Protein AF-A0A2V9A5Y0-F1 (afdb_monomer)

Sequence (822 aa):
MSATTTPLHKQLHTEAQFESAMKALTATKGNRAEADKILYREYDLTNDAARKSALNEAVKGQFVDPLPDVPQTLKQLRQWVRWELEPDKDGNPTKVPYQVNGKKASSTDPNRWTDYRTAVTGATIDASGGVGFVVNGDGIFGIDLDGCYNPKTGKIAEWAERIIDACKSYTEYTPSETGLRVWARGVLPAGLRVFNLDPAVGYGEKVKIEIYEHSRYFTVTGDAFFEESGIEEIDTAAIYQMLHDIRAQHPAPVNQKTAEKSAAADDTTGVQIVYAPGSNIKIDKHAIFMRGQVVKDGSGFHVTLNNKDGLAFATVTYPSQSEADLGFATVLALIHDGDVDKMDDDFRKSALYREKWEREDYRERTFTKALETGEKIRKEKVLTVQEPTPSTPTVTVATSTDTVVTALTPSVIPGDEIPAFDESAITGIYRDIVDAATNGTTIPRQFAFLAARVYIGAMIAGKITFEGMEDTSSYYGVPIGLSGTSKGLAWKRTVDDILSLPNLALSVKILEGSGDSGAGLKDFFFDEPRNAPVVCMIDEAISLGHKAGDKKNPEILDAIVELATKHKFTRVKAARGKGKAGRSHDNAHLSIYLCAQDKEVIAAAFPNRRGMGLFERFYGEYSAPIIAGRLPKVDTLVATKIWEAVQKLPKSGHMTMAAGVEERIESYWASLPRDVQTKVRLKSHLYRDMYMAAHGRGSMIAEMRDLDSTLVNFPRQIKIREAFFTTEVPDKIGLYLSRLKAITESMRRRLNSGEPVWAVALSQRDFQTDTLAYKNNELHFFDTAWRSWLSQMMPVKIKKTNGHEYDKFAPKPLENEEGMWK

Mean predicted aligned error: 22.76 Å

Structure (mmCIF, N/CA/C/O backbone):
data_AF-A0A2V9A5Y0-F1
#
_entry.id   AF-A0A2V9A5Y0-F1
#
loop_
_atom_site.group_PDB
_atom_site.id
_atom_site.type_symbol
_atom_site.label_atom_id
_atom_site.label_alt_id
_atom_site.label_comp_id
_atom_site.label_asym_id
_atom_site.label_entity_id
_atom_site.label_seq_id
_atom_site.pdbx_PDB_ins_code
_atom_site.Cartn_x
_atom_site.Cartn_y
_atom_site.Cartn_z
_atom_site.occupancy
_atom_site.B_iso_or_equiv
_atom_site.auth_seq_id
_atom_site.auth_comp_id
_atom_site.auth_asym_id
_atom_site.auth_atom_id
_atom_site.pdbx_PDB_model_num
ATOM 1 N N . MET A 1 1 ? 38.100 16.674 54.204 1.00 36.72 1 MET A N 1
ATOM 2 C CA . MET A 1 1 ? 37.088 17.456 53.460 1.00 36.72 1 MET A CA 1
ATOM 3 C C . MET A 1 1 ? 37.039 16.924 52.040 1.00 36.72 1 MET A C 1
ATOM 5 O O . MET A 1 1 ? 38.098 16.771 51.453 1.00 36.72 1 MET A O 1
ATOM 9 N N . SER A 1 2 ? 35.854 16.631 51.509 1.00 28.58 2 SER A N 1
ATOM 10 C CA . SER A 1 2 ? 35.634 16.387 50.079 1.00 28.58 2 SER A CA 1
ATOM 11 C C . SER A 1 2 ? 34.284 17.005 49.740 1.00 28.58 2 SER A C 1
ATOM 13 O O . SER A 1 2 ? 33.267 16.576 50.281 1.00 28.58 2 SER A O 1
ATOM 15 N N . ALA A 1 3 ? 34.285 18.080 48.955 1.00 30.80 3 ALA A N 1
ATOM 16 C CA . ALA A 1 3 ? 33.063 18.765 48.563 1.00 30.80 3 ALA A CA 1
ATOM 17 C C . ALA A 1 3 ? 32.539 18.118 47.279 1.00 30.80 3 ALA A C 1
ATOM 19 O O . ALA A 1 3 ? 33.119 18.298 46.211 1.00 30.80 3 ALA A O 1
ATOM 20 N N . THR A 1 4 ? 31.452 17.356 47.385 1.00 34.16 4 THR A N 1
ATOM 21 C CA . THR A 1 4 ? 30.743 16.813 46.223 1.00 34.16 4 THR A CA 1
ATOM 22 C C . THR A 1 4 ? 30.125 17.961 45.431 1.00 34.16 4 THR A C 1
ATOM 24 O O . THR A 1 4 ? 29.095 18.508 45.828 1.00 34.16 4 THR A O 1
ATOM 27 N N . THR A 1 5 ? 30.749 18.344 44.320 1.00 41.31 5 THR A N 1
ATOM 28 C CA . THR A 1 5 ? 30.189 19.320 43.385 1.00 41.31 5 THR A CA 1
ATOM 29 C C . THR A 1 5 ? 28.936 18.749 42.726 1.00 41.31 5 THR A C 1
ATOM 31 O O . THR A 1 5 ? 28.989 17.759 41.998 1.00 41.31 5 THR A O 1
ATOM 34 N N . THR A 1 6 ? 27.789 19.382 42.978 1.00 39.88 6 THR A N 1
ATOM 35 C CA . THR A 1 6 ? 26.531 19.070 42.291 1.00 39.88 6 THR A CA 1
ATOM 36 C C . THR A 1 6 ? 26.724 19.229 40.775 1.00 39.88 6 THR A C 1
ATOM 38 O O . THR A 1 6 ? 27.208 20.281 40.353 1.00 39.88 6 THR A O 1
ATOM 41 N N . PRO A 1 7 ? 26.369 18.231 39.941 1.00 43.78 7 PRO A N 1
ATOM 42 C CA . PRO A 1 7 ? 26.568 18.316 38.496 1.00 43.78 7 PRO A CA 1
ATOM 43 C C . PRO A 1 7 ? 25.712 19.433 37.889 1.00 43.78 7 PRO A C 1
ATOM 45 O O . PRO A 1 7 ? 24.551 19.609 38.266 1.00 43.78 7 PRO A O 1
ATOM 48 N N . LEU A 1 8 ? 26.293 20.174 36.941 1.00 45.19 8 LEU A N 1
ATOM 49 C CA . LEU A 1 8 ? 25.815 21.495 36.516 1.00 45.19 8 LEU A CA 1
ATOM 50 C C . LEU A 1 8 ? 24.355 21.491 36.026 1.00 45.19 8 LEU A C 1
ATOM 52 O O . LEU A 1 8 ? 23.590 22.385 36.377 1.00 45.19 8 LEU A O 1
ATOM 56 N N . HIS A 1 9 ? 23.926 20.447 35.308 1.00 45.56 9 HIS A N 1
ATOM 57 C CA . HIS A 1 9 ? 22.544 20.309 34.828 1.00 45.56 9 HIS A CA 1
ATOM 58 C C . HIS A 1 9 ? 21.485 20.293 35.952 1.00 45.56 9 HIS A C 1
ATOM 60 O O . HIS A 1 9 ? 20.335 20.642 35.706 1.00 45.56 9 HIS A O 1
ATOM 66 N N . LYS A 1 10 ? 21.847 19.948 37.200 1.00 41.38 10 LYS A N 1
ATOM 67 C CA . LYS A 1 10 ? 20.942 20.011 38.369 1.00 41.38 10 LYS A CA 1
ATOM 68 C C . LYS A 1 10 ? 20.834 21.410 38.994 1.00 41.38 10 LYS A C 1
ATOM 70 O O . LYS A 1 10 ? 20.301 21.541 40.090 1.00 41.38 10 LYS A O 1
ATOM 75 N N . GLN A 1 11 ? 21.373 22.437 38.337 1.00 48.47 11 GLN A N 1
ATOM 76 C CA . GLN A 1 11 ? 21.309 23.839 38.770 1.00 48.47 11 GLN A CA 1
ATOM 77 C C . GLN A 1 11 ? 20.742 24.776 37.686 1.00 48.47 11 GLN A C 1
ATOM 79 O O . GLN A 1 11 ? 20.574 25.969 37.936 1.00 48.47 11 GLN A O 1
ATOM 84 N N . LEU A 1 12 ? 20.437 24.252 36.492 1.00 48.84 12 LEU A N 1
ATOM 85 C CA . LEU A 1 12 ? 19.942 25.011 35.342 1.00 48.84 12 LEU A CA 1
ATOM 86 C C . LEU A 1 12 ? 18.476 24.640 35.081 1.00 48.84 12 LEU A C 1
ATOM 88 O O . LEU A 1 12 ? 18.181 23.686 34.366 1.00 48.84 12 LEU A O 1
ATOM 92 N N . HIS A 1 13 ? 17.552 25.384 35.690 1.00 47.56 13 HIS A N 1
ATOM 93 C CA . HIS A 1 13 ? 16.103 25.158 35.578 1.00 47.56 13 HIS A CA 1
ATOM 94 C C . HIS A 1 13 ? 15.377 26.257 34.789 1.00 47.56 13 HIS A C 1
ATOM 96 O O . HIS A 1 13 ? 14.170 26.174 34.579 1.00 47.56 13 HIS A O 1
ATOM 102 N N . THR A 1 14 ? 16.101 27.290 34.354 1.00 51.00 14 THR A N 1
ATOM 103 C CA . THR A 1 14 ? 15.571 28.431 33.599 1.00 51.00 14 THR A CA 1
ATOM 104 C C . THR A 1 14 ? 16.543 28.860 32.502 1.00 51.00 14 THR A C 1
ATOM 106 O O . THR A 1 14 ? 17.760 28.715 32.630 1.00 51.00 14 THR A O 1
ATOM 109 N N . GLU A 1 15 ? 16.009 29.444 31.434 1.00 44.56 15 GLU A N 1
ATOM 110 C CA . GLU A 1 15 ? 16.770 29.939 30.278 1.00 44.56 15 GLU A CA 1
ATOM 111 C C . GLU A 1 15 ? 17.823 30.997 30.671 1.00 44.56 15 GLU A C 1
ATOM 113 O O . GLU A 1 15 ? 18.958 30.965 30.201 1.00 44.56 15 GLU A O 1
ATOM 118 N N . ALA A 1 16 ? 17.504 31.857 31.646 1.00 58.50 16 ALA A N 1
ATOM 119 C CA . ALA A 1 16 ? 18.442 32.833 32.206 1.00 58.50 16 ALA A CA 1
ATOM 120 C C . ALA A 1 16 ? 19.635 32.183 32.941 1.00 58.50 16 ALA A C 1
ATOM 122 O O . ALA A 1 16 ? 20.752 32.702 32.892 1.00 58.50 16 ALA A O 1
ATOM 123 N N . GLN A 1 17 ? 19.429 31.037 33.603 1.00 60.56 17 GLN A N 1
ATOM 124 C CA . GLN A 1 17 ? 20.527 30.258 34.187 1.00 60.56 17 GLN A CA 1
ATOM 125 C C . GLN A 1 17 ? 21.366 29.587 33.092 1.00 60.56 17 GLN A C 1
ATOM 127 O O . GLN A 1 17 ? 22.593 29.596 33.188 1.00 60.56 17 GLN A O 1
ATOM 132 N N . PHE A 1 18 ? 20.728 29.062 32.039 1.00 57.16 18 PHE A N 1
ATOM 133 C CA . PHE A 1 18 ? 21.418 28.448 30.902 1.00 57.16 18 PHE A CA 1
ATOM 134 C C . PHE A 1 18 ? 22.330 29.448 30.174 1.00 57.16 18 PHE A C 1
ATOM 136 O O . PHE A 1 18 ? 23.515 29.167 30.014 1.00 57.16 18 PHE A O 1
ATOM 143 N N . GLU A 1 19 ? 21.844 30.646 29.826 1.00 62.12 19 GLU A N 1
ATOM 144 C CA . GLU A 1 19 ? 22.687 31.691 29.218 1.00 62.12 19 GLU A CA 1
ATOM 145 C C . GLU A 1 19 ? 23.810 32.168 30.153 1.00 62.12 19 GLU A C 1
ATOM 147 O O . GLU A 1 19 ? 24.930 32.415 29.703 1.00 62.12 19 GLU A O 1
ATOM 152 N N . SER A 1 20 ? 23.567 32.239 31.466 1.00 69.88 20 SER A N 1
ATOM 153 C CA . SER A 1 20 ? 24.615 32.565 32.445 1.00 69.88 20 SER A CA 1
ATOM 154 C C . SER A 1 20 ? 25.729 31.503 32.468 1.00 69.88 20 SER A C 1
ATOM 156 O O . SER A 1 20 ? 26.917 31.838 32.400 1.00 69.88 20 SER A O 1
ATOM 158 N N . ALA A 1 21 ? 25.363 30.216 32.466 1.00 64.88 21 ALA A N 1
ATOM 159 C CA . ALA A 1 21 ? 26.307 29.102 32.391 1.00 64.88 21 ALA A CA 1
ATOM 160 C C . ALA A 1 21 ? 27.045 29.050 31.042 1.00 64.88 21 ALA A C 1
ATOM 162 O O . ALA A 1 21 ? 28.269 28.915 31.020 1.00 64.88 21 ALA A O 1
ATOM 163 N N . MET A 1 22 ? 26.336 29.244 29.925 1.00 63.72 22 MET A N 1
ATOM 164 C CA . MET A 1 22 ? 26.920 29.362 28.585 1.00 63.72 22 MET A CA 1
ATOM 165 C C . MET A 1 22 ? 27.942 30.496 28.510 1.00 63.72 22 MET A C 1
ATOM 167 O O . MET A 1 22 ? 29.034 30.305 27.974 1.00 63.72 22 MET A O 1
ATOM 171 N N . LYS A 1 23 ? 27.637 31.663 29.087 1.00 71.38 23 LYS A N 1
ATOM 172 C CA . LYS A 1 23 ? 28.546 32.816 29.138 1.00 71.38 23 LYS A CA 1
ATOM 173 C C . LYS A 1 23 ? 29.798 32.521 29.974 1.00 71.38 23 LYS A C 1
ATOM 175 O O . LYS A 1 23 ? 30.901 32.861 29.546 1.00 71.38 23 LYS A O 1
ATOM 180 N N . ALA A 1 24 ? 29.650 31.833 31.108 1.00 71.31 24 ALA A N 1
ATOM 181 C CA . ALA A 1 24 ? 30.765 31.413 31.959 1.00 71.31 24 ALA A CA 1
ATOM 182 C C . ALA A 1 24 ? 31.661 30.345 31.296 1.00 71.31 24 ALA A C 1
ATOM 184 O O . ALA A 1 24 ? 32.888 30.485 31.300 1.00 71.31 24 ALA A O 1
ATOM 185 N N . LEU A 1 25 ? 31.083 29.312 30.667 1.00 61.62 25 LEU A N 1
ATOM 186 C CA . LEU A 1 25 ? 31.857 28.327 29.900 1.00 61.62 25 LEU A CA 1
ATOM 187 C C . LEU A 1 25 ? 32.531 28.975 28.685 1.00 61.62 25 LEU A C 1
ATOM 189 O O . LEU A 1 25 ? 33.708 28.716 28.454 1.00 61.62 25 LEU A O 1
ATOM 193 N N . THR A 1 26 ? 31.840 29.855 27.954 1.00 68.94 26 THR A N 1
ATOM 194 C CA . THR A 1 26 ? 32.400 30.586 26.801 1.00 68.94 26 THR A CA 1
ATOM 195 C C . THR A 1 26 ? 33.635 31.390 27.205 1.00 68.94 26 THR A C 1
ATOM 197 O O . THR A 1 26 ? 34.674 31.280 26.556 1.00 68.94 26 THR A O 1
ATOM 200 N N . ALA A 1 27 ? 33.566 32.138 28.312 1.00 67.88 27 ALA A N 1
ATOM 201 C CA . ALA A 1 27 ? 34.705 32.890 28.841 1.00 67.88 27 ALA A CA 1
ATOM 202 C C . ALA A 1 27 ? 35.877 31.984 29.276 1.00 67.88 27 ALA A C 1
ATOM 204 O O . ALA A 1 27 ? 37.033 32.381 29.172 1.00 67.88 27 ALA A O 1
ATOM 205 N N . THR A 1 28 ? 35.586 30.758 29.723 1.00 68.50 28 THR A N 1
ATOM 206 C CA . THR A 1 28 ? 36.584 29.787 30.212 1.00 68.50 28 THR A CA 1
ATOM 207 C C . THR A 1 28 ? 37.184 28.914 29.096 1.00 68.50 28 THR A C 1
ATOM 209 O O . THR A 1 28 ? 38.284 28.384 29.245 1.00 68.50 28 THR A O 1
ATOM 212 N N . LYS A 1 29 ? 36.468 28.725 27.979 1.00 64.69 29 LYS A N 1
ATOM 213 C CA . LYS A 1 29 ? 36.864 27.878 26.834 1.00 64.69 29 LYS A CA 1
ATOM 214 C C . LYS A 1 29 ? 37.244 28.668 25.577 1.00 64.69 29 LYS A C 1
ATOM 216 O O . LYS A 1 29 ? 37.663 28.071 24.592 1.00 64.69 29 LYS A O 1
ATOM 221 N N . GLY A 1 30 ? 37.121 29.993 25.602 1.00 52.25 30 GLY A N 1
ATOM 222 C CA . GLY A 1 30 ? 37.609 30.902 24.561 1.00 52.25 30 GLY A CA 1
ATOM 223 C C . GLY A 1 30 ? 36.720 31.039 23.320 1.00 52.25 30 GLY A C 1
ATOM 224 O O . GLY A 1 30 ? 36.879 32.012 22.588 1.00 52.25 30 GLY A O 1
ATOM 225 N N . ASN A 1 31 ? 35.764 30.135 23.074 1.00 65.69 31 ASN A N 1
ATOM 226 C CA . ASN A 1 31 ? 34.732 30.331 22.050 1.00 65.69 31 ASN A CA 1
ATOM 227 C C . ASN A 1 31 ? 33.389 29.685 22.450 1.00 65.69 31 ASN A C 1
ATOM 229 O O . ASN A 1 31 ? 33.360 28.703 23.195 1.00 65.69 31 ASN A O 1
ATOM 233 N N . ARG A 1 32 ? 32.274 30.244 21.951 1.00 54.12 32 ARG A N 1
ATOM 234 C CA . ARG A 1 32 ? 30.915 29.824 22.334 1.00 54.12 32 ARG A CA 1
ATOM 235 C C . ARG A 1 32 ? 30.520 28.455 21.772 1.00 54.12 32 ARG A C 1
ATOM 237 O O . ARG A 1 32 ? 29.893 27.693 22.492 1.00 54.12 32 ARG A O 1
ATOM 244 N N . ALA A 1 33 ? 30.961 28.092 20.567 1.00 51.03 33 ALA A N 1
ATOM 245 C CA . ALA A 1 33 ? 30.684 26.779 19.983 1.00 51.03 33 ALA A CA 1
ATOM 246 C C . ALA A 1 33 ? 31.349 25.625 20.763 1.00 51.03 33 ALA A C 1
ATOM 248 O O . ALA A 1 33 ? 30.818 24.519 20.786 1.00 51.03 33 ALA A O 1
ATOM 249 N N . GLU A 1 34 ? 32.478 25.858 21.443 1.00 53.78 34 GLU A N 1
ATOM 250 C CA . GLU A 1 34 ? 33.080 24.848 22.332 1.00 53.78 34 GLU A CA 1
ATOM 251 C C . GLU A 1 34 ? 32.347 24.737 23.679 1.00 53.78 34 GLU A C 1
ATOM 253 O O . GLU A 1 34 ? 32.298 23.656 24.263 1.00 53.78 34 GLU A O 1
ATOM 258 N N . ALA A 1 35 ? 31.731 25.827 24.152 1.00 55.09 35 ALA A N 1
ATOM 259 C CA . ALA A 1 35 ? 30.816 25.799 25.294 1.00 55.09 35 ALA A CA 1
ATOM 260 C C . ALA A 1 35 ? 29.496 25.086 24.941 1.00 55.09 35 ALA A C 1
ATOM 262 O O . ALA A 1 35 ? 29.080 24.200 25.689 1.00 55.09 35 ALA A O 1
ATOM 263 N N . ASP A 1 36 ? 28.912 25.393 23.775 1.00 50.69 36 ASP A N 1
ATOM 264 C CA . ASP A 1 36 ? 27.749 24.693 23.214 1.00 50.69 36 ASP A CA 1
ATOM 265 C C . ASP A 1 36 ? 28.045 23.195 23.088 1.00 50.69 36 ASP A C 1
ATOM 267 O O . ASP A 1 36 ? 27.296 22.393 23.628 1.00 50.69 36 ASP A O 1
ATOM 271 N N . LYS A 1 37 ? 29.167 22.783 22.477 1.00 52.34 37 LYS A N 1
ATOM 272 C CA . LYS A 1 37 ? 29.544 21.358 22.385 1.00 52.34 37 LYS A CA 1
ATOM 273 C C . LYS A 1 37 ? 29.596 20.652 23.739 1.00 52.34 37 LYS A C 1
ATOM 275 O O . LYS A 1 37 ? 29.273 19.472 23.791 1.00 52.34 37 LYS A O 1
ATOM 280 N N . ILE A 1 38 ? 30.031 21.315 24.812 1.00 56.88 38 ILE A N 1
ATOM 281 C CA . ILE A 1 38 ? 30.076 20.701 26.148 1.00 56.88 38 ILE A CA 1
ATOM 282 C C . ILE A 1 38 ? 28.655 20.556 26.702 1.00 56.88 38 ILE A C 1
ATOM 284 O O . ILE A 1 38 ? 28.259 19.452 27.069 1.00 56.88 38 ILE A O 1
ATOM 288 N N . LEU A 1 39 ? 27.868 21.637 26.702 1.00 53.72 39 LEU A N 1
ATOM 289 C CA . LEU A 1 39 ? 26.506 21.624 27.241 1.00 53.72 39 LEU A CA 1
ATOM 290 C C . LEU A 1 39 ? 25.559 20.733 26.421 1.00 53.72 39 LEU A C 1
ATOM 292 O O . LEU A 1 39 ? 24.868 19.905 27.007 1.00 53.72 39 LEU A O 1
ATOM 296 N N . TYR A 1 40 ? 25.587 20.801 25.087 1.00 43.09 40 TYR A N 1
ATOM 297 C CA . TYR A 1 40 ? 24.815 19.905 24.220 1.00 43.09 40 TYR A CA 1
ATOM 298 C C . TYR A 1 40 ? 25.264 18.446 24.332 1.00 43.09 40 TYR A C 1
ATOM 300 O O . TYR A 1 40 ? 24.409 17.571 24.362 1.00 43.09 40 TYR A O 1
ATOM 308 N N . ARG A 1 41 ? 26.563 18.137 24.452 1.00 40.88 41 ARG A N 1
ATOM 309 C CA . ARG A 1 41 ? 27.006 16.735 24.580 1.00 40.88 41 ARG A CA 1
ATOM 310 C C . ARG A 1 41 ? 26.583 16.102 25.908 1.00 40.88 41 ARG A C 1
ATOM 312 O O . ARG A 1 41 ? 26.318 14.906 25.928 1.00 40.88 41 ARG A O 1
ATOM 319 N N . GLU A 1 42 ? 26.469 16.873 26.990 1.00 45.44 42 GLU A N 1
ATOM 320 C CA . GLU A 1 42 ? 25.855 16.393 28.240 1.00 45.44 42 GLU A CA 1
ATOM 321 C C . GLU A 1 42 ? 24.314 16.309 28.149 1.00 45.44 42 GLU A C 1
ATOM 323 O O . GLU A 1 42 ? 23.711 15.387 28.705 1.00 45.44 42 GLU A O 1
ATOM 328 N N . TYR A 1 43 ? 23.678 17.227 27.413 1.00 37.28 43 TYR A N 1
ATOM 329 C CA . TYR A 1 43 ? 22.221 17.292 27.225 1.00 37.28 43 TYR A CA 1
ATOM 330 C C . TYR A 1 43 ? 21.665 16.201 26.291 1.00 37.28 43 TYR A C 1
ATOM 332 O O . TYR A 1 43 ? 20.562 15.703 26.507 1.00 37.28 43 TYR A O 1
ATOM 340 N N . ASP A 1 44 ? 22.420 15.815 25.262 1.00 38.44 44 ASP A N 1
ATOM 341 C CA . ASP A 1 44 ? 21.983 14.905 24.195 1.00 38.44 44 ASP A CA 1
ATOM 342 C C . ASP A 1 44 ? 22.255 13.431 24.552 1.00 38.44 44 ASP A C 1
ATOM 344 O O . ASP A 1 44 ? 21.361 12.588 24.468 1.00 38.44 44 ASP A O 1
ATOM 348 N N . LEU A 1 45 ? 23.434 13.121 25.119 1.00 35.03 45 LEU A N 1
ATOM 349 C CA . LEU A 1 45 ? 23.817 11.755 25.530 1.00 35.03 45 LEU A CA 1
ATOM 350 C C . LEU A 1 45 ? 22.934 11.139 26.634 1.00 35.03 45 LEU A C 1
ATOM 352 O O . LEU A 1 45 ? 23.064 9.952 26.931 1.00 35.03 45 LEU A O 1
ATOM 356 N N . THR A 1 46 ? 22.039 11.915 27.250 1.00 43.16 46 THR A N 1
ATOM 357 C CA . THR A 1 46 ? 21.087 11.429 28.260 1.00 43.16 46 THR A CA 1
ATOM 358 C C . THR A 1 46 ? 19.629 11.426 27.786 1.00 43.16 46 THR A C 1
ATOM 360 O O . THR A 1 46 ? 18.811 10.711 28.370 1.00 43.16 46 THR A O 1
ATOM 363 N N . ASN A 1 47 ? 19.279 12.144 26.713 1.00 44.69 47 ASN A N 1
ATOM 364 C CA . ASN A 1 47 ? 17.880 12.435 26.369 1.00 44.69 47 ASN A CA 1
ATOM 365 C C . ASN A 1 47 ? 17.101 11.287 25.702 1.00 44.69 47 ASN A C 1
ATOM 367 O O . ASN A 1 47 ? 15.880 11.384 25.604 1.00 44.69 47 ASN A O 1
ATOM 371 N N . ASP A 1 48 ? 17.763 10.194 25.308 1.00 37.72 48 ASP A N 1
ATOM 372 C CA . ASP A 1 48 ? 17.087 8.948 24.912 1.00 37.72 48 ASP A CA 1
ATOM 373 C C . ASP A 1 48 ? 17.162 7.884 26.018 1.00 37.72 48 ASP A C 1
ATOM 375 O O . ASP A 1 48 ? 16.133 7.425 26.504 1.00 37.72 48 ASP A O 1
ATOM 379 N N . ALA A 1 49 ? 18.360 7.539 26.504 1.00 39.66 49 ALA A N 1
ATOM 380 C CA . ALA A 1 49 ? 18.531 6.477 27.501 1.00 39.66 49 ALA A CA 1
ATOM 381 C C . ALA A 1 49 ? 17.955 6.835 28.885 1.00 39.66 49 ALA A C 1
ATOM 383 O O . ALA A 1 49 ? 17.188 6.056 29.453 1.00 39.66 49 ALA A O 1
ATOM 384 N N . ALA A 1 50 ? 18.265 8.020 29.425 1.00 37.72 50 ALA A N 1
ATOM 385 C CA . ALA A 1 50 ? 17.720 8.443 30.717 1.00 37.72 50 ALA A CA 1
ATOM 386 C C . ALA A 1 50 ? 16.253 8.875 30.599 1.00 37.72 50 ALA A C 1
ATOM 388 O O . ALA A 1 50 ? 15.513 8.734 31.565 1.00 37.72 50 ALA A O 1
ATOM 389 N N . ARG A 1 51 ? 15.795 9.318 29.419 1.00 36.53 51 ARG A N 1
ATOM 390 C CA . ARG A 1 51 ? 14.373 9.599 29.175 1.00 36.53 51 ARG A CA 1
ATOM 391 C C . ARG A 1 51 ? 13.551 8.321 29.024 1.00 36.53 51 ARG A C 1
ATOM 393 O O . ARG A 1 51 ? 12.478 8.257 29.603 1.00 36.53 51 ARG A O 1
ATOM 400 N N . LYS A 1 52 ? 14.061 7.277 28.361 1.00 37.03 52 LYS A N 1
ATOM 401 C CA . LYS A 1 52 ? 13.450 5.935 28.349 1.00 37.03 52 LYS A CA 1
ATOM 402 C C . LYS A 1 52 ? 13.501 5.278 29.728 1.00 37.03 52 LYS A C 1
ATOM 404 O O . LYS A 1 52 ? 12.507 4.677 30.112 1.00 37.03 52 LYS A O 1
ATOM 409 N N . SER A 1 53 ? 14.580 5.432 30.505 1.00 39.44 53 SER A N 1
ATOM 410 C CA . SER A 1 53 ? 14.618 4.939 31.895 1.00 39.44 53 SER A CA 1
ATOM 411 C C . SER A 1 53 ? 13.630 5.693 32.782 1.00 39.44 53 SER A C 1
ATOM 413 O O . SER A 1 53 ? 12.770 5.065 33.379 1.00 39.44 53 SER A O 1
ATOM 415 N N . ALA A 1 54 ? 13.669 7.028 32.805 1.00 35.59 54 ALA A N 1
ATOM 416 C CA . ALA A 1 54 ? 12.770 7.838 33.625 1.00 35.59 54 ALA A CA 1
ATOM 417 C C . ALA A 1 54 ? 11.303 7.737 33.180 1.00 35.59 54 ALA A C 1
ATOM 419 O O . ALA A 1 54 ? 10.421 7.793 34.028 1.00 35.59 54 ALA A O 1
ATOM 420 N N . LEU A 1 55 ? 11.018 7.526 31.889 1.00 33.22 55 LEU A N 1
ATOM 421 C CA . LEU A 1 55 ? 9.671 7.199 31.420 1.00 33.22 55 LEU A CA 1
ATOM 422 C C . LEU A 1 55 ? 9.276 5.788 31.871 1.00 33.22 55 LEU A C 1
ATOM 424 O O . LEU A 1 55 ? 8.216 5.635 32.458 1.00 33.22 55 LEU A O 1
ATOM 428 N N . ASN A 1 56 ? 10.137 4.778 31.721 1.00 34.88 56 ASN A N 1
ATOM 429 C CA . ASN A 1 56 ? 9.880 3.429 32.242 1.00 34.88 56 ASN A CA 1
ATOM 430 C C . ASN A 1 56 ? 9.847 3.363 33.782 1.00 34.88 56 ASN A C 1
ATOM 432 O O . ASN A 1 56 ? 9.351 2.384 34.328 1.00 34.88 56 ASN A O 1
ATOM 436 N N . GLU A 1 57 ? 10.356 4.365 34.499 1.00 34.66 57 GLU A N 1
ATOM 437 C CA . GLU A 1 57 ? 10.310 4.459 35.963 1.00 34.66 57 GLU A CA 1
ATOM 438 C C . GLU A 1 57 ? 9.154 5.331 36.472 1.00 34.66 57 GLU A C 1
ATOM 440 O O . GLU A 1 57 ? 8.586 5.011 37.511 1.00 34.66 57 GLU A O 1
ATOM 445 N N . ALA A 1 58 ? 8.710 6.336 35.712 1.00 34.22 58 ALA A N 1
ATOM 446 C CA . ALA A 1 58 ? 7.469 7.072 35.973 1.00 34.22 58 ALA A CA 1
ATOM 447 C C . ALA A 1 58 ? 6.211 6.293 35.535 1.00 34.22 58 ALA A C 1
ATOM 449 O O . ALA A 1 58 ? 5.161 6.398 36.165 1.00 34.22 58 ALA A O 1
ATOM 450 N N . VAL A 1 59 ? 6.319 5.473 34.483 1.00 34.62 59 VAL A N 1
ATOM 451 C CA . VAL A 1 59 ? 5.251 4.597 33.963 1.00 34.62 59 VAL A CA 1
ATOM 452 C C . VAL A 1 59 ? 5.270 3.212 34.640 1.00 34.62 59 VAL A C 1
ATOM 454 O O . VAL A 1 59 ? 4.318 2.448 34.496 1.00 34.62 59 VAL A O 1
ATOM 457 N N . LYS A 1 60 ? 6.260 2.909 35.504 1.00 35.28 60 LYS A N 1
ATOM 458 C CA . LYS A 1 60 ? 6.223 1.802 36.496 1.00 35.28 60 LYS A CA 1
ATOM 459 C C . LYS A 1 60 ? 5.157 2.069 37.580 1.00 35.28 60 LYS A C 1
ATOM 461 O O . LYS A 1 60 ? 5.450 2.278 38.753 1.00 35.28 60 LYS A O 1
ATOM 466 N N . GLY A 1 61 ? 3.893 2.067 37.167 1.00 43.91 61 GLY A N 1
ATOM 467 C CA . GLY A 1 61 ? 2.727 2.328 38.010 1.00 43.91 61 GLY A CA 1
ATOM 468 C C . GLY A 1 61 ? 1.519 2.896 37.259 1.00 43.91 61 GLY A C 1
ATOM 469 O O . GLY A 1 61 ? 0.399 2.767 37.750 1.00 43.91 61 GLY A O 1
ATOM 470 N N . GLN A 1 62 ? 1.705 3.483 36.069 1.00 50.50 62 GLN A N 1
ATOM 471 C CA . GLN A 1 62 ? 0.612 4.078 35.292 1.00 50.50 62 GLN A CA 1
ATOM 472 C C . GLN A 1 62 ? 0.213 3.198 34.102 1.00 50.50 62 GLN A C 1
ATOM 474 O O . GLN A 1 62 ? 0.996 2.938 33.194 1.00 50.50 62 GLN A O 1
ATOM 479 N N . PHE A 1 63 ? -1.038 2.741 34.122 1.00 66.94 63 PHE A N 1
ATOM 480 C CA . PHE A 1 63 ? -1.671 2.008 33.028 1.00 66.94 63 PHE A CA 1
ATOM 481 C C . PHE A 1 63 ? -2.090 2.985 31.927 1.00 66.94 63 PHE A C 1
ATOM 483 O O . PHE A 1 63 ? -2.926 3.855 32.170 1.00 66.94 63 PHE A O 1
ATOM 490 N N . VAL A 1 64 ? -1.534 2.811 30.729 1.00 71.00 64 VAL A N 1
ATOM 491 C CA . VAL A 1 64 ? -2.039 3.439 29.503 1.00 71.00 64 VAL A CA 1
ATOM 492 C C . VAL A 1 64 ? -3.170 2.563 28.968 1.00 71.00 64 VAL A C 1
ATOM 494 O O . VAL A 1 64 ? -2.975 1.364 28.775 1.00 71.00 64 VAL A O 1
ATOM 497 N N . ASP A 1 65 ? -4.345 3.151 28.759 1.00 80.19 65 ASP A N 1
ATOM 498 C CA . ASP A 1 65 ? -5.519 2.448 28.240 1.00 80.19 65 ASP A CA 1
ATOM 499 C C . ASP A 1 65 ? -5.413 2.292 26.706 1.00 80.19 65 ASP A C 1
ATOM 501 O O . ASP A 1 65 ? -5.352 3.308 26.011 1.00 80.19 65 ASP A O 1
ATOM 505 N N . PRO A 1 66 ? -5.347 1.064 26.149 1.00 80.81 66 PRO A N 1
ATOM 506 C CA . PRO A 1 66 ? -5.159 0.870 24.712 1.00 80.81 66 PRO A CA 1
ATOM 507 C C . PRO A 1 66 ? -6.444 1.030 23.887 1.00 80.81 66 PRO A C 1
ATOM 509 O O . PRO A 1 66 ? -6.332 1.278 22.684 1.00 80.81 66 PRO A O 1
ATOM 512 N N . LEU A 1 67 ? -7.627 0.910 24.511 1.00 87.50 67 LEU A N 1
ATOM 513 C CA . LEU A 1 67 ? -8.941 1.149 23.895 1.00 87.50 67 LEU A CA 1
ATOM 514 C C . LEU A 1 67 ? -9.675 2.272 24.660 1.00 87.50 67 LEU A C 1
ATOM 516 O O . LEU A 1 67 ? -10.644 1.997 25.377 1.00 87.50 67 LEU A O 1
ATOM 520 N N . PRO A 1 68 ? -9.208 3.534 24.594 1.00 85.50 68 PRO A N 1
ATOM 521 C CA . PRO A 1 68 ? -9.753 4.620 25.410 1.00 85.50 68 PRO A CA 1
ATOM 522 C C . PRO A 1 68 ? -11.258 4.826 25.188 1.00 85.50 68 PRO A C 1
ATOM 524 O O . PRO A 1 68 ? -11.984 4.979 26.169 1.00 85.50 68 PRO A O 1
ATOM 527 N N . ASP A 1 69 ? -11.725 4.690 23.947 1.00 86.75 69 ASP A N 1
ATOM 528 C CA . ASP A 1 69 ? -13.092 5.017 23.514 1.00 86.75 69 ASP A CA 1
ATOM 529 C C . ASP A 1 69 ? -14.136 3.925 23.825 1.00 86.75 69 ASP A C 1
ATOM 531 O O . ASP A 1 69 ? -15.330 4.125 23.620 1.00 86.75 69 ASP A O 1
ATOM 535 N N . VAL A 1 70 ? -13.715 2.768 24.356 1.00 90.75 70 VAL A N 1
ATOM 536 C CA . VAL A 1 70 ? -14.640 1.749 24.882 1.00 90.75 70 VAL A CA 1
ATOM 537 C C . VAL A 1 70 ? -15.366 2.300 26.124 1.00 90.75 70 VAL A C 1
ATOM 539 O O . VAL A 1 70 ? -14.692 2.757 27.056 1.00 90.75 70 VAL A O 1
ATOM 542 N N . PRO A 1 71 ? -16.708 2.187 26.221 1.00 92.56 71 PRO A N 1
ATOM 543 C CA . PRO A 1 71 ? -17.478 2.702 27.345 1.00 92.56 71 PRO A CA 1
ATOM 544 C C . PRO A 1 71 ? -16.990 2.196 28.701 1.00 92.56 71 PRO A C 1
ATOM 546 O O . PRO A 1 71 ? -16.791 0.995 28.920 1.00 92.56 71 PRO A O 1
ATOM 549 N N . GLN A 1 72 ? -16.877 3.115 29.662 1.00 89.31 72 GLN A N 1
ATOM 550 C CA . GLN A 1 72 ? -16.435 2.797 31.022 1.00 89.31 72 GLN A CA 1
ATOM 551 C C . GLN A 1 72 ? -17.341 1.758 31.713 1.00 89.31 72 GLN A C 1
ATOM 553 O O . GLN A 1 72 ? -16.870 1.001 32.562 1.00 89.31 72 GLN A O 1
ATOM 558 N N . THR A 1 73 ? -18.610 1.670 31.303 1.00 90.19 73 THR A N 1
ATOM 559 C CA . THR A 1 73 ? -19.577 0.650 31.732 1.00 90.19 73 THR A CA 1
ATOM 560 C C . THR A 1 73 ? -19.151 -0.775 31.362 1.00 90.19 73 THR A C 1
ATOM 562 O O . THR A 1 73 ? -19.282 -1.663 32.198 1.00 90.19 73 THR A O 1
ATOM 565 N N . LEU A 1 74 ? -18.566 -1.009 30.177 1.00 93.44 74 LEU A N 1
ATOM 566 C CA . LEU A 1 74 ? -17.962 -2.307 29.831 1.00 93.44 74 LEU A CA 1
ATOM 567 C C . LEU A 1 74 ? -16.653 -2.529 30.599 1.00 93.44 74 LEU A C 1
ATOM 569 O O . LEU A 1 74 ? -16.393 -3.628 31.095 1.00 93.44 74 LEU A O 1
ATOM 573 N N . LYS A 1 75 ? -15.820 -1.486 30.725 1.00 94.00 75 LYS A N 1
ATOM 574 C CA . LYS A 1 75 ? -14.499 -1.569 31.381 1.00 94.00 75 LYS A CA 1
ATOM 575 C C . LYS A 1 75 ? -14.573 -1.940 32.865 1.00 94.00 75 LYS A C 1
ATOM 577 O O . LYS A 1 75 ? -13.633 -2.531 33.395 1.00 94.00 75 LYS A O 1
ATOM 582 N N . GLN A 1 76 ? -15.671 -1.594 33.536 1.00 92.75 76 GLN A N 1
ATOM 583 C CA . GLN A 1 76 ? -15.919 -1.910 34.948 1.00 92.75 76 GLN A CA 1
ATOM 584 C C . GLN A 1 76 ? -16.276 -3.383 35.202 1.00 92.75 76 GLN A C 1
ATOM 586 O O . GLN A 1 76 ? -16.149 -3.850 36.335 1.00 92.75 76 GLN A O 1
ATOM 591 N N . LEU A 1 77 ? -16.714 -4.120 34.180 1.00 93.81 77 LEU A N 1
ATOM 592 C CA . LEU A 1 77 ? -17.213 -5.482 34.333 1.00 93.81 77 LEU A CA 1
ATOM 593 C C . LEU A 1 77 ? -16.111 -6.542 34.153 1.00 93.81 77 LEU A C 1
ATOM 595 O O . LEU A 1 77 ? -15.063 -6.298 33.553 1.00 93.81 77 LEU A O 1
ATOM 599 N N . ARG A 1 78 ? -16.344 -7.753 34.679 1.00 96.38 78 ARG A N 1
ATOM 600 C CA . ARG A 1 78 ? -15.393 -8.888 34.640 1.00 96.38 78 ARG A CA 1
ATOM 601 C C . ARG A 1 78 ? -15.729 -9.933 33.561 1.00 96.38 78 ARG A C 1
ATOM 603 O O . ARG A 1 78 ? -15.533 -11.125 33.776 1.00 96.38 78 ARG A O 1
ATOM 610 N N . GLN A 1 79 ? -16.252 -9.494 32.416 1.00 97.25 79 GLN A N 1
ATOM 611 C CA . GLN A 1 79 ? -16.629 -10.343 31.272 1.00 97.25 79 GLN A CA 1
ATOM 612 C C . GLN A 1 79 ? -15.591 -10.341 30.133 1.00 97.25 79 GLN A C 1
ATOM 614 O O . GLN A 1 79 ? -15.902 -10.730 29.008 1.00 97.25 79 GLN A O 1
ATOM 619 N N . TRP A 1 80 ? -14.355 -9.901 30.384 1.00 97.62 80 TRP A N 1
ATOM 620 C CA . TRP A 1 80 ? -13.355 -9.751 29.327 1.00 97.62 80 TRP A CA 1
ATOM 621 C C . TRP A 1 80 ? -12.559 -11.029 29.067 1.00 97.62 80 TRP A C 1
ATOM 623 O O . TRP A 1 80 ? -12.149 -11.739 29.987 1.00 97.62 80 TRP A O 1
ATOM 633 N N . VAL A 1 81 ? -12.288 -11.281 27.792 1.00 96.94 81 VAL A N 1
ATOM 634 C CA . VAL A 1 81 ? -11.416 -12.343 27.278 1.00 96.94 81 VAL A CA 1
ATOM 635 C C . VAL A 1 81 ? -10.433 -11.751 26.267 1.00 96.94 81 VAL A C 1
ATOM 637 O O . VAL A 1 81 ? -10.631 -10.647 25.760 1.00 96.94 81 VAL A O 1
ATOM 640 N N . ARG A 1 82 ? -9.372 -12.490 25.944 1.00 95.94 82 ARG A N 1
ATOM 641 C CA . ARG A 1 82 ? -8.612 -12.287 24.702 1.00 95.94 82 ARG A CA 1
ATOM 642 C C . ARG A 1 82 ? -9.266 -13.078 23.574 1.00 95.94 82 ARG A C 1
ATOM 644 O O . ARG A 1 82 ? -10.134 -13.913 23.828 1.00 95.94 82 ARG A O 1
ATOM 651 N N . TRP A 1 83 ? -8.845 -12.856 22.341 1.00 94.50 83 TRP A N 1
ATOM 652 C CA . TRP A 1 83 ? -9.068 -13.794 21.247 1.00 94.50 83 TRP A CA 1
ATOM 653 C C . TRP A 1 83 ? -7.884 -13.792 20.289 1.00 94.50 83 TRP A C 1
ATOM 655 O O . TRP A 1 83 ? -7.173 -12.796 20.186 1.00 94.50 83 TRP A O 1
ATOM 665 N N . GLU A 1 84 ? -7.710 -14.901 19.582 1.00 90.88 84 GLU A N 1
ATOM 666 C CA . GLU A 1 84 ? -6.702 -15.082 18.535 1.00 90.88 84 GLU A CA 1
ATOM 667 C C . GLU A 1 84 ? -7.374 -15.697 17.296 1.00 90.88 84 GLU A C 1
ATOM 669 O O . GLU A 1 84 ? -8.427 -16.338 17.400 1.00 90.88 84 GLU A O 1
ATOM 674 N N . LEU A 1 85 ? -6.819 -15.437 16.114 1.00 88.81 85 LEU A N 1
ATOM 675 C CA . LEU A 1 85 ? -7.334 -15.908 14.832 1.00 88.81 85 LEU A CA 1
ATOM 676 C C . LEU A 1 85 ? -6.717 -17.272 14.502 1.00 88.81 85 LEU A C 1
ATOM 678 O O . LEU A 1 85 ? -5.574 -17.363 14.059 1.00 88.81 85 LEU A O 1
ATOM 682 N N . GLU A 1 86 ? -7.490 -18.334 14.695 1.00 86.50 86 GLU A N 1
ATOM 683 C CA . GLU A 1 86 ? -7.097 -19.701 14.351 1.00 86.50 86 GLU A CA 1
ATOM 684 C C . GLU A 1 86 ? -7.883 -20.191 13.126 1.00 86.50 86 GLU A C 1
ATOM 686 O O . GLU A 1 86 ? -9.013 -19.749 12.912 1.00 86.50 86 GLU A O 1
ATOM 691 N N . PRO A 1 87 ? -7.368 -21.147 12.336 1.00 77.44 87 PRO A N 1
ATOM 692 C CA . PRO A 1 87 ? -8.230 -21.932 11.463 1.00 77.44 87 PRO A CA 1
ATOM 693 C C . PRO A 1 87 ? -9.223 -22.754 12.302 1.00 77.44 87 PRO A C 1
ATOM 695 O O . PRO A 1 87 ? -8.859 -23.367 13.310 1.00 77.44 87 PRO A O 1
ATOM 698 N N . ASP A 1 88 ? -10.484 -22.795 11.878 1.00 76.81 88 ASP A N 1
ATOM 699 C CA . ASP A 1 88 ? -11.454 -23.761 12.380 1.00 76.81 88 ASP A CA 1
ATOM 700 C C . ASP A 1 88 ? -11.171 -25.173 11.838 1.00 76.81 88 ASP A C 1
ATOM 702 O O . ASP A 1 88 ? -10.160 -25.440 11.186 1.00 76.81 88 ASP A O 1
ATOM 706 N N . LYS A 1 89 ? -12.063 -26.119 12.146 1.00 70.88 89 LYS A N 1
ATOM 707 C CA . LYS A 1 89 ? -11.905 -27.528 11.750 1.00 70.88 89 LYS A CA 1
ATOM 708 C C . LYS A 1 89 ? -11.929 -27.743 10.240 1.00 70.88 89 LYS A C 1
ATOM 710 O O . LYS A 1 89 ? -11.421 -28.761 9.784 1.00 70.88 89 LYS A O 1
ATOM 715 N N . ASP A 1 90 ? -12.496 -26.787 9.515 1.00 61.47 90 ASP A N 1
ATOM 716 C CA . ASP A 1 90 ? -12.717 -26.828 8.079 1.00 61.47 90 ASP A CA 1
ATOM 717 C C . ASP A 1 90 ? -11.746 -25.851 7.363 1.00 61.47 90 ASP A C 1
ATOM 719 O O . ASP A 1 90 ? -11.857 -25.614 6.162 1.00 61.47 90 ASP A O 1
ATOM 723 N N . GLY A 1 91 ? -10.772 -25.292 8.104 1.00 69.06 91 GLY A N 1
ATOM 724 C CA . GLY A 1 91 ? -9.706 -24.410 7.621 1.00 69.06 91 GLY A CA 1
ATOM 725 C C . GLY A 1 91 ? -10.044 -22.915 7.581 1.00 69.06 91 GLY A C 1
ATOM 726 O O . GLY A 1 91 ? -9.182 -22.116 7.212 1.00 69.06 91 GLY A O 1
ATOM 727 N N . ASN A 1 92 ? -11.257 -22.501 7.958 1.00 66.81 92 ASN A N 1
ATOM 728 C CA . ASN A 1 92 ? -11.683 -21.101 7.848 1.00 66.81 92 ASN A CA 1
ATOM 729 C C . ASN A 1 92 ? -11.143 -20.264 9.019 1.00 66.81 92 ASN A C 1
ATOM 731 O O . ASN A 1 92 ? -11.178 -20.732 10.156 1.00 66.81 92 ASN A O 1
ATOM 735 N N . PRO A 1 93 ? -10.707 -19.009 8.804 1.00 77.81 93 PRO A N 1
ATOM 736 C CA . PRO A 1 93 ? -10.218 -18.155 9.883 1.00 77.81 93 PRO A CA 1
ATOM 737 C C . PRO A 1 93 ? -11.347 -17.801 10.865 1.00 77.81 93 PRO A C 1
ATOM 739 O O . PRO A 1 93 ? -12.242 -17.010 10.559 1.00 77.81 93 PRO A O 1
ATOM 742 N N . THR A 1 94 ? -11.287 -18.370 12.067 1.00 84.75 94 THR A N 1
ATOM 743 C CA . THR A 1 94 ? -12.229 -18.141 13.163 1.00 84.75 94 THR A CA 1
ATOM 744 C C . THR A 1 94 ? -11.549 -17.442 14.333 1.00 84.75 94 THR A C 1
ATOM 746 O O . THR A 1 94 ? -10.359 -17.607 14.593 1.00 84.75 94 THR A O 1
ATOM 749 N N . LYS A 1 95 ? -12.315 -16.629 15.058 1.00 90.06 95 LYS A N 1
ATOM 750 C CA . LYS A 1 95 ? -11.819 -15.897 16.224 1.00 90.06 95 LYS A CA 1
ATOM 751 C C . LYS A 1 95 ? -12.116 -16.735 17.465 1.00 90.06 95 LYS A C 1
ATOM 753 O O . LYS A 1 95 ? -13.274 -17.033 17.761 1.00 90.06 95 LYS A O 1
ATOM 758 N N . VAL A 1 96 ? -11.062 -17.178 18.144 1.00 92.88 96 VAL A N 1
ATOM 759 C CA . VAL A 1 96 ? -11.136 -18.127 19.260 1.00 92.88 96 VAL A CA 1
ATOM 760 C C . VAL A 1 96 ? -10.882 -17.389 20.569 1.00 92.88 96 VAL A C 1
ATOM 762 O O . VAL A 1 96 ? -9.829 -16.770 20.700 1.00 92.88 96 VAL A O 1
ATOM 765 N N . PRO A 1 97 ? -11.797 -17.439 21.555 1.00 95.31 97 PRO A N 1
ATOM 766 C CA . PRO A 1 97 ? -11.625 -16.717 22.805 1.00 95.31 97 PRO A CA 1
ATOM 767 C C . PRO A 1 97 ? -10.614 -17.419 23.722 1.00 95.31 97 PRO A C 1
ATOM 769 O O . PRO A 1 97 ? -10.619 -18.643 23.883 1.00 95.31 97 PRO A O 1
ATOM 772 N N . TYR A 1 98 ? -9.778 -16.621 24.378 1.00 94.06 98 TYR A N 1
ATOM 773 C CA . TYR A 1 98 ? -8.632 -17.043 25.176 1.00 94.06 98 TYR A CA 1
ATOM 774 C C . TYR A 1 98 ? -8.592 -16.348 26.543 1.00 94.06 98 TYR A C 1
ATOM 776 O O . TYR A 1 98 ? -8.952 -15.184 26.708 1.00 94.06 98 TYR A O 1
ATOM 784 N N . GLN A 1 99 ? -8.126 -17.084 27.546 1.00 93.38 99 GLN A N 1
ATOM 785 C CA . GLN A 1 99 ? -7.741 -16.564 28.853 1.00 93.38 99 GLN A CA 1
ATOM 786 C C . GLN A 1 99 ? -6.358 -15.909 28.752 1.00 93.38 99 GLN A C 1
ATOM 788 O O . GLN A 1 99 ? -5.523 -16.314 27.946 1.00 93.38 99 GLN A O 1
ATOM 793 N N . VAL A 1 100 ? -6.052 -14.978 29.658 1.00 87.69 100 VAL A N 1
ATOM 794 C CA . VAL A 1 100 ? -4.735 -14.306 29.741 1.00 87.69 100 VAL A CA 1
ATOM 795 C C . VAL A 1 100 ? -3.572 -15.284 30.022 1.00 87.69 100 VAL A C 1
ATOM 797 O O . VAL A 1 100 ? -2.413 -14.953 29.808 1.00 87.69 100 VAL A O 1
ATOM 800 N N . ASN A 1 101 ? -3.873 -16.516 30.446 1.00 85.62 101 ASN A N 1
ATOM 801 C CA . ASN A 1 101 ? -2.911 -17.607 30.649 1.00 85.62 101 ASN A CA 1
ATOM 802 C C . ASN A 1 101 ? -2.682 -18.506 29.407 1.00 85.62 101 ASN A C 1
ATOM 804 O O . ASN A 1 101 ? -2.061 -19.560 29.541 1.00 85.62 101 ASN A O 1
ATOM 808 N N . GLY A 1 102 ? -3.217 -18.147 28.232 1.00 84.56 102 GLY A N 1
ATOM 809 C CA . GLY A 1 102 ? -3.059 -18.912 26.986 1.00 84.56 102 GLY A CA 1
ATOM 810 C C . GLY A 1 102 ? -3.947 -20.159 26.857 1.00 84.56 102 GLY A C 1
ATOM 811 O O . GLY A 1 102 ? -3.796 -20.925 25.912 1.00 84.56 102 GLY A O 1
ATOM 812 N N . LYS A 1 103 ? -4.891 -20.402 27.778 1.00 91.56 103 LYS A N 1
ATOM 813 C CA . LYS A 1 103 ? -5.909 -21.464 27.639 1.00 91.56 103 LYS A CA 1
ATOM 814 C C . LYS A 1 103 ? -7.185 -20.908 27.019 1.00 91.56 103 LYS A C 1
ATOM 816 O O . LYS A 1 103 ? -7.597 -19.803 27.357 1.00 91.56 103 LYS A O 1
ATOM 821 N N . LYS A 1 104 ? -7.876 -21.687 26.183 1.00 92.44 104 LYS A N 1
ATOM 822 C CA . LYS A 1 104 ? -9.158 -21.265 25.587 1.00 92.44 104 LYS A CA 1
ATOM 823 C C . LYS A 1 104 ? -10.185 -20.904 26.671 1.00 92.44 104 LYS A C 1
ATOM 825 O O . LYS A 1 104 ? -10.306 -21.587 27.694 1.00 92.44 104 LYS A O 1
ATOM 830 N N . ALA A 1 105 ? -10.894 -19.799 26.471 1.00 91.38 105 ALA A N 1
ATOM 831 C CA . ALA A 1 105 ? -11.982 -19.360 27.337 1.00 91.38 105 ALA A CA 1
ATOM 832 C C . ALA A 1 105 ? -13.313 -19.981 26.881 1.00 91.38 105 ALA A C 1
ATOM 834 O O . ALA A 1 105 ? -13.464 -20.381 25.729 1.00 91.38 105 ALA A O 1
ATOM 835 N N . SER A 1 106 ? -14.287 -20.070 27.788 1.00 88.44 106 SER A N 1
ATOM 836 C CA . SER A 1 106 ? -15.665 -20.432 27.437 1.00 88.44 106 SER A CA 1
ATOM 837 C C . SER A 1 106 ? -16.535 -19.188 27.508 1.00 88.44 106 SER A C 1
ATOM 839 O O . SER A 1 106 ? -16.482 -18.488 28.515 1.00 88.44 106 SER A O 1
ATOM 841 N N . SER A 1 107 ? -17.403 -18.955 26.524 1.00 86.19 107 SER A N 1
ATOM 842 C CA . SER A 1 107 ? -18.424 -17.894 26.574 1.00 86.19 107 SER A CA 1
ATOM 843 C C . SER A 1 107 ? -19.563 -18.174 27.578 1.00 86.19 107 SER A C 1
ATOM 845 O O . SER A 1 107 ? -20.577 -17.486 27.555 1.00 86.19 107 SER A O 1
ATOM 847 N N . THR A 1 108 ? -19.431 -19.192 28.438 1.00 88.50 108 THR A N 1
ATOM 848 C CA . THR A 1 108 ? -20.425 -19.578 29.462 1.00 88.50 108 THR A CA 1
ATOM 849 C C . THR A 1 108 ? -19.843 -19.856 30.855 1.00 88.50 108 THR A C 1
ATOM 851 O O . THR A 1 108 ? -20.602 -20.203 31.753 1.00 88.50 108 THR A O 1
ATOM 854 N N . ASP A 1 109 ? -18.527 -19.723 31.062 1.00 88.94 109 ASP A N 1
ATOM 855 C CA . ASP A 1 109 ? -17.884 -19.955 32.368 1.00 88.94 109 ASP A CA 1
ATOM 856 C C . ASP A 1 109 ? -17.215 -18.662 32.872 1.00 88.94 109 ASP A C 1
ATOM 858 O O . ASP A 1 109 ? -16.112 -18.347 32.411 1.00 88.94 109 ASP A O 1
ATOM 862 N N . PRO A 1 110 ? -17.838 -17.933 33.822 1.00 90.00 110 PRO A N 1
ATOM 863 C CA . PRO A 1 110 ? -17.303 -16.683 34.364 1.00 90.00 110 PRO A CA 1
ATOM 864 C C . PRO A 1 110 ? -15.891 -16.789 34.950 1.00 90.00 110 PRO A C 1
ATOM 866 O O . PRO A 1 110 ? -15.153 -15.808 34.963 1.00 90.00 110 PRO A O 1
ATOM 869 N N . ASN A 1 111 ? -15.469 -17.983 35.379 1.00 91.25 111 ASN A N 1
ATOM 870 C CA . ASN A 1 111 ? -14.131 -18.218 35.927 1.00 91.25 111 ASN A CA 1
ATOM 871 C C . ASN A 1 111 ? -13.029 -18.202 34.849 1.00 91.25 111 ASN A C 1
ATOM 873 O O . ASN A 1 111 ? -11.845 -18.275 35.176 1.00 91.25 111 ASN A O 1
ATOM 877 N N . ARG A 1 112 ? -13.401 -18.127 33.562 1.00 91.25 112 ARG A N 1
ATOM 878 C CA . ARG A 1 112 ? -12.484 -18.019 32.411 1.00 91.25 112 ARG A CA 1
ATOM 879 C C . ARG A 1 112 ? -12.467 -16.614 31.802 1.00 91.25 112 ARG A C 1
ATOM 881 O O . ARG A 1 112 ? -11.869 -16.431 30.742 1.00 91.25 112 ARG A O 1
ATOM 888 N N . TRP A 1 113 ? -13.118 -15.645 32.443 1.00 95.88 113 TRP A N 1
ATOM 889 C CA . TRP A 1 113 ? -13.107 -14.229 32.070 1.00 95.88 113 TRP A CA 1
ATOM 890 C C . TRP A 1 113 ? -12.276 -13.431 33.081 1.00 95.88 113 TRP A C 1
ATOM 892 O O . TRP A 1 113 ? -11.858 -13.941 34.123 1.00 95.88 113 TRP A O 1
ATOM 902 N N . THR A 1 114 ? -12.001 -12.168 32.776 1.00 95.75 114 THR A N 1
ATOM 903 C CA . THR A 1 114 ? -11.241 -11.277 33.653 1.00 95.75 114 THR A CA 1
ATOM 904 C C . THR A 1 114 ? -11.738 -9.831 33.561 1.00 95.75 114 THR A C 1
ATOM 906 O O . THR A 1 114 ? -12.682 -9.524 32.835 1.00 95.75 114 THR A O 1
ATOM 909 N N . ASP A 1 115 ? -11.140 -8.935 34.344 1.00 95.88 115 ASP A N 1
ATOM 910 C CA . ASP A 1 115 ? -11.336 -7.491 34.209 1.00 95.88 115 ASP A CA 1
ATOM 911 C C . ASP A 1 115 ? -10.652 -6.931 32.958 1.00 95.88 115 ASP A C 1
ATOM 913 O O . ASP A 1 115 ? -9.625 -7.438 32.500 1.00 95.88 115 ASP A O 1
ATOM 917 N N . TYR A 1 116 ? -11.200 -5.825 32.456 1.00 94.25 116 TYR A N 1
ATOM 918 C CA . TYR A 1 116 ? -10.704 -5.104 31.287 1.00 94.25 116 TYR A CA 1
ATOM 919 C C . TYR A 1 116 ? -9.186 -4.876 31.303 1.00 94.25 116 TYR A C 1
ATOM 921 O O . TYR A 1 116 ? -8.489 -5.231 30.352 1.00 94.25 116 TYR A O 1
ATOM 929 N N . ARG A 1 117 ? -8.656 -4.339 32.413 1.00 90.50 117 ARG A N 1
ATOM 930 C CA . ARG A 1 117 ? -7.229 -4.021 32.566 1.00 90.50 117 ARG A CA 1
ATOM 931 C C . ARG A 1 117 ? -6.360 -5.258 32.362 1.00 90.50 117 ARG A C 1
ATOM 933 O O . ARG A 1 117 ? -5.396 -5.203 31.601 1.00 90.50 117 ARG A O 1
ATOM 940 N N . THR A 1 118 ? -6.698 -6.368 33.009 1.00 90.69 118 THR A N 1
ATOM 941 C CA . THR A 1 118 ? -5.955 -7.628 32.885 1.00 90.69 118 THR A CA 1
ATOM 942 C C . THR A 1 118 ? -6.109 -8.239 31.490 1.00 90.69 118 THR A C 1
ATOM 944 O O . THR A 1 118 ? -5.142 -8.778 30.951 1.00 90.69 118 THR A O 1
ATOM 947 N N . ALA A 1 119 ? -7.281 -8.106 30.856 1.00 92.38 119 ALA A N 1
ATOM 948 C CA . ALA A 1 119 ? -7.484 -8.555 29.482 1.00 92.38 119 ALA A CA 1
ATOM 949 C C . ALA A 1 119 ? -6.560 -7.822 28.499 1.00 92.38 119 ALA A C 1
ATOM 951 O O . ALA A 1 119 ? -5.832 -8.495 27.770 1.00 92.38 119 ALA A O 1
ATOM 952 N N . VAL A 1 120 ? -6.516 -6.483 28.520 1.00 88.44 120 VAL A N 1
ATOM 953 C CA . VAL A 1 120 ? -5.739 -5.688 27.546 1.00 88.44 120 VAL A CA 1
ATOM 954 C C . VAL A 1 120 ? -4.240 -5.562 27.854 1.00 88.44 120 VAL A C 1
ATOM 956 O O . VAL A 1 120 ? -3.456 -5.310 26.942 1.00 88.44 120 VAL A O 1
ATOM 959 N N . THR A 1 121 ? -3.801 -5.735 29.109 1.00 83.19 121 THR A N 1
ATOM 960 C CA . THR A 1 121 ? -2.386 -5.533 29.492 1.00 83.19 121 THR A CA 1
ATOM 961 C C . THR A 1 121 ? -1.473 -6.556 28.809 1.00 83.19 121 THR A C 1
ATOM 963 O O . THR A 1 121 ? -1.419 -7.721 29.205 1.00 83.19 121 THR A O 1
ATOM 966 N N . GLY A 1 122 ? -0.748 -6.131 27.773 1.00 71.25 122 GLY A N 1
ATOM 967 C CA . GLY A 1 122 ? 0.068 -7.032 26.955 1.00 71.25 122 GLY A CA 1
ATOM 968 C C . GLY A 1 122 ? -0.764 -7.993 26.100 1.00 71.25 122 GLY A C 1
ATOM 969 O O . GLY A 1 122 ? -0.383 -9.151 25.943 1.00 71.25 122 GLY A O 1
ATOM 970 N N . ALA A 1 123 ? -1.926 -7.553 25.611 1.00 75.19 123 ALA A N 1
ATOM 971 C CA . ALA A 1 123 ? -2.609 -8.183 24.485 1.00 75.19 123 ALA A CA 1
ATOM 972 C C . ALA A 1 123 ? -2.149 -7.536 23.169 1.00 75.19 123 ALA A C 1
ATOM 974 O O . ALA A 1 123 ? -2.035 -6.312 23.088 1.00 75.19 123 ALA A O 1
ATOM 975 N N . THR A 1 124 ? -1.942 -8.345 22.131 1.00 71.81 124 THR A N 1
ATOM 976 C CA . THR A 1 124 ? -1.986 -7.863 20.743 1.00 71.81 124 THR A CA 1
ATOM 977 C C . THR A 1 124 ? -3.417 -7.417 20.437 1.00 71.81 124 THR A C 1
ATOM 979 O O . THR A 1 124 ? -4.355 -8.064 20.902 1.00 71.81 124 THR A O 1
ATOM 982 N N . ILE A 1 125 ? -3.591 -6.311 19.706 1.00 75.62 125 ILE A N 1
ATOM 983 C CA . ILE A 1 125 ? -4.901 -5.817 19.251 1.00 75.62 125 ILE A CA 1
ATOM 984 C C . ILE A 1 125 ? -4.782 -5.410 17.775 1.00 75.62 125 ILE A C 1
ATOM 986 O O . ILE A 1 125 ? -4.392 -4.287 17.450 1.00 75.62 125 ILE A O 1
ATOM 990 N N . ASP A 1 126 ? -5.085 -6.357 16.891 1.00 70.94 126 ASP A N 1
ATOM 991 C CA . ASP A 1 126 ? -5.116 -6.232 15.433 1.00 70.94 126 ASP A CA 1
ATOM 992 C C . ASP A 1 126 ? -6.086 -7.270 14.810 1.00 70.94 126 ASP A C 1
ATOM 994 O O . ASP A 1 126 ? -6.997 -7.771 15.471 1.00 70.94 126 ASP A O 1
ATOM 998 N N . ALA A 1 127 ? -5.944 -7.578 13.516 1.00 65.81 127 ALA A N 1
ATOM 999 C CA . ALA A 1 127 ? -6.787 -8.554 12.818 1.00 65.81 127 ALA A CA 1
ATOM 1000 C C . ALA A 1 127 ? -6.522 -10.026 13.222 1.00 65.81 127 ALA A C 1
ATOM 1002 O O . ALA A 1 127 ? -7.381 -10.885 13.002 1.00 65.81 127 ALA A O 1
ATOM 1003 N N . SER A 1 128 ? -5.351 -10.319 13.797 1.00 72.38 128 SER A N 1
ATOM 1004 C CA . SER A 1 128 ? -4.891 -11.653 14.205 1.00 72.38 128 SER A CA 1
ATOM 1005 C C . SER A 1 128 ? -5.165 -11.979 15.676 1.00 72.38 128 SER A C 1
ATOM 1007 O O . SER A 1 128 ? -5.254 -13.152 16.031 1.00 72.38 128 SER A O 1
ATOM 1009 N N . GLY A 1 129 ? -5.361 -10.973 16.528 1.00 82.06 129 GLY A N 1
ATOM 1010 C CA . GLY A 1 129 ? -5.757 -11.165 17.919 1.00 82.06 129 GLY A CA 1
ATOM 1011 C C . GLY A 1 129 ? -6.166 -9.864 18.597 1.00 82.06 129 GLY A C 1
ATOM 1012 O O . GLY A 1 129 ? -5.841 -8.778 18.128 1.00 82.06 129 GLY A O 1
ATOM 1013 N N . GLY A 1 130 ? -6.902 -9.963 19.701 1.00 92.62 130 GLY A N 1
ATOM 1014 C CA . GLY A 1 130 ? -7.466 -8.803 20.386 1.00 92.62 130 GLY A CA 1
ATOM 1015 C C . GLY A 1 130 ? -8.084 -9.136 21.736 1.00 92.62 130 GLY A C 1
ATOM 1016 O O . GLY A 1 130 ? -7.848 -10.198 22.316 1.00 92.62 130 GLY A O 1
ATOM 1017 N N . VAL A 1 131 ? -8.931 -8.231 22.225 1.00 96.12 131 VAL A N 1
ATOM 1018 C CA . VAL A 1 131 ? -9.840 -8.499 23.347 1.00 96.12 131 VAL A CA 1
ATOM 1019 C C . VAL A 1 131 ? -11.281 -8.657 22.875 1.00 96.12 131 VAL A C 1
ATOM 1021 O O . VAL A 1 131 ? -11.653 -8.285 21.761 1.00 96.12 131 VAL A O 1
ATOM 1024 N N . GLY A 1 132 ? -12.090 -9.281 23.719 1.00 96.06 132 GLY A N 1
ATOM 1025 C CA . GLY A 1 132 ? -13.516 -9.453 23.515 1.00 96.06 132 GLY A CA 1
ATOM 1026 C C . GLY A 1 132 ? -14.270 -9.444 24.837 1.00 96.06 132 GLY A C 1
ATOM 1027 O O . GLY A 1 132 ? -13.682 -9.622 25.905 1.00 96.06 132 GLY A O 1
ATOM 1028 N N . PHE A 1 133 ? -15.576 -9.245 24.746 1.00 97.00 133 PHE A N 1
ATOM 1029 C CA . PHE A 1 133 ? -16.487 -9.115 25.874 1.00 97.00 133 PHE A CA 1
ATOM 1030 C C . PHE A 1 133 ? -17.582 -10.182 25.778 1.00 97.00 133 PHE A C 1
ATOM 1032 O O . PHE A 1 133 ? -18.122 -10.435 24.697 1.00 97.00 133 PHE A O 1
ATOM 1039 N N . VAL A 1 134 ? -17.878 -10.848 26.895 1.00 96.69 134 VAL A N 1
ATOM 1040 C CA . VAL A 1 134 ? -18.819 -11.973 26.964 1.00 96.69 134 VAL A CA 1
ATOM 1041 C C . VAL A 1 134 ? -20.185 -11.507 27.465 1.00 96.69 134 VAL A C 1
ATOM 1043 O O . VAL A 1 134 ? -20.327 -11.113 28.619 1.00 96.69 134 VAL A O 1
ATOM 1046 N N . VAL A 1 135 ? -21.206 -11.612 26.616 1.00 93.19 135 VAL A N 1
ATOM 1047 C CA . VAL A 1 135 ? -22.600 -11.349 26.998 1.00 93.19 135 VAL A CA 1
ATOM 1048 C C . VAL A 1 135 ? -23.178 -12.584 27.698 1.00 93.19 135 VAL A C 1
ATOM 1050 O O . VAL A 1 135 ? -23.049 -13.713 27.211 1.00 93.19 135 VAL A O 1
ATOM 1053 N N . ASN A 1 136 ? -23.774 -12.398 28.877 1.00 90.94 136 ASN A N 1
ATOM 1054 C CA . ASN A 1 136 ? -24.151 -13.486 29.792 1.00 90.94 136 ASN A CA 1
ATOM 1055 C C . ASN A 1 136 ? -25.585 -13.393 30.353 1.00 90.94 136 ASN A C 1
ATOM 1057 O O . ASN A 1 136 ? -25.921 -14.183 31.233 1.00 90.94 136 ASN A O 1
ATOM 1061 N N . GLY A 1 137 ? -26.416 -12.475 29.855 1.00 88.12 137 GLY A N 1
ATOM 1062 C CA . GLY A 1 137 ? -27.783 -12.246 30.333 1.00 88.12 137 GLY A CA 1
ATOM 1063 C C . GLY A 1 137 ? -27.923 -11.188 31.436 1.00 88.12 137 GLY A C 1
ATOM 1064 O O . GLY A 1 137 ? -28.983 -11.102 32.046 1.00 88.12 137 GLY A O 1
ATOM 1065 N N . ASP A 1 138 ? -26.901 -10.366 31.693 1.00 88.56 138 ASP A N 1
ATOM 1066 C CA . ASP A 1 138 ? -26.939 -9.241 32.651 1.00 88.56 138 ASP A CA 1
ATOM 1067 C C . ASP A 1 138 ? -27.640 -7.967 32.120 1.00 88.56 138 ASP A C 1
ATOM 1069 O O . ASP A 1 138 ? -27.540 -6.882 32.704 1.00 88.56 138 ASP A O 1
ATOM 1073 N N . GLY A 1 139 ? -28.347 -8.095 30.996 1.00 88.88 139 GLY A N 1
ATOM 1074 C CA . GLY A 1 139 ? -29.022 -7.003 30.304 1.00 88.88 139 GLY A CA 1
ATOM 1075 C C . GLY A 1 139 ? -28.132 -6.195 29.358 1.00 88.88 139 GLY A C 1
ATOM 1076 O O . GLY A 1 139 ? -28.617 -5.201 28.828 1.00 88.88 139 GLY A O 1
ATOM 1077 N N . ILE A 1 140 ? -26.867 -6.574 29.127 1.00 94.75 140 ILE A N 1
ATOM 1078 C CA . ILE A 1 140 ? -26.049 -6.042 28.022 1.00 94.75 140 ILE A CA 1
ATOM 1079 C C . ILE A 1 140 ? -26.102 -7.008 26.833 1.00 94.75 140 ILE A C 1
ATOM 1081 O O . ILE A 1 140 ? -25.910 -8.216 26.983 1.00 94.75 140 ILE A O 1
ATOM 1085 N N . PHE A 1 141 ? -26.321 -6.475 25.631 1.00 94.50 141 PHE A N 1
ATOM 1086 C CA . PHE A 1 141 ? -26.312 -7.246 24.389 1.00 94.50 141 PHE A CA 1
ATOM 1087 C C . PHE A 1 141 ? -25.562 -6.527 23.262 1.00 94.50 141 PHE A C 1
ATOM 1089 O O . PHE A 1 141 ? -25.377 -5.308 23.282 1.00 94.50 141 PHE A O 1
ATOM 1096 N N . GLY A 1 142 ? -25.132 -7.310 22.272 1.00 95.31 142 GLY A N 1
ATOM 1097 C CA . GLY A 1 142 ? -24.524 -6.815 21.037 1.00 95.31 142 GLY A CA 1
ATOM 1098 C C . GLY A 1 142 ? -25.410 -7.101 19.825 1.00 95.31 142 GLY A C 1
ATOM 1099 O O . GLY A 1 142 ? -25.974 -8.195 19.717 1.00 95.31 142 GLY A O 1
ATOM 1100 N N . ILE A 1 143 ? -25.510 -6.124 18.921 1.00 96.94 143 ILE A N 1
ATOM 1101 C CA . ILE A 1 143 ? -26.086 -6.249 17.578 1.00 96.94 143 ILE A CA 1
ATOM 1102 C C . ILE A 1 143 ? -24.938 -6.182 16.566 1.00 96.94 143 ILE A C 1
ATOM 1104 O O . ILE A 1 143 ? -24.289 -5.146 16.439 1.00 96.94 143 ILE A O 1
ATOM 1108 N N . ASP A 1 144 ? -24.682 -7.276 15.857 1.00 96.50 144 ASP A N 1
ATOM 1109 C CA . ASP A 1 144 ? -23.664 -7.384 14.811 1.00 96.50 144 ASP A CA 1
ATOM 1110 C C . ASP A 1 144 ? -24.288 -7.095 13.441 1.00 96.50 144 ASP A C 1
ATOM 1112 O O . ASP A 1 144 ? -25.225 -7.784 13.031 1.00 96.50 144 ASP A O 1
ATOM 1116 N N . LEU A 1 145 ? -23.781 -6.082 12.737 1.00 96.88 145 LEU A N 1
ATOM 1117 C CA . LEU A 1 145 ? -24.274 -5.620 11.437 1.00 96.88 145 LEU A CA 1
ATOM 1118 C C . LEU A 1 145 ? -23.262 -6.030 10.354 1.00 96.88 145 LEU A C 1
ATOM 1120 O O . LEU A 1 145 ? -22.447 -5.231 9.891 1.00 96.88 145 LEU A O 1
ATOM 1124 N N . ASP A 1 146 ? -23.276 -7.309 9.978 1.00 93.31 146 ASP A N 1
ATOM 1125 C CA . ASP A 1 146 ? -22.312 -7.883 9.034 1.00 93.31 146 ASP A CA 1
ATOM 1126 C C . ASP A 1 146 ? -22.519 -7.320 7.617 1.00 93.31 146 ASP A C 1
ATOM 1128 O O . ASP A 1 146 ? -23.638 -7.291 7.094 1.00 93.31 146 ASP A O 1
ATOM 1132 N N . GLY A 1 147 ? -21.425 -6.884 6.985 1.00 89.75 147 GLY A N 1
ATOM 1133 C CA . GLY A 1 147 ? -21.419 -6.381 5.609 1.00 89.75 147 GLY A CA 1
ATOM 1134 C C . GLY A 1 147 ? -22.131 -5.039 5.401 1.00 89.75 147 GLY A C 1
ATOM 1135 O O . GLY A 1 147 ? -22.462 -4.713 4.260 1.00 89.75 147 GLY A O 1
ATOM 1136 N N . CYS A 1 148 ? -22.394 -4.265 6.458 1.00 92.19 148 CYS A N 1
ATOM 1137 C CA . CYS A 1 148 ? -23.131 -3.004 6.376 1.00 92.19 148 CYS A CA 1
ATOM 1138 C C . CYS A 1 148 ? -22.313 -1.784 5.918 1.00 92.19 148 CYS A C 1
ATOM 1140 O O . CYS A 1 148 ? -22.913 -0.778 5.552 1.00 92.19 148 CYS A O 1
ATOM 1142 N N . TYR A 1 149 ? -20.978 -1.830 5.966 1.00 89.38 149 TYR A N 1
ATOM 1143 C CA . TYR A 1 149 ? -20.097 -0.676 5.745 1.00 89.38 149 TYR A CA 1
ATOM 1144 C C . TYR A 1 149 ? -19.154 -0.877 4.553 1.00 89.38 149 TYR A C 1
ATOM 1146 O O . TYR A 1 149 ? -18.613 -1.961 4.332 1.00 89.38 149 TYR A O 1
ATOM 1154 N N . ASN A 1 150 ? -18.945 0.193 3.784 1.00 82.06 150 ASN A N 1
ATOM 1155 C CA . ASN A 1 150 ? -18.065 0.228 2.625 1.00 82.06 150 ASN A CA 1
ATOM 1156 C C . ASN A 1 150 ? -16.769 1.005 2.939 1.00 82.06 150 ASN A C 1
ATOM 1158 O O . ASN A 1 150 ? -16.753 2.233 2.792 1.00 82.06 150 ASN A O 1
ATOM 1162 N N . PRO A 1 151 ? -15.650 0.334 3.277 1.00 68.00 151 PRO A N 1
ATOM 1163 C CA . PRO A 1 151 ? -14.384 1.002 3.603 1.00 68.00 151 PRO A CA 1
ATOM 1164 C C . PRO A 1 151 ? -13.718 1.720 2.411 1.00 68.00 151 PRO A C 1
ATOM 1166 O O . PRO A 1 151 ? -12.755 2.468 2.602 1.00 68.00 151 PRO A O 1
ATOM 1169 N N . LYS A 1 152 ? -14.217 1.535 1.176 1.00 67.06 152 LYS A N 1
ATOM 1170 C CA . LYS A 1 152 ? -13.757 2.286 -0.006 1.00 67.06 152 LYS A CA 1
ATOM 1171 C C . LYS A 1 152 ? -14.479 3.625 -0.161 1.00 67.06 152 LYS A C 1
ATOM 1173 O O . LYS A 1 152 ? -13.846 4.596 -0.558 1.00 67.06 152 LYS A O 1
ATOM 1178 N N . THR A 1 153 ? -15.779 3.687 0.140 1.00 63.97 153 THR A N 1
ATOM 1179 C CA . THR A 1 153 ? -16.607 4.892 -0.080 1.00 63.97 153 THR A CA 1
ATOM 1180 C C . THR A 1 153 ? -17.062 5.594 1.198 1.00 63.97 153 THR A C 1
ATOM 1182 O O . THR A 1 153 ? -17.749 6.606 1.096 1.00 63.97 153 THR A O 1
ATOM 1185 N N . GLY A 1 154 ? -16.766 5.048 2.382 1.00 75.62 154 GLY A N 1
ATOM 1186 C CA . GLY A 1 154 ? -17.233 5.575 3.670 1.00 75.62 154 GLY A CA 1
ATOM 1187 C C . GLY A 1 154 ? -18.755 5.522 3.855 1.00 75.62 154 GLY A C 1
ATOM 1188 O O . GLY A 1 154 ? -19.291 6.273 4.660 1.00 75.62 154 GLY A O 1
ATOM 1189 N N . LYS A 1 155 ? -19.462 4.684 3.081 1.00 78.12 155 LYS A N 1
ATOM 1190 C CA . LYS A 1 155 ? -20.930 4.574 3.126 1.00 78.12 155 LYS A CA 1
ATOM 1191 C C . LYS A 1 155 ? -21.374 3.419 4.007 1.00 78.12 155 LYS A C 1
ATOM 1193 O O . LYS A 1 155 ? -20.732 2.369 4.003 1.00 78.12 155 LYS A O 1
ATOM 1198 N N . ILE A 1 156 ? -22.507 3.592 4.673 1.00 87.56 156 ILE A N 1
ATOM 1199 C CA . ILE A 1 156 ? -23.236 2.526 5.357 1.00 87.56 156 ILE A CA 1
ATOM 1200 C C . ILE A 1 156 ? -24.467 2.173 4.506 1.00 87.56 156 ILE A C 1
ATOM 1202 O O . ILE A 1 156 ? -24.890 2.943 3.644 1.00 87.56 156 ILE A O 1
ATOM 1206 N N . ALA A 1 157 ? -24.993 0.964 4.672 1.00 91.00 157 ALA A N 1
ATOM 1207 C CA . ALA A 1 157 ? -26.255 0.554 4.079 1.00 91.00 157 ALA A CA 1
ATOM 1208 C C . ALA A 1 157 ? -27.443 1.123 4.877 1.00 91.00 157 ALA A C 1
ATOM 1210 O O . ALA A 1 157 ? -27.457 1.048 6.105 1.00 91.00 157 ALA A O 1
ATOM 1211 N N . GLU A 1 158 ? -28.476 1.615 4.189 1.00 92.62 158 GLU A N 1
ATOM 1212 C CA . GLU A 1 158 ? -29.631 2.315 4.789 1.00 92.62 158 GLU A CA 1
ATOM 1213 C C . GLU A 1 158 ? -30.330 1.511 5.908 1.00 92.62 158 GLU A C 1
ATOM 1215 O O . GLU A 1 158 ? -30.850 2.076 6.871 1.00 92.62 158 GLU A O 1
ATOM 1220 N N . TRP A 1 159 ? -30.327 0.174 5.822 1.00 95.19 159 TRP A N 1
ATOM 1221 C CA . TRP A 1 159 ? -30.883 -0.698 6.863 1.00 95.19 159 TRP A CA 1
ATOM 1222 C C . TRP A 1 159 ? -30.071 -0.690 8.165 1.00 95.19 159 TRP A C 1
ATOM 1224 O O . TRP A 1 159 ? -30.647 -0.869 9.235 1.00 95.19 159 TRP A O 1
ATOM 1234 N N . ALA A 1 160 ? -28.757 -0.476 8.093 1.00 95.31 160 ALA A N 1
ATOM 1235 C CA . ALA A 1 160 ? -27.880 -0.398 9.255 1.00 95.31 160 ALA A CA 1
ATOM 1236 C C . ALA A 1 160 ? -27.876 1.008 9.860 1.00 95.31 160 ALA A C 1
ATOM 1238 O O . ALA A 1 160 ? -27.949 1.120 11.081 1.00 95.31 160 ALA A O 1
ATOM 1239 N N . GLU A 1 161 ? -27.896 2.063 9.034 1.00 92.19 161 GLU A N 1
ATOM 1240 C CA . GLU A 1 161 ? -28.088 3.448 9.500 1.00 92.19 161 GLU A CA 1
ATOM 1241 C C . GLU A 1 161 ? -29.367 3.552 10.345 1.00 92.19 161 GLU A C 1
ATOM 1243 O O . GLU A 1 161 ? -29.315 3.997 11.487 1.00 92.19 161 GLU A O 1
ATOM 1248 N N . ARG A 1 162 ? -30.486 2.986 9.863 1.00 93.69 162 ARG A N 1
ATOM 1249 C CA . ARG A 1 162 ? -31.757 2.902 10.609 1.00 93.69 162 ARG A CA 1
ATOM 1250 C C . ARG A 1 162 ? -31.655 2.210 11.974 1.00 93.69 162 ARG A C 1
ATOM 1252 O O . ARG A 1 162 ? -32.366 2.610 12.891 1.00 93.69 162 ARG A O 1
ATOM 1259 N N . ILE A 1 163 ? -30.820 1.177 12.118 1.00 95.31 163 ILE A N 1
ATOM 1260 C CA . ILE A 1 163 ? -30.618 0.480 13.402 1.00 95.31 163 ILE A CA 1
ATOM 1261 C C . ILE A 1 163 ? -29.755 1.339 14.333 1.00 95.31 163 ILE A C 1
ATOM 1263 O O . ILE A 1 163 ? -30.094 1.507 15.502 1.00 95.31 163 ILE A O 1
ATOM 1267 N N . ILE A 1 164 ? -28.669 1.916 13.818 1.00 94.38 164 ILE A N 1
ATOM 1268 C CA . ILE A 1 164 ? -27.743 2.764 14.580 1.00 94.38 164 ILE A CA 1
ATOM 1269 C C . ILE A 1 164 ? -28.470 4.019 15.098 1.00 94.38 164 ILE A C 1
ATOM 1271 O O . ILE A 1 164 ? -28.421 4.302 16.296 1.00 94.38 164 ILE A O 1
ATOM 1275 N N . ASP A 1 165 ? -29.233 4.700 14.238 1.00 90.81 165 ASP A N 1
ATOM 1276 C CA . ASP A 1 165 ? -30.039 5.885 14.571 1.00 90.81 165 ASP A CA 1
ATOM 1277 C C . ASP A 1 165 ? -31.191 5.597 15.544 1.00 90.81 165 ASP A C 1
ATOM 1279 O O . ASP A 1 165 ? -31.650 6.505 16.243 1.00 90.81 165 ASP A O 1
ATOM 1283 N N . ALA A 1 166 ? -31.681 4.356 15.597 1.00 91.38 166 ALA A N 1
ATOM 1284 C CA . ALA A 1 166 ? -32.717 3.941 16.538 1.00 91.38 166 ALA A CA 1
ATOM 1285 C C . ALA A 1 166 ? -32.137 3.537 17.903 1.00 91.38 166 ALA A C 1
ATOM 1287 O O . ALA A 1 166 ? -32.739 3.839 18.931 1.00 91.38 166 ALA A O 1
ATOM 1288 N N . CYS A 1 167 ? -30.963 2.898 17.923 1.00 92.56 167 CYS A N 1
ATOM 1289 C CA . CYS A 1 167 ? -30.277 2.499 19.152 1.00 92.56 167 CYS A CA 1
ATOM 1290 C C . CYS A 1 167 ? -29.570 3.668 19.857 1.00 92.56 167 CYS A C 1
ATOM 1292 O O . CYS A 1 167 ? -29.571 3.716 21.082 1.00 92.56 167 CYS A O 1
ATOM 1294 N N . LYS A 1 168 ? -28.933 4.580 19.102 1.00 90.69 168 LYS A N 1
ATOM 1295 C CA . LYS A 1 168 ? -28.156 5.742 19.604 1.00 90.69 168 LYS A CA 1
ATOM 1296 C C . LYS A 1 168 ? -27.127 5.414 20.696 1.00 90.69 168 LYS A C 1
ATOM 1298 O O . LYS A 1 168 ? -26.808 6.249 21.535 1.00 90.69 168 LYS A O 1
ATOM 1303 N N . SER A 1 169 ? -26.616 4.191 20.659 1.00 93.69 169 SER A N 1
ATOM 1304 C CA . SER A 1 169 ? -25.756 3.596 21.678 1.00 93.69 169 SER A CA 1
ATOM 1305 C C . SER A 1 169 ? -24.390 3.246 21.084 1.00 93.69 169 SER A C 1
ATOM 1307 O O . SER A 1 169 ? -24.224 3.244 19.858 1.00 93.69 169 SER A O 1
ATOM 1309 N N . TYR A 1 170 ? -23.411 2.962 21.944 1.00 95.25 170 TYR A N 1
ATOM 1310 C CA . TYR A 1 170 ? -22.017 2.738 21.571 1.00 95.25 170 TYR A CA 1
ATOM 1311 C C . TYR A 1 170 ? -21.891 1.783 20.388 1.00 95.25 170 TYR A C 1
ATOM 1313 O O . TYR A 1 170 ? -22.322 0.630 20.442 1.00 95.25 170 TYR A O 1
ATOM 1321 N N . THR A 1 171 ? -21.301 2.287 19.310 1.00 94.94 171 THR A N 1
ATOM 1322 C CA . THR A 1 171 ? -21.153 1.571 18.046 1.00 94.94 171 THR A CA 1
ATOM 1323 C C . THR A 1 171 ? -19.677 1.555 17.668 1.00 94.94 171 THR A C 1
ATOM 1325 O O . THR A 1 171 ? -19.043 2.607 17.672 1.00 94.94 171 THR A O 1
ATOM 1328 N N . GLU A 1 172 ? -19.124 0.386 17.343 1.00 92.56 172 GLU A N 1
ATOM 1329 C CA . GLU A 1 172 ? -17.715 0.210 16.951 1.00 92.56 172 GLU A CA 1
ATOM 1330 C C . GLU A 1 172 ? -17.578 -0.476 15.581 1.00 92.56 172 GLU A C 1
ATOM 1332 O O . GLU A 1 172 ? -18.438 -1.266 15.174 1.00 92.56 172 GLU A O 1
ATOM 1337 N N . TYR A 1 173 ? -16.479 -0.215 14.870 1.00 90.81 173 TYR A N 1
ATOM 1338 C CA . TYR A 1 173 ? -16.102 -0.998 13.689 1.00 90.81 173 TYR A CA 1
ATOM 1339 C C . TYR A 1 173 ? -15.650 -2.400 14.103 1.00 90.81 173 TYR A C 1
ATOM 1341 O O . TYR A 1 173 ? -14.792 -2.568 14.970 1.00 90.81 173 TYR A O 1
ATOM 1349 N N . THR A 1 174 ? -16.202 -3.437 13.474 1.00 89.56 174 THR A N 1
ATOM 1350 C CA . THR A 1 174 ? -15.787 -4.823 13.746 1.00 89.56 174 THR A CA 1
ATOM 1351 C C . THR A 1 174 ? -14.437 -5.145 13.081 1.00 89.56 174 THR A C 1
ATOM 1353 O O . THR A 1 174 ? -14.086 -4.523 12.075 1.00 89.56 174 THR A O 1
ATOM 1356 N N . PRO A 1 175 ? -13.690 -6.179 13.532 1.00 82.31 175 PRO A N 1
ATOM 1357 C CA . PRO A 1 175 ? -12.420 -6.583 12.910 1.00 82.31 175 PRO A CA 1
ATOM 1358 C C . PRO A 1 175 ? -12.561 -7.240 11.514 1.00 82.31 175 PRO A C 1
ATOM 1360 O O . PRO A 1 175 ? -11.713 -8.041 11.122 1.00 82.31 175 PRO A O 1
ATOM 1363 N N . SER A 1 176 ? -13.660 -6.990 10.796 1.00 77.12 176 SER A N 1
ATOM 1364 C CA . SER A 1 176 ? -13.850 -7.322 9.376 1.00 77.12 176 SER A CA 1
ATOM 1365 C C . SER A 1 176 ? -13.740 -6.096 8.458 1.00 77.12 176 SER A C 1
ATOM 1367 O O . SER A 1 176 ? -13.850 -6.252 7.243 1.00 77.12 176 SER A O 1
ATOM 1369 N N . GLU A 1 177 ? -13.614 -4.886 9.028 1.00 78.75 177 GLU A N 1
ATOM 1370 C CA . GLU A 1 177 ? -13.627 -3.575 8.345 1.00 78.75 177 GLU A CA 1
ATOM 1371 C C . GLU A 1 177 ? -14.849 -3.318 7.432 1.00 78.75 177 GLU A C 1
ATOM 1373 O O . GLU A 1 177 ? -14.898 -2.327 6.706 1.00 78.75 177 GLU A O 1
ATOM 1378 N N . THR A 1 178 ? -15.860 -4.193 7.471 1.00 84.12 178 THR A N 1
ATOM 1379 C CA . THR A 1 178 ? -17.053 -4.168 6.602 1.00 84.12 178 THR A CA 1
ATOM 1380 C C . THR A 1 178 ? -18.365 -4.313 7.374 1.00 84.12 178 THR A C 1
ATOM 1382 O O . THR A 1 178 ? -19.434 -4.157 6.788 1.00 84.12 178 THR A O 1
ATOM 1385 N N . GLY A 1 179 ? -18.308 -4.570 8.684 1.00 90.38 179 GLY A N 1
ATOM 1386 C CA . GLY A 1 179 ? -19.463 -4.570 9.583 1.00 90.38 179 GLY A CA 1
ATOM 1387 C C . GLY A 1 179 ? -19.266 -3.662 10.798 1.00 90.38 179 GLY A C 1
ATOM 1388 O O . GLY A 1 179 ? -18.136 -3.457 11.253 1.00 90.38 179 GLY A O 1
ATOM 1389 N N . LEU A 1 180 ? -20.371 -3.147 11.329 1.00 94.50 180 LEU A N 1
ATOM 1390 C CA . LEU A 1 180 ? -20.444 -2.350 12.559 1.00 94.50 180 LEU A CA 1
ATOM 1391 C C . LEU A 1 180 ? -21.094 -3.179 13.674 1.00 94.50 180 LEU A C 1
ATOM 1393 O O . LEU A 1 180 ? -21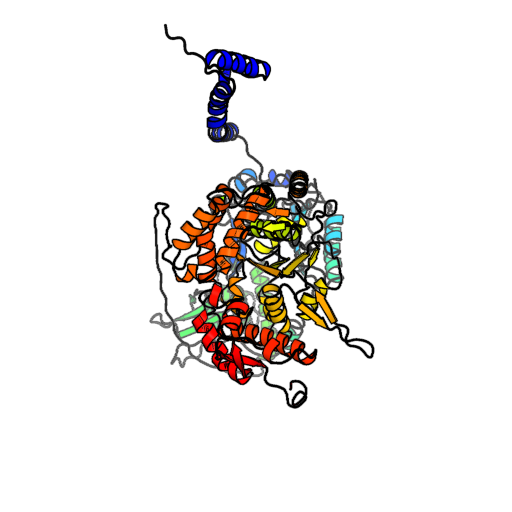.894 -4.071 13.393 1.00 94.50 180 LEU A O 1
ATOM 1397 N N . ARG A 1 181 ? -20.790 -2.874 14.936 1.00 96.12 181 ARG A N 1
ATOM 1398 C CA . ARG A 1 181 ? -21.422 -3.515 16.096 1.00 96.12 181 ARG A CA 1
ATOM 1399 C C . ARG A 1 181 ? -21.976 -2.482 17.056 1.00 96.12 181 ARG A C 1
ATOM 1401 O O . ARG A 1 181 ? -21.226 -1.636 17.528 1.00 96.12 181 ARG A O 1
ATOM 1408 N N . VAL A 1 182 ? -23.265 -2.591 17.369 1.00 96.81 182 VAL A N 1
ATOM 1409 C CA . VAL A 1 182 ? -23.948 -1.750 18.360 1.00 96.81 182 VAL A CA 1
ATOM 1410 C C . VAL A 1 182 ? -24.018 -2.498 19.688 1.00 96.81 182 VAL A C 1
ATOM 1412 O O . VAL A 1 182 ? -24.500 -3.629 19.742 1.00 96.81 182 VAL A O 1
ATOM 1415 N N . TRP A 1 183 ? -23.571 -1.864 20.765 1.00 96.81 183 TRP A N 1
ATOM 1416 C CA . TRP A 1 183 ? -23.680 -2.343 22.140 1.00 96.81 183 TRP A CA 1
ATOM 1417 C C . TRP A 1 183 ? -24.795 -1.587 22.858 1.00 96.81 183 TRP A C 1
ATOM 1419 O O . TRP A 1 183 ? -24.779 -0.360 22.868 1.00 96.81 183 TRP A O 1
ATOM 1429 N N . ALA A 1 184 ? -25.751 -2.286 23.470 1.00 95.31 184 ALA A N 1
ATOM 1430 C CA . ALA A 1 184 ? -26.910 -1.663 24.115 1.00 95.31 184 ALA A CA 1
ATOM 1431 C C . ALA A 1 184 ? -27.372 -2.421 25.371 1.00 95.31 184 ALA A C 1
ATOM 1433 O O . ALA A 1 184 ? -26.944 -3.551 25.632 1.00 95.31 184 ALA A O 1
ATOM 1434 N N . ARG A 1 185 ? -28.249 -1.780 26.154 1.00 94.69 185 ARG A N 1
ATOM 1435 C CA . ARG A 1 185 ? -28.891 -2.342 27.347 1.00 94.69 185 ARG A CA 1
ATOM 1436 C C . ARG A 1 185 ? -30.379 -2.620 27.117 1.00 94.69 185 ARG A C 1
ATOM 1438 O O . ARG A 1 185 ? -31.075 -1.841 26.470 1.00 94.69 185 ARG A O 1
ATOM 1445 N N . GLY A 1 186 ? -30.864 -3.730 27.675 1.00 92.56 186 GLY A N 1
ATOM 1446 C CA . GLY A 1 186 ? -32.270 -4.139 27.656 1.00 92.56 186 GLY A CA 1
ATOM 1447 C C . GLY A 1 186 ? -32.440 -5.660 27.756 1.00 92.56 186 GLY A C 1
ATOM 1448 O O . GLY A 1 186 ? -31.485 -6.383 28.032 1.00 92.56 186 GLY A O 1
ATOM 1449 N N . VAL A 1 187 ? -33.658 -6.151 27.516 1.00 90.25 187 VAL A N 1
ATOM 1450 C CA . VAL A 1 187 ? -34.002 -7.590 27.500 1.00 90.25 187 VAL A CA 1
ATOM 1451 C C . VAL A 1 187 ? -34.560 -7.944 26.124 1.00 90.25 187 VAL A C 1
ATOM 1453 O O . VAL A 1 187 ? -35.525 -7.310 25.695 1.00 90.25 187 VAL A O 1
ATOM 1456 N N . LEU A 1 188 ? -33.990 -8.915 25.404 1.00 89.25 188 LEU A N 1
ATOM 1457 C CA . LEU A 1 188 ? -34.440 -9.207 24.039 1.00 89.25 188 LEU A CA 1
ATOM 1458 C C . LEU A 1 188 ? -35.690 -10.107 24.034 1.00 89.25 188 LEU A C 1
ATOM 1460 O O . LEU A 1 188 ? -35.733 -11.109 24.752 1.00 89.25 188 LEU A O 1
ATOM 1464 N N . PRO A 1 189 ? -36.683 -9.848 23.160 1.00 87.62 189 PRO A N 1
ATOM 1465 C CA . PRO A 1 189 ? -37.786 -10.779 22.931 1.00 87.62 189 PRO A CA 1
ATOM 1466 C C . PRO A 1 189 ? -37.293 -12.178 22.533 1.00 87.62 189 PRO A C 1
ATOM 1468 O O . PRO A 1 189 ? -36.291 -12.324 21.824 1.00 87.62 189 PRO A O 1
ATOM 1471 N N . ALA A 1 190 ? -37.994 -13.229 22.959 1.00 78.44 190 ALA A N 1
ATOM 1472 C CA . ALA A 1 190 ? -37.685 -14.598 22.546 1.00 78.44 190 ALA A CA 1
ATOM 1473 C C . ALA A 1 190 ? -37.953 -14.797 21.041 1.00 78.44 190 ALA A C 1
ATOM 1475 O O . ALA A 1 190 ? -38.973 -14.345 20.526 1.00 78.44 190 ALA A O 1
ATOM 1476 N N . GLY A 1 191 ? -37.057 -15.498 20.338 1.00 82.50 191 GLY A N 1
ATOM 1477 C CA . GLY A 1 191 ? -37.225 -15.799 18.914 1.00 82.50 191 GLY A CA 1
ATOM 1478 C C . GLY A 1 191 ? -35.904 -15.933 18.157 1.00 82.50 191 GLY A C 1
ATOM 1479 O O . GLY A 1 191 ? -34.899 -16.403 18.690 1.00 82.50 191 GLY A O 1
ATOM 1480 N N . LEU A 1 192 ? -35.903 -15.495 16.897 1.00 79.62 192 LEU A N 1
ATOM 1481 C CA . LEU A 1 192 ? -34.705 -15.376 16.067 1.00 79.62 192 LEU A CA 1
ATOM 1482 C C . LEU A 1 192 ? -33.599 -14.546 16.743 1.00 79.62 192 LEU A C 1
ATOM 1484 O O . LEU A 1 192 ? -33.856 -13.598 17.490 1.00 79.62 192 LEU A O 1
ATOM 1488 N N . ARG A 1 193 ? -32.354 -14.904 16.427 1.00 90.50 193 ARG A N 1
ATOM 1489 C CA . ARG A 1 193 ? -31.122 -14.197 16.825 1.00 90.50 193 ARG A CA 1
ATOM 1490 C C . ARG A 1 193 ? -30.202 -13.901 15.623 1.00 90.50 193 ARG A C 1
ATOM 1492 O O . ARG A 1 193 ? -29.132 -13.334 15.794 1.00 90.50 193 ARG A O 1
ATOM 1499 N N . VAL A 1 194 ? -30.620 -14.296 14.411 1.00 92.06 194 VAL A N 1
ATOM 1500 C CA . VAL A 1 194 ? -29.899 -14.116 13.137 1.00 92.06 194 VAL A CA 1
ATOM 1501 C C . VAL A 1 194 ? -30.904 -13.798 12.026 1.00 92.06 194 VAL A C 1
ATOM 1503 O O . VAL A 1 194 ? -31.870 -14.539 11.822 1.00 92.06 194 VAL A O 1
ATOM 1506 N N . PHE A 1 195 ? -30.655 -12.721 11.288 1.00 92.31 195 PHE A N 1
ATOM 1507 C CA . PHE A 1 195 ? -31.485 -12.201 10.206 1.00 92.31 195 PHE A CA 1
ATOM 1508 C C . PHE A 1 195 ? -30.617 -12.047 8.953 1.00 92.31 195 PHE A C 1
ATOM 1510 O O . PHE A 1 195 ? -29.933 -11.043 8.780 1.00 92.31 195 PHE A O 1
ATOM 1517 N N . ASN A 1 196 ? -30.609 -13.060 8.085 1.00 91.06 196 ASN A N 1
ATOM 1518 C CA . ASN A 1 196 ? -29.903 -12.975 6.802 1.00 91.06 196 ASN A CA 1
ATOM 1519 C C . ASN A 1 196 ? -30.662 -12.040 5.850 1.00 91.06 196 ASN A C 1
ATOM 1521 O O . ASN A 1 196 ? -31.882 -12.187 5.707 1.00 91.06 196 ASN A O 1
ATOM 1525 N N . LEU A 1 197 ? -29.935 -11.136 5.193 1.00 89.88 197 LEU A N 1
ATOM 1526 C CA . LEU A 1 197 ? -30.457 -10.171 4.223 1.00 89.88 197 LEU A CA 1
ATOM 1527 C C . LEU A 1 197 ? -29.953 -10.497 2.810 1.00 89.88 197 LEU A C 1
ATOM 1529 O O . LEU A 1 197 ? -29.140 -11.405 2.622 1.00 89.88 197 LEU A O 1
ATOM 1533 N N . ASP A 1 198 ? -30.445 -9.777 1.803 1.00 88.50 198 ASP A N 1
ATOM 1534 C CA . ASP A 1 198 ? -29.900 -9.870 0.446 1.00 88.50 198 ASP A CA 1
ATOM 1535 C C . ASP A 1 198 ? -28.444 -9.352 0.408 1.00 88.50 198 ASP A C 1
ATOM 1537 O O . ASP A 1 198 ? -28.204 -8.206 0.797 1.00 88.50 198 ASP A O 1
ATOM 1541 N N . PRO A 1 199 ? -27.455 -10.133 -0.076 1.00 87.75 199 PRO A N 1
ATOM 1542 C CA . PRO A 1 199 ? -26.102 -9.631 -0.312 1.00 87.75 199 PRO A CA 1
ATOM 1543 C C . PRO A 1 199 ? -26.046 -8.352 -1.164 1.00 87.75 199 PRO A C 1
ATOM 1545 O O . PRO A 1 199 ? -25.119 -7.563 -1.010 1.00 87.75 199 PRO A O 1
ATOM 1548 N N . ALA A 1 200 ? -27.041 -8.111 -2.026 1.00 87.94 200 ALA A N 1
ATOM 1549 C CA . ALA A 1 200 ? -27.140 -6.898 -2.834 1.00 87.94 200 ALA A CA 1
ATOM 1550 C C . ALA A 1 200 ? -27.454 -5.614 -2.034 1.00 87.94 200 ALA A C 1
ATOM 1552 O O . ALA A 1 200 ? -27.267 -4.524 -2.573 1.00 87.94 200 ALA A O 1
ATOM 1553 N N . VAL A 1 201 ? -27.901 -5.710 -0.771 1.00 89.56 201 VAL A N 1
ATOM 1554 C CA . VAL A 1 201 ? -28.138 -4.542 0.108 1.00 89.56 201 VAL A CA 1
ATOM 1555 C C . VAL A 1 201 ? -26.987 -4.270 1.086 1.00 89.56 201 VAL A C 1
ATOM 1557 O O . VAL A 1 201 ? -27.164 -3.560 2.074 1.00 89.56 201 VAL A O 1
ATOM 1560 N N . GLY A 1 202 ? -25.799 -4.821 0.834 1.00 89.56 202 GLY A N 1
ATOM 1561 C CA . GLY A 1 202 ? -24.594 -4.565 1.624 1.00 89.56 202 GLY A CA 1
ATOM 1562 C C . GLY A 1 202 ? -23.318 -4.556 0.783 1.00 89.56 202 GLY A C 1
ATOM 1563 O O . GLY A 1 202 ? -23.352 -4.456 -0.443 1.00 89.56 202 GLY A O 1
ATOM 1564 N N . TYR A 1 203 ? -22.177 -4.629 1.466 1.00 83.00 203 TYR A N 1
ATOM 1565 C CA . TYR A 1 203 ? -20.842 -4.450 0.886 1.00 83.00 203 TYR A CA 1
ATOM 1566 C C . TYR A 1 203 ? -19.841 -5.565 1.245 1.00 83.00 203 TYR A C 1
ATOM 1568 O O . TYR A 1 203 ? -18.731 -5.571 0.713 1.00 83.00 203 TYR A O 1
ATOM 1576 N N . GLY A 1 204 ? -20.209 -6.493 2.137 1.00 69.81 204 GLY A N 1
ATOM 1577 C CA . GLY A 1 204 ? -19.381 -7.635 2.551 1.00 69.81 204 GLY A CA 1
ATOM 1578 C C . GLY A 1 204 ? -19.833 -8.972 1.949 1.00 69.81 204 GLY A C 1
ATOM 1579 O O . GLY A 1 204 ? -20.938 -9.091 1.428 1.00 69.81 204 GLY A O 1
ATOM 1580 N N . GLU A 1 205 ? -19.000 -10.014 2.071 1.00 68.38 205 GLU A N 1
ATOM 1581 C CA . GLU A 1 205 ? -19.303 -11.376 1.574 1.00 68.38 205 GLU A CA 1
ATOM 1582 C C . GLU A 1 205 ? -20.563 -12.006 2.195 1.00 68.38 205 GLU A C 1
ATOM 1584 O O . GLU A 1 205 ? -21.147 -12.942 1.645 1.00 68.38 205 GLU A O 1
ATOM 1589 N N . LYS A 1 206 ? -20.954 -11.524 3.377 1.00 80.75 206 LYS A N 1
ATOM 1590 C CA . LYS A 1 206 ? -22.129 -11.942 4.141 1.00 80.75 206 LYS A CA 1
ATOM 1591 C C . LYS A 1 206 ? -22.826 -10.670 4.608 1.00 80.75 206 LYS A C 1
ATOM 1593 O O . LYS A 1 206 ? -22.180 -9.817 5.206 1.00 80.75 206 LYS A O 1
ATOM 1598 N N . VAL A 1 207 ? -24.126 -10.566 4.339 1.00 89.88 207 VAL A N 1
ATOM 1599 C CA . VAL A 1 207 ? -24.963 -9.435 4.760 1.00 89.88 207 VAL A CA 1
ATOM 1600 C C . VAL A 1 207 ? -26.070 -9.984 5.654 1.00 89.88 207 VAL A C 1
ATOM 1602 O O . VAL A 1 207 ? -26.955 -10.716 5.203 1.00 89.88 207 VAL A O 1
ATOM 1605 N N . LYS A 1 208 ? -25.966 -9.721 6.956 1.00 94.44 208 LYS A N 1
ATOM 1606 C CA . LYS A 1 208 ? -26.887 -10.237 7.978 1.00 94.44 208 LYS A CA 1
ATOM 1607 C C . LYS A 1 208 ? -26.835 -9.370 9.234 1.00 94.44 208 LYS A C 1
ATOM 1609 O O . LYS A 1 208 ? -25.849 -8.683 9.478 1.00 94.44 208 LYS A O 1
ATOM 1614 N N . ILE A 1 209 ? -27.864 -9.489 10.062 1.00 96.25 209 ILE A N 1
ATOM 1615 C CA . ILE A 1 209 ? -27.869 -8.966 11.429 1.00 96.25 209 ILE A CA 1
ATOM 1616 C C . ILE A 1 209 ? -27.825 -10.151 12.397 1.00 96.25 209 ILE A C 1
ATOM 1618 O O . ILE A 1 209 ? -28.647 -11.063 12.282 1.00 96.25 209 ILE A O 1
ATOM 1622 N N . GLU A 1 210 ? -26.906 -10.152 13.359 1.00 94.75 210 GLU A N 1
ATOM 1623 C CA . GLU A 1 210 ? -26.947 -11.059 14.516 1.00 94.75 210 GLU A CA 1
ATOM 1624 C C . GLU A 1 210 ? -27.189 -10.263 15.797 1.00 94.75 210 GLU A C 1
ATOM 1626 O O . GLU A 1 210 ? -26.735 -9.133 15.922 1.00 94.75 210 GLU A O 1
ATOM 1631 N N . ILE A 1 211 ? -27.920 -10.828 16.755 1.00 94.81 211 ILE A N 1
ATOM 1632 C CA . ILE A 1 211 ? -28.195 -10.160 18.030 1.00 94.81 211 ILE A CA 1
ATOM 1633 C C . ILE A 1 211 ? -28.145 -11.179 19.166 1.00 94.81 211 ILE A C 1
ATOM 1635 O O . ILE A 1 211 ? -28.814 -12.209 19.096 1.00 94.81 211 ILE A O 1
ATOM 1639 N N . TYR A 1 212 ? -27.335 -10.922 20.197 1.00 91.88 212 TYR A N 1
ATOM 1640 C CA . TYR A 1 212 ? -27.147 -11.849 21.319 1.00 91.88 212 TYR A CA 1
ATOM 1641 C C . TYR A 1 212 ? -26.944 -11.123 22.655 1.00 91.88 212 TYR A C 1
ATOM 1643 O O . TYR A 1 212 ? -26.111 -10.227 22.768 1.00 91.88 212 TYR A O 1
ATOM 1651 N N . GLU A 1 213 ? -27.661 -11.595 23.677 1.00 89.62 213 GLU A N 1
ATOM 1652 C CA . GLU A 1 213 ? -27.581 -11.148 25.081 1.00 89.62 213 GLU A CA 1
ATOM 1653 C C . GLU A 1 213 ? -26.879 -12.162 26.007 1.00 89.62 213 GLU A C 1
ATOM 1655 O O . GLU A 1 213 ? -26.519 -11.830 27.132 1.00 89.62 213 GLU A O 1
ATOM 1660 N N . HIS A 1 214 ? -26.685 -13.413 25.567 1.00 88.19 214 HIS A N 1
ATOM 1661 C CA . HIS A 1 214 ? -26.150 -14.489 26.407 1.00 88.19 214 HIS A CA 1
ATOM 1662 C C . HIS A 1 214 ? -25.298 -15.505 25.627 1.00 88.19 214 HIS A C 1
ATOM 1664 O O . HIS A 1 214 ? -25.441 -15.677 24.414 1.00 88.19 214 HIS A O 1
ATOM 1670 N N . SER A 1 215 ? -24.438 -16.230 26.353 1.00 84.00 215 SER A N 1
ATOM 1671 C CA . SER A 1 215 ? -23.664 -17.398 25.889 1.00 84.00 215 SER A CA 1
ATOM 1672 C C . SER A 1 215 ? -22.788 -17.168 24.647 1.00 84.00 215 SER A C 1
ATOM 1674 O O . SER A 1 215 ? -22.407 -18.119 23.957 1.00 84.00 215 SER A O 1
ATOM 1676 N N . ARG A 1 216 ? -22.446 -15.911 24.363 1.00 89.25 216 ARG A N 1
ATOM 1677 C CA . ARG A 1 216 ? -21.608 -15.479 23.242 1.00 89.25 216 ARG A CA 1
ATOM 1678 C C . ARG A 1 216 ? -20.549 -14.515 23.745 1.00 89.25 216 ARG A C 1
ATOM 1680 O O . ARG A 1 216 ? -20.736 -13.842 24.752 1.00 89.25 216 ARG A O 1
ATOM 1687 N N . TYR A 1 217 ? -19.447 -14.432 23.014 1.00 93.94 217 TYR A N 1
ATOM 1688 C CA . TYR A 1 217 ? -18.539 -13.303 23.127 1.00 93.94 217 TYR A CA 1
ATOM 1689 C C . TYR A 1 217 ? -18.526 -12.553 21.802 1.00 93.94 217 TYR A C 1
ATOM 1691 O O . TYR A 1 217 ? -18.642 -13.169 20.741 1.00 93.94 217 TYR A O 1
ATOM 1699 N N . PHE A 1 218 ? -18.373 -11.241 21.886 1.00 95.12 218 PHE A N 1
ATOM 1700 C CA . PHE A 1 218 ? -18.077 -10.387 20.750 1.00 95.12 218 PHE A CA 1
ATOM 1701 C C . PHE A 1 218 ? -16.635 -9.900 20.880 1.00 95.12 218 PHE A C 1
ATOM 1703 O O . PHE A 1 218 ? -16.118 -9.725 21.986 1.00 95.12 218 PHE A O 1
ATOM 1710 N N . THR A 1 219 ? -15.961 -9.680 19.756 1.00 94.75 219 THR A N 1
ATOM 1711 C CA . THR A 1 219 ? -14.691 -8.941 19.758 1.00 94.75 219 THR A CA 1
ATOM 1712 C C . THR A 1 219 ? -14.944 -7.488 20.153 1.00 94.75 219 THR A C 1
ATOM 1714 O O . THR A 1 219 ? -16.011 -6.965 19.854 1.00 94.75 219 THR A O 1
ATOM 1717 N N . VAL A 1 220 ? -13.970 -6.821 20.761 1.00 94.69 220 VAL A N 1
ATOM 1718 C CA . VAL A 1 220 ? -14.021 -5.370 20.982 1.00 94.69 220 VAL A CA 1
ATOM 1719 C C . VAL A 1 220 ? -12.787 -4.768 20.324 1.00 94.69 220 VAL A C 1
ATOM 1721 O O . VAL A 1 220 ? -11.670 -5.229 20.568 1.00 94.69 220 VAL A O 1
ATOM 1724 N N . THR A 1 221 ? -12.995 -3.791 19.448 1.00 89.69 221 THR A N 1
ATOM 1725 C CA . THR A 1 221 ? -11.931 -3.049 18.755 1.00 89.69 221 THR A CA 1
ATOM 1726 C C . THR A 1 221 ? -11.663 -1.715 19.425 1.00 89.69 221 THR A C 1
ATOM 1728 O O . THR A 1 221 ? -10.536 -1.231 19.360 1.00 89.69 221 THR A O 1
ATOM 1731 N N . GLY A 1 222 ? -12.680 -1.125 20.061 1.00 87.31 222 GLY A N 1
ATOM 1732 C CA . GLY A 1 222 ? -12.618 0.241 20.564 1.00 87.31 222 GLY A CA 1
ATOM 1733 C C . GLY A 1 222 ? -12.612 1.310 19.470 1.00 87.31 222 GLY A C 1
ATOM 1734 O O . GLY A 1 222 ? -12.470 2.483 19.796 1.00 87.31 222 GLY A O 1
ATOM 1735 N N . ASP A 1 223 ? -12.754 0.934 18.196 1.00 86.75 223 ASP A N 1
ATOM 1736 C CA . ASP A 1 223 ? -12.766 1.868 17.068 1.00 86.75 223 ASP A CA 1
ATOM 1737 C C . ASP A 1 223 ? -14.175 2.456 16.924 1.00 86.75 223 ASP A C 1
ATOM 1739 O O . ASP A 1 223 ? -15.026 1.932 16.201 1.00 86.75 223 ASP A O 1
ATOM 1743 N N . ALA A 1 224 ? -14.452 3.479 17.735 1.00 86.44 224 ALA A N 1
ATOM 1744 C CA . ALA A 1 224 ? -15.778 4.059 17.892 1.00 86.44 224 ALA A CA 1
ATOM 1745 C C . ALA A 1 224 ? -16.266 4.733 16.597 1.00 86.44 224 ALA A C 1
ATOM 1747 O O . ALA A 1 224 ? -15.579 5.559 15.993 1.00 86.44 224 ALA A O 1
ATOM 1748 N N . PHE A 1 225 ? -17.492 4.404 16.191 1.00 84.81 225 PHE A N 1
ATOM 1749 C CA . PHE A 1 225 ? -18.141 4.976 15.014 1.00 84.81 225 PHE A CA 1
ATOM 1750 C C . PHE A 1 225 ? -18.552 6.445 15.224 1.00 84.81 225 PHE A C 1
ATOM 1752 O O . PHE A 1 225 ? -18.488 7.247 14.293 1.00 84.81 225 PHE A O 1
ATOM 1759 N N . PHE A 1 226 ? -18.920 6.799 16.459 1.00 76.69 226 PHE A N 1
ATOM 1760 C CA . PHE A 1 226 ? -19.220 8.163 16.891 1.00 76.69 226 PHE A CA 1
ATOM 1761 C C . PHE A 1 226 ? -18.234 8.617 17.971 1.00 76.69 226 PHE A C 1
ATOM 1763 O O . PHE A 1 226 ? -17.874 7.836 18.853 1.00 76.69 226 PHE A O 1
ATOM 1770 N N . GLU A 1 227 ? -17.857 9.895 17.943 1.00 58.06 227 GLU A N 1
ATOM 1771 C CA . GLU A 1 227 ? -17.139 10.539 19.047 1.00 58.06 227 GLU A CA 1
ATOM 1772 C C . GLU A 1 227 ? -18.088 10.661 20.258 1.00 58.06 227 GLU A C 1
ATOM 1774 O O . GLU A 1 227 ? -19.171 11.226 20.135 1.00 58.06 227 GLU A O 1
ATOM 1779 N N . GLU A 1 228 ? -17.684 10.088 21.400 1.00 58.47 228 GLU A N 1
ATOM 1780 C CA . GLU A 1 228 ? -18.427 10.001 22.675 1.00 58.47 228 GLU A CA 1
ATOM 1781 C C . GLU A 1 228 ? -19.835 9.353 22.601 1.00 58.47 228 GLU A C 1
ATOM 1783 O O . GLU A 1 228 ? -20.854 10.015 22.423 1.00 58.47 228 GLU A O 1
ATOM 1788 N N . SER A 1 229 ? -19.918 8.034 22.841 1.00 61.75 229 SER A N 1
ATOM 1789 C CA . SER A 1 229 ? -21.197 7.316 23.025 1.00 61.75 229 SER A CA 1
ATOM 1790 C C . SER A 1 229 ? -21.154 6.306 24.184 1.00 61.75 229 SER A C 1
ATOM 1792 O O . SER A 1 229 ? -20.165 5.598 24.377 1.00 61.75 229 SER A O 1
ATOM 1794 N N . GLY A 1 230 ? -22.223 6.266 24.989 1.00 85.06 230 GLY A N 1
ATOM 1795 C CA . GLY A 1 230 ? -22.398 5.347 26.121 1.00 85.06 230 GLY A CA 1
ATOM 1796 C C . GLY A 1 230 ? -23.089 4.036 25.733 1.00 85.06 230 GLY A C 1
ATOM 1797 O O . GLY A 1 230 ? -23.410 3.819 24.569 1.00 85.06 230 GLY A O 1
ATOM 1798 N N . ILE A 1 231 ? -23.322 3.145 26.705 1.00 92.69 231 ILE A N 1
ATOM 1799 C CA . ILE A 1 231 ? -24.260 2.023 26.513 1.00 92.69 231 ILE A CA 1
ATOM 1800 C C . ILE A 1 231 ? -25.613 2.450 27.060 1.00 92.69 231 ILE A C 1
ATOM 1802 O O . ILE A 1 231 ? -25.829 2.427 28.274 1.00 92.69 231 ILE A O 1
ATOM 1806 N N . GLU A 1 232 ? -26.495 2.810 26.138 1.00 93.00 232 GLU A N 1
ATOM 1807 C CA . GLU A 1 232 ? -27.839 3.296 26.411 1.00 93.00 232 GLU A CA 1
ATOM 1808 C C . GLU A 1 232 ? -28.835 2.139 26.557 1.00 93.00 232 GLU A C 1
ATOM 1810 O O . GLU A 1 232 ? -28.635 1.036 26.035 1.00 93.00 232 GLU A O 1
ATOM 1815 N N . GLU A 1 233 ? -29.922 2.391 27.283 1.00 93.12 233 GLU A N 1
ATOM 1816 C CA . GLU A 1 233 ? -31.054 1.472 27.411 1.00 93.12 233 GLU A CA 1
ATOM 1817 C C . GLU A 1 233 ? -32.091 1.772 26.325 1.00 93.12 233 GLU A C 1
ATOM 1819 O O . GLU A 1 233 ? -32.504 2.921 26.159 1.00 93.12 233 GLU A O 1
ATOM 1824 N N . ILE A 1 234 ? -32.480 0.750 25.556 1.00 92.81 234 ILE A N 1
ATOM 1825 C CA . ILE A 1 234 ? -33.262 0.925 24.322 1.00 92.81 234 ILE A CA 1
ATOM 1826 C C . ILE A 1 234 ? -34.553 0.101 24.329 1.00 92.81 234 ILE A C 1
ATOM 1828 O O . ILE A 1 234 ? -34.643 -0.934 24.990 1.00 92.81 234 ILE A O 1
ATOM 1832 N N . ASP A 1 235 ? -35.546 0.524 23.538 1.00 92.25 235 ASP A N 1
ATOM 1833 C CA . ASP A 1 235 ? -36.757 -0.267 23.291 1.00 92.25 235 ASP A CA 1
ATOM 1834 C C . ASP A 1 235 ? -36.411 -1.501 22.441 1.00 92.25 235 ASP A C 1
ATOM 1836 O O . ASP A 1 235 ? -36.409 -1.484 21.206 1.00 92.25 235 ASP A O 1
ATOM 1840 N N . THR A 1 236 ? -36.096 -2.595 23.129 1.00 91.38 236 THR A N 1
ATOM 1841 C CA . THR A 1 236 ? -35.741 -3.867 22.503 1.00 91.38 236 THR A CA 1
ATOM 1842 C C . THR A 1 236 ? -36.887 -4.466 21.699 1.00 91.38 236 THR A C 1
ATOM 1844 O O . THR A 1 236 ? -36.609 -5.196 20.754 1.00 91.38 236 THR A O 1
ATOM 1847 N N . ALA A 1 237 ? -38.153 -4.160 22.003 1.00 89.12 237 ALA A N 1
ATOM 1848 C CA . ALA A 1 237 ? -39.289 -4.655 21.232 1.00 89.12 237 ALA A CA 1
ATOM 1849 C C . ALA A 1 237 ? -39.407 -3.915 19.890 1.00 89.12 237 ALA A C 1
ATOM 1851 O O . ALA A 1 237 ? -39.540 -4.562 18.848 1.00 89.12 237 ALA A O 1
ATOM 1852 N N . ALA A 1 238 ? -39.275 -2.585 19.894 1.00 91.25 238 ALA A N 1
ATOM 1853 C CA . ALA A 1 238 ? -39.261 -1.774 18.679 1.00 91.25 238 ALA A CA 1
ATOM 1854 C C . ALA A 1 238 ? -38.064 -2.111 17.774 1.00 91.25 238 ALA A C 1
ATOM 1856 O O . ALA A 1 238 ? -38.238 -2.299 16.568 1.00 91.25 238 ALA A O 1
ATOM 1857 N N . ILE A 1 239 ? -36.862 -2.264 18.344 1.00 93.94 239 ILE A N 1
ATOM 1858 C CA . ILE A 1 239 ? -35.674 -2.692 17.588 1.00 93.94 239 ILE A CA 1
ATOM 1859 C C . ILE A 1 239 ? -35.863 -4.102 17.027 1.00 93.94 239 ILE A C 1
ATOM 1861 O O . ILE A 1 239 ? -35.599 -4.325 15.848 1.00 93.94 239 ILE A O 1
ATOM 1865 N N . TYR A 1 240 ? -36.369 -5.050 17.821 1.00 91.69 240 TYR A N 1
ATOM 1866 C CA . TYR A 1 240 ? -36.578 -6.424 17.365 1.00 91.69 240 TYR A CA 1
ATOM 1867 C C . TYR A 1 240 ? -37.596 -6.513 16.219 1.00 91.69 240 TYR A C 1
ATOM 1869 O O . TYR A 1 240 ? -37.344 -7.205 15.229 1.00 91.69 240 TYR A O 1
ATOM 1877 N N . GLN A 1 241 ? -38.694 -5.752 16.294 1.00 91.56 241 GLN A N 1
ATOM 1878 C CA . GLN A 1 241 ? -39.632 -5.606 15.179 1.00 91.56 241 GLN A CA 1
ATOM 1879 C C . GLN A 1 241 ? -38.948 -4.984 13.953 1.00 91.56 241 GLN A C 1
ATOM 1881 O O . GLN A 1 241 ? -39.115 -5.490 12.846 1.00 91.56 241 GLN A O 1
ATOM 1886 N N . MET A 1 242 ? -38.099 -3.966 14.133 1.00 94.06 242 MET A N 1
ATOM 1887 C CA . MET A 1 242 ? -37.346 -3.366 13.029 1.00 94.06 242 MET A CA 1
ATOM 1888 C C . MET A 1 242 ? -36.413 -4.373 12.333 1.00 94.06 242 MET A C 1
ATOM 1890 O O . MET A 1 242 ? -36.308 -4.338 11.108 1.00 94.06 242 MET A O 1
ATOM 1894 N N . LEU A 1 243 ? -35.783 -5.307 13.062 1.00 94.31 243 LEU A N 1
ATOM 1895 C CA . LEU A 1 243 ? -34.966 -6.370 12.450 1.00 94.31 243 LEU A CA 1
ATOM 1896 C C . LEU A 1 243 ? -35.822 -7.330 11.603 1.00 94.31 243 LEU A C 1
ATOM 1898 O O . LEU A 1 243 ? -35.405 -7.761 10.524 1.00 94.31 243 LEU A O 1
ATOM 1902 N N . HIS A 1 244 ? -37.036 -7.644 12.069 1.00 92.56 244 HIS A N 1
ATOM 1903 C CA . HIS A 1 244 ? -38.021 -8.411 11.305 1.00 92.56 244 HIS A CA 1
ATOM 1904 C C . HIS A 1 244 ? -38.481 -7.660 10.042 1.00 92.56 244 HIS A C 1
ATOM 1906 O O . HIS A 1 244 ? -38.504 -8.256 8.963 1.00 92.56 244 HIS A O 1
ATOM 1912 N N . ASP A 1 245 ? -38.771 -6.362 10.147 1.00 92.88 245 ASP A N 1
ATOM 1913 C CA . ASP A 1 245 ? -39.213 -5.519 9.030 1.00 92.88 245 ASP A CA 1
ATOM 1914 C C . ASP A 1 245 ? -38.108 -5.340 7.979 1.00 92.88 245 ASP A C 1
ATOM 1916 O O . ASP A 1 245 ? -38.364 -5.477 6.784 1.00 92.88 245 ASP A O 1
ATOM 1920 N N . ILE A 1 246 ? -36.863 -5.101 8.406 1.00 92.75 246 ILE A N 1
ATOM 1921 C CA . ILE A 1 246 ? -35.686 -5.023 7.526 1.00 92.75 246 ILE A CA 1
ATOM 1922 C C . ILE A 1 246 ? -35.491 -6.344 6.776 1.00 92.75 246 ILE A C 1
ATOM 1924 O O . ILE A 1 246 ? -35.288 -6.339 5.563 1.00 92.75 246 ILE A O 1
ATOM 1928 N N . ARG A 1 247 ? -35.626 -7.491 7.456 1.00 91.81 247 ARG A N 1
ATOM 1929 C CA . ARG A 1 247 ? -35.557 -8.807 6.803 1.00 91.81 247 ARG A CA 1
ATOM 1930 C C . ARG A 1 247 ? -36.725 -9.060 5.840 1.00 91.81 247 ARG A C 1
ATOM 1932 O O . ARG A 1 247 ? -36.544 -9.783 4.865 1.00 91.81 247 ARG A O 1
ATOM 1939 N N . ALA A 1 248 ? -37.905 -8.494 6.087 1.00 89.75 248 ALA A N 1
ATOM 1940 C CA . ALA A 1 248 ? -39.040 -8.575 5.166 1.00 89.75 248 ALA A CA 1
ATOM 1941 C C . ALA A 1 248 ? -38.883 -7.645 3.946 1.00 89.75 248 ALA A C 1
ATOM 1943 O O . ALA A 1 248 ? -39.344 -7.984 2.859 1.00 89.75 248 ALA A O 1
ATOM 1944 N N . GLN A 1 249 ? -38.209 -6.501 4.111 1.00 91.50 249 GLN A N 1
ATOM 1945 C CA . GLN A 1 249 ? -37.889 -5.537 3.048 1.00 91.50 249 GLN A CA 1
ATOM 1946 C C . GLN A 1 249 ? -36.711 -5.995 2.174 1.00 91.50 249 GLN A C 1
ATOM 1948 O O . GLN A 1 249 ? -36.702 -5.753 0.967 1.00 91.50 249 GLN A O 1
ATOM 1953 N N . HIS A 1 250 ? -35.731 -6.676 2.770 1.00 90.81 250 HIS A N 1
ATOM 1954 C CA . HIS A 1 250 ? -34.523 -7.173 2.110 1.00 90.81 250 HIS A CA 1
ATOM 1955 C C . HIS A 1 250 ? -34.321 -8.672 2.387 1.00 90.81 250 HIS A C 1
ATOM 1957 O O . HIS A 1 250 ? -33.329 -9.057 3.015 1.00 90.81 250 HIS A O 1
ATOM 1963 N N . PRO A 1 251 ? -35.262 -9.540 1.970 1.00 87.00 251 PRO A N 1
ATOM 1964 C CA . PRO A 1 251 ? -35.150 -10.967 2.219 1.00 87.00 251 PRO A CA 1
ATOM 1965 C C . PRO A 1 251 ? -33.908 -11.510 1.516 1.00 87.00 251 PRO A C 1
ATOM 1967 O O . PRO A 1 251 ? -33.770 -11.348 0.304 1.00 87.00 251 PRO A O 1
ATOM 1970 N N . ALA A 1 252 ? -33.031 -12.197 2.260 1.00 83.81 252 ALA A N 1
ATOM 1971 C CA . ALA A 1 252 ? -31.952 -12.972 1.652 1.00 83.81 252 ALA A CA 1
ATOM 1972 C C . ALA A 1 252 ? -32.521 -13.812 0.502 1.00 83.81 252 ALA A C 1
ATOM 1974 O O . ALA A 1 252 ? -33.528 -14.499 0.729 1.00 83.81 252 ALA A O 1
ATOM 1975 N N . PRO A 1 253 ? -31.925 -13.764 -0.708 1.00 71.25 253 PRO A N 1
ATOM 1976 C CA . PRO A 1 253 ? -32.481 -14.431 -1.867 1.00 71.25 253 PRO A CA 1
ATOM 1977 C C . PRO A 1 253 ? -32.718 -15.889 -1.505 1.00 71.25 253 PRO A C 1
ATOM 1979 O O . PRO A 1 253 ? -31.798 -16.576 -1.047 1.00 71.25 253 PRO A O 1
ATOM 1982 N N . VAL A 1 254 ? -33.962 -16.349 -1.689 1.00 48.75 254 VAL A N 1
ATOM 1983 C CA . VAL A 1 254 ? -34.307 -17.767 -1.578 1.00 48.75 254 VAL A CA 1
ATOM 1984 C C . VAL A 1 254 ? -33.501 -18.453 -2.660 1.00 48.75 254 VAL A C 1
ATOM 1986 O O . VAL A 1 254 ? -33.862 -18.445 -3.835 1.00 48.75 254 VAL A O 1
ATOM 1989 N N . ASN A 1 255 ? -32.331 -18.928 -2.245 1.00 37.16 255 ASN A N 1
ATOM 1990 C CA . ASN A 1 255 ? -31.261 -19.313 -3.136 1.00 37.16 255 ASN A CA 1
ATOM 1991 C C . ASN A 1 255 ? -31.853 -20.344 -4.091 1.00 37.16 255 ASN A C 1
ATOM 1993 O O . ASN A 1 255 ? -32.432 -21.329 -3.630 1.00 37.16 255 ASN A O 1
ATOM 1997 N N . GLN A 1 256 ? -31.780 -20.132 -5.406 1.00 33.72 256 GLN A N 1
ATOM 1998 C CA . GLN A 1 256 ? -32.313 -21.143 -6.319 1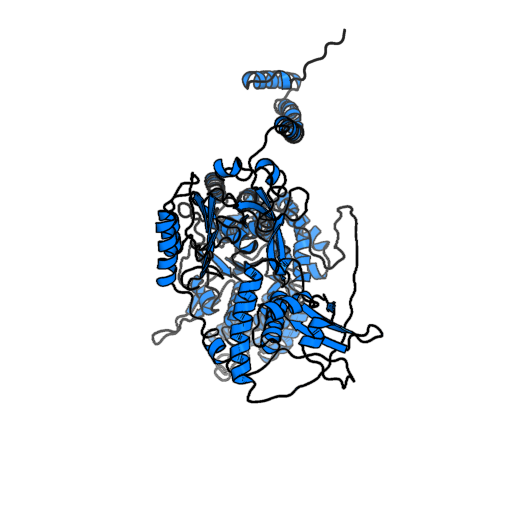.00 33.72 256 GLN A CA 1
ATOM 1999 C C . GLN A 1 256 ? -31.489 -22.433 -6.178 1.00 33.72 256 GLN A C 1
ATOM 2001 O O . GLN A 1 256 ? -32.075 -23.497 -6.077 1.00 33.72 256 GLN A O 1
ATOM 2006 N N . LYS A 1 257 ? -30.207 -22.356 -5.780 1.00 34.97 257 LYS A N 1
ATOM 2007 C CA . LYS A 1 257 ? -29.429 -23.497 -5.237 1.00 34.97 257 LYS A CA 1
ATOM 2008 C C . LYS A 1 257 ? -29.866 -24.014 -3.844 1.00 34.97 257 LYS A C 1
ATOM 2010 O O . LYS A 1 257 ? -29.138 -24.794 -3.231 1.00 34.97 257 LYS A O 1
ATOM 2015 N N . THR A 1 258 ? -31.028 -23.605 -3.340 1.00 30.48 258 THR A N 1
ATOM 2016 C CA . THR A 1 258 ? -31.738 -24.118 -2.153 1.00 30.48 258 THR A CA 1
ATOM 2017 C C . THR A 1 258 ? -33.175 -24.512 -2.502 1.00 30.48 258 THR A C 1
ATOM 2019 O O . THR A 1 258 ? -33.588 -25.577 -2.072 1.00 30.48 258 THR A O 1
ATOM 2022 N N . ALA A 1 259 ? -33.895 -23.763 -3.347 1.00 29.00 259 ALA A N 1
ATOM 2023 C CA . ALA A 1 259 ? -35.194 -24.179 -3.894 1.00 29.00 259 ALA A CA 1
ATOM 2024 C C . ALA A 1 259 ? -35.050 -25.362 -4.878 1.00 29.00 259 ALA A C 1
ATOM 2026 O O . ALA A 1 259 ? -35.700 -26.396 -4.736 1.00 29.00 259 ALA A O 1
ATOM 2027 N N . GLU A 1 260 ? -34.099 -25.269 -5.805 1.00 28.53 260 GLU A N 1
ATOM 2028 C CA . GLU A 1 260 ? -33.668 -26.350 -6.695 1.00 28.53 260 GLU A CA 1
ATOM 2029 C C . GLU A 1 260 ? -32.832 -27.397 -5.949 1.00 28.53 260 GLU A C 1
ATOM 2031 O O . GLU A 1 260 ? -32.776 -28.525 -6.405 1.00 28.53 260 GLU A O 1
ATOM 2036 N N . LYS A 1 261 ? -32.254 -27.114 -4.766 1.00 29.78 261 LYS A N 1
ATOM 2037 C CA . LYS A 1 261 ? -31.775 -28.196 -3.874 1.00 29.78 261 LYS A CA 1
ATOM 2038 C C . LYS A 1 261 ? -32.882 -28.834 -3.035 1.00 29.78 261 LYS A C 1
ATOM 2040 O O . LYS A 1 261 ? -32.670 -29.947 -2.588 1.00 29.78 261 LYS A O 1
ATOM 2045 N N . SER A 1 262 ? -34.041 -28.209 -2.829 1.00 27.58 262 SER A N 1
ATOM 2046 C CA . SER A 1 262 ? -35.212 -28.898 -2.264 1.00 27.58 262 SER A CA 1
ATOM 2047 C C . SER A 1 262 ? -35.978 -29.697 -3.323 1.00 27.58 262 SER A C 1
ATOM 2049 O O . SER A 1 262 ? -36.562 -30.718 -2.983 1.00 27.58 262 SER A O 1
ATOM 2051 N N . ALA A 1 263 ? -35.912 -29.282 -4.595 1.00 29.45 263 ALA A N 1
ATOM 2052 C CA . ALA A 1 263 ? -36.508 -29.985 -5.735 1.00 29.45 263 ALA A CA 1
ATOM 2053 C C . ALA A 1 263 ? -35.560 -30.989 -6.431 1.00 29.45 263 ALA A C 1
ATOM 2055 O O . ALA A 1 263 ? -36.035 -31.904 -7.087 1.00 29.45 263 ALA A O 1
ATOM 2056 N N . ALA A 1 264 ? -34.235 -30.859 -6.277 1.00 30.30 264 ALA A N 1
ATOM 2057 C CA . ALA A 1 264 ? -33.228 -31.842 -6.713 1.00 30.30 264 ALA A CA 1
ATOM 2058 C C . ALA A 1 264 ? -32.511 -32.537 -5.535 1.00 30.30 264 ALA A C 1
ATOM 2060 O O . ALA A 1 264 ? -31.530 -33.248 -5.732 1.00 30.30 264 ALA A O 1
ATOM 2061 N N . ALA A 1 265 ? -33.028 -32.378 -4.312 1.00 32.72 265 ALA A N 1
ATOM 2062 C CA . ALA A 1 265 ? -32.988 -33.428 -3.290 1.00 32.72 265 ALA A CA 1
ATOM 2063 C C . ALA A 1 265 ? -34.306 -34.224 -3.314 1.00 32.72 265 ALA A C 1
ATOM 2065 O O . ALA A 1 265 ? -34.839 -34.582 -2.267 1.00 32.72 265 ALA A O 1
ATOM 2066 N N . ASP A 1 266 ? -34.849 -34.424 -4.517 1.00 31.30 266 ASP A N 1
ATOM 2067 C CA . ASP A 1 266 ? -35.942 -35.345 -4.851 1.00 31.30 266 ASP A CA 1
ATOM 2068 C C . ASP A 1 266 ? -35.415 -36.447 -5.797 1.00 31.30 266 ASP A C 1
ATOM 2070 O O . ASP A 1 266 ? -36.101 -36.903 -6.704 1.00 31.30 266 ASP A O 1
ATOM 2074 N N . ASP A 1 267 ? -34.156 -36.856 -5.593 1.00 26.33 267 ASP A N 1
ATOM 2075 C CA . ASP A 1 267 ? -33.688 -38.190 -5.971 1.00 26.33 267 ASP A CA 1
ATOM 2076 C C . ASP A 1 267 ? -32.667 -38.719 -4.944 1.00 26.33 267 ASP A C 1
ATOM 2078 O O . ASP A 1 267 ? -32.010 -37.987 -4.196 1.00 26.33 267 ASP A O 1
ATOM 2082 N N . THR A 1 268 ? -32.603 -40.038 -4.891 1.00 33.19 268 THR A N 1
ATOM 2083 C CA . THR A 1 268 ? -32.077 -40.891 -3.837 1.00 33.19 268 THR A CA 1
ATOM 2084 C C . THR A 1 268 ? -30.550 -41.019 -3.820 1.00 33.19 268 THR A C 1
ATOM 2086 O O . THR A 1 268 ? -29.928 -41.368 -4.811 1.00 33.19 268 THR A O 1
ATOM 2089 N N . THR A 1 269 ? -29.963 -40.922 -2.617 1.00 39.06 269 THR A N 1
ATOM 2090 C CA . THR A 1 269 ? -28.683 -41.549 -2.184 1.00 39.06 269 THR A CA 1
ATOM 2091 C C . THR A 1 269 ? -27.382 -41.304 -2.992 1.00 39.06 269 THR A C 1
ATOM 2093 O O . THR A 1 269 ? -27.291 -41.496 -4.190 1.00 39.06 269 THR A O 1
ATOM 2096 N N . GLY A 1 270 ? -26.230 -41.032 -2.374 1.00 38.88 270 GLY A N 1
ATOM 2097 C CA . GLY A 1 270 ? -25.911 -40.892 -0.953 1.00 38.88 270 GLY A CA 1
ATOM 2098 C C . GLY A 1 270 ? -24.400 -41.029 -0.701 1.00 38.88 270 GLY A C 1
ATOM 2099 O O . GLY A 1 270 ? -23.654 -41.477 -1.569 1.00 38.88 270 GLY A O 1
ATOM 2100 N N . VAL A 1 271 ? -23.940 -40.672 0.507 1.00 53.56 271 VAL A N 1
ATOM 2101 C CA . VAL A 1 271 ? -22.536 -40.879 0.935 1.00 53.56 271 VAL A CA 1
ATOM 2102 C C . VAL A 1 271 ? -22.160 -42.358 0.776 1.00 53.56 271 VAL A C 1
ATOM 2104 O O . VAL A 1 271 ? -22.845 -43.210 1.344 1.00 53.56 271 VAL A O 1
ATOM 2107 N N . GLN A 1 272 ? -21.105 -42.658 0.022 1.00 55.19 272 GLN A N 1
ATOM 2108 C CA . GLN A 1 272 ? -20.676 -44.031 -0.261 1.00 55.19 272 GLN A CA 1
ATOM 2109 C C . GLN A 1 272 ? -19.822 -44.613 0.874 1.00 55.19 272 GLN A C 1
ATOM 2111 O O . GLN A 1 272 ? -19.164 -43.876 1.609 1.00 55.19 272 GLN A O 1
ATOM 2116 N N . ILE A 1 273 ? -19.832 -45.941 1.002 1.00 62.12 273 ILE A N 1
ATOM 2117 C CA . ILE A 1 273 ? -18.935 -46.683 1.895 1.00 62.12 273 ILE A CA 1
ATOM 2118 C C . ILE A 1 273 ? -17.686 -47.060 1.096 1.00 62.12 273 ILE A C 1
ATOM 2120 O O . ILE A 1 273 ? -17.782 -47.637 0.013 1.00 62.12 273 ILE A O 1
ATOM 2124 N N . VAL A 1 274 ? -16.509 -46.724 1.621 1.00 68.44 274 VAL A N 1
ATOM 2125 C CA . VAL A 1 274 ? -15.221 -47.074 1.013 1.00 68.44 274 VAL A CA 1
ATOM 2126 C C . VAL A 1 274 ? -14.718 -48.357 1.664 1.00 68.44 274 VAL A C 1
ATOM 2128 O O . VAL A 1 274 ? -14.264 -48.336 2.807 1.00 68.44 274 VAL A O 1
ATOM 2131 N N . TYR A 1 275 ? -14.816 -49.477 0.949 1.00 61.25 275 TYR A N 1
ATOM 2132 C CA . TYR A 1 275 ? -14.250 -50.756 1.382 1.00 61.25 275 TYR A CA 1
ATOM 2133 C C . TYR A 1 275 ? -12.760 -50.866 1.012 1.00 61.25 275 TYR A C 1
ATOM 2135 O O . TYR A 1 275 ? -12.316 -50.299 0.010 1.00 61.25 275 TYR A O 1
ATOM 2143 N N . ALA A 1 276 ? -11.987 -51.618 1.802 1.00 58.56 276 ALA A N 1
ATOM 2144 C CA . ALA A 1 276 ? -10.592 -51.924 1.475 1.00 58.56 276 ALA A CA 1
ATOM 2145 C C . ALA A 1 276 ? -10.479 -52.870 0.253 1.00 58.56 276 ALA A C 1
ATOM 2147 O O . ALA A 1 276 ? -11.366 -53.711 0.054 1.00 58.56 276 ALA A O 1
ATOM 2148 N N . PRO A 1 277 ? -9.398 -52.780 -0.554 1.00 43.38 277 PRO A N 1
ATOM 2149 C CA . PRO A 1 277 ? -9.228 -53.604 -1.751 1.00 43.38 277 PRO A CA 1
ATOM 2150 C C . PRO A 1 277 ? -9.336 -55.108 -1.458 1.00 43.38 277 PRO A C 1
ATOM 2152 O O . PRO A 1 277 ? -8.616 -55.641 -0.617 1.00 43.38 277 PRO A O 1
ATOM 2155 N N . GLY A 1 278 ? -10.238 -55.794 -2.167 1.00 42.94 278 GLY A N 1
ATOM 2156 C CA . GLY A 1 278 ? -10.488 -57.234 -2.012 1.00 42.94 278 GLY A CA 1
ATOM 2157 C C . GLY A 1 278 ? -11.562 -57.626 -0.984 1.00 42.94 278 GLY A C 1
ATOM 2158 O O . GLY A 1 278 ? -11.831 -58.817 -0.832 1.00 42.94 278 GLY A O 1
ATOM 2159 N N . SER A 1 279 ? -12.206 -56.675 -0.296 1.00 50.09 279 SER A N 1
ATOM 2160 C CA . SER A 1 279 ? -13.345 -56.980 0.583 1.00 50.09 279 SER A CA 1
ATOM 2161 C C . SER A 1 279 ? -14.623 -57.277 -0.213 1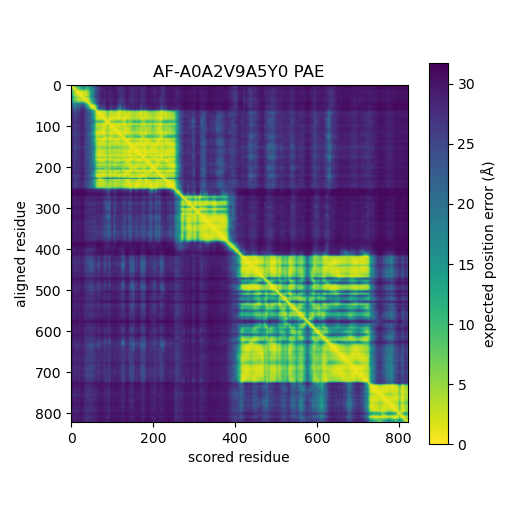.00 50.09 279 SER A C 1
ATOM 2163 O O . SER A 1 279 ? -15.135 -56.413 -0.918 1.00 50.09 279 SER A O 1
ATOM 2165 N N . ASN A 1 280 ? -15.187 -58.474 -0.028 1.00 46.34 280 ASN A N 1
ATOM 2166 C CA . ASN A 1 280 ? -16.484 -58.884 -0.593 1.00 46.34 280 ASN A CA 1
ATOM 2167 C C . ASN A 1 280 ? -17.657 -58.747 0.407 1.00 46.34 280 ASN A C 1
ATOM 2169 O O . ASN A 1 280 ? -18.745 -59.269 0.160 1.00 46.34 280 ASN A O 1
ATOM 2173 N N . ILE A 1 281 ? -17.449 -58.104 1.564 1.00 48.78 281 ILE A N 1
ATOM 2174 C CA . ILE A 1 281 ? -18.449 -58.019 2.641 1.00 48.78 281 ILE A CA 1
ATOM 2175 C C . ILE A 1 281 ? -19.177 -56.674 2.575 1.00 48.78 281 ILE A C 1
ATOM 2177 O O . ILE A 1 281 ? -18.599 -55.641 2.906 1.00 48.78 281 ILE A O 1
ATOM 2181 N N . LYS A 1 282 ? -20.467 -56.701 2.223 1.00 55.62 282 LYS A N 1
ATOM 2182 C CA . LYS A 1 282 ? -21.361 -55.540 2.343 1.00 55.62 282 LYS A CA 1
ATOM 2183 C C . LYS A 1 282 ? -21.732 -55.295 3.805 1.00 55.62 282 LYS A C 1
ATOM 2185 O O . LYS A 1 282 ? -22.121 -56.228 4.507 1.00 55.62 282 LYS A O 1
ATOM 2190 N N . ILE A 1 283 ? -21.626 -54.048 4.254 1.00 62.16 283 ILE A N 1
ATOM 2191 C CA . ILE A 1 283 ? -21.960 -53.604 5.613 1.00 62.16 283 ILE A CA 1
ATOM 2192 C C . ILE A 1 283 ? -22.713 -52.278 5.512 1.00 62.16 283 ILE A C 1
ATOM 2194 O O . ILE A 1 283 ? -22.323 -51.408 4.746 1.00 62.16 283 ILE A O 1
ATOM 2198 N N . ASP A 1 284 ? -23.787 -52.105 6.280 1.00 68.62 284 ASP A N 1
ATOM 2199 C CA . ASP A 1 284 ? -24.539 -50.849 6.290 1.00 68.62 284 ASP A CA 1
ATOM 2200 C C . ASP A 1 284 ? -23.887 -49.753 7.165 1.00 68.62 284 ASP A C 1
ATOM 2202 O O . ASP A 1 284 ? -22.990 -49.986 7.981 1.00 68.62 284 ASP A O 1
ATOM 2206 N N . LYS A 1 285 ? -24.365 -48.513 7.013 1.00 73.75 285 LYS A N 1
ATOM 2207 C CA . LYS A 1 285 ? -23.858 -47.364 7.781 1.00 73.75 285 LYS A CA 1
ATOM 2208 C C . LYS A 1 285 ? -24.108 -47.487 9.282 1.00 73.75 285 LYS A C 1
ATOM 2210 O O . LYS A 1 285 ? -23.298 -46.992 10.059 1.00 73.75 285 LYS A O 1
ATOM 2215 N N . HIS A 1 286 ? -25.193 -48.138 9.698 1.00 81.56 286 HIS A N 1
ATOM 2216 C CA . HIS A 1 286 ? -25.507 -48.333 11.112 1.00 81.56 286 HIS A CA 1
ATOM 2217 C C . HIS A 1 286 ? -24.449 -49.224 11.774 1.00 81.56 286 HIS A C 1
ATOM 2219 O O . HIS A 1 286 ? -23.872 -48.857 12.792 1.00 81.56 286 HIS A O 1
ATOM 2225 N N . ALA A 1 287 ? -24.080 -50.325 11.127 1.00 72.56 287 ALA A N 1
ATOM 2226 C CA . ALA A 1 287 ? -23.027 -51.230 11.555 1.00 72.56 287 ALA A CA 1
ATOM 2227 C C . ALA A 1 287 ? -21.618 -50.600 11.580 1.00 72.56 287 ALA A C 1
ATOM 2229 O O . ALA A 1 287 ? -20.773 -51.089 12.337 1.00 72.56 287 ALA A O 1
ATOM 2230 N N . ILE A 1 288 ? -21.364 -49.548 10.787 1.00 80.06 288 ILE A N 1
ATOM 2231 C CA . ILE A 1 288 ? -20.126 -48.746 10.823 1.00 80.06 288 ILE A CA 1
ATOM 2232 C C . ILE A 1 288 ? -20.173 -47.722 11.966 1.00 80.06 288 ILE A C 1
ATOM 2234 O O . ILE A 1 288 ? -19.222 -47.646 12.737 1.00 80.06 288 ILE A O 1
ATOM 2238 N N . PHE A 1 289 ? -21.272 -46.986 12.151 1.00 87.88 289 PHE A N 1
ATOM 2239 C CA . PHE A 1 289 ? -21.392 -46.018 13.251 1.00 87.88 289 PHE A CA 1
ATOM 2240 C C . PHE A 1 289 ? -21.476 -46.670 14.641 1.00 87.88 289 PHE A C 1
ATOM 2242 O O . PHE A 1 289 ? -20.939 -46.121 15.599 1.00 87.88 289 PHE A O 1
ATOM 2249 N N . MET A 1 290 ? -22.077 -47.856 14.764 1.00 83.56 290 MET A N 1
ATOM 2250 C CA . MET A 1 290 ? -22.220 -48.573 16.042 1.00 83.56 290 MET A CA 1
ATOM 2251 C C . MET A 1 290 ? -20.977 -49.368 16.470 1.00 83.56 290 MET A C 1
ATOM 2253 O O . MET A 1 290 ? -20.929 -49.851 17.597 1.00 83.56 290 MET A O 1
ATOM 2257 N N . ARG A 1 291 ? -19.994 -49.585 15.580 1.00 80.50 291 ARG A N 1
ATOM 2258 C CA . ARG A 1 291 ? -18.833 -50.467 15.859 1.00 80.50 291 ARG A CA 1
ATOM 2259 C C . ARG A 1 291 ? -17.488 -49.971 15.323 1.00 80.50 291 ARG A C 1
ATOM 2261 O O . ARG A 1 291 ? -16.461 -50.578 15.618 1.00 80.50 291 ARG A O 1
ATOM 2268 N N . GLY A 1 292 ? -17.485 -48.927 14.500 1.00 82.19 292 GLY A N 1
ATOM 2269 C CA . GLY A 1 292 ? -16.274 -48.314 13.973 1.00 82.19 292 GLY A CA 1
ATOM 2270 C C . GLY A 1 292 ? -15.585 -47.404 14.986 1.00 82.19 292 GLY A C 1
ATOM 2271 O O . GLY A 1 292 ? -16.055 -47.187 16.099 1.00 82.19 292 GLY A O 1
ATOM 2272 N N . GLN A 1 293 ? -14.452 -46.853 14.575 1.00 81.62 293 GLN A N 1
ATOM 2273 C CA . GLN A 1 293 ? -13.668 -45.883 15.327 1.00 81.62 293 GLN A CA 1
ATOM 2274 C C . GLN A 1 293 ? -13.608 -44.571 14.542 1.00 81.62 293 GLN A C 1
ATOM 2276 O O . GLN A 1 293 ? -13.492 -44.577 13.315 1.00 81.62 293 GLN A O 1
ATOM 2281 N N . VAL A 1 294 ? -13.694 -43.442 15.248 1.00 82.06 294 VAL A N 1
ATOM 2282 C CA . VAL A 1 294 ? -13.533 -42.113 14.643 1.00 82.06 294 VAL A CA 1
ATOM 2283 C C . VAL A 1 294 ? -12.061 -41.899 14.309 1.00 82.06 294 VAL A C 1
ATOM 2285 O O . VAL A 1 294 ? -11.229 -41.781 15.210 1.00 82.06 294 VAL A O 1
ATOM 2288 N N . VAL A 1 295 ? -11.749 -41.814 13.018 1.00 72.25 295 VAL A N 1
ATOM 2289 C CA . VAL A 1 295 ? -10.405 -41.505 12.520 1.00 72.25 295 VAL A CA 1
ATOM 2290 C C . VAL A 1 295 ? -10.329 -40.012 12.205 1.00 72.25 295 VAL A C 1
ATOM 2292 O O . VAL A 1 295 ? -11.249 -39.432 11.630 1.00 72.25 295 VAL A O 1
ATOM 2295 N N . LYS A 1 296 ? -9.227 -39.386 12.626 1.00 61.34 296 LYS A N 1
ATOM 2296 C CA . LYS A 1 296 ? -8.926 -37.970 12.397 1.00 61.34 296 LYS A CA 1
ATOM 2297 C C . LYS A 1 296 ? -7.624 -37.852 11.614 1.00 61.34 296 LYS A C 1
ATOM 2299 O O . LYS A 1 296 ? -6.565 -37.657 12.205 1.00 61.34 296 LYS A O 1
ATOM 2304 N N . ASP A 1 297 ? -7.717 -37.979 10.300 1.00 53.09 297 ASP A N 1
ATOM 2305 C CA . ASP A 1 297 ? -6.775 -37.313 9.405 1.00 53.09 297 ASP A CA 1
ATOM 2306 C C . ASP A 1 297 ? -7.376 -35.971 8.943 1.00 53.09 297 ASP A C 1
ATOM 2308 O O . ASP A 1 297 ? -8.523 -35.651 9.254 1.00 53.09 297 ASP A O 1
ATOM 2312 N N . GLY A 1 298 ? -6.576 -35.144 8.271 1.00 53.84 298 GLY A N 1
ATOM 2313 C CA . GLY A 1 298 ? -6.969 -33.784 7.889 1.00 53.84 298 GLY A CA 1
ATOM 2314 C C . GLY A 1 298 ? -7.912 -33.681 6.685 1.00 53.84 298 GLY A C 1
ATOM 2315 O O . GLY A 1 298 ? -8.085 -32.572 6.190 1.00 53.84 298 GLY A O 1
ATOM 2316 N N . SER A 1 299 ? -8.468 -34.787 6.169 1.00 55.25 299 SER A N 1
ATOM 2317 C CA . SER A 1 299 ? -9.307 -34.778 4.958 1.00 55.25 299 SER A CA 1
ATOM 2318 C C . SER A 1 299 ? -10.824 -34.772 5.207 1.00 55.25 299 SER A C 1
ATOM 2320 O O . SER A 1 299 ? -11.593 -34.622 4.255 1.00 55.25 299 SER A O 1
ATOM 2322 N N . GLY A 1 300 ? -11.269 -34.875 6.464 1.00 67.88 300 GLY A N 1
ATOM 2323 C CA . GLY A 1 300 ? -12.681 -34.789 6.845 1.00 67.88 300 GLY A CA 1
ATOM 2324 C C . GLY A 1 300 ? -12.988 -35.435 8.197 1.00 67.88 300 GLY A C 1
ATOM 2325 O O . GLY A 1 300 ? -12.116 -35.616 9.049 1.00 67.88 300 GLY A O 1
ATOM 2326 N N . PHE A 1 301 ? -14.254 -35.797 8.411 1.00 78.19 301 PHE A N 1
ATOM 2327 C CA . PHE A 1 301 ? -14.676 -36.602 9.554 1.00 78.19 301 PHE A CA 1
ATOM 2328 C C . PHE A 1 301 ? -14.965 -38.044 9.124 1.00 78.19 301 PHE A C 1
ATOM 2330 O O . PHE A 1 301 ? -15.936 -38.306 8.409 1.00 78.19 301 PHE A O 1
ATOM 2337 N N . HIS A 1 302 ? -14.144 -38.986 9.593 1.00 82.31 302 HIS A N 1
ATOM 2338 C CA . HIS A 1 302 ? -14.178 -40.381 9.157 1.00 82.31 302 HIS A CA 1
ATOM 2339 C C . HIS A 1 302 ? -14.591 -41.321 10.293 1.00 82.31 302 HIS A C 1
ATOM 2341 O O . HIS A 1 302 ? -14.102 -41.209 11.418 1.00 82.31 302 HIS A O 1
ATOM 2347 N N . VAL A 1 303 ? -15.441 -42.301 9.985 1.00 82.62 303 VAL A N 1
ATOM 2348 C CA . VAL A 1 303 ? -15.712 -43.449 10.862 1.00 82.62 303 VAL A CA 1
ATOM 2349 C C . VAL A 1 303 ? -15.338 -44.724 10.123 1.00 82.62 303 VAL A C 1
ATOM 2351 O O . VAL A 1 303 ? -15.856 -44.996 9.039 1.00 82.62 303 VAL A O 1
ATOM 2354 N N . THR A 1 304 ? -14.428 -45.493 10.714 1.00 82.06 304 THR A N 1
ATOM 2355 C CA . THR A 1 304 ? -13.783 -46.650 10.088 1.00 82.06 304 THR A CA 1
ATOM 2356 C C . THR A 1 304 ? -14.027 -47.905 10.910 1.00 82.06 304 THR A C 1
ATOM 2358 O O . THR A 1 304 ? -13.728 -47.950 12.101 1.00 82.06 304 THR A O 1
ATOM 2361 N N . LEU A 1 305 ? -14.560 -48.942 10.273 1.00 80.19 305 LEU A N 1
ATOM 2362 C CA . LEU A 1 305 ? -14.717 -50.267 10.850 1.00 80.19 305 LEU A CA 1
ATOM 2363 C C . LEU A 1 305 ? -13.456 -51.100 10.569 1.00 80.19 305 LEU A C 1
ATOM 2365 O O . LEU A 1 305 ? -13.052 -51.271 9.414 1.00 80.19 305 LEU A O 1
ATOM 2369 N N . ASN A 1 306 ? -12.848 -51.609 11.641 1.00 77.94 306 ASN A N 1
ATOM 2370 C CA . ASN A 1 306 ? -11.622 -52.405 11.608 1.00 77.94 306 ASN A CA 1
ATOM 2371 C C . ASN A 1 306 ? -11.936 -53.901 11.756 1.00 77.94 306 ASN A C 1
ATOM 2373 O O . ASN A 1 306 ? -12.922 -54.282 12.393 1.00 77.94 306 ASN A O 1
ATOM 2377 N N . ASN A 1 307 ? -11.098 -54.758 11.173 1.00 72.50 307 ASN A N 1
ATOM 2378 C CA . ASN A 1 307 ? -11.179 -56.205 11.343 1.00 72.50 307 ASN A CA 1
ATOM 2379 C C . ASN A 1 307 ? -10.582 -56.635 12.708 1.00 72.50 307 ASN A C 1
ATOM 2381 O O . ASN A 1 307 ? -10.130 -55.804 13.498 1.00 72.50 307 ASN A O 1
ATOM 2385 N N . LYS A 1 308 ? -10.565 -57.945 12.999 1.00 67.50 308 LYS A N 1
ATOM 2386 C CA . LYS A 1 308 ? -10.019 -58.479 14.267 1.00 67.50 308 LYS A CA 1
ATOM 2387 C C . LYS A 1 308 ? -8.518 -58.225 14.464 1.00 67.50 308 LYS A C 1
ATOM 2389 O O . LYS A 1 308 ? -8.061 -58.245 15.601 1.00 67.50 308 LYS A O 1
ATOM 2394 N N . ASP A 1 309 ? -7.791 -57.965 13.383 1.00 68.56 309 ASP A N 1
ATOM 2395 C CA . ASP A 1 309 ? -6.345 -57.732 13.354 1.00 68.56 309 ASP A CA 1
ATOM 2396 C C . ASP A 1 309 ? -6.002 -56.226 13.370 1.00 68.56 309 ASP A C 1
ATOM 2398 O O . ASP A 1 309 ? -4.843 -55.843 13.230 1.00 68.56 309 ASP A O 1
ATOM 2402 N N . GLY A 1 310 ? -7.011 -55.356 13.532 1.00 64.19 310 GLY A N 1
ATOM 2403 C CA . GLY A 1 310 ? -6.864 -53.899 13.590 1.00 64.19 310 GLY A CA 1
ATOM 2404 C C . GLY A 1 310 ? -6.836 -53.187 12.233 1.00 64.19 310 GLY A C 1
ATOM 2405 O O . GLY A 1 310 ? -6.722 -51.964 12.200 1.00 64.19 310 GLY A O 1
ATOM 2406 N N . LEU A 1 311 ? -6.972 -53.908 11.116 1.00 65.44 311 LEU A N 1
ATOM 2407 C CA . LEU A 1 311 ? -6.942 -53.334 9.769 1.00 65.44 311 LEU A CA 1
ATOM 2408 C C . LEU A 1 311 ? -8.298 -52.735 9.375 1.00 65.44 311 LEU A C 1
ATOM 2410 O O . LEU A 1 311 ? -9.332 -53.405 9.440 1.00 65.44 311 LEU A O 1
ATOM 2414 N N . ALA A 1 312 ? -8.279 -51.485 8.916 1.00 69.50 312 ALA A N 1
ATOM 2415 C CA . ALA A 1 312 ? -9.430 -50.790 8.345 1.00 69.50 312 ALA A CA 1
ATOM 2416 C C . ALA A 1 312 ? -9.973 -51.526 7.111 1.00 69.50 312 ALA A C 1
ATOM 2418 O O . ALA A 1 312 ? -9.211 -51.822 6.190 1.00 69.50 312 ALA A O 1
ATOM 2419 N N . PHE A 1 313 ? -11.284 -51.796 7.068 1.00 67.94 313 PHE A N 1
ATOM 2420 C CA . PHE A 1 313 ? -11.899 -52.487 5.925 1.00 67.94 313 PHE A CA 1
ATOM 2421 C C . PHE A 1 313 ? -13.199 -51.869 5.389 1.00 67.94 313 PHE A C 1
ATOM 2423 O O . PHE A 1 313 ? -13.594 -52.213 4.274 1.00 67.94 313 PHE A O 1
ATOM 2430 N N . ALA A 1 314 ? -13.832 -50.947 6.124 1.00 74.00 314 ALA A N 1
ATOM 2431 C CA . ALA A 1 314 ? -14.941 -50.125 5.631 1.00 74.00 314 ALA A CA 1
ATOM 2432 C C . ALA A 1 314 ? -14.944 -48.740 6.304 1.00 74.00 314 ALA A C 1
ATOM 2434 O O . ALA A 1 314 ? -14.997 -48.661 7.530 1.00 74.00 314 ALA A O 1
ATOM 2435 N N . THR A 1 315 ? -14.934 -47.657 5.524 1.00 78.50 315 THR A N 1
ATOM 2436 C CA . THR A 1 315 ? -14.932 -46.270 6.028 1.00 78.50 315 THR A CA 1
ATOM 2437 C C . THR A 1 315 ? -16.081 -45.452 5.445 1.00 78.50 315 THR A C 1
ATOM 2439 O O . THR A 1 315 ? -16.434 -45.589 4.273 1.00 78.50 315 THR A O 1
ATOM 2442 N N . VAL A 1 316 ? -16.642 -44.563 6.266 1.00 78.56 316 VAL A N 1
ATOM 2443 C CA . VAL A 1 316 ? -17.620 -43.540 5.875 1.00 78.56 316 VAL A CA 1
ATOM 2444 C C . VAL A 1 316 ? -17.068 -42.158 6.220 1.00 78.56 316 VAL A C 1
ATOM 2446 O O . VAL A 1 316 ? -16.588 -41.948 7.333 1.00 78.56 316 VAL A O 1
ATOM 2449 N N . THR A 1 317 ? -17.176 -41.218 5.279 1.00 79.00 317 THR A N 1
ATOM 2450 C CA . THR A 1 317 ? -16.670 -39.840 5.401 1.00 79.00 317 THR A CA 1
ATOM 2451 C C . THR A 1 317 ? -17.814 -38.830 5.348 1.00 79.00 317 THR A C 1
ATOM 2453 O O . THR A 1 317 ? -18.683 -38.923 4.483 1.00 79.00 317 THR A O 1
ATOM 2456 N N . TYR A 1 318 ? -17.775 -37.831 6.227 1.00 75.94 318 TYR A N 1
ATOM 2457 C CA . TYR A 1 318 ? -18.594 -36.615 6.183 1.00 75.94 318 TYR A CA 1
ATOM 2458 C C . TYR A 1 318 ? -17.679 -35.379 6.231 1.00 75.94 318 TYR A C 1
ATOM 2460 O O . TYR A 1 318 ? -16.558 -35.505 6.727 1.00 75.94 318 TYR A O 1
ATOM 2468 N N . PRO A 1 319 ? -18.115 -34.192 5.761 1.00 70.94 319 PRO A N 1
ATOM 2469 C CA . PRO A 1 319 ? -17.306 -32.977 5.872 1.00 70.94 319 PRO A CA 1
ATOM 2470 C C . PRO A 1 319 ? -17.042 -32.640 7.345 1.00 70.94 319 PRO A C 1
ATOM 2472 O O . PRO A 1 319 ? -15.893 -32.551 7.764 1.00 70.94 319 PRO A O 1
ATOM 2475 N N . SER A 1 320 ? -18.099 -32.591 8.164 1.00 78.56 320 SER A N 1
ATOM 2476 C CA . SER A 1 320 ? -18.004 -32.369 9.606 1.00 78.56 320 SER A CA 1
ATOM 2477 C C . SER A 1 320 ? -18.654 -33.481 10.438 1.00 78.56 320 SER A C 1
ATOM 2479 O O . SER A 1 320 ? -19.592 -34.166 10.020 1.00 78.56 320 SER A O 1
ATOM 2481 N N . GLN A 1 321 ? -18.235 -33.588 11.706 1.00 82.44 321 GLN A N 1
ATOM 2482 C CA . GLN A 1 321 ? -18.896 -34.466 12.680 1.00 82.44 321 GLN A CA 1
ATOM 2483 C C . GLN A 1 321 ? -20.386 -34.133 12.856 1.00 82.44 321 GLN A C 1
ATOM 2485 O O . GLN A 1 321 ? -21.172 -35.021 13.144 1.00 82.44 321 GLN A O 1
ATOM 2490 N N . SER A 1 322 ? -20.803 -32.872 12.693 1.00 80.50 322 SER A N 1
ATOM 2491 C CA . SER A 1 322 ? -22.214 -32.502 12.900 1.00 80.50 322 SER A CA 1
ATOM 2492 C C . SER A 1 322 ? -23.121 -33.005 11.766 1.00 80.50 322 SER A C 1
ATOM 2494 O O . SER A 1 322 ? -24.311 -33.217 11.981 1.00 80.50 322 SER A O 1
ATOM 2496 N N . GLU A 1 323 ? -22.567 -33.230 10.572 1.00 79.31 323 GLU A N 1
ATOM 2497 C CA . GLU A 1 323 ? -23.277 -33.873 9.460 1.00 79.31 323 GLU A CA 1
ATOM 2498 C C . GLU A 1 323 ? -23.239 -35.399 9.571 1.00 79.31 323 GLU A C 1
ATOM 2500 O O . GLU A 1 323 ? -24.203 -36.049 9.175 1.00 79.31 323 GLU A O 1
ATOM 2505 N N . ALA A 1 324 ? -22.185 -35.972 10.166 1.00 83.31 324 ALA A N 1
ATOM 2506 C CA . ALA A 1 324 ? -22.180 -37.379 10.567 1.00 83.31 324 ALA A CA 1
ATOM 2507 C C . ALA A 1 324 ? -23.245 -37.655 11.644 1.00 83.31 324 ALA A C 1
ATOM 2509 O O . ALA A 1 324 ? -24.002 -38.612 11.503 1.00 83.31 324 ALA A O 1
ATOM 2510 N N . ASP A 1 325 ? -23.362 -36.784 12.659 1.00 88.94 325 ASP A N 1
ATOM 2511 C CA . ASP A 1 325 ? -24.402 -36.857 13.696 1.00 88.94 325 ASP A CA 1
ATOM 2512 C C . ASP A 1 325 ? -25.807 -36.884 13.052 1.00 88.94 325 ASP A C 1
ATOM 2514 O O . ASP A 1 325 ? -26.588 -37.801 13.299 1.00 88.94 325 ASP A O 1
ATOM 2518 N N . LEU A 1 326 ? -26.119 -35.936 12.155 1.00 86.69 326 LEU A N 1
ATOM 2519 C CA . LEU A 1 326 ? -27.401 -35.902 11.431 1.00 86.69 326 LEU A CA 1
ATOM 2520 C C . LEU A 1 326 ? -27.578 -37.094 10.469 1.00 86.69 326 LEU A C 1
ATOM 2522 O O . LEU A 1 326 ? -28.675 -37.642 10.338 1.00 86.69 326 LEU A O 1
ATOM 2526 N N . GLY A 1 327 ? -26.510 -37.505 9.788 1.00 82.62 327 GLY A N 1
ATOM 2527 C CA . GLY A 1 327 ? -26.515 -38.636 8.865 1.00 82.62 327 GLY A CA 1
ATOM 2528 C C . GLY A 1 327 ? -26.816 -39.959 9.566 1.00 82.62 327 GLY A C 1
ATOM 2529 O O . GLY A 1 327 ? -27.566 -40.775 9.031 1.00 82.62 327 GLY A O 1
ATOM 2530 N N . PHE A 1 328 ? -26.289 -40.154 10.777 1.00 89.94 328 PHE A N 1
ATOM 2531 C CA . PHE A 1 328 ? -26.579 -41.326 11.592 1.00 89.94 328 PHE A CA 1
ATOM 2532 C C . PHE A 1 328 ? -27.934 -41.230 12.300 1.00 89.94 328 PHE A C 1
ATOM 2534 O O . PHE A 1 328 ? -28.680 -42.204 12.281 1.00 89.94 328 PHE A O 1
ATOM 2541 N N . ALA A 1 329 ? -28.321 -40.059 12.818 1.00 86.44 329 ALA A N 1
ATOM 2542 C CA . ALA A 1 329 ? -29.658 -39.849 13.376 1.00 86.44 329 ALA A CA 1
ATOM 2543 C C . ALA A 1 329 ? -30.762 -40.144 12.340 1.00 86.44 329 ALA A C 1
ATOM 2545 O O . ALA A 1 329 ? -31.753 -40.785 12.674 1.00 86.44 329 ALA A O 1
ATOM 2546 N N . THR A 1 330 ? -30.564 -39.773 11.067 1.00 84.31 330 THR A N 1
ATOM 2547 C CA . THR A 1 330 ? -31.471 -40.143 9.960 1.00 84.31 330 THR A CA 1
ATOM 2548 C C . THR A 1 330 ? -31.506 -41.663 9.725 1.00 84.31 330 THR A C 1
ATOM 2550 O O . THR A 1 330 ? -32.560 -42.216 9.427 1.00 84.31 330 THR A O 1
ATOM 2553 N N . VAL A 1 331 ? -30.385 -42.376 9.886 1.00 79.56 331 VAL A N 1
ATOM 2554 C CA . VAL A 1 331 ? -30.358 -43.851 9.808 1.00 79.56 331 VAL A CA 1
ATOM 2555 C C . VAL A 1 331 ? -31.104 -44.483 10.988 1.00 79.56 331 VAL A C 1
ATOM 2557 O O . VAL A 1 331 ? -31.884 -45.407 10.773 1.00 79.56 331 VAL A O 1
ATOM 2560 N N . LEU A 1 332 ? -30.946 -43.961 12.207 1.00 83.56 332 LEU A N 1
ATOM 2561 C CA . LEU A 1 332 ? -31.703 -44.416 13.378 1.00 83.56 332 LEU A CA 1
ATOM 2562 C C . LEU A 1 332 ? -33.204 -44.114 13.251 1.00 83.56 332 LEU A C 1
ATOM 2564 O O . LEU A 1 332 ? -34.016 -44.975 13.576 1.00 83.56 332 LEU A O 1
ATOM 2568 N N . ALA A 1 333 ? -33.587 -42.967 12.680 1.00 85.12 333 ALA A N 1
ATOM 2569 C CA . ALA A 1 333 ? -34.981 -42.643 12.363 1.00 85.12 333 ALA A CA 1
ATOM 2570 C C . ALA A 1 333 ? -35.616 -43.616 11.352 1.00 85.12 333 ALA A C 1
ATOM 2572 O O . ALA A 1 333 ? -36.831 -43.801 11.354 1.00 85.12 333 ALA A O 1
ATOM 2573 N N . LEU A 1 334 ? -34.819 -44.248 10.484 1.00 76.81 334 LEU A N 1
ATOM 2574 C CA . LEU A 1 334 ? -35.285 -45.303 9.577 1.00 76.81 334 LEU A CA 1
ATOM 2575 C C . LEU A 1 334 ? -35.357 -46.684 10.247 1.00 76.81 334 LEU A C 1
ATOM 2577 O O . LEU A 1 334 ? -36.163 -47.504 9.822 1.00 76.81 334 LEU A O 1
ATOM 2581 N N . ILE A 1 335 ? -34.527 -46.948 11.260 1.00 78.06 335 ILE A N 1
ATOM 2582 C CA . ILE A 1 335 ? -34.469 -48.235 11.977 1.00 78.06 335 ILE A CA 1
ATOM 2583 C C . ILE A 1 335 ? -35.551 -48.324 13.060 1.00 78.06 335 ILE A C 1
ATOM 2585 O O . ILE A 1 335 ? -36.222 -49.346 13.173 1.00 78.06 335 ILE A O 1
ATOM 2589 N N . HIS A 1 336 ? -35.751 -47.248 13.822 1.00 85.56 336 HIS A N 1
ATOM 2590 C CA . HIS A 1 336 ? -36.664 -47.191 14.973 1.00 85.56 336 HIS A CA 1
ATOM 2591 C C . HIS A 1 336 ? -38.042 -46.602 14.636 1.00 85.56 336 HIS A C 1
ATOM 2593 O O . HIS A 1 336 ? -38.764 -46.165 15.524 1.00 85.56 336 HIS A O 1
ATOM 2599 N N . ASP A 1 337 ? -38.387 -46.528 13.348 1.00 78.31 337 ASP A N 1
ATOM 2600 C CA . ASP A 1 337 ? -39.622 -45.937 12.793 1.00 78.31 337 ASP A CA 1
ATOM 2601 C C . ASP A 1 337 ? -39.927 -44.481 13.234 1.00 78.31 337 ASP A C 1
ATOM 2603 O O . ASP A 1 337 ? -40.979 -43.922 12.923 1.00 78.31 337 ASP A O 1
ATOM 2607 N N . GLY A 1 338 ? -38.953 -43.791 13.834 1.00 79.69 338 GLY A N 1
ATOM 2608 C CA . GLY A 1 338 ? -39.073 -42.419 14.345 1.00 79.69 338 GLY A CA 1
ATOM 2609 C C . GLY A 1 338 ? -39.279 -42.318 15.860 1.00 79.69 338 GLY A C 1
ATOM 2610 O O . GLY A 1 338 ? -39.525 -41.228 16.366 1.00 79.69 338 GLY A O 1
ATOM 2611 N N . ASP A 1 339 ? -39.165 -43.432 16.586 1.00 86.50 339 ASP A N 1
ATOM 2612 C CA . ASP A 1 339 ? -39.131 -43.462 18.048 1.00 86.50 339 ASP A CA 1
ATOM 2613 C C . ASP A 1 339 ? -37.875 -42.743 18.574 1.00 86.50 339 ASP A C 1
ATOM 2615 O O . ASP A 1 339 ? -36.755 -43.256 18.496 1.00 86.50 339 ASP A O 1
ATOM 2619 N N . VAL A 1 340 ? -38.076 -41.520 19.074 1.00 85.25 340 VAL A N 1
ATOM 2620 C CA . VAL A 1 340 ? -37.004 -40.609 19.505 1.00 85.25 340 VAL A CA 1
ATOM 2621 C C . VAL A 1 340 ? -36.211 -41.167 20.686 1.00 85.25 340 VAL A C 1
ATOM 2623 O O . VAL A 1 340 ? -34.995 -40.986 20.727 1.00 85.25 340 VAL A O 1
ATOM 2626 N N . ASP A 1 341 ? -36.862 -41.887 21.601 1.00 85.44 341 ASP A N 1
ATOM 2627 C CA . ASP A 1 341 ? -36.195 -42.464 22.768 1.00 85.44 341 ASP A CA 1
ATOM 2628 C C . ASP A 1 341 ? -35.228 -43.566 22.323 1.00 85.44 341 ASP A C 1
ATOM 2630 O O . ASP A 1 341 ? -34.049 -43.521 22.668 1.00 85.44 341 ASP A O 1
ATOM 2634 N N . LYS A 1 342 ? -35.667 -44.495 21.459 1.00 82.25 342 LYS A N 1
ATOM 2635 C CA . LYS A 1 342 ? -34.782 -45.520 20.868 1.00 82.25 342 LYS A CA 1
ATOM 2636 C C . LYS A 1 342 ? -33.675 -44.915 19.999 1.00 82.25 342 LYS A C 1
ATOM 2638 O O . LYS A 1 342 ? -32.556 -45.433 19.979 1.00 82.25 342 LYS A O 1
ATOM 2643 N N . MET A 1 343 ? -33.966 -43.822 19.289 1.00 90.81 343 MET A N 1
ATOM 2644 C CA . MET A 1 343 ? -32.966 -43.078 18.520 1.00 90.81 343 MET A CA 1
ATOM 2645 C C . MET A 1 343 ? -31.894 -42.450 19.421 1.00 90.81 343 MET A C 1
ATOM 2647 O O . MET A 1 343 ? -30.721 -42.506 19.060 1.00 90.81 343 MET A O 1
ATOM 2651 N N . ASP A 1 344 ? -32.247 -41.887 20.580 1.00 90.62 344 ASP A N 1
ATOM 2652 C CA . ASP A 1 344 ? -31.262 -41.356 21.535 1.00 90.62 344 ASP A CA 1
ATOM 2653 C C . ASP A 1 344 ? -30.441 -42.477 22.171 1.00 90.62 344 ASP A C 1
ATOM 2655 O O . ASP A 1 344 ? -29.210 -42.419 22.205 1.00 90.62 344 ASP A O 1
ATOM 2659 N N . ASP A 1 345 ? -31.121 -43.540 22.587 1.00 90.44 345 ASP A N 1
ATOM 2660 C CA . ASP A 1 345 ? -30.533 -44.700 23.242 1.00 90.44 345 ASP A CA 1
ATOM 2661 C C . ASP A 1 345 ? -29.453 -45.363 22.364 1.00 90.44 345 ASP A C 1
ATOM 2663 O O . ASP A 1 345 ? -28.355 -45.657 22.839 1.00 90.44 345 ASP A O 1
ATOM 2667 N N . ASP A 1 346 ? -29.702 -45.545 21.063 1.00 84.81 346 ASP A N 1
ATOM 2668 C CA . ASP A 1 346 ? -28.699 -46.086 20.134 1.00 84.81 346 ASP A CA 1
ATOM 2669 C C . ASP A 1 346 ? -27.686 -45.047 19.634 1.00 84.81 346 ASP A C 1
ATOM 2671 O O . ASP A 1 346 ? -26.528 -45.405 19.401 1.00 84.81 346 ASP A O 1
ATOM 2675 N N . PHE A 1 347 ? -28.033 -43.755 19.556 1.00 92.06 347 PHE A N 1
ATOM 2676 C CA . PHE A 1 347 ? -27.031 -42.722 19.269 1.00 92.06 347 PHE A CA 1
ATOM 2677 C C . PHE A 1 347 ? -25.954 -42.682 20.362 1.00 92.06 347 PHE A C 1
ATOM 2679 O O . PHE A 1 347 ? -24.758 -42.639 20.056 1.00 92.06 347 PHE A O 1
ATOM 2686 N N . ARG A 1 348 ? -26.363 -42.792 21.633 1.00 93.25 348 ARG A N 1
ATOM 2687 C CA . ARG A 1 348 ? -25.489 -42.857 22.819 1.00 93.25 348 ARG A CA 1
ATOM 2688 C C . ARG A 1 348 ? -24.552 -44.066 22.841 1.00 93.25 348 ARG A C 1
ATOM 2690 O O . ARG A 1 348 ? -23.477 -43.986 23.430 1.00 93.25 348 ARG A O 1
ATOM 2697 N N . LYS A 1 349 ? -24.928 -45.169 22.186 1.00 88.75 349 LYS A N 1
ATOM 2698 C CA . LYS A 1 349 ? -24.117 -46.398 22.063 1.00 88.75 349 LYS A CA 1
ATOM 2699 C C . LYS A 1 349 ? -23.118 -46.347 20.893 1.00 88.75 349 LYS A C 1
ATOM 2701 O O . LYS A 1 349 ? -22.317 -47.267 20.744 1.00 88.75 349 LYS A O 1
ATOM 2706 N N . SER A 1 350 ? -23.162 -45.306 20.058 1.00 91.56 350 SER A N 1
ATOM 2707 C CA . SER A 1 350 ? -22.388 -45.211 18.814 1.00 91.56 350 SER A CA 1
ATOM 2708 C C . SER A 1 350 ? -21.027 -44.524 18.960 1.00 91.56 350 SER A C 1
ATOM 2710 O O . SER A 1 350 ? -20.779 -43.754 19.887 1.00 91.56 350 SER A O 1
ATOM 2712 N N . ALA A 1 351 ? -20.165 -44.708 17.958 1.00 87.25 351 ALA A N 1
ATOM 2713 C CA . ALA A 1 351 ? -18.871 -44.035 17.844 1.00 87.25 351 ALA A CA 1
ATOM 2714 C C . ALA A 1 351 ? -18.967 -42.503 17.665 1.00 87.25 351 ALA A C 1
ATOM 2716 O O . ALA A 1 351 ? -17.945 -41.819 17.731 1.00 87.25 351 ALA A O 1
ATOM 2717 N N . LEU A 1 352 ? -20.163 -41.948 17.426 1.00 89.19 352 LEU A N 1
ATOM 2718 C CA . LEU A 1 352 ? -20.381 -40.501 17.317 1.00 89.19 352 LEU A CA 1
ATOM 2719 C C . LEU A 1 352 ? -20.646 -39.817 18.664 1.00 89.19 352 LEU A C 1
ATOM 2721 O O . LEU A 1 352 ? -20.514 -38.592 18.750 1.00 89.19 352 LEU A O 1
ATOM 2725 N N . TYR A 1 353 ? -21.014 -40.585 19.696 1.00 91.31 353 TYR A N 1
ATOM 2726 C CA . TYR A 1 353 ? -21.421 -40.055 20.992 1.00 91.31 353 TYR A CA 1
ATOM 2727 C C . TYR A 1 353 ? -20.329 -39.200 21.663 1.00 91.31 353 TYR A C 1
ATOM 2729 O O . TYR A 1 353 ? -19.131 -39.484 21.597 1.00 91.31 353 TYR A O 1
ATOM 2737 N N . ARG A 1 354 ? -20.766 -38.106 22.299 1.00 89.75 354 ARG A N 1
ATOM 2738 C CA . ARG A 1 354 ? -19.930 -37.087 22.951 1.00 89.75 354 ARG A CA 1
ATOM 2739 C C . ARG A 1 354 ? -20.794 -36.136 23.777 1.00 89.75 354 ARG A C 1
ATOM 2741 O O . ARG A 1 354 ? -21.949 -35.917 23.441 1.00 89.75 354 ARG A O 1
ATOM 2748 N N . GLU A 1 355 ? -20.178 -35.439 24.728 1.00 86.44 355 GLU A N 1
ATOM 2749 C CA . GLU A 1 355 ? -20.781 -34.405 25.596 1.00 86.44 355 GLU A CA 1
ATOM 2750 C C . GLU A 1 355 ? -21.682 -33.375 24.872 1.00 86.44 355 GLU A C 1
ATOM 2752 O O . GLU A 1 355 ? -22.703 -32.957 25.409 1.00 86.44 355 GLU A O 1
ATOM 2757 N N . LYS A 1 356 ? -21.374 -33.005 23.614 1.00 82.81 356 LYS A N 1
ATOM 2758 C CA . LYS A 1 356 ? -22.228 -32.116 22.791 1.00 82.81 356 LYS A CA 1
ATOM 2759 C C . LYS A 1 356 ? -23.666 -32.648 22.634 1.00 82.81 356 LYS A C 1
ATOM 2761 O O . LYS A 1 356 ? -24.568 -31.854 22.392 1.00 82.81 356 LYS A O 1
ATOM 2766 N N . TRP A 1 357 ? -23.875 -33.958 22.740 1.00 89.56 357 TRP A N 1
ATOM 2767 C CA . TRP A 1 357 ? -25.169 -34.623 22.587 1.00 89.56 357 TRP A CA 1
ATOM 2768 C C . TRP A 1 357 ? -26.101 -34.455 23.801 1.00 89.56 357 TRP A C 1
ATOM 2770 O O . TRP A 1 357 ? -27.320 -34.561 23.667 1.00 89.56 357 TRP A O 1
ATOM 2780 N N . GLU A 1 358 ? -25.560 -34.085 24.969 1.00 88.31 358 GLU A N 1
ATOM 2781 C CA . GLU A 1 358 ? -26.388 -33.752 26.139 1.00 88.31 358 GLU A CA 1
ATOM 2782 C C . GLU A 1 358 ? -27.084 -32.397 26.012 1.00 88.31 358 GLU A C 1
ATOM 2784 O O . GLU A 1 358 ? -28.061 -32.139 26.712 1.00 88.31 358 GLU A O 1
ATOM 2789 N N . ARG A 1 359 ? -26.640 -31.551 25.074 1.00 84.00 359 ARG A N 1
ATOM 2790 C CA . ARG A 1 359 ? -27.340 -30.314 24.732 1.00 84.00 359 ARG A CA 1
ATOM 2791 C C . ARG A 1 359 ? -28.678 -30.621 24.069 1.00 84.00 359 ARG A C 1
ATOM 2793 O O . ARG A 1 359 ? -28.726 -30.993 22.898 1.00 84.00 359 ARG A O 1
ATOM 2800 N N . GLU A 1 360 ? -29.747 -30.356 24.802 1.00 72.44 360 GLU A N 1
ATOM 2801 C CA . GLU A 1 360 ? -31.137 -30.418 24.349 1.00 72.44 360 GLU A CA 1
ATOM 2802 C C . GLU A 1 360 ? -31.345 -29.671 23.016 1.00 72.44 360 GLU A C 1
ATOM 2804 O O . GLU A 1 360 ? -31.719 -30.299 22.027 1.00 72.44 360 GLU A O 1
ATOM 2809 N N . ASP A 1 361 ? -30.909 -28.404 22.917 1.00 64.12 361 ASP A N 1
ATOM 2810 C CA . ASP A 1 361 ? -30.999 -27.578 21.692 1.00 64.12 361 ASP A CA 1
ATOM 2811 C C . ASP A 1 361 ? -30.304 -28.188 20.457 1.00 64.12 361 ASP A C 1
ATOM 2813 O O . ASP A 1 361 ? -30.621 -27.869 19.305 1.00 64.12 361 ASP A O 1
ATOM 2817 N N . TYR A 1 362 ? -29.301 -29.039 20.690 1.00 75.31 362 TYR A N 1
ATOM 2818 C CA . TYR A 1 362 ? -28.578 -29.737 19.640 1.00 75.31 362 TYR A CA 1
ATOM 2819 C C . TYR A 1 362 ? -29.255 -31.055 19.273 1.00 75.31 362 TYR A C 1
ATOM 2821 O O . TYR A 1 362 ? -29.421 -31.331 18.083 1.00 75.31 362 TYR A O 1
ATOM 2829 N N . ARG A 1 363 ? -29.647 -31.841 20.280 1.00 89.06 363 ARG A N 1
ATOM 2830 C CA . ARG A 1 363 ? -30.310 -33.139 20.140 1.00 89.06 363 ARG A CA 1
ATOM 2831 C C . ARG A 1 363 ? -31.674 -32.994 19.466 1.00 89.06 363 ARG A C 1
ATOM 2833 O O . ARG A 1 363 ? -31.868 -33.580 18.405 1.00 89.06 363 ARG A O 1
ATOM 2840 N N . GLU A 1 364 ? -32.552 -32.132 19.985 1.00 79.50 364 GLU A N 1
ATOM 2841 C CA . GLU A 1 364 ? -33.879 -31.856 19.412 1.00 79.50 364 GLU A CA 1
ATOM 2842 C C . GLU A 1 364 ? -33.782 -31.463 17.937 1.00 79.50 364 GLU A C 1
ATOM 2844 O O . GLU A 1 364 ? -34.312 -32.153 17.073 1.00 79.50 364 GLU A O 1
ATOM 2849 N N . ARG A 1 365 ? -33.013 -30.414 17.616 1.00 79.25 365 ARG A N 1
ATOM 2850 C CA . ARG A 1 365 ? -32.858 -29.919 16.238 1.00 79.25 365 ARG A CA 1
ATOM 2851 C C . ARG A 1 365 ? -32.227 -30.951 15.293 1.00 79.25 365 ARG A C 1
ATOM 2853 O O . ARG A 1 365 ? -32.422 -30.862 14.079 1.00 79.25 365 ARG A O 1
ATOM 2860 N N . THR A 1 366 ? -31.445 -31.896 15.816 1.00 83.25 366 THR A N 1
ATOM 2861 C CA . THR A 1 366 ? -30.885 -32.998 15.021 1.00 83.25 366 THR A CA 1
ATOM 2862 C C . THR A 1 366 ? -31.946 -34.069 14.777 1.00 83.25 366 THR A C 1
ATOM 2864 O O . THR A 1 366 ? -32.083 -34.519 13.642 1.00 83.25 366 THR A O 1
ATOM 2867 N N . PHE A 1 367 ? -32.760 -34.407 15.783 1.00 86.12 367 PHE A N 1
ATOM 2868 C CA . PHE A 1 367 ? -33.892 -35.321 15.637 1.00 86.12 367 PHE A CA 1
ATOM 2869 C C . PHE A 1 367 ? -35.016 -34.770 14.761 1.00 86.12 367 PHE A C 1
ATOM 2871 O O . PHE A 1 367 ? -35.444 -35.496 13.874 1.00 86.12 367 PHE A O 1
ATOM 2878 N N . THR A 1 368 ? -35.437 -33.506 14.894 1.00 82.06 368 THR A N 1
ATOM 2879 C CA . THR A 1 368 ? -36.448 -32.897 14.004 1.00 82.06 368 THR A CA 1
ATOM 2880 C C . THR A 1 368 ? -36.068 -33.102 12.537 1.00 82.06 368 THR A C 1
ATOM 2882 O O . THR A 1 368 ? -36.832 -33.678 11.769 1.00 82.06 368 THR A O 1
ATOM 2885 N N . LYS A 1 369 ? -34.825 -32.757 12.176 1.00 79.25 369 LYS A N 1
ATOM 2886 C CA . LYS A 1 369 ? -34.309 -32.924 10.811 1.00 79.25 369 LYS A CA 1
ATOM 2887 C C . LYS A 1 369 ? -34.142 -34.384 10.399 1.00 79.25 369 LYS A C 1
ATOM 2889 O O . LYS A 1 369 ? -34.369 -34.717 9.238 1.00 79.25 369 LYS A O 1
ATOM 2894 N N . ALA A 1 370 ? -33.735 -35.256 11.320 1.00 83.56 370 ALA A N 1
ATOM 2895 C CA . ALA A 1 370 ? -33.603 -36.688 11.067 1.00 83.56 370 ALA A CA 1
ATOM 2896 C C . ALA A 1 370 ? -34.959 -37.380 10.857 1.00 83.56 370 ALA A C 1
ATOM 2898 O O . ALA A 1 370 ? -35.038 -38.311 10.061 1.00 83.56 370 ALA A O 1
ATOM 2899 N N . LEU A 1 371 ? -36.018 -36.914 11.525 1.00 82.00 371 LEU A N 1
ATOM 2900 C CA . LEU A 1 371 ? -37.394 -37.376 11.348 1.00 82.00 371 LEU A CA 1
ATOM 2901 C C . LEU A 1 371 ? -37.982 -36.857 10.032 1.00 82.00 371 LEU A C 1
ATOM 2903 O O . LEU A 1 371 ? -38.454 -37.662 9.238 1.00 82.00 371 LEU A O 1
ATOM 2907 N N . GLU A 1 372 ? -37.858 -35.556 9.740 1.00 80.25 372 GLU A N 1
ATOM 2908 C CA . GLU A 1 372 ? -38.243 -34.955 8.447 1.00 80.25 372 GLU A CA 1
ATOM 2909 C C . GLU A 1 372 ? -37.584 -35.693 7.265 1.00 80.25 372 GLU A C 1
ATOM 2911 O O . GLU A 1 372 ? -38.247 -36.110 6.311 1.00 80.25 372 GLU A O 1
ATOM 2916 N N . THR A 1 373 ? -36.266 -35.908 7.353 1.00 74.56 373 THR A N 1
ATOM 2917 C CA . THR A 1 373 ? -35.482 -36.613 6.327 1.00 74.56 373 THR A CA 1
ATOM 2918 C C . THR A 1 373 ? -35.793 -38.112 6.315 1.00 74.56 373 THR A C 1
ATOM 2920 O O . THR A 1 373 ? -35.865 -38.717 5.249 1.00 74.56 373 THR A O 1
ATOM 2923 N N . GLY A 1 374 ? -36.017 -38.724 7.480 1.00 75.38 374 GLY A N 1
ATOM 2924 C CA . GLY A 1 374 ? -36.375 -40.134 7.625 1.00 75.38 374 GLY A CA 1
ATOM 2925 C C . GLY A 1 374 ? -37.739 -40.456 7.017 1.00 75.38 374 GLY A C 1
ATOM 2926 O O . GLY A 1 374 ? -37.856 -41.424 6.272 1.00 75.38 374 GLY A O 1
ATOM 2927 N N . GLU A 1 375 ? -38.752 -39.620 7.250 1.00 77.19 375 GLU A N 1
ATOM 2928 C CA . GLU A 1 375 ? -40.057 -39.717 6.594 1.00 77.19 375 GLU A CA 1
ATOM 2929 C C . GLU 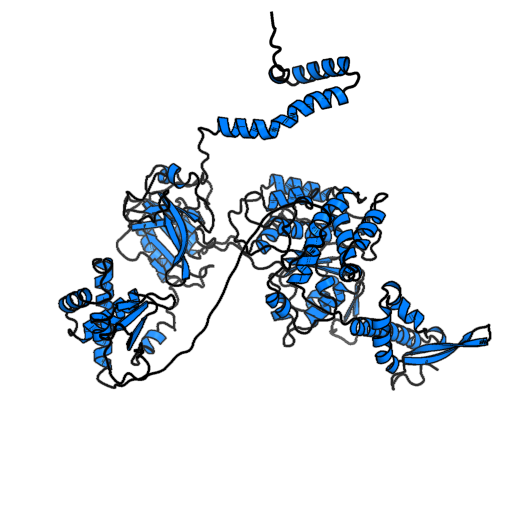A 1 375 ? -39.951 -39.564 5.077 1.00 77.19 375 GLU A C 1
ATOM 2931 O O . GLU A 1 375 ? -40.555 -40.350 4.343 1.00 77.19 375 GLU A O 1
ATOM 2936 N N . LYS A 1 376 ? -39.192 -38.567 4.597 1.00 74.12 376 LYS A N 1
ATOM 2937 C CA . LYS A 1 376 ? -38.964 -38.377 3.160 1.00 74.12 376 LYS A CA 1
ATOM 2938 C C . LYS A 1 376 ? -38.305 -39.621 2.549 1.00 74.12 376 LYS A C 1
ATOM 2940 O O . LYS A 1 376 ? -38.841 -40.189 1.601 1.00 74.12 376 LYS A O 1
ATOM 2945 N N . ILE A 1 377 ? -37.254 -40.145 3.179 1.00 67.75 377 ILE A N 1
ATOM 2946 C CA . ILE A 1 377 ? -36.586 -41.369 2.722 1.00 67.75 377 ILE A CA 1
ATOM 2947 C C . ILE A 1 377 ? -37.497 -42.606 2.828 1.00 67.75 377 ILE A C 1
ATOM 2949 O O . ILE A 1 377 ? -37.402 -43.468 1.961 1.00 67.75 377 ILE A O 1
ATOM 2953 N N . ARG A 1 378 ? -38.408 -42.734 3.810 1.00 68.94 378 ARG A N 1
ATOM 2954 C CA . ARG A 1 378 ? -39.397 -43.842 3.828 1.00 68.94 378 ARG A CA 1
ATOM 2955 C C . ARG A 1 378 ? -40.371 -43.764 2.651 1.00 68.94 378 ARG A C 1
ATOM 2957 O O . ARG A 1 378 ? -40.737 -44.806 2.117 1.00 68.94 378 ARG A O 1
ATOM 2964 N N . LYS A 1 379 ? -40.757 -42.556 2.229 1.00 66.69 379 LYS A N 1
ATOM 2965 C CA . LYS A 1 379 ? -41.619 -42.328 1.055 1.00 66.69 379 LYS A CA 1
ATOM 2966 C C . LYS A 1 379 ? -40.885 -42.653 -0.260 1.00 66.69 379 LYS A C 1
ATOM 2968 O O . LYS A 1 379 ? -41.504 -43.182 -1.176 1.00 66.69 379 LYS A O 1
ATOM 2973 N N . GLU A 1 380 ? -39.570 -42.433 -0.325 1.00 52.06 380 GLU A N 1
ATOM 2974 C CA . GLU A 1 380 ? -38.720 -42.728 -1.496 1.00 52.06 380 GLU A CA 1
ATOM 2975 C C . GLU A 1 380 ? -38.240 -44.190 -1.591 1.00 52.06 380 GLU A C 1
ATOM 2977 O O . GLU A 1 380 ? -38.257 -44.790 -2.666 1.00 52.06 380 GLU A O 1
ATOM 2982 N N . LYS A 1 381 ? -37.803 -44.801 -0.478 1.00 44.41 381 LYS A N 1
ATOM 2983 C CA . LYS A 1 381 ? -37.140 -46.126 -0.461 1.00 44.41 381 LYS A CA 1
ATOM 2984 C C . LYS A 1 381 ? -38.028 -47.313 -0.828 1.00 44.41 381 LYS A C 1
ATOM 2986 O O . LYS A 1 381 ? -37.533 -48.436 -0.895 1.00 44.41 381 LYS A O 1
ATOM 2991 N N . VAL A 1 382 ? -39.303 -47.076 -1.112 1.00 39.47 382 VAL A N 1
ATOM 2992 C CA . VAL A 1 382 ? -40.193 -48.059 -1.739 1.00 39.47 382 VAL A CA 1
ATOM 2993 C C . VAL A 1 382 ? -39.723 -48.417 -3.168 1.00 39.47 382 VAL A C 1
ATOM 2995 O O . VAL A 1 382 ? -40.159 -49.433 -3.700 1.00 39.47 382 VAL A O 1
ATOM 2998 N N . LEU A 1 383 ? -38.825 -47.627 -3.788 1.00 31.64 383 LEU A N 1
ATOM 2999 C CA . LEU A 1 383 ? -38.561 -47.687 -5.234 1.00 31.64 383 LEU A CA 1
ATOM 3000 C C . LEU A 1 383 ? -37.293 -48.454 -5.707 1.00 31.64 383 LEU A C 1
ATOM 3002 O O . LEU A 1 383 ? -37.450 -49.297 -6.590 1.00 31.64 383 LEU A O 1
ATOM 3006 N N . THR A 1 384 ? -36.062 -48.243 -5.187 1.00 29.12 384 THR A N 1
ATOM 3007 C CA . THR A 1 384 ? -34.842 -48.898 -5.771 1.00 29.12 384 THR A CA 1
ATOM 3008 C C . THR A 1 384 ? -33.597 -49.042 -4.856 1.00 29.12 384 THR A C 1
ATOM 3010 O O . THR A 1 384 ? -33.505 -48.391 -3.817 1.00 29.12 384 THR A O 1
ATOM 3013 N N . VAL A 1 385 ? -32.621 -49.909 -5.230 1.00 28.00 385 VAL A N 1
ATOM 3014 C CA . VAL A 1 385 ? -31.406 -50.278 -4.436 1.00 28.00 385 VAL A CA 1
ATOM 3015 C C . VAL A 1 385 ? -30.194 -50.723 -5.313 1.00 28.00 385 VAL A C 1
ATOM 3017 O O . VAL A 1 385 ? -30.422 -51.510 -6.226 1.00 28.00 385 VAL A O 1
ATOM 3020 N N . GLN A 1 386 ? -28.934 -50.315 -5.000 1.00 24.83 386 GLN A N 1
ATOM 3021 C CA . GLN A 1 386 ? -27.630 -51.080 -4.979 1.00 24.83 386 GLN A CA 1
ATOM 3022 C C . GLN A 1 386 ? -26.336 -50.184 -5.047 1.00 24.83 386 GLN A C 1
ATOM 3024 O O . GLN A 1 386 ? -26.440 -48.983 -4.826 1.00 24.83 386 GLN A O 1
ATOM 3029 N N . GLU A 1 387 ? -25.109 -50.749 -5.180 1.00 23.58 387 GLU A N 1
ATOM 3030 C CA . GLU A 1 387 ? -23.820 -50.250 -4.587 1.00 23.58 387 GLU A CA 1
ATOM 3031 C C . GLU A 1 387 ? -22.522 -50.348 -5.477 1.00 23.58 387 GLU A C 1
ATOM 3033 O O . GLU A 1 387 ? -22.558 -51.039 -6.495 1.00 23.58 387 GLU A O 1
ATOM 3038 N N . PRO A 1 388 ? -21.369 -49.720 -5.085 1.00 42.69 388 PRO A N 1
ATOM 3039 C CA . PRO A 1 388 ? -20.098 -49.558 -5.861 1.00 42.69 388 PRO A CA 1
ATOM 3040 C C . PRO A 1 388 ? -18.888 -50.412 -5.359 1.00 42.69 388 PRO A C 1
ATOM 3042 O O . PRO A 1 388 ? -19.114 -51.228 -4.474 1.00 42.69 388 PRO A O 1
ATOM 3045 N N . THR A 1 389 ? -17.618 -50.192 -5.826 1.00 24.61 389 THR A N 1
ATOM 3046 C CA . THR A 1 389 ? -16.377 -49.831 -5.016 1.00 24.61 389 THR A CA 1
ATOM 3047 C C . THR A 1 389 ? -15.062 -49.482 -5.850 1.00 24.61 389 THR A C 1
ATOM 3049 O O . THR A 1 389 ? -15.250 -49.306 -7.053 1.00 24.61 389 THR A O 1
ATOM 3052 N N . PRO A 1 390 ? -13.795 -49.228 -5.332 1.00 33.66 390 PRO A N 1
ATOM 3053 C CA . PRO A 1 390 ? -12.846 -48.201 -5.891 1.00 33.66 390 PRO A CA 1
ATOM 3054 C C . PRO A 1 390 ? -11.315 -48.593 -6.012 1.00 33.66 390 PRO A C 1
ATOM 3056 O O . PRO A 1 390 ? -11.013 -49.778 -5.968 1.00 33.66 390 PRO A O 1
ATOM 3059 N N . SER A 1 391 ? -10.350 -47.625 -6.120 1.00 25.86 391 SER A N 1
ATOM 3060 C CA . SER A 1 391 ? -9.197 -47.391 -5.158 1.00 25.86 391 SER A CA 1
ATOM 3061 C C . SER A 1 391 ? -7.848 -46.725 -5.655 1.00 25.86 391 SER A C 1
ATOM 3063 O O . SER A 1 391 ? -7.038 -47.398 -6.285 1.00 25.86 391 SER A O 1
ATOM 3065 N N . THR A 1 392 ? -7.579 -45.450 -5.273 1.00 21.22 392 THR A N 1
ATOM 3066 C CA . THR A 1 392 ? -6.421 -44.861 -4.475 1.00 21.22 392 THR A CA 1
ATOM 3067 C C . THR A 1 392 ? -4.870 -44.967 -4.852 1.00 21.22 392 THR A C 1
ATOM 3069 O O . THR A 1 392 ? -4.570 -45.560 -5.881 1.00 21.22 392 THR A O 1
ATOM 3072 N N . PRO A 1 393 ? -3.869 -44.289 -4.164 1.00 42.31 393 PRO A N 1
ATOM 3073 C CA . PRO A 1 393 ? -2.669 -43.620 -4.785 1.00 42.31 393 PRO A CA 1
ATOM 3074 C C . PRO A 1 393 ? -1.289 -43.830 -4.037 1.00 42.31 393 PRO A C 1
ATOM 3076 O O . PRO A 1 393 ? -1.109 -44.919 -3.501 1.00 42.31 393 PRO A O 1
ATOM 3079 N N . THR A 1 394 ? -0.334 -42.842 -3.963 1.00 24.73 394 THR A N 1
ATOM 3080 C CA . THR A 1 394 ? 0.539 -42.412 -2.780 1.00 24.73 394 THR A CA 1
ATOM 3081 C C . THR A 1 394 ? 1.661 -41.345 -3.126 1.00 24.73 394 THR A C 1
ATOM 3083 O O . THR A 1 394 ? 1.728 -40.915 -4.274 1.00 24.73 394 THR A O 1
ATOM 3086 N N . VAL A 1 395 ? 2.450 -40.824 -2.139 1.00 21.16 395 VAL A N 1
ATOM 3087 C CA . VAL A 1 395 ? 3.204 -39.510 -2.018 1.00 21.16 395 VAL A CA 1
ATOM 3088 C C . VAL A 1 395 ? 4.584 -39.654 -1.253 1.00 21.16 395 VAL A C 1
ATOM 3090 O O . VAL A 1 395 ? 4.867 -40.792 -0.892 1.00 21.16 395 VAL A O 1
ATOM 3093 N N . THR A 1 396 ? 5.446 -38.607 -1.000 1.00 24.47 396 THR A N 1
ATOM 3094 C CA . THR A 1 396 ? 6.247 -38.260 0.271 1.00 24.47 396 THR A CA 1
ATOM 3095 C C . THR A 1 396 ? 7.229 -37.011 0.137 1.00 24.47 396 THR A C 1
ATOM 3097 O O . THR A 1 396 ? 7.280 -36.437 -0.947 1.00 24.47 396 THR A O 1
ATOM 3100 N N . VAL A 1 397 ? 7.908 -36.508 1.220 1.00 21.72 397 VAL A N 1
ATOM 3101 C CA . VAL A 1 397 ? 8.388 -35.093 1.512 1.00 21.72 397 VAL A CA 1
ATOM 3102 C C . VAL A 1 397 ? 9.678 -34.941 2.430 1.00 21.72 397 VAL A C 1
ATOM 3104 O O . VAL A 1 397 ? 9.958 -35.881 3.168 1.00 21.72 397 VAL A O 1
ATOM 3107 N N . ALA A 1 398 ? 10.406 -33.777 2.442 1.00 25.45 398 ALA A N 1
ATOM 3108 C CA . ALA A 1 398 ? 11.389 -33.207 3.459 1.00 25.45 398 ALA A CA 1
ATOM 3109 C C . ALA A 1 398 ? 11.749 -31.689 3.151 1.00 25.45 398 ALA A C 1
ATOM 3111 O O . ALA A 1 398 ? 11.428 -31.304 2.029 1.00 25.45 398 ALA A O 1
ATOM 3112 N N . THR A 1 399 ? 12.315 -30.692 3.911 1.00 24.70 399 THR A N 1
ATOM 3113 C CA . THR A 1 399 ? 12.968 -30.375 5.255 1.00 24.70 399 THR A CA 1
ATOM 3114 C C . THR A 1 399 ? 14.505 -30.581 5.445 1.00 24.70 399 THR A C 1
ATOM 3116 O O . THR A 1 399 ? 14.953 -31.645 5.034 1.00 24.70 399 THR A O 1
ATOM 3119 N N . SER A 1 400 ? 15.380 -29.767 6.117 1.00 26.08 400 SER A N 1
ATOM 3120 C CA . SER A 1 400 ? 15.508 -28.362 6.700 1.00 26.08 400 SER A CA 1
ATOM 3121 C C . SER A 1 400 ? 17.006 -28.141 7.217 1.00 26.08 400 SER A C 1
ATOM 3123 O O . SER A 1 400 ? 17.779 -29.054 6.937 1.00 26.08 400 SER A O 1
ATOM 3125 N N . THR A 1 401 ? 17.617 -27.120 7.907 1.00 27.23 401 THR A N 1
ATOM 3126 C CA . THR A 1 401 ? 17.349 -25.784 8.577 1.00 27.23 401 THR A CA 1
ATOM 3127 C C . THR A 1 401 ? 18.683 -24.982 8.936 1.00 27.23 401 THR A C 1
ATOM 3129 O O . THR A 1 401 ? 19.732 -25.618 8.965 1.00 27.23 401 THR A O 1
ATOM 3132 N N . ASP A 1 402 ? 18.627 -23.668 9.317 1.00 27.09 402 ASP A N 1
ATOM 3133 C CA . ASP A 1 402 ? 19.548 -22.805 10.186 1.00 27.09 402 ASP A CA 1
ATOM 3134 C C . ASP A 1 402 ? 21.028 -22.374 9.798 1.00 27.09 402 ASP A C 1
ATOM 3136 O O . ASP A 1 402 ? 21.622 -23.037 8.956 1.00 27.09 402 ASP A O 1
ATOM 3140 N N . THR A 1 403 ? 21.794 -21.386 10.389 1.00 25.80 403 THR A N 1
ATOM 3141 C CA . THR A 1 403 ? 21.624 -19.993 10.998 1.00 25.80 403 THR A CA 1
ATOM 3142 C C . THR A 1 403 ? 22.995 -19.317 11.478 1.00 25.80 403 THR A C 1
ATOM 3144 O O . THR A 1 403 ? 23.956 -20.042 11.714 1.00 25.80 403 THR A O 1
ATOM 3147 N N . VAL A 1 404 ? 23.079 -17.961 11.698 1.00 24.59 404 VAL A N 1
ATOM 3148 C CA . VAL A 1 404 ? 24.094 -17.060 12.423 1.00 24.59 404 VAL A CA 1
ATOM 3149 C C . VAL A 1 404 ? 25.061 -16.067 11.656 1.00 24.59 404 VAL A C 1
ATOM 3151 O O . VAL A 1 404 ? 25.914 -16.457 10.872 1.00 24.59 404 VAL A O 1
ATOM 3154 N N . VAL A 1 405 ? 24.958 -14.767 12.039 1.00 26.86 405 VAL A N 1
ATOM 3155 C CA . VAL A 1 405 ? 25.740 -13.472 11.904 1.00 26.86 405 VAL A CA 1
ATOM 3156 C C . VAL A 1 405 ? 27.278 -13.505 11.591 1.00 26.86 405 VAL A C 1
ATOM 3158 O O . VAL A 1 405 ? 27.992 -14.312 12.176 1.00 26.86 405 VAL A O 1
ATOM 3161 N N . THR A 1 406 ? 27.896 -12.610 10.766 1.00 27.81 406 THR A N 1
ATOM 3162 C CA . THR A 1 406 ? 28.497 -11.268 11.126 1.00 27.81 406 THR A CA 1
ATOM 3163 C C . THR A 1 406 ? 29.130 -10.481 9.932 1.00 27.81 406 THR A C 1
ATOM 3165 O O . THR A 1 406 ? 29.639 -11.094 9.003 1.00 27.81 406 THR A O 1
ATOM 3168 N N . ALA A 1 407 ? 29.232 -9.138 10.068 1.00 25.12 407 ALA A N 1
ATOM 3169 C CA . ALA A 1 407 ? 30.127 -8.158 9.388 1.00 25.12 407 ALA A CA 1
ATOM 3170 C C . ALA A 1 407 ? 29.776 -7.604 7.980 1.00 25.12 407 ALA A C 1
ATOM 3172 O O . ALA A 1 407 ? 29.394 -8.329 7.070 1.00 25.12 407 ALA A O 1
ATOM 3173 N N . LEU A 1 408 ? 29.989 -6.285 7.800 1.00 50.53 408 LEU A N 1
ATOM 3174 C CA . LEU A 1 408 ? 29.781 -5.538 6.547 1.00 50.53 408 LEU A CA 1
ATOM 3175 C C . LEU A 1 408 ? 31.106 -5.160 5.857 1.00 50.53 408 LEU A C 1
ATOM 3177 O O . LEU A 1 408 ? 31.718 -4.132 6.139 1.00 50.53 408 LEU A O 1
ATOM 3181 N N . THR A 1 409 ? 31.487 -5.973 4.880 1.00 29.11 409 THR A N 1
ATOM 3182 C CA . THR A 1 409 ? 32.325 -5.618 3.719 1.00 29.11 409 THR A CA 1
ATOM 3183 C C . THR A 1 409 ? 31.525 -5.957 2.447 1.00 29.11 409 THR A C 1
ATOM 3185 O O . THR A 1 409 ? 30.518 -6.660 2.563 1.00 29.11 409 THR A O 1
ATOM 3188 N N . PRO A 1 410 ? 31.858 -5.427 1.248 1.00 41.09 410 PRO A N 1
ATOM 3189 C CA . PRO A 1 410 ? 30.962 -5.492 0.087 1.00 41.09 410 PRO A CA 1
ATOM 3190 C C . PRO A 1 410 ? 30.756 -6.929 -0.412 1.00 41.09 410 PRO A C 1
ATOM 3192 O O . PRO A 1 410 ? 31.532 -7.458 -1.205 1.00 41.09 410 PRO A O 1
ATOM 3195 N N . SER A 1 411 ? 29.686 -7.556 0.071 1.00 33.78 411 SER A N 1
ATOM 3196 C CA . SER A 1 411 ? 29.325 -8.925 -0.265 1.00 33.78 411 SER A CA 1
ATOM 3197 C C . SER A 1 411 ? 28.537 -8.956 -1.570 1.00 33.78 411 SER A C 1
ATOM 3199 O O . SER A 1 411 ? 27.422 -8.437 -1.656 1.00 33.78 411 SER A O 1
ATOM 3201 N N . VAL A 1 412 ? 29.094 -9.623 -2.581 1.00 44.69 412 VAL A N 1
ATOM 3202 C CA . VAL A 1 412 ? 28.288 -10.248 -3.634 1.00 44.69 412 VAL A CA 1
ATOM 3203 C C . VAL A 1 412 ? 27.591 -11.434 -2.966 1.00 44.69 412 VAL A C 1
ATOM 3205 O O . VAL A 1 412 ? 28.178 -12.505 -2.833 1.00 44.69 412 VAL A O 1
ATOM 3208 N N . ILE A 1 413 ? 26.383 -11.191 -2.448 1.00 39.25 413 ILE A N 1
ATOM 3209 C CA . ILE A 1 413 ? 25.716 -12.078 -1.485 1.00 39.25 413 ILE A CA 1
ATOM 3210 C C . ILE A 1 413 ? 25.442 -13.460 -2.113 1.00 39.25 413 ILE A C 1
ATOM 3212 O O . ILE A 1 413 ? 24.691 -13.533 -3.093 1.00 39.25 413 ILE A O 1
ATOM 3216 N N . PRO A 1 414 ? 25.991 -14.557 -1.552 1.00 35.91 414 PRO A N 1
ATOM 3217 C CA . PRO A 1 414 ? 25.625 -15.914 -1.945 1.00 35.91 414 PRO A CA 1
ATOM 3218 C C . PRO A 1 414 ? 24.206 -16.250 -1.469 1.00 35.91 414 PRO A C 1
ATOM 3220 O O . PRO A 1 414 ? 23.891 -16.051 -0.299 1.00 35.91 414 PRO A O 1
ATOM 3223 N N . GLY A 1 415 ? 23.377 -16.800 -2.359 1.00 50.91 415 GLY A N 1
ATOM 3224 C CA . GLY A 1 415 ? 22.014 -17.253 -2.054 1.00 50.91 415 GLY A CA 1
ATOM 3225 C C . GLY A 1 415 ? 20.940 -16.645 -2.961 1.00 50.91 415 GLY A C 1
ATOM 3226 O O . GLY A 1 415 ? 21.170 -15.641 -3.640 1.00 50.91 415 GLY A O 1
ATOM 3227 N N . ASP A 1 416 ? 19.762 -17.269 -2.957 1.00 56.81 416 ASP A N 1
ATOM 3228 C CA . ASP A 1 416 ? 18.599 -16.870 -3.767 1.00 56.81 416 ASP A CA 1
ATOM 3229 C C . ASP A 1 416 ? 17.627 -15.936 -3.015 1.00 56.81 416 ASP A C 1
ATOM 3231 O O . ASP A 1 416 ? 16.678 -15.413 -3.599 1.00 56.81 416 ASP A O 1
ATOM 3235 N N . GLU A 1 417 ? 17.859 -15.702 -1.720 1.00 69.19 417 GLU A N 1
ATOM 3236 C CA . GLU A 1 417 ? 17.013 -14.841 -0.892 1.00 69.19 417 GLU A CA 1
ATOM 3237 C C . GLU A 1 417 ? 17.208 -13.345 -1.189 1.00 69.19 417 GLU A C 1
ATOM 3239 O O . GLU A 1 417 ? 18.292 -12.866 -1.537 1.00 69.19 417 GLU A O 1
ATOM 3244 N N . ILE A 1 418 ? 16.129 -12.582 -1.018 1.00 78.44 418 ILE A N 1
ATOM 3245 C CA . ILE A 1 418 ? 16.122 -11.124 -1.160 1.00 78.44 418 ILE A CA 1
ATOM 3246 C C . ILE A 1 418 ? 16.500 -10.481 0.182 1.00 78.44 418 ILE A C 1
ATOM 3248 O O . ILE A 1 418 ? 15.987 -10.916 1.210 1.00 78.44 418 ILE A O 1
ATOM 3252 N N . PRO A 1 419 ? 17.315 -9.404 0.161 1.00 82.62 419 PRO A N 1
ATOM 3253 C CA . PRO A 1 419 ? 17.563 -8.501 1.282 1.00 82.62 419 PRO A CA 1
ATOM 3254 C C . PRO A 1 419 ? 16.469 -8.349 2.363 1.00 82.62 419 PRO A C 1
ATOM 3256 O O . PRO A 1 419 ? 15.269 -8.375 2.070 1.00 82.62 419 PRO A O 1
ATOM 3259 N N . ALA A 1 420 ? 16.863 -7.882 3.550 1.00 84.12 420 ALA A N 1
ATOM 3260 C CA . ALA A 1 420 ? 16.047 -6.892 4.257 1.00 84.12 420 ALA A CA 1
ATOM 3261 C C . ALA A 1 420 ? 15.986 -5.581 3.436 1.00 84.12 420 ALA A C 1
ATOM 3263 O O . ALA A 1 420 ? 16.756 -5.399 2.485 1.00 84.12 420 ALA A O 1
ATOM 3264 N N . PHE A 1 421 ? 15.049 -4.682 3.742 1.00 88.31 421 PHE A N 1
ATOM 3265 C CA . PHE A 1 421 ? 15.092 -3.309 3.226 1.00 88.31 421 PHE A CA 1
ATOM 3266 C C . PHE A 1 421 ? 15.823 -2.443 4.252 1.00 88.31 421 PHE A C 1
ATOM 3268 O O . PHE A 1 421 ? 15.409 -2.400 5.410 1.00 88.31 421 PHE A O 1
ATOM 3275 N N . ASP A 1 422 ? 16.903 -1.778 3.846 1.00 91.06 422 ASP A N 1
ATOM 3276 C CA . ASP A 1 422 ? 17.636 -0.881 4.739 1.00 91.06 422 ASP A CA 1
ATOM 3277 C C . ASP A 1 422 ? 16.918 0.472 4.810 1.00 91.06 422 ASP A C 1
ATOM 3279 O O . ASP A 1 422 ? 16.822 1.207 3.823 1.00 91.06 422 ASP A O 1
ATOM 3283 N N . GLU A 1 423 ? 16.391 0.810 5.983 1.00 91.19 423 GLU A N 1
ATOM 3284 C CA . GLU A 1 423 ? 15.666 2.060 6.179 1.00 91.19 423 GLU A CA 1
ATOM 3285 C C . GLU A 1 423 ? 16.525 3.318 6.067 1.00 91.19 423 GLU A C 1
ATOM 3287 O O . GLU A 1 423 ? 15.960 4.388 5.845 1.00 91.19 423 GLU A O 1
ATOM 3292 N N . SER A 1 424 ? 17.853 3.243 6.196 1.00 90.94 424 SER A N 1
ATOM 3293 C CA . SER A 1 424 ? 18.727 4.425 6.111 1.00 90.94 424 SER A CA 1
ATOM 3294 C C . SER A 1 424 ? 18.654 5.138 4.751 1.00 90.94 424 SER A C 1
ATOM 3296 O O . SER A 1 424 ? 18.942 6.332 4.670 1.00 90.94 424 SER A O 1
ATOM 3298 N N . ALA A 1 425 ? 18.147 4.456 3.717 1.00 88.56 425 ALA A N 1
ATOM 3299 C CA . ALA A 1 425 ? 17.856 5.023 2.402 1.00 88.56 425 ALA A CA 1
ATOM 3300 C C . ALA A 1 425 ? 16.732 6.072 2.370 1.00 88.56 425 ALA A C 1
ATOM 3302 O O . ALA A 1 425 ? 16.635 6.848 1.418 1.00 88.56 425 ALA A O 1
ATOM 3303 N N . ILE A 1 426 ? 15.859 6.112 3.382 1.00 92.75 426 ILE A N 1
ATOM 3304 C CA . ILE A 1 426 ? 14.728 7.045 3.418 1.00 92.75 426 ILE A CA 1
ATOM 3305 C C . ILE A 1 426 ? 15.192 8.366 4.058 1.00 92.75 426 ILE A C 1
ATOM 3307 O O . ILE A 1 426 ? 15.268 8.489 5.285 1.00 92.75 426 ILE A O 1
ATOM 3311 N N . THR A 1 427 ? 15.525 9.355 3.225 1.00 92.00 427 THR A N 1
ATOM 3312 C CA . THR A 1 427 ? 16.163 10.623 3.635 1.00 92.00 427 THR A CA 1
ATOM 3313 C C . THR A 1 427 ? 15.362 11.871 3.249 1.00 92.00 427 THR A C 1
ATOM 3315 O O . THR A 1 427 ? 14.647 11.875 2.248 1.00 92.00 427 THR A O 1
ATOM 3318 N N . GLY A 1 428 ? 15.540 12.970 3.993 1.00 93.25 428 GLY A N 1
ATOM 3319 C CA . GLY A 1 428 ? 14.864 14.247 3.718 1.00 93.25 428 GLY A CA 1
ATOM 3320 C C . GLY A 1 428 ? 13.343 14.140 3.864 1.00 93.25 428 GLY A C 1
ATOM 3321 O O . GLY A 1 428 ? 12.869 13.338 4.663 1.00 93.25 428 GLY A O 1
ATOM 3322 N N . ILE A 1 429 ? 12.583 14.881 3.049 1.00 94.19 429 ILE A N 1
ATOM 3323 C CA . ILE A 1 429 ? 11.108 14.912 3.097 1.00 94.19 429 ILE A CA 1
ATOM 3324 C C . ILE A 1 429 ? 10.459 13.522 2.964 1.00 94.19 429 ILE A C 1
ATOM 3326 O O . ILE A 1 429 ? 9.356 13.294 3.452 1.00 94.19 429 ILE A O 1
ATOM 3330 N N . TYR A 1 430 ? 11.147 12.561 2.334 1.00 94.50 430 TYR A N 1
ATOM 3331 C CA . TYR A 1 430 ? 10.658 11.190 2.220 1.00 94.50 430 TYR A CA 1
ATOM 3332 C C . TYR A 1 430 ? 10.606 10.476 3.573 1.00 94.50 430 TYR A C 1
ATOM 3334 O O . TYR A 1 430 ? 9.767 9.597 3.738 1.00 94.50 430 TYR A O 1
ATOM 3342 N N . ARG A 1 431 ? 11.454 10.854 4.542 1.00 95.88 431 ARG A N 1
ATOM 3343 C CA . ARG A 1 431 ? 11.363 10.355 5.920 1.00 95.88 431 ARG A CA 1
ATOM 3344 C C . ARG A 1 431 ? 10.061 10.822 6.549 1.00 95.88 431 ARG A C 1
ATOM 3346 O O . ARG A 1 431 ? 9.276 9.981 6.964 1.00 95.88 431 ARG A O 1
ATOM 3353 N N . ASP A 1 432 ? 9.803 12.127 6.515 1.00 95.69 432 ASP A N 1
ATOM 3354 C CA . ASP A 1 432 ? 8.611 12.735 7.113 1.00 95.69 432 ASP A CA 1
ATOM 3355 C C . ASP A 1 432 ? 7.320 12.150 6.509 1.00 95.69 432 ASP A C 1
ATOM 3357 O O . ASP A 1 432 ? 6.406 11.769 7.241 1.00 95.69 432 ASP A O 1
ATOM 3361 N N . ILE A 1 433 ? 7.273 12.006 5.175 1.00 94.56 433 ILE A N 1
ATOM 3362 C CA . ILE A 1 433 ? 6.150 11.383 4.456 1.00 94.56 433 ILE A CA 1
ATOM 3363 C C . ILE A 1 433 ? 5.957 9.920 4.883 1.00 94.56 433 ILE A C 1
ATOM 3365 O O . ILE A 1 433 ? 4.836 9.521 5.195 1.00 94.56 433 ILE A O 1
ATOM 3369 N N . VAL A 1 434 ? 7.021 9.108 4.895 1.00 94.81 434 VAL A N 1
ATOM 3370 C CA . VAL A 1 434 ? 6.919 7.679 5.236 1.00 94.81 434 VAL A CA 1
ATOM 3371 C C . VAL A 1 434 ? 6.560 7.483 6.705 1.00 94.81 434 VAL A C 1
ATOM 3373 O O . VAL A 1 434 ? 5.725 6.636 7.013 1.00 94.81 434 VAL A O 1
ATOM 3376 N N . ASP A 1 435 ? 7.131 8.275 7.607 1.00 94.19 435 ASP A N 1
ATOM 3377 C CA . ASP A 1 435 ? 6.831 8.232 9.035 1.00 94.19 435 ASP A CA 1
ATOM 3378 C C . ASP A 1 435 ? 5.364 8.601 9.296 1.00 94.19 435 ASP A C 1
ATOM 3380 O O . ASP A 1 435 ? 4.663 7.846 9.967 1.00 94.19 435 ASP A O 1
ATOM 3384 N N . ALA A 1 436 ? 4.838 9.668 8.687 1.00 93.00 436 ALA A N 1
ATOM 3385 C CA . ALA A 1 436 ? 3.413 9.998 8.781 1.00 93.00 436 ALA A CA 1
ATOM 3386 C C . ALA A 1 436 ? 2.500 8.927 8.145 1.00 93.00 436 ALA A C 1
ATOM 3388 O O . ALA A 1 436 ? 1.442 8.610 8.691 1.00 93.00 436 ALA A O 1
ATOM 3389 N N . ALA A 1 437 ? 2.912 8.323 7.026 1.00 89.81 437 ALA A N 1
ATOM 3390 C CA . ALA A 1 437 ? 2.136 7.282 6.354 1.00 89.81 437 ALA A CA 1
ATOM 3391 C C . ALA A 1 437 ? 2.114 5.943 7.118 1.00 89.81 437 ALA A C 1
ATOM 3393 O O . ALA A 1 437 ? 1.143 5.195 6.989 1.00 89.81 437 ALA A O 1
ATOM 3394 N N . THR A 1 438 ? 3.149 5.616 7.904 1.00 89.62 438 THR A N 1
ATOM 3395 C CA . THR A 1 438 ? 3.366 4.245 8.418 1.00 89.62 438 THR A CA 1
ATOM 3396 C C . THR A 1 438 ? 3.566 4.105 9.927 1.00 89.62 438 THR A C 1
ATOM 3398 O O . THR A 1 438 ? 3.452 2.983 10.428 1.00 89.62 438 THR A O 1
ATOM 3401 N N . ASN A 1 439 ? 3.832 5.175 10.682 1.00 84.25 439 ASN A N 1
ATOM 3402 C CA . ASN A 1 439 ? 4.018 5.062 12.130 1.00 84.25 439 ASN A CA 1
ATOM 3403 C C . ASN A 1 439 ? 2.750 4.512 12.806 1.00 84.25 439 ASN A C 1
ATOM 3405 O O . ASN A 1 439 ? 1.639 4.978 12.561 1.00 84.25 439 ASN A O 1
ATOM 3409 N N . GLY A 1 440 ? 2.924 3.493 13.652 1.00 74.94 440 GLY A N 1
ATOM 3410 C CA . GLY A 1 440 ? 1.813 2.779 14.289 1.00 74.94 440 GLY A CA 1
ATOM 3411 C C . GLY A 1 440 ? 1.039 1.817 13.374 1.00 74.94 440 GLY A C 1
ATOM 3412 O O . GLY A 1 440 ? 0.009 1.312 13.807 1.00 74.94 440 GLY A O 1
ATOM 3413 N N . THR A 1 441 ? 1.521 1.554 12.151 1.00 80.00 441 THR A N 1
ATOM 3414 C CA . THR A 1 441 ? 0.950 0.577 11.201 1.00 80.00 441 THR A CA 1
ATOM 3415 C C . THR A 1 441 ? 1.867 -0.637 11.002 1.00 80.00 441 THR A C 1
ATOM 3417 O O . THR A 1 441 ? 3.044 -0.599 11.359 1.00 80.00 441 THR A O 1
ATOM 3420 N N . THR A 1 442 ? 1.366 -1.688 10.341 1.00 75.62 442 THR A N 1
ATOM 3421 C CA . THR A 1 442 ? 2.191 -2.794 9.806 1.00 75.62 442 THR A CA 1
ATOM 3422 C C . THR A 1 442 ? 2.628 -2.580 8.347 1.00 75.62 442 THR A C 1
ATOM 3424 O O . THR A 1 442 ? 3.145 -3.501 7.713 1.00 75.62 442 THR A O 1
ATOM 3427 N N . ILE A 1 443 ? 2.404 -1.392 7.769 1.00 80.94 443 ILE A N 1
ATOM 3428 C CA . ILE A 1 443 ? 2.671 -1.134 6.350 1.00 80.94 443 ILE A CA 1
ATOM 3429 C C . ILE A 1 443 ? 4.188 -1.138 6.089 1.00 80.94 443 ILE A C 1
ATOM 3431 O O . ILE A 1 443 ? 4.905 -0.339 6.696 1.00 80.94 443 ILE A O 1
ATOM 3435 N N . PRO A 1 444 ? 4.695 -1.972 5.156 1.00 84.25 444 PRO A N 1
ATOM 3436 C CA . PRO A 1 444 ? 6.107 -1.992 4.798 1.00 84.25 444 PRO A CA 1
ATOM 3437 C C . PRO A 1 444 ? 6.562 -0.626 4.282 1.00 84.25 444 PRO A C 1
ATOM 3439 O O . PRO A 1 444 ? 6.069 -0.112 3.273 1.00 84.25 444 PRO A O 1
ATOM 3442 N N . ARG A 1 445 ? 7.516 -0.030 4.996 1.00 89.81 445 ARG A N 1
ATOM 3443 C CA . ARG A 1 445 ? 7.939 1.370 4.839 1.00 89.81 445 ARG A CA 1
ATOM 3444 C C . ARG A 1 445 ? 8.550 1.662 3.470 1.00 89.81 445 ARG A C 1
ATOM 3446 O O . ARG A 1 445 ? 8.396 2.765 2.946 1.00 89.81 445 ARG A O 1
ATOM 3453 N N . GLN A 1 446 ? 9.095 0.638 2.819 1.00 86.62 446 GLN A N 1
ATOM 3454 C CA . GLN A 1 446 ? 9.532 0.681 1.428 1.00 86.62 446 GLN A CA 1
ATOM 3455 C C . GLN A 1 446 ? 8.398 0.931 0.415 1.00 86.62 446 GLN A C 1
ATOM 3457 O O . GLN A 1 446 ? 8.654 1.548 -0.614 1.00 86.62 446 GLN A O 1
ATOM 3462 N N . PHE A 1 447 ? 7.146 0.533 0.686 1.00 85.12 447 PHE A N 1
ATOM 3463 C CA . PHE A 1 447 ? 6.013 0.817 -0.211 1.00 85.12 447 PHE A CA 1
ATOM 3464 C C . PHE A 1 447 ? 5.503 2.256 -0.073 1.00 85.12 447 PHE A C 1
ATOM 3466 O O . PHE A 1 447 ? 5.174 2.883 -1.079 1.00 85.12 447 PHE A O 1
ATOM 3473 N N . ALA A 1 448 ? 5.501 2.816 1.141 1.00 88.06 448 ALA A N 1
ATOM 3474 C CA . ALA A 1 448 ? 5.231 4.241 1.337 1.00 88.06 448 ALA A CA 1
ATOM 3475 C C . ALA A 1 448 ? 6.338 5.098 0.693 1.00 88.06 448 ALA A C 1
ATOM 3477 O O . ALA A 1 448 ? 6.057 6.074 -0.001 1.00 88.06 448 ALA A O 1
ATOM 3478 N N . PHE A 1 449 ? 7.603 4.677 0.819 1.00 89.69 449 PHE A N 1
ATOM 3479 C CA . PHE A 1 449 ? 8.733 5.326 0.149 1.00 89.69 449 PHE A CA 1
ATOM 3480 C C . PHE A 1 449 ? 8.591 5.288 -1.381 1.00 89.69 449 PHE A C 1
ATOM 3482 O O . PHE A 1 449 ? 8.802 6.303 -2.046 1.00 89.69 449 PHE A O 1
ATOM 3489 N N . LEU A 1 450 ? 8.160 4.147 -1.935 1.00 83.75 450 LEU A N 1
ATOM 3490 C CA . LEU A 1 450 ? 7.857 3.976 -3.358 1.00 83.75 450 LEU A CA 1
ATOM 3491 C C . LEU A 1 450 ? 6.784 4.973 -3.831 1.00 83.75 450 LEU A C 1
ATOM 3493 O O . LEU A 1 450 ? 7.000 5.687 -4.811 1.00 83.75 450 LEU A O 1
ATOM 3497 N N . ALA A 1 451 ? 5.662 5.063 -3.110 1.00 83.88 451 ALA A N 1
ATOM 3498 C CA . ALA A 1 451 ? 4.557 5.968 -3.428 1.00 83.88 451 ALA A CA 1
ATOM 3499 C C . ALA A 1 451 ? 4.975 7.450 -3.355 1.00 83.88 451 ALA A C 1
ATOM 3501 O O . ALA A 1 451 ? 4.700 8.219 -4.278 1.00 83.88 451 ALA A O 1
ATOM 3502 N N . ALA A 1 452 ? 5.721 7.840 -2.316 1.00 88.25 452 ALA A N 1
ATOM 3503 C CA . ALA A 1 452 ? 6.225 9.202 -2.147 1.00 88.25 452 ALA A CA 1
ATOM 3504 C C . ALA A 1 452 ? 7.195 9.603 -3.275 1.00 88.25 452 ALA A C 1
ATOM 3506 O O . ALA A 1 452 ? 7.076 10.688 -3.852 1.00 88.25 452 ALA A O 1
ATOM 3507 N N . ARG A 1 453 ? 8.128 8.709 -3.640 1.00 85.56 453 ARG A N 1
ATOM 3508 C CA . ARG A 1 453 ? 9.070 8.917 -4.753 1.00 85.56 453 ARG A CA 1
ATOM 3509 C C . ARG A 1 453 ? 8.372 9.004 -6.106 1.00 85.56 453 ARG A C 1
ATOM 3511 O O . ARG A 1 453 ? 8.762 9.836 -6.920 1.00 85.56 453 ARG A O 1
ATOM 3518 N N . VAL A 1 454 ? 7.336 8.201 -6.340 1.00 81.00 454 VAL A N 1
ATOM 3519 C CA . VAL A 1 454 ? 6.491 8.296 -7.542 1.00 81.00 454 VAL A CA 1
ATOM 3520 C C . VAL A 1 454 ? 5.807 9.658 -7.624 1.00 81.00 454 VAL A C 1
ATOM 3522 O O . VAL A 1 454 ? 5.859 10.301 -8.670 1.00 81.00 454 VAL A O 1
ATOM 3525 N N . TYR A 1 455 ? 5.185 10.111 -6.535 1.00 82.38 455 TYR A N 1
ATOM 3526 C CA . TYR A 1 455 ? 4.393 11.339 -6.533 1.00 82.38 455 TYR A CA 1
ATOM 3527 C C . TYR A 1 455 ? 5.265 12.583 -6.755 1.00 82.38 455 TYR A C 1
ATOM 3529 O O . TYR A 1 455 ? 4.998 13.387 -7.651 1.00 82.38 455 TYR A O 1
ATOM 3537 N N . ILE A 1 456 ? 6.362 12.711 -6.001 1.00 84.31 456 ILE A N 1
ATOM 3538 C CA . ILE A 1 456 ? 7.308 13.829 -6.147 1.00 84.31 456 ILE A CA 1
ATOM 3539 C C . ILE A 1 456 ? 8.069 13.731 -7.481 1.00 84.31 456 ILE A C 1
ATOM 3541 O O . ILE A 1 456 ? 8.265 14.745 -8.153 1.00 84.31 456 ILE A O 1
ATOM 3545 N N . GLY A 1 457 ? 8.410 12.519 -7.929 1.00 81.06 457 GLY A N 1
ATOM 3546 C CA . GLY A 1 457 ? 9.010 12.276 -9.242 1.00 81.06 457 GLY A CA 1
ATOM 3547 C C . GLY A 1 457 ? 8.109 12.741 -10.388 1.00 81.06 457 GLY A C 1
ATOM 3548 O O . GLY A 1 457 ? 8.573 13.423 -11.304 1.00 81.06 457 GLY A O 1
ATOM 3549 N N . ALA A 1 458 ? 6.805 12.458 -10.304 1.00 77.75 458 ALA A N 1
ATOM 3550 C CA . ALA A 1 458 ? 5.818 12.966 -11.247 1.00 77.75 458 ALA A CA 1
ATOM 3551 C C . ALA A 1 458 ? 5.727 14.500 -11.194 1.00 77.75 458 ALA A C 1
ATOM 3553 O O . ALA A 1 458 ? 5.709 15.134 -12.245 1.00 77.75 458 ALA A O 1
ATOM 3554 N N . MET A 1 459 ? 5.735 15.126 -10.008 1.00 78.06 459 MET A N 1
ATOM 3555 C CA . MET A 1 459 ? 5.690 16.593 -9.881 1.00 78.06 459 MET A CA 1
ATOM 3556 C C . MET A 1 459 ? 6.806 17.312 -10.653 1.00 78.06 459 MET A C 1
ATOM 3558 O O . MET A 1 459 ? 6.543 18.369 -11.241 1.00 78.06 459 MET A O 1
ATOM 3562 N N . ILE A 1 460 ? 8.019 16.750 -10.669 1.00 78.06 460 ILE A N 1
ATOM 3563 C CA . ILE A 1 460 ? 9.202 17.319 -11.341 1.00 78.06 460 ILE A CA 1
ATOM 3564 C C . ILE A 1 460 ? 9.395 16.823 -12.789 1.00 78.06 460 ILE A C 1
ATOM 3566 O O . ILE A 1 460 ? 10.307 17.290 -13.482 1.00 78.06 460 ILE A O 1
ATOM 3570 N N . ALA A 1 461 ? 8.519 15.931 -13.271 1.00 74.38 461 ALA A N 1
ATOM 3571 C CA . ALA A 1 461 ? 8.501 15.429 -14.644 1.00 74.38 461 ALA A CA 1
ATOM 3572 C C . ALA A 1 461 ? 8.519 16.571 -15.674 1.00 74.38 461 ALA A C 1
ATOM 3574 O O . ALA A 1 461 ? 7.807 17.568 -15.532 1.00 74.38 461 ALA A O 1
ATOM 3575 N N . GLY A 1 462 ? 9.374 16.445 -16.692 1.00 69.94 462 GLY A N 1
ATOM 3576 C CA . GLY A 1 462 ? 9.607 17.453 -17.731 1.00 69.94 462 GLY A CA 1
ATOM 3577 C C . GLY A 1 462 ? 10.220 18.787 -17.272 1.00 69.94 462 GLY A C 1
ATOM 3578 O O . GLY A 1 462 ? 10.500 19.625 -18.125 1.00 69.94 462 GLY A O 1
ATOM 3579 N N . LYS A 1 463 ? 10.433 19.011 -15.965 1.00 75.69 463 LYS A N 1
ATOM 3580 C CA . LYS A 1 463 ? 10.864 20.308 -15.400 1.00 75.69 463 LYS A CA 1
ATOM 3581 C C . LYS A 1 463 ? 12.263 20.265 -14.796 1.00 75.69 463 LYS A C 1
ATOM 3583 O O . LYS A 1 463 ? 12.984 21.259 -14.869 1.00 75.69 463 LYS A O 1
ATOM 3588 N N . ILE A 1 464 ? 12.634 19.143 -14.178 1.00 80.69 464 ILE A N 1
ATOM 3589 C CA . ILE A 1 464 ? 13.994 18.880 -13.697 1.00 80.69 464 ILE A CA 1
ATOM 3590 C C . ILE A 1 464 ? 14.704 17.917 -14.652 1.00 80.69 464 ILE A C 1
ATOM 3592 O O . ILE A 1 464 ? 14.107 16.987 -15.203 1.00 80.69 464 ILE A O 1
ATOM 3596 N N . THR A 1 465 ? 15.994 18.157 -14.850 1.00 81.50 465 THR A N 1
ATOM 3597 C CA . THR A 1 465 ? 16.922 17.312 -15.609 1.00 81.50 465 THR A CA 1
ATOM 3598 C C . THR A 1 465 ? 18.116 16.954 -14.730 1.00 81.50 465 THR A C 1
ATOM 3600 O O . THR A 1 465 ? 18.406 17.677 -13.778 1.00 81.50 465 THR A O 1
ATOM 3603 N N . PHE A 1 466 ? 18.799 15.854 -15.038 1.00 84.81 466 PHE A N 1
ATOM 3604 C CA . PHE A 1 466 ? 19.878 15.311 -14.213 1.00 84.81 466 PHE A CA 1
ATOM 3605 C C . PHE A 1 466 ? 21.180 15.215 -15.016 1.00 84.81 466 PHE A C 1
ATOM 3607 O O . PHE A 1 466 ? 21.169 14.774 -16.165 1.00 84.81 466 PHE A O 1
ATOM 3614 N N . GLU A 1 467 ? 22.300 15.605 -14.418 1.00 85.81 467 GLU A N 1
ATOM 3615 C CA . GLU A 1 467 ? 23.637 15.388 -14.972 1.00 85.81 467 GLU A CA 1
ATOM 3616 C C . GLU A 1 467 ? 23.919 13.880 -15.138 1.00 85.81 467 GLU A C 1
ATOM 3618 O O . GLU A 1 467 ? 23.445 13.043 -14.365 1.00 85.81 467 GLU A O 1
ATOM 3623 N N . GLY A 1 468 ? 24.640 13.507 -16.198 1.00 77.00 468 GLY A N 1
ATOM 3624 C CA . GLY A 1 468 ? 24.913 12.102 -16.534 1.00 77.00 468 GLY A CA 1
ATOM 3625 C C . GLY A 1 468 ? 23.714 11.292 -17.064 1.00 77.00 468 GLY A C 1
ATOM 3626 O O . GLY A 1 468 ? 23.887 10.121 -17.404 1.00 77.00 468 GLY A O 1
ATOM 3627 N N . MET A 1 469 ? 22.510 11.874 -17.180 1.00 74.06 469 MET A N 1
ATOM 3628 C CA . MET A 1 469 ? 21.310 11.180 -17.675 1.00 74.06 469 MET A CA 1
ATOM 3629 C C . MET A 1 469 ? 20.740 11.825 -18.948 1.00 74.06 469 MET A C 1
ATOM 3631 O O . MET A 1 469 ? 20.447 13.015 -18.982 1.00 74.06 469 MET A O 1
ATOM 3635 N N . GLU A 1 470 ? 20.505 11.014 -19.984 1.00 56.50 470 GLU A N 1
ATOM 3636 C CA . GLU A 1 470 ? 19.832 11.448 -21.225 1.00 56.50 470 GLU A CA 1
ATOM 3637 C C . GLU A 1 470 ? 18.303 11.611 -21.043 1.00 56.50 470 GLU A C 1
ATOM 3639 O O . GLU A 1 470 ? 17.650 12.325 -21.804 1.00 56.50 470 GLU A O 1
ATOM 3644 N N . ASP A 1 471 ? 17.723 10.986 -20.010 1.00 54.34 471 ASP A N 1
ATOM 3645 C CA . ASP A 1 471 ? 16.290 11.027 -19.701 1.00 54.34 471 ASP A CA 1
ATOM 3646 C C . ASP A 1 471 ? 15.886 12.303 -18.934 1.00 54.34 471 ASP A C 1
ATOM 3648 O O . ASP A 1 471 ? 15.999 12.379 -17.707 1.00 54.34 471 ASP A O 1
ATOM 3652 N N . THR A 1 472 ? 15.311 13.289 -19.631 1.00 50.12 472 THR A N 1
ATOM 3653 C CA . THR A 1 472 ? 14.573 14.389 -18.980 1.00 50.12 472 THR A CA 1
ATOM 3654 C C . THR A 1 472 ? 13.364 13.836 -18.208 1.00 50.12 472 THR A C 1
ATOM 3656 O O . THR A 1 472 ? 12.653 12.984 -18.744 1.00 50.12 472 THR A O 1
ATOM 3659 N N . SER A 1 473 ? 13.120 14.314 -16.978 1.00 49.12 473 SER A N 1
ATOM 3660 C CA . SER A 1 473 ? 12.298 13.615 -15.967 1.00 49.12 473 SER A CA 1
ATOM 3661 C C . SER A 1 473 ? 10.961 13.042 -16.462 1.00 49.12 473 SER A C 1
ATOM 3663 O O . SER A 1 473 ? 10.159 13.727 -17.096 1.00 49.12 473 SER A O 1
ATOM 3665 N N . SER A 1 474 ? 10.732 11.775 -16.119 1.00 51.06 474 SER A N 1
ATOM 3666 C CA . SER A 1 474 ? 9.732 10.871 -16.704 1.00 51.06 474 SER A CA 1
ATOM 3667 C C . SER A 1 474 ? 8.330 10.955 -16.080 1.00 51.06 474 SER A C 1
ATOM 3669 O O . SER A 1 474 ? 8.149 11.469 -14.984 1.00 51.06 474 SER A O 1
ATOM 3671 N N . TYR A 1 475 ? 7.344 10.360 -16.753 1.00 53.22 475 TYR A N 1
ATOM 3672 C CA . TYR A 1 475 ? 6.067 9.936 -16.175 1.00 53.22 475 TYR A CA 1
ATOM 3673 C C . TYR A 1 475 ? 6.262 8.658 -15.346 1.00 53.22 475 TYR A C 1
ATOM 3675 O O . TYR A 1 475 ? 6.972 7.736 -15.763 1.00 53.22 475 TYR A O 1
ATOM 3683 N N . TYR A 1 476 ? 5.614 8.598 -14.184 1.00 58.34 476 TYR A N 1
ATOM 3684 C CA . TYR A 1 476 ? 5.713 7.487 -13.241 1.00 58.34 476 TYR A CA 1
ATOM 3685 C C . TYR A 1 476 ? 4.401 6.692 -13.271 1.00 58.34 476 TYR A C 1
ATOM 3687 O O . TYR A 1 476 ? 3.327 7.229 -13.000 1.00 58.34 476 TYR A O 1
ATOM 3695 N N . GLY A 1 477 ? 4.479 5.411 -13.627 1.00 58.78 477 GLY A N 1
ATOM 3696 C CA . GLY A 1 477 ? 3.372 4.460 -13.512 1.00 58.78 477 GLY A CA 1
ATOM 3697 C C . GLY A 1 477 ? 3.643 3.461 -12.393 1.00 58.78 477 GLY A C 1
ATOM 3698 O O . GLY A 1 477 ? 4.793 3.068 -12.191 1.00 58.78 477 GLY A O 1
ATOM 3699 N N . VAL A 1 478 ? 2.604 3.035 -11.676 1.00 58.94 478 VAL A N 1
ATOM 3700 C CA . VAL A 1 478 ? 2.739 2.063 -10.585 1.00 58.94 478 VAL A CA 1
ATOM 3701 C C . VAL A 1 478 ? 1.606 1.042 -10.628 1.00 58.94 478 VAL A C 1
ATOM 3703 O O . VAL A 1 478 ? 0.443 1.415 -10.469 1.00 58.94 478 VAL A O 1
ATOM 3706 N N . PRO A 1 479 ? 1.904 -0.253 -10.807 1.00 59.50 479 PRO A N 1
ATOM 3707 C CA . PRO A 1 479 ? 1.046 -1.303 -10.299 1.00 59.50 479 PRO A CA 1
ATOM 3708 C C . PRO A 1 479 ? 1.257 -1.502 -8.796 1.00 59.50 479 PRO A C 1
ATOM 3710 O O . PRO A 1 479 ? 2.352 -1.834 -8.332 1.00 59.50 479 PRO A O 1
ATOM 3713 N N . ILE A 1 480 ? 0.175 -1.314 -8.046 1.00 55.62 480 ILE A N 1
ATOM 3714 C CA . ILE A 1 480 ? 0.111 -1.450 -6.594 1.00 55.62 480 ILE A CA 1
ATOM 3715 C C . ILE A 1 480 ? -1.044 -2.399 -6.292 1.00 55.62 480 ILE A C 1
ATOM 3717 O O . ILE A 1 480 ? -2.199 -2.051 -6.490 1.00 55.62 480 ILE A O 1
ATOM 3721 N N . GLY A 1 481 ? -0.702 -3.608 -5.843 1.00 53.50 481 GLY A N 1
ATOM 3722 C CA . GLY A 1 481 ? -1.659 -4.701 -5.671 1.00 53.50 481 GLY A CA 1
ATOM 3723 C C . GLY A 1 481 ? -2.779 -4.422 -4.663 1.00 53.50 481 GLY A C 1
ATOM 3724 O O . GLY A 1 481 ? -2.468 -4.010 -3.546 1.00 53.50 481 GLY A O 1
ATOM 3725 N N . LEU A 1 482 ? -4.011 -4.781 -5.037 1.00 42.75 482 LEU A N 1
ATOM 3726 C CA . LEU A 1 482 ? -5.211 -5.020 -4.221 1.00 42.75 482 LEU A CA 1
ATOM 3727 C C . LEU A 1 482 ? -5.462 -4.053 -3.054 1.00 42.75 482 LEU A C 1
ATOM 3729 O O . LEU A 1 482 ? -4.778 -4.081 -2.021 1.00 42.75 482 LEU A O 1
ATOM 3733 N N . SER A 1 483 ? -6.586 -3.338 -3.136 1.00 43.50 483 SER A N 1
ATOM 3734 C CA . SER A 1 483 ? -7.244 -2.722 -1.976 1.00 43.50 483 SER A CA 1
ATOM 3735 C C . SER A 1 483 ? -7.354 -3.704 -0.797 1.00 43.50 483 SER A C 1
ATOM 3737 O O . SER A 1 483 ? -7.945 -4.772 -0.951 1.00 43.50 483 SER A O 1
ATOM 3739 N N . GLY A 1 484 ? -6.812 -3.336 0.366 1.00 45.22 484 GLY A N 1
ATOM 3740 C CA . GLY A 1 484 ? -6.755 -4.189 1.563 1.00 45.22 484 GLY A CA 1
ATOM 3741 C C . GLY A 1 484 ? -5.405 -4.883 1.782 1.00 45.22 484 GLY A C 1
ATOM 3742 O O . GLY A 1 484 ? -5.107 -5.288 2.902 1.00 45.22 484 GLY A O 1
ATOM 3743 N N . THR A 1 485 ? -4.524 -4.956 0.774 1.00 54.75 485 THR A N 1
ATOM 3744 C CA . THR A 1 485 ? -3.119 -5.310 1.031 1.00 54.75 485 THR A CA 1
ATOM 3745 C C . THR A 1 485 ? -2.320 -4.080 1.451 1.00 54.75 485 THR A C 1
ATOM 3747 O O . THR A 1 485 ? -2.619 -2.946 1.063 1.00 54.75 485 THR A O 1
ATOM 3750 N N . SER A 1 486 ? -1.239 -4.303 2.201 1.00 63.81 486 SER A N 1
ATOM 3751 C CA . SER A 1 486 ? -0.337 -3.244 2.668 1.00 63.81 486 SER A CA 1
ATOM 3752 C C . SER A 1 486 ? 0.279 -2.392 1.545 1.00 63.81 486 SER A C 1
ATOM 3754 O O . SER A 1 486 ? 0.724 -1.279 1.803 1.00 63.81 486 SER A O 1
ATOM 3756 N N . LYS A 1 487 ? 0.249 -2.870 0.292 1.00 71.88 487 LYS A N 1
ATOM 3757 C CA . LYS A 1 487 ? 0.650 -2.127 -0.912 1.00 71.88 487 LYS A CA 1
ATOM 3758 C C . LYS A 1 487 ? -0.352 -1.009 -1.240 1.00 71.88 487 LYS A C 1
ATOM 3760 O O . LYS A 1 487 ? 0.026 0.159 -1.236 1.00 71.88 487 LYS A O 1
ATOM 3765 N N . GLY A 1 488 ? -1.624 -1.347 -1.477 1.00 74.38 488 GLY A N 1
ATOM 3766 C CA . GLY A 1 488 ? -2.677 -0.363 -1.775 1.00 74.38 488 GLY A CA 1
ATOM 3767 C C . GLY A 1 488 ? -2.909 0.624 -0.626 1.00 74.38 488 GLY A C 1
ATOM 3768 O O . GLY A 1 488 ? -3.124 1.814 -0.849 1.00 74.38 488 GLY A O 1
ATOM 3769 N N . LEU A 1 489 ? -2.774 0.154 0.616 1.00 76.62 489 LEU A N 1
ATOM 3770 C CA . LEU A 1 489 ? -2.876 0.997 1.810 1.00 76.62 489 LEU A CA 1
ATOM 3771 C C . LEU A 1 489 ? -1.682 1.952 1.971 1.00 76.62 489 LEU A C 1
ATOM 3773 O O . LEU A 1 489 ? -1.879 3.085 2.410 1.00 76.62 489 LEU A O 1
ATOM 3777 N N . ALA A 1 490 ? -0.470 1.547 1.564 1.00 82.56 490 ALA A N 1
ATOM 3778 C CA . ALA A 1 490 ? 0.674 2.455 1.494 1.00 82.56 490 ALA A CA 1
ATOM 3779 C C . ALA A 1 490 ? 0.423 3.598 0.505 1.00 82.56 490 ALA A C 1
ATOM 3781 O O . ALA A 1 490 ? 0.739 4.742 0.827 1.00 82.56 490 ALA A O 1
ATOM 3782 N N . TRP A 1 491 ? -0.170 3.314 -0.663 1.00 82.69 491 TRP A N 1
ATOM 3783 C CA . TRP A 1 491 ? -0.553 4.357 -1.617 1.00 82.69 491 TRP A CA 1
ATOM 3784 C C . TRP A 1 491 ? -1.555 5.330 -1.002 1.00 82.69 491 TRP A C 1
ATOM 3786 O O . TRP A 1 491 ? -1.230 6.508 -0.887 1.00 82.69 491 TRP A O 1
ATOM 3796 N N . LYS A 1 492 ? -2.708 4.836 -0.526 1.00 80.94 492 LYS A N 1
ATOM 3797 C CA . LYS A 1 492 ? -3.773 5.678 0.043 1.00 80.94 492 LYS A CA 1
ATOM 3798 C C . LYS A 1 492 ? -3.244 6.619 1.129 1.00 80.94 492 LYS A C 1
ATOM 3800 O O . LYS A 1 492 ? -3.417 7.832 1.047 1.00 80.94 492 LYS A O 1
ATOM 3805 N N . ARG A 1 493 ? -2.501 6.078 2.099 1.00 87.00 493 ARG A N 1
ATOM 3806 C CA . ARG A 1 493 ? -1.972 6.863 3.226 1.00 87.00 493 ARG A CA 1
ATOM 3807 C C . ARG A 1 493 ? -0.854 7.827 2.837 1.00 87.00 493 ARG A C 1
ATOM 3809 O O . ARG A 1 493 ? -0.728 8.885 3.437 1.00 87.00 493 ARG A O 1
ATOM 3816 N N . THR A 1 494 ? -0.045 7.481 1.837 1.00 88.62 494 THR A N 1
ATOM 3817 C CA . THR A 1 494 ? 1.044 8.351 1.360 1.00 88.62 494 THR A CA 1
ATOM 3818 C C . THR A 1 494 ? 0.534 9.456 0.441 1.00 88.62 494 THR A C 1
ATOM 3820 O O . THR A 1 494 ? 1.046 10.571 0.467 1.00 88.62 494 THR A O 1
ATOM 3823 N N . VAL A 1 495 ? -0.442 9.150 -0.410 1.00 84.56 495 VAL A N 1
ATOM 3824 C CA . VAL A 1 495 ? -0.833 10.007 -1.528 1.00 84.56 495 VAL A CA 1
ATOM 3825 C C . VAL A 1 495 ? -2.142 10.725 -1.266 1.00 84.56 495 VAL A C 1
ATOM 3827 O O . VAL A 1 495 ? -2.185 11.935 -1.476 1.00 84.56 495 VAL A O 1
ATOM 3830 N N . ASP A 1 496 ? -3.168 10.039 -0.778 1.00 82.31 496 ASP A N 1
ATOM 3831 C CA . ASP A 1 496 ? -4.502 10.619 -0.610 1.00 82.31 496 ASP A CA 1
ATOM 3832 C C . ASP A 1 496 ? -4.596 11.342 0.745 1.00 82.31 496 ASP A C 1
ATOM 3834 O O . ASP A 1 496 ? -4.942 12.524 0.794 1.00 82.31 496 ASP A O 1
ATOM 3838 N N . ASP A 1 497 ? -4.171 10.674 1.825 1.00 85.44 497 ASP A N 1
ATOM 3839 C CA . ASP A 1 497 ? -4.247 11.195 3.202 1.00 85.44 497 ASP A CA 1
ATOM 3840 C C . ASP A 1 497 ? -3.158 12.250 3.533 1.00 85.44 497 ASP A C 1
ATOM 3842 O O . ASP A 1 497 ? -3.295 12.983 4.514 1.00 85.44 497 ASP A O 1
ATOM 3846 N N . ILE A 1 498 ? -2.075 12.348 2.742 1.00 87.31 498 ILE A N 1
ATOM 3847 C CA . ILE A 1 498 ? -0.960 13.301 2.967 1.00 87.31 498 ILE A CA 1
ATOM 3848 C C . ILE A 1 498 ? -0.779 14.281 1.801 1.00 87.31 498 ILE A C 1
ATOM 3850 O O . ILE A 1 498 ? -0.829 15.494 2.002 1.00 87.31 498 ILE A O 1
ATOM 3854 N N . LEU A 1 499 ? -0.520 13.788 0.585 1.00 84.94 499 LEU A N 1
ATOM 3855 C CA . LEU A 1 499 ? -0.047 14.637 -0.522 1.00 84.94 499 LEU A CA 1
ATOM 3856 C C . LEU A 1 499 ? -1.180 15.276 -1.352 1.00 84.94 499 LEU A C 1
ATOM 3858 O O . LEU A 1 499 ? -0.960 16.312 -1.984 1.00 84.94 499 LEU A O 1
ATOM 3862 N N . SER A 1 500 ? -2.388 14.704 -1.324 1.00 74.12 500 SER A N 1
ATOM 3863 C CA . SER A 1 500 ? -3.513 15.058 -2.212 1.00 74.12 500 SER A CA 1
ATOM 3864 C C . SER A 1 500 ? -4.796 15.462 -1.470 1.00 74.12 500 SER A C 1
ATOM 3866 O O . SER A 1 500 ? -5.862 15.490 -2.085 1.00 74.12 500 SER A O 1
ATOM 3868 N N . LEU A 1 501 ? -4.701 15.800 -0.176 1.00 65.88 501 LEU A N 1
ATOM 3869 C CA . LEU A 1 501 ? -5.828 16.220 0.672 1.00 65.88 501 LEU A CA 1
ATOM 3870 C C . LEU A 1 501 ? -6.751 17.233 -0.049 1.00 65.88 501 LEU A C 1
ATOM 3872 O O . LEU A 1 501 ? -6.233 18.203 -0.604 1.00 65.88 501 LEU A O 1
ATOM 3876 N N . PRO A 1 502 ? -8.096 17.101 -0.014 1.00 55.00 502 PRO A N 1
ATOM 3877 C CA . PRO A 1 502 ? -8.994 17.819 -0.936 1.00 55.00 502 PRO A CA 1
ATOM 3878 C C . PRO A 1 502 ? -8.853 19.349 -0.993 1.00 55.00 502 PRO A C 1
ATOM 3880 O O . PRO A 1 502 ? -8.997 19.937 -2.061 1.00 55.00 502 PRO A O 1
ATOM 3883 N N . ASN A 1 503 ? -8.530 19.995 0.133 1.00 51.19 503 ASN A N 1
ATOM 3884 C CA . ASN A 1 503 ? -8.354 21.453 0.225 1.00 51.19 503 ASN A CA 1
ATOM 3885 C C . ASN A 1 503 ? -6.901 21.921 -0.003 1.00 51.19 503 ASN A C 1
ATOM 3887 O O . ASN A 1 503 ? -6.624 23.118 0.039 1.00 51.19 503 ASN A O 1
ATOM 3891 N N . LEU A 1 504 ? -5.974 20.985 -0.221 1.00 51.50 504 LEU A N 1
ATOM 3892 C CA . LEU A 1 504 ? -4.539 21.211 -0.417 1.00 51.50 504 LEU A CA 1
ATOM 3893 C C . LEU A 1 504 ? -4.008 20.544 -1.703 1.00 51.50 504 LEU A C 1
ATOM 3895 O O . LEU A 1 504 ? -2.826 20.669 -1.996 1.00 51.50 504 LEU A O 1
ATOM 3899 N N . ALA A 1 505 ? -4.831 19.828 -2.474 1.00 53.84 505 ALA A N 1
ATOM 3900 C CA . ALA A 1 505 ? -4.379 18.872 -3.486 1.00 53.84 505 ALA A CA 1
ATOM 3901 C C . ALA A 1 505 ? -3.234 19.386 -4.386 1.00 53.84 505 ALA A C 1
ATOM 3903 O O . ALA A 1 505 ? -3.381 20.347 -5.150 1.00 53.84 505 ALA A O 1
ATOM 3904 N N . LEU A 1 506 ? -2.074 18.721 -4.308 1.00 55.94 506 LEU A N 1
ATOM 3905 C CA . LEU A 1 506 ? -0.989 18.921 -5.265 1.00 55.94 506 LEU A CA 1
ATOM 3906 C C . LEU A 1 506 ? -1.456 18.499 -6.666 1.00 55.94 506 LEU A C 1
ATOM 3908 O O . LEU A 1 506 ? -2.300 17.623 -6.828 1.00 55.94 506 LEU A O 1
ATOM 3912 N N . SER A 1 507 ? -0.922 19.143 -7.705 1.00 60.34 507 SER A N 1
ATOM 3913 C CA . SER A 1 507 ? -1.494 19.108 -9.062 1.00 60.34 507 SER A CA 1
ATOM 3914 C C . SER A 1 507 ? -1.253 17.810 -9.856 1.00 60.34 507 SER A C 1
ATOM 3916 O O . SER A 1 507 ? -1.227 17.840 -11.087 1.00 60.34 507 SER A O 1
ATOM 3918 N N . VAL A 1 508 ? -1.075 16.674 -9.173 1.00 68.44 508 VAL A N 1
ATOM 3919 C CA . VAL A 1 508 ? -0.864 15.350 -9.773 1.00 68.44 508 VAL A CA 1
ATOM 3920 C C . VAL A 1 508 ? -2.204 14.692 -10.102 1.00 68.44 508 VAL A C 1
ATOM 3922 O O . VAL A 1 508 ? -3.000 14.379 -9.223 1.00 68.44 508 VAL A O 1
ATOM 3925 N N . LYS A 1 509 ? -2.440 14.426 -11.388 1.00 68.44 509 LYS A N 1
ATOM 3926 C CA . LYS A 1 509 ? -3.607 13.680 -11.873 1.00 68.44 509 LYS A CA 1
ATOM 3927 C C . LYS A 1 509 ? -3.351 12.174 -11.747 1.00 68.44 509 LYS A C 1
ATOM 3929 O O . LYS A 1 509 ? -2.617 11.602 -12.553 1.00 68.44 509 LYS A O 1
ATOM 3934 N N . ILE A 1 510 ? -3.955 11.530 -10.753 1.00 70.06 510 ILE A N 1
ATOM 3935 C CA . ILE A 1 510 ? -3.976 10.064 -10.639 1.00 70.06 510 ILE A CA 1
ATOM 3936 C C . ILE A 1 510 ? -4.953 9.514 -11.692 1.00 70.06 510 ILE A C 1
ATOM 3938 O O . ILE A 1 510 ? -6.041 10.060 -11.877 1.00 70.06 510 ILE A O 1
ATOM 3942 N N . LEU A 1 511 ? -4.558 8.466 -12.421 1.00 60.78 511 LEU A N 1
ATOM 3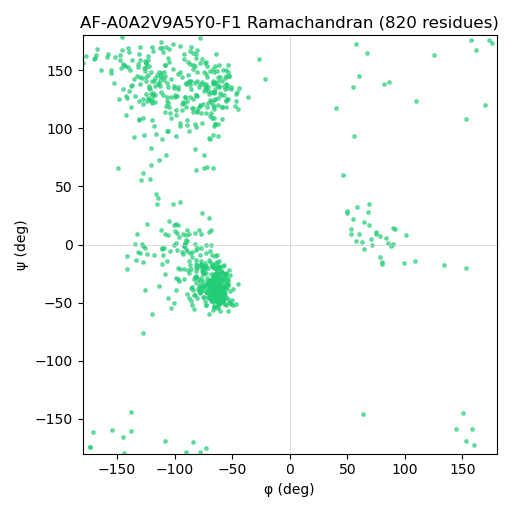943 C CA . LEU A 1 511 ? -5.391 7.810 -13.434 1.00 60.78 511 LEU A CA 1
ATOM 3944 C C . LEU A 1 511 ? -5.699 6.357 -13.053 1.00 60.78 511 LEU A C 1
ATOM 3946 O O . LEU A 1 511 ? -4.940 5.444 -13.385 1.00 60.78 511 LEU A O 1
ATOM 3950 N N . GLU A 1 512 ? -6.850 6.145 -12.422 1.00 59.72 512 GLU A N 1
ATOM 3951 C CA . GLU A 1 512 ? -7.427 4.823 -12.149 1.00 59.72 512 GLU A CA 1
ATOM 3952 C C . GLU A 1 512 ? -8.159 4.265 -13.384 1.00 59.72 512 GLU A C 1
ATOM 3954 O O . GLU A 1 512 ? -8.677 5.025 -14.203 1.00 59.72 512 GLU A O 1
ATOM 3959 N N . GLY A 1 513 ? -8.178 2.936 -13.564 1.00 52.88 513 GLY A N 1
ATOM 3960 C CA . GLY A 1 513 ? -8.908 2.254 -14.657 1.00 52.88 513 GLY A CA 1
ATOM 3961 C C . GLY A 1 513 ? -8.455 2.589 -16.093 1.00 52.88 513 GLY A C 1
ATOM 3962 O O . GLY A 1 513 ? -9.023 2.103 -17.067 1.00 52.88 513 GLY A O 1
ATOM 3963 N N . SER A 1 514 ? -7.429 3.427 -16.242 1.00 51.03 514 SER A N 1
ATOM 3964 C CA . SER A 1 514 ? -6.968 3.985 -17.518 1.00 51.03 514 SER A CA 1
ATOM 3965 C C . SER A 1 514 ? -6.150 3.012 -18.379 1.00 51.03 514 SER A C 1
ATOM 3967 O O . SER A 1 514 ? -6.031 3.208 -19.591 1.00 51.03 514 SER A O 1
ATOM 3969 N N . GLY A 1 515 ? -5.613 1.950 -17.768 1.00 52.44 515 GLY A N 1
ATOM 3970 C CA . GLY A 1 515 ? -4.785 0.926 -18.417 1.00 52.44 515 GLY A CA 1
ATOM 3971 C C . GLY A 1 515 ? -5.540 -0.034 -19.344 1.00 52.44 515 GLY A C 1
ATOM 3972 O O . GLY A 1 515 ? -4.928 -0.916 -19.939 1.00 52.44 515 GLY A O 1
ATOM 3973 N N . ASP A 1 516 ? -6.856 0.125 -19.485 1.00 53.50 516 ASP A N 1
ATOM 3974 C CA . ASP A 1 516 ? -7.754 -0.847 -20.116 1.00 53.50 516 ASP A CA 1
ATOM 3975 C C . ASP A 1 516 ? -7.697 -0.861 -21.658 1.00 53.50 516 ASP A C 1
ATOM 3977 O O . ASP A 1 516 ? -8.329 -1.700 -22.302 1.00 53.50 516 ASP A O 1
ATOM 3981 N N . SER A 1 517 ? -6.907 0.026 -22.279 1.00 59.81 517 SER A N 1
ATOM 3982 C CA . SER A 1 517 ? -6.545 -0.084 -23.700 1.00 59.81 517 SER A CA 1
ATOM 3983 C C . SER A 1 517 ? -5.231 0.620 -24.053 1.00 59.81 517 SER A C 1
ATOM 3985 O O . SER A 1 517 ? -4.920 1.682 -23.515 1.00 59.81 517 SER A O 1
ATOM 3987 N N . GLY A 1 518 ? -4.489 0.078 -25.029 1.00 57.81 518 GLY A N 1
ATOM 3988 C CA . GLY A 1 518 ? -3.264 0.708 -25.546 1.00 57.81 518 GLY A CA 1
ATOM 3989 C C . GLY A 1 518 ? -3.516 2.049 -26.245 1.00 57.81 518 GLY A C 1
ATOM 3990 O O . GLY A 1 518 ? -2.647 2.922 -26.254 1.00 57.81 518 GLY A O 1
ATOM 3991 N N . ALA A 1 519 ? -4.731 2.241 -26.769 1.00 60.38 519 ALA A N 1
ATOM 3992 C CA . ALA A 1 519 ? -5.226 3.539 -27.210 1.00 60.38 519 ALA A CA 1
ATOM 3993 C C . ALA A 1 519 ? -5.409 4.492 -26.019 1.00 60.38 519 ALA A C 1
ATOM 3995 O O . ALA A 1 519 ? -4.777 5.540 -26.000 1.00 60.38 519 ALA A O 1
ATOM 3996 N N . GLY A 1 520 ? -6.192 4.108 -25.002 1.00 62.84 520 GLY A N 1
ATOM 3997 C CA . GLY A 1 520 ? -6.419 4.911 -23.795 1.00 62.84 520 GLY A CA 1
ATOM 3998 C C . GLY A 1 520 ? -5.115 5.394 -23.162 1.00 62.84 520 GLY A C 1
ATOM 3999 O O . GLY A 1 520 ? -4.941 6.593 -22.966 1.00 62.84 520 GLY A O 1
ATOM 4000 N N . LEU A 1 521 ? -4.142 4.495 -22.984 1.00 63.44 521 LEU A N 1
ATOM 4001 C CA . LEU A 1 521 ? -2.817 4.824 -22.447 1.00 63.44 521 LEU A CA 1
ATOM 4002 C C . LEU A 1 521 ? -2.093 5.942 -23.229 1.00 63.44 521 LEU A C 1
ATOM 4004 O O . LEU A 1 521 ? -1.386 6.750 -22.636 1.00 63.44 521 LEU A O 1
ATOM 4008 N N . LYS A 1 522 ? -2.279 6.012 -24.555 1.00 62.38 522 LYS A N 1
ATOM 4009 C CA . LYS A 1 522 ? -1.700 7.043 -25.439 1.00 62.38 522 LYS A CA 1
ATOM 4010 C C . LYS A 1 522 ? -2.563 8.307 -25.546 1.00 62.38 522 LYS A C 1
ATOM 4012 O O . LYS A 1 522 ? -2.072 9.328 -26.025 1.00 62.38 522 LYS A O 1
ATOM 4017 N N . ASP A 1 523 ? -3.818 8.269 -25.107 1.00 60.69 523 ASP A N 1
ATOM 4018 C CA . ASP A 1 523 ? -4.790 9.355 -25.288 1.00 60.69 523 ASP A CA 1
ATOM 4019 C C . ASP A 1 523 ? -4.638 10.468 -24.252 1.00 60.69 523 ASP A C 1
ATOM 4021 O O . ASP A 1 523 ? -4.784 11.644 -24.591 1.00 60.69 523 ASP A O 1
ATOM 4025 N N . PHE A 1 524 ? -4.239 10.124 -23.025 1.00 57.97 524 PHE A N 1
ATOM 4026 C CA . PHE A 1 524 ? -4.014 11.089 -21.940 1.00 57.97 524 PHE A CA 1
ATOM 4027 C C . PHE A 1 524 ? -2.891 12.101 -22.226 1.00 57.97 524 PHE A C 1
ATOM 4029 O O . PHE A 1 524 ? -2.890 13.187 -21.655 1.00 57.97 524 PHE A O 1
ATOM 4036 N N . PHE A 1 525 ? -1.987 11.794 -23.160 1.00 54.31 525 PHE A N 1
ATOM 4037 C CA . PHE A 1 525 ? -0.974 12.729 -23.663 1.00 54.31 525 PHE A CA 1
ATOM 4038 C C . PHE A 1 525 ? -1.533 13.765 -24.655 1.00 54.31 525 PHE A C 1
ATOM 4040 O O . PHE A 1 525 ? -0.886 14.772 -24.929 1.00 54.31 525 PHE A O 1
ATOM 4047 N N . PHE A 1 526 ? -2.710 13.528 -25.242 1.00 54.41 526 PHE A N 1
ATOM 4048 C CA . PHE A 1 526 ? -3.284 14.393 -26.280 1.00 54.41 526 PHE A CA 1
ATOM 4049 C C . PHE A 1 526 ? -4.485 15.209 -25.819 1.00 54.41 526 PHE A C 1
ATOM 4051 O O . PHE A 1 526 ? -4.746 16.251 -26.423 1.00 54.41 526 PHE A O 1
ATOM 4058 N N . ASP A 1 527 ? -5.204 14.745 -24.799 1.00 52.75 527 ASP A N 1
ATOM 4059 C CA . ASP A 1 527 ? -6.457 15.338 -24.329 1.00 52.75 527 ASP A CA 1
ATOM 4060 C C . ASP A 1 527 ? -6.345 15.769 -22.834 1.00 52.75 527 ASP A C 1
ATOM 4062 O O . ASP A 1 527 ? -7.130 15.368 -21.982 1.00 52.75 527 ASP A O 1
ATOM 4066 N N . GLU A 1 528 ? -5.332 16.615 -22.575 1.00 48.12 528 GLU A N 1
ATOM 4067 C CA . GLU A 1 528 ? -5.114 17.580 -21.463 1.00 48.12 528 GLU A CA 1
ATOM 4068 C C . GLU A 1 528 ? -5.049 17.120 -19.970 1.00 48.12 528 GLU A C 1
ATOM 4070 O O . GLU A 1 528 ? -5.759 16.206 -19.531 1.00 48.12 528 GLU A O 1
ATOM 4075 N N . PRO A 1 529 ? -4.194 17.774 -19.131 1.00 48.09 529 PRO A N 1
ATOM 4076 C CA . PRO A 1 529 ? -3.599 19.119 -19.289 1.00 48.09 529 PRO A CA 1
ATOM 4077 C C . PRO A 1 529 ? -2.079 19.153 -19.543 1.00 48.09 529 PRO A C 1
ATOM 4079 O O . PRO A 1 529 ? -1.308 18.440 -18.915 1.00 48.09 529 PRO A O 1
ATOM 4082 N N . ARG A 1 530 ? -1.626 20.108 -20.368 1.00 51.28 530 ARG A N 1
ATOM 4083 C CA . ARG A 1 530 ? -0.213 20.277 -20.793 1.00 51.28 530 ARG A CA 1
ATOM 4084 C C . ARG A 1 530 ? 0.761 20.741 -19.690 1.00 51.28 530 ARG A C 1
ATOM 4086 O O . ARG A 1 530 ? 1.955 20.828 -19.943 1.00 51.28 530 ARG A O 1
ATOM 4093 N N . ASN A 1 531 ? 0.249 21.051 -18.496 1.00 51.47 531 ASN A N 1
ATOM 4094 C CA . ASN A 1 531 ? 1.002 21.623 -17.369 1.00 51.47 531 ASN A CA 1
ATOM 4095 C C . ASN A 1 531 ? 0.903 20.793 -16.071 1.00 51.47 531 ASN A C 1
ATOM 4097 O O . ASN A 1 531 ? 1.580 21.116 -15.093 1.00 51.47 531 ASN A O 1
ATOM 4101 N N . ALA A 1 532 ? 0.046 19.767 -16.030 1.00 56.94 532 ALA A N 1
ATOM 4102 C CA . ALA A 1 532 ? -0.212 18.991 -14.818 1.00 56.94 532 ALA A CA 1
ATOM 4103 C C . ALA A 1 532 ? 0.586 17.676 -14.836 1.00 56.94 532 ALA A C 1
ATOM 4105 O O . ALA A 1 532 ? 0.509 16.949 -15.828 1.00 56.94 532 ALA A O 1
ATOM 4106 N N . PRO A 1 533 ? 1.343 17.346 -13.775 1.00 65.25 533 PRO A N 1
ATOM 4107 C CA . PRO A 1 533 ? 1.915 16.013 -13.616 1.00 65.25 533 PRO A CA 1
ATOM 4108 C C . PRO A 1 533 ? 0.816 14.942 -13.514 1.00 65.25 533 PRO A C 1
ATOM 4110 O O . PRO A 1 533 ? -0.316 15.222 -13.123 1.00 65.25 533 PRO A O 1
ATOM 4113 N N . VAL A 1 534 ? 1.140 13.703 -13.881 1.00 67.25 534 VAL A N 1
ATOM 4114 C CA . VAL A 1 534 ? 0.181 12.588 -13.971 1.00 67.25 534 VAL A CA 1
ATOM 4115 C C . VAL A 1 534 ? 0.838 11.326 -13.399 1.00 67.25 534 VAL A C 1
ATOM 4117 O O . VAL A 1 534 ? 2.053 11.173 -13.525 1.00 67.25 534 VAL A O 1
ATOM 4120 N N . VAL A 1 535 ? 0.054 10.408 -12.825 1.00 72.25 535 VAL A N 1
ATOM 4121 C CA . VAL A 1 535 ? 0.495 9.055 -12.428 1.00 72.25 535 VAL A CA 1
ATOM 4122 C C . VAL A 1 535 ? -0.479 8.001 -12.961 1.00 72.25 535 VAL A C 1
ATOM 4124 O O . VAL A 1 535 ? -1.693 8.194 -12.914 1.00 72.25 535 VAL A O 1
ATOM 4127 N N . CYS A 1 536 ? 0.041 6.881 -13.469 1.00 69.31 536 CYS A N 1
ATOM 4128 C CA . CYS A 1 536 ? -0.772 5.702 -13.800 1.00 69.31 536 CYS A CA 1
ATOM 4129 C C . CYS A 1 536 ? -0.927 4.826 -12.557 1.00 69.31 536 CYS A C 1
ATOM 4131 O O . CYS A 1 536 ? 0.098 4.439 -11.993 1.00 69.31 536 CYS A O 1
ATOM 4133 N N . MET A 1 537 ? -2.157 4.472 -12.175 1.00 68.00 537 MET A N 1
ATOM 4134 C CA . MET A 1 537 ? -2.401 3.492 -11.113 1.00 68.00 537 MET A CA 1
ATOM 4135 C C . MET A 1 537 ? -3.015 2.213 -11.681 1.00 68.00 537 MET A C 1
ATOM 4137 O O . MET A 1 537 ? -3.958 2.259 -12.473 1.00 68.00 537 MET A O 1
ATOM 4141 N N . ILE A 1 538 ? -2.454 1.066 -11.296 1.00 65.44 538 ILE A N 1
ATOM 4142 C CA . ILE A 1 538 ? -2.854 -0.257 -11.785 1.00 65.44 538 ILE A CA 1
ATOM 4143 C C . ILE A 1 538 ? -3.045 -1.187 -10.573 1.00 65.44 538 ILE A C 1
ATOM 4145 O O . ILE A 1 538 ? -2.079 -1.611 -9.951 1.00 65.44 538 ILE A O 1
ATOM 4149 N N . ASP A 1 539 ? -4.297 -1.513 -10.248 1.00 57.25 539 ASP A N 1
ATOM 4150 C CA . ASP A 1 539 ? -4.689 -2.241 -9.020 1.00 57.25 539 ASP A CA 1
ATOM 4151 C C . ASP A 1 539 ? -4.104 -3.671 -8.926 1.00 57.25 539 ASP A C 1
ATOM 4153 O O . ASP A 1 539 ? -3.899 -4.197 -7.839 1.00 57.25 539 ASP A O 1
ATOM 4157 N N . GLU A 1 540 ? -3.757 -4.316 -10.050 1.00 61.91 540 GLU A N 1
ATOM 4158 C CA . GLU A 1 540 ? -3.014 -5.590 -10.058 1.00 61.91 540 GLU A CA 1
ATOM 4159 C C . GLU A 1 540 ? -2.223 -5.813 -11.359 1.00 61.91 540 GLU A C 1
ATOM 4161 O O . GLU A 1 540 ? -2.684 -5.453 -12.447 1.00 61.91 540 GLU A O 1
ATOM 4166 N N . ALA A 1 541 ? -1.099 -6.541 -11.286 1.00 60.25 541 ALA A N 1
ATOM 4167 C CA . ALA A 1 541 ? -0.423 -7.042 -12.486 1.00 60.25 541 ALA A CA 1
ATOM 4168 C C . ALA A 1 541 ? -1.250 -8.128 -13.209 1.00 60.25 541 ALA A C 1
ATOM 4170 O O . ALA A 1 541 ? -1.265 -8.158 -14.440 1.00 60.25 541 ALA A O 1
ATOM 4171 N N . ILE A 1 542 ? -2.005 -8.962 -12.476 1.00 58.19 542 ILE A N 1
ATOM 4172 C CA . ILE A 1 542 ? -2.944 -9.937 -13.065 1.00 58.19 542 ILE A CA 1
ATOM 4173 C C . ILE A 1 542 ? -4.020 -9.206 -13.879 1.00 58.19 542 ILE A C 1
ATOM 4175 O O . ILE A 1 542 ? -4.251 -9.549 -15.037 1.00 58.19 542 ILE A O 1
ATOM 4179 N N . SER A 1 543 ? -4.630 -8.153 -13.319 1.00 60.88 543 SER A N 1
ATOM 4180 C CA . SER A 1 543 ? -5.600 -7.299 -14.023 1.00 60.88 543 SER A CA 1
ATOM 4181 C C . SER A 1 543 ? -5.021 -6.709 -15.317 1.00 60.88 543 SER A C 1
ATOM 4183 O O . SER A 1 543 ? -5.685 -6.746 -16.356 1.00 60.88 543 SER A O 1
ATOM 4185 N N . LEU A 1 544 ? -3.759 -6.256 -15.302 1.00 61.97 544 LEU A N 1
ATOM 4186 C CA . LEU A 1 544 ? -3.056 -5.798 -16.506 1.00 61.97 544 LEU A CA 1
ATOM 4187 C C . LEU A 1 544 ? -2.894 -6.923 -17.546 1.00 61.97 544 LEU A C 1
ATOM 4189 O O . LEU A 1 544 ? -3.285 -6.735 -18.697 1.00 61.97 544 LEU A O 1
ATOM 4193 N N . GLY A 1 545 ? -2.405 -8.106 -17.156 1.00 59.06 545 GLY A N 1
ATOM 4194 C CA . GLY A 1 545 ? -2.255 -9.265 -18.052 1.00 59.06 545 GLY A CA 1
ATOM 4195 C C . GLY A 1 545 ? -3.576 -9.754 -18.645 1.00 59.06 545 GLY A C 1
ATOM 4196 O O . GLY A 1 545 ? -3.701 -9.960 -19.854 1.00 59.06 545 GLY A O 1
ATOM 4197 N N . HIS A 1 546 ? -4.612 -9.848 -17.811 1.00 62.66 546 HIS A N 1
ATOM 4198 C CA . HIS A 1 546 ? -5.973 -10.209 -18.208 1.00 62.66 546 HIS A CA 1
ATOM 4199 C C . HIS A 1 546 ? -6.630 -9.206 -19.165 1.00 62.66 546 HIS A C 1
ATOM 4201 O O . HIS A 1 546 ? -7.650 -9.552 -19.769 1.00 62.66 546 HIS A O 1
ATOM 4207 N N . LYS A 1 547 ? -6.087 -7.992 -19.316 1.00 64.38 547 LYS A N 1
ATOM 4208 C CA . LYS A 1 547 ? -6.502 -6.986 -20.311 1.00 64.38 547 LYS A CA 1
ATOM 4209 C C . LYS A 1 547 ? -5.583 -7.004 -21.542 1.00 64.38 547 LYS A C 1
ATOM 4211 O O . LYS A 1 547 ? -6.073 -6.942 -22.668 1.00 64.38 547 LYS A O 1
ATOM 4216 N N . ALA A 1 548 ? -4.281 -7.179 -21.322 1.00 55.53 548 ALA A N 1
ATOM 4217 C CA . ALA A 1 548 ? -3.224 -7.237 -22.328 1.00 55.53 548 ALA A CA 1
ATOM 4218 C C . ALA A 1 548 ? -3.178 -8.519 -23.180 1.00 55.53 548 ALA A C 1
ATOM 4220 O O . ALA A 1 548 ? -2.538 -8.519 -24.228 1.00 55.53 548 ALA A O 1
ATOM 4221 N N . GLY A 1 549 ? -3.806 -9.617 -22.750 1.00 55.75 549 GLY A N 1
ATOM 4222 C CA . GLY A 1 549 ? -3.740 -10.896 -23.463 1.00 55.75 549 GLY A CA 1
ATOM 4223 C C . GLY A 1 549 ? -4.227 -10.832 -24.919 1.00 55.75 549 GLY A C 1
ATOM 4224 O O . GLY A 1 549 ? -5.146 -10.079 -25.252 1.00 55.75 549 GLY A O 1
ATOM 4225 N N . ASP A 1 550 ? -3.655 -11.691 -25.770 1.00 50.34 550 ASP A N 1
ATOM 4226 C CA . ASP A 1 550 ? -3.768 -11.676 -27.243 1.00 50.34 550 ASP A CA 1
ATOM 4227 C C . ASP A 1 550 ? -5.209 -11.654 -27.801 1.00 50.34 550 ASP A C 1
ATOM 4229 O O . ASP A 1 550 ? -5.437 -11.228 -28.930 1.00 50.34 550 ASP A O 1
ATOM 4233 N N . LYS A 1 551 ? -6.198 -12.096 -27.011 1.00 47.53 551 LYS A N 1
ATOM 4234 C CA . LYS A 1 551 ? -7.631 -12.122 -27.369 1.00 47.53 551 LYS A CA 1
ATOM 4235 C C . LYS A 1 551 ? -8.418 -10.859 -26.974 1.00 47.53 551 LYS A C 1
ATOM 4237 O O . LYS A 1 551 ? -9.628 -10.832 -27.185 1.00 47.53 551 LYS A O 1
ATOM 4242 N N . LYS A 1 552 ? -7.783 -9.852 -26.360 1.00 58.50 552 LYS A N 1
ATOM 4243 C CA . LYS A 1 552 ? -8.437 -8.620 -25.878 1.00 58.50 552 LYS A CA 1
ATOM 4244 C C . LYS A 1 552 ? -7.764 -7.352 -26.397 1.00 58.50 552 LYS A C 1
ATOM 4246 O O . LYS A 1 552 ? -8.324 -6.698 -27.270 1.00 58.50 552 LYS A O 1
ATOM 4251 N N . ASN A 1 553 ? -6.614 -6.968 -25.839 1.00 60.38 553 ASN A N 1
ATOM 4252 C CA . ASN A 1 553 ? -5.986 -5.676 -26.136 1.00 60.38 553 ASN A CA 1
ATOM 4253 C C . ASN A 1 553 ? -4.443 -5.743 -26.046 1.00 60.38 553 ASN A C 1
ATOM 4255 O O . ASN A 1 553 ? -3.841 -5.103 -25.179 1.00 60.38 553 ASN A O 1
ATOM 4259 N N . PRO A 1 554 ? -3.778 -6.507 -26.939 1.00 60.12 554 PRO A N 1
ATOM 4260 C CA . PRO A 1 554 ? -2.316 -6.654 -26.939 1.00 60.12 554 PRO A CA 1
ATOM 4261 C C . PRO A 1 554 ? -1.561 -5.326 -27.105 1.00 60.12 554 PRO A C 1
ATOM 4263 O O . PRO A 1 554 ? -0.435 -5.194 -26.623 1.00 60.12 554 PRO A O 1
ATOM 4266 N N . GLU A 1 555 ? -2.204 -4.311 -27.695 1.00 62.38 555 GLU A N 1
ATOM 4267 C CA . GLU A 1 555 ? -1.651 -2.962 -27.837 1.00 62.38 555 GLU A CA 1
ATOM 4268 C C . GLU A 1 555 ? -1.325 -2.279 -26.497 1.00 62.38 555 GLU A C 1
ATOM 4270 O O . GLU A 1 555 ? -0.536 -1.337 -26.495 1.00 62.38 555 GLU A O 1
ATOM 4275 N N . ILE A 1 556 ? -1.882 -2.724 -25.357 1.00 65.31 556 ILE A N 1
ATOM 4276 C CA . ILE A 1 556 ? -1.537 -2.189 -24.024 1.00 65.31 556 ILE A CA 1
ATOM 4277 C C . ILE A 1 556 ? -0.034 -2.337 -23.753 1.00 65.31 556 ILE A C 1
ATOM 4279 O O . ILE A 1 556 ? 0.624 -1.373 -23.357 1.00 65.31 556 ILE A O 1
ATOM 4283 N N . LEU A 1 557 ? 0.535 -3.522 -23.996 1.00 60.81 557 LEU A N 1
ATOM 4284 C CA . LEU A 1 557 ? 1.952 -3.773 -23.718 1.00 60.81 557 LEU A CA 1
ATOM 4285 C C . LEU A 1 557 ? 2.857 -3.102 -24.749 1.00 60.81 557 LEU A C 1
ATOM 4287 O O . LEU A 1 557 ? 3.896 -2.563 -24.379 1.00 60.81 557 LEU A O 1
ATOM 4291 N N . ASP A 1 558 ? 2.446 -3.055 -26.016 1.00 63.28 558 ASP A N 1
ATOM 4292 C CA . ASP A 1 558 ? 3.186 -2.324 -27.048 1.00 63.28 558 ASP A CA 1
ATOM 4293 C C . ASP A 1 558 ? 3.147 -0.801 -26.811 1.00 63.28 558 ASP A C 1
ATOM 4295 O O . ASP A 1 558 ? 4.123 -0.108 -27.099 1.00 63.28 558 ASP A O 1
ATOM 4299 N N . ALA A 1 559 ? 2.072 -0.268 -26.216 1.00 65.38 559 ALA A N 1
ATOM 4300 C CA . ALA A 1 559 ? 2.006 1.111 -25.736 1.00 65.38 559 ALA A CA 1
ATOM 4301 C C . ALA A 1 559 ? 2.962 1.361 -24.562 1.00 65.38 559 ALA A C 1
ATOM 4303 O O . ALA A 1 559 ? 3.709 2.338 -24.590 1.00 65.38 559 ALA A O 1
ATOM 4304 N N . ILE A 1 560 ? 2.984 0.464 -23.570 1.00 64.12 560 ILE A N 1
ATOM 4305 C CA . ILE A 1 560 ? 3.909 0.527 -22.430 1.00 64.12 560 ILE A CA 1
ATOM 4306 C C . ILE A 1 560 ? 5.368 0.475 -22.905 1.00 64.12 560 ILE A C 1
ATOM 4308 O O . ILE A 1 560 ? 6.167 1.326 -22.520 1.00 64.12 560 ILE A O 1
ATOM 4312 N N . VAL A 1 561 ? 5.721 -0.472 -23.780 1.00 60.91 561 VAL A N 1
ATOM 4313 C CA . VAL A 1 561 ? 7.082 -0.622 -24.322 1.00 60.91 561 VAL A CA 1
ATOM 4314 C C . VAL A 1 561 ? 7.480 0.584 -25.177 1.00 60.91 561 VAL A C 1
ATOM 4316 O O . VAL A 1 561 ? 8.619 1.044 -25.069 1.00 60.91 561 VAL A O 1
ATOM 4319 N N . GLU A 1 562 ? 6.567 1.128 -25.990 1.00 60.94 562 GLU A N 1
ATOM 4320 C CA . GLU A 1 562 ? 6.812 2.341 -26.777 1.00 60.94 562 GLU A CA 1
ATOM 4321 C C . GLU A 1 562 ? 7.087 3.551 -25.875 1.00 60.94 562 GLU A C 1
ATOM 4323 O O . GLU A 1 562 ? 8.128 4.189 -26.027 1.00 60.94 562 GLU A O 1
ATOM 4328 N N . LEU A 1 563 ? 6.222 3.821 -24.895 1.00 59.53 563 LEU A N 1
ATOM 4329 C CA . LEU A 1 563 ? 6.374 4.945 -23.964 1.00 59.53 563 LEU A CA 1
ATOM 4330 C C . LEU A 1 563 ? 7.564 4.758 -23.006 1.00 59.53 563 LEU A C 1
ATOM 4332 O O . LEU A 1 563 ? 8.144 5.735 -22.545 1.00 59.53 563 LEU A O 1
ATOM 4336 N N . ALA A 1 564 ? 7.990 3.526 -22.726 1.00 56.22 564 ALA A N 1
ATOM 4337 C CA . ALA A 1 564 ? 9.198 3.231 -21.952 1.00 56.22 564 ALA A CA 1
ATOM 4338 C C . ALA A 1 564 ? 10.484 3.150 -22.813 1.00 56.22 564 ALA A C 1
ATOM 4340 O O . ALA A 1 564 ? 11.527 2.695 -22.330 1.00 56.22 564 ALA A O 1
ATOM 4341 N N . THR A 1 565 ? 10.422 3.536 -24.098 1.00 51.94 565 THR A N 1
ATOM 4342 C CA . THR A 1 565 ? 11.555 3.440 -25.046 1.00 51.94 565 THR A CA 1
ATOM 4343 C C . THR A 1 565 ? 11.683 4.621 -26.025 1.00 51.94 565 THR A C 1
ATOM 4345 O O . THR A 1 565 ? 12.772 4.816 -26.563 1.00 51.94 565 THR A O 1
ATOM 4348 N N . LYS A 1 566 ? 10.630 5.412 -26.282 1.00 50.94 566 LYS A N 1
ATOM 4349 C CA . LYS A 1 566 ? 10.651 6.548 -27.221 1.00 50.94 566 LYS A CA 1
ATOM 4350 C C . LYS A 1 566 ? 10.138 7.834 -26.575 1.00 50.94 566 LYS A C 1
ATOM 4352 O O . LYS A 1 566 ? 8.954 7.931 -26.276 1.00 50.94 566 LYS A O 1
ATOM 4357 N N . HIS A 1 567 ? 10.979 8.868 -26.550 1.00 49.53 567 HIS A N 1
ATOM 4358 C CA . HIS A 1 567 ? 10.569 10.227 -26.169 1.00 49.53 567 HIS A CA 1
ATOM 4359 C C . HIS A 1 567 ? 9.469 10.798 -27.082 1.00 49.53 567 HIS A C 1
ATOM 4361 O O . HIS A 1 567 ? 8.666 11.610 -26.630 1.00 49.53 567 HIS A O 1
ATOM 4367 N N . LYS A 1 568 ? 9.413 10.369 -28.354 1.00 51.91 568 LYS A N 1
ATOM 4368 C CA . LYS A 1 568 ? 8.417 10.802 -29.343 1.00 51.91 568 LYS A CA 1
ATOM 4369 C C . LYS A 1 568 ? 7.548 9.643 -29.821 1.00 51.91 568 LYS A C 1
ATOM 4371 O O . LYS A 1 568 ? 8.063 8.637 -30.311 1.00 51.91 568 LYS A O 1
ATOM 4376 N N . PHE A 1 569 ? 6.233 9.830 -29.775 1.00 55.25 569 PHE A N 1
ATOM 4377 C CA . PHE A 1 569 ? 5.253 8.914 -30.361 1.00 55.25 569 PHE A CA 1
ATOM 4378 C C . PHE A 1 569 ? 4.113 9.693 -31.040 1.00 55.25 569 PHE A C 1
ATOM 4380 O O . PHE A 1 569 ? 3.962 10.906 -30.866 1.00 55.25 569 PHE A O 1
ATOM 4387 N N . THR A 1 570 ? 3.321 8.995 -31.855 1.00 53.12 570 THR A N 1
ATOM 4388 C CA . THR A 1 570 ? 2.312 9.602 -32.734 1.00 53.12 570 THR A CA 1
ATOM 4389 C C . THR A 1 570 ? 1.044 8.761 -32.745 1.00 53.12 570 THR A C 1
ATOM 4391 O O . THR A 1 570 ? 1.105 7.554 -32.971 1.00 53.12 570 THR A O 1
ATOM 4394 N N . ARG A 1 571 ? -0.119 9.399 -32.576 1.00 53.91 571 ARG A N 1
ATOM 4395 C CA . ARG A 1 571 ? -1.434 8.774 -32.761 1.00 53.91 571 ARG A CA 1
ATOM 4396 C C . ARG A 1 571 ? -2.148 9.375 -33.964 1.00 53.91 571 ARG A C 1
ATOM 4398 O O . ARG A 1 571 ? -2.229 10.591 -34.108 1.00 53.91 571 ARG A O 1
ATOM 4405 N N . VAL A 1 572 ? -2.757 8.516 -34.775 1.00 54.44 572 VAL A N 1
ATOM 4406 C CA . VAL A 1 572 ? -3.711 8.909 -35.818 1.00 54.44 572 VAL A CA 1
ATOM 4407 C C . VAL A 1 572 ? -5.122 8.603 -35.314 1.00 54.44 572 VAL A C 1
ATOM 4409 O O . VAL A 1 572 ? -5.492 7.435 -35.211 1.00 54.44 572 VAL A O 1
ATOM 4412 N N . LYS A 1 573 ? -5.919 9.630 -34.981 1.00 47.88 573 LYS A N 1
ATOM 4413 C CA . LYS A 1 573 ? -7.358 9.435 -34.706 1.00 47.88 573 LYS A CA 1
ATOM 4414 C C . LYS A 1 573 ? -8.063 9.152 -36.043 1.00 47.88 573 LYS A C 1
ATOM 4416 O O . LYS A 1 573 ? -7.781 9.807 -37.048 1.00 47.88 573 LYS A O 1
ATOM 4421 N N . ALA A 1 574 ? -8.989 8.193 -36.068 1.00 42.62 574 ALA A N 1
ATOM 4422 C CA . ALA A 1 574 ? -9.859 7.989 -37.225 1.00 42.62 574 ALA A CA 1
ATOM 4423 C C . ALA A 1 574 ? -10.785 9.208 -37.377 1.00 42.62 574 ALA A C 1
ATOM 4425 O O . ALA A 1 574 ? -11.523 9.554 -36.454 1.00 42.62 574 ALA A O 1
ATOM 4426 N N . ALA A 1 575 ? -10.716 9.895 -38.516 1.00 39.59 575 ALA A N 1
ATOM 4427 C CA . ALA A 1 575 ? -11.446 11.141 -38.718 1.00 39.59 575 ALA A CA 1
ATOM 4428 C C . ALA A 1 575 ? -12.883 10.902 -39.199 1.00 39.59 575 ALA A C 1
ATOM 4430 O O . ALA A 1 575 ? -13.127 10.099 -40.100 1.00 39.59 575 ALA A O 1
ATOM 4431 N N . ARG A 1 576 ? -13.827 11.697 -38.681 1.00 39.50 576 ARG A N 1
ATOM 4432 C CA . ARG A 1 576 ? -15.149 11.900 -39.297 1.00 39.50 576 ARG A CA 1
ATOM 4433 C C . ARG A 1 576 ? -15.014 12.815 -40.529 1.00 39.50 576 ARG A C 1
ATOM 4435 O O . ARG A 1 576 ? -15.474 13.950 -40.510 1.00 39.50 576 ARG A O 1
ATOM 4442 N N . GLY A 1 577 ? -14.331 12.348 -41.577 1.00 51.34 577 GLY A N 1
ATOM 4443 C CA . GLY A 1 577 ? -14.131 13.105 -42.819 1.00 51.34 577 GLY A CA 1
ATOM 4444 C C . GLY A 1 577 ? -12.922 12.662 -43.651 1.00 51.34 577 GLY A C 1
ATOM 4445 O O . GLY A 1 577 ? -12.139 11.804 -43.242 1.00 51.34 577 GLY A O 1
ATOM 4446 N N . LYS A 1 578 ? -12.754 13.267 -44.835 1.00 39.97 578 LYS A N 1
ATOM 4447 C CA . LYS A 1 578 ? -11.632 13.004 -45.757 1.00 39.97 578 LYS A CA 1
ATOM 4448 C C . LYS A 1 578 ? -10.317 13.638 -45.266 1.00 39.97 578 LYS A C 1
ATOM 4450 O O . LYS A 1 578 ? -9.879 14.650 -45.799 1.00 39.97 578 LYS A O 1
ATOM 4455 N N . GLY A 1 579 ? -9.669 13.022 -44.277 1.00 40.84 579 GLY A N 1
ATOM 4456 C CA . GLY A 1 579 ? -8.297 13.367 -43.879 1.00 40.84 579 GLY A CA 1
ATOM 4457 C C . GLY A 1 579 ? -7.863 12.714 -42.567 1.00 40.84 579 GLY A C 1
ATOM 4458 O O . GLY A 1 579 ? -8.471 12.953 -41.530 1.00 40.84 579 GLY A O 1
ATOM 4459 N N . LYS A 1 580 ? -6.800 11.899 -42.584 1.00 37.06 580 LYS A N 1
ATOM 4460 C CA . LYS A 1 580 ? -6.229 11.295 -41.365 1.00 37.06 580 LYS A CA 1
ATOM 4461 C C . LYS A 1 580 ? -5.408 12.337 -40.595 1.00 37.06 580 LYS A C 1
ATOM 4463 O O . LYS A 1 580 ? -4.283 12.635 -40.981 1.00 37.06 580 LYS A O 1
ATOM 4468 N N . ALA A 1 581 ? -5.950 12.860 -39.496 1.00 45.53 581 ALA A N 1
ATOM 4469 C CA . ALA A 1 581 ? -5.230 13.775 -38.612 1.00 45.53 581 ALA A CA 1
ATOM 4470 C C . ALA A 1 581 ? -4.356 13.002 -37.606 1.00 45.53 581 ALA A C 1
ATOM 4472 O O . ALA A 1 581 ? -4.864 12.299 -36.727 1.00 45.53 581 ALA A O 1
ATOM 4473 N N . GLY A 1 582 ? -3.035 13.141 -37.733 1.00 51.84 582 GLY A N 1
ATOM 4474 C CA . GLY A 1 582 ? -2.069 12.677 -36.736 1.00 51.84 582 GLY A CA 1
ATOM 4475 C C . GLY A 1 582 ? -1.760 13.762 -35.701 1.00 51.84 582 GLY A C 1
ATOM 4476 O O . GLY A 1 582 ? -1.561 14.917 -36.068 1.00 51.84 582 GLY A O 1
ATOM 4477 N N . ARG A 1 583 ? -1.677 13.392 -34.419 1.00 54.53 583 ARG A N 1
ATOM 4478 C CA . ARG A 1 583 ? -1.022 14.192 -33.371 1.00 54.53 583 ARG A CA 1
ATOM 4479 C C . ARG A 1 583 ? 0.235 13.457 -32.900 1.00 54.53 583 ARG A C 1
ATOM 4481 O O . ARG A 1 583 ? 0.216 12.235 -32.764 1.00 54.53 583 ARG A O 1
ATOM 4488 N N . SER A 1 584 ? 1.298 14.203 -32.622 1.00 52.84 584 SER A N 1
ATOM 4489 C CA . SER A 1 584 ? 2.551 13.690 -32.050 1.00 52.84 584 SER A CA 1
ATOM 4490 C C . SER A 1 584 ? 2.840 14.385 -30.725 1.00 52.84 584 SER A C 1
ATOM 4492 O O . SER A 1 584 ? 2.480 15.551 -30.571 1.00 52.84 584 SER A O 1
ATOM 4494 N N . HIS A 1 585 ? 3.476 13.681 -29.794 1.00 51.38 585 HIS A N 1
ATOM 4495 C CA . HIS A 1 585 ? 3.902 14.212 -28.498 1.00 51.38 585 HIS A CA 1
ATOM 4496 C C . HIS A 1 585 ? 5.374 13.854 -28.265 1.00 51.38 585 HIS A C 1
ATOM 4498 O O . HIS A 1 585 ? 5.814 12.781 -28.683 1.00 51.38 585 HIS A O 1
ATOM 4504 N N . ASP A 1 586 ? 6.114 14.755 -27.621 1.00 49.56 586 ASP A N 1
ATOM 4505 C CA . ASP A 1 586 ? 7.546 14.643 -27.314 1.00 49.56 586 ASP A CA 1
ATOM 4506 C C . ASP A 1 586 ? 7.788 14.507 -25.799 1.00 49.56 586 ASP A C 1
ATOM 4508 O O . ASP A 1 586 ? 6.867 14.684 -25.002 1.00 49.56 586 ASP A O 1
ATOM 4512 N N . ASN A 1 587 ? 9.016 14.174 -25.397 1.00 49.41 587 ASN A N 1
ATOM 4513 C CA . ASN A 1 587 ? 9.458 13.958 -24.010 1.00 49.41 587 ASN A CA 1
ATOM 4514 C C . ASN A 1 587 ? 8.582 13.006 -23.165 1.00 49.41 587 ASN A C 1
ATOM 4516 O O . ASN A 1 587 ? 8.568 13.084 -21.937 1.00 49.41 587 ASN A O 1
ATOM 4520 N N . ALA A 1 588 ? 7.886 12.061 -23.799 1.00 46.22 588 ALA A N 1
ATOM 4521 C CA . ALA A 1 588 ? 7.193 10.991 -23.093 1.00 46.22 588 ALA A CA 1
ATOM 4522 C C . ALA A 1 588 ? 8.186 9.884 -22.702 1.00 46.22 588 ALA A C 1
ATOM 4524 O O . ALA A 1 588 ? 8.731 9.206 -23.566 1.00 46.22 588 ALA A O 1
ATOM 4525 N N . HIS A 1 589 ? 8.405 9.670 -21.405 1.00 49.62 589 HIS A N 1
ATOM 4526 C CA . HIS A 1 589 ? 9.058 8.459 -20.906 1.00 49.62 589 HIS A CA 1
ATOM 4527 C C . HIS A 1 589 ? 8.226 7.873 -19.762 1.00 49.62 589 HIS A C 1
ATOM 4529 O O . HIS A 1 589 ? 7.963 8.562 -18.785 1.00 49.62 589 HIS A O 1
ATOM 4535 N N . LEU A 1 590 ? 7.814 6.612 -19.882 1.00 50.53 590 LEU A N 1
ATOM 4536 C CA . LEU A 1 590 ? 7.178 5.820 -18.829 1.00 50.53 590 LEU A CA 1
ATOM 4537 C C . LEU A 1 590 ? 8.235 5.058 -18.018 1.00 50.53 590 LEU A C 1
ATOM 4539 O O . LEU A 1 590 ? 8.928 4.194 -18.556 1.00 50.53 590 LEU A O 1
ATOM 4543 N N . SER A 1 591 ? 8.323 5.353 -16.723 1.00 53.00 591 SER A N 1
ATOM 4544 C CA . SER A 1 591 ? 9.052 4.553 -15.733 1.00 53.00 591 SER A CA 1
ATOM 4545 C C . SER A 1 591 ? 8.052 3.815 -14.848 1.00 53.00 591 SER A C 1
ATOM 4547 O O . SER A 1 591 ? 7.154 4.451 -14.297 1.00 53.00 591 SER A O 1
ATOM 4549 N N . ILE A 1 592 ? 8.183 2.489 -14.725 1.00 60.34 592 ILE A N 1
ATOM 4550 C CA . ILE A 1 592 ? 7.245 1.674 -13.940 1.00 60.34 592 ILE A CA 1
ATOM 4551 C C . ILE A 1 592 ? 7.891 1.236 -12.630 1.00 60.34 592 ILE A C 1
ATOM 4553 O O . ILE A 1 592 ? 8.914 0.555 -12.632 1.00 60.34 592 ILE A O 1
ATOM 4557 N N . TYR A 1 593 ? 7.260 1.600 -11.522 1.00 65.81 593 TYR A N 1
ATOM 4558 C CA . TYR A 1 593 ? 7.609 1.152 -10.179 1.00 65.81 593 TYR A CA 1
ATOM 4559 C C . TYR A 1 593 ? 6.645 0.020 -9.811 1.00 65.81 593 TYR A C 1
ATOM 4561 O O . TYR A 1 593 ? 5.444 0.188 -9.962 1.00 65.81 593 TYR A O 1
ATOM 4569 N N . LEU A 1 594 ? 7.126 -1.151 -9.394 1.00 64.00 594 LEU A N 1
ATOM 4570 C CA . LEU A 1 594 ? 6.265 -2.286 -9.042 1.00 64.00 594 LEU A CA 1
ATOM 4571 C C . LEU A 1 594 ? 6.491 -2.696 -7.598 1.00 64.00 594 LEU A C 1
ATOM 4573 O O . LEU A 1 594 ? 7.613 -3.019 -7.212 1.00 64.00 594 LEU A O 1
ATOM 4577 N N . CYS A 1 595 ? 5.407 -2.823 -6.840 1.00 66.06 595 CYS A N 1
ATOM 4578 C CA . CYS A 1 595 ? 5.429 -3.708 -5.687 1.00 66.06 595 CYS A CA 1
ATOM 4579 C C . CYS A 1 595 ? 5.446 -5.153 -6.210 1.00 66.06 595 CYS A C 1
ATOM 4581 O O . CYS A 1 595 ? 4.549 -5.547 -6.958 1.00 66.06 595 CYS A O 1
ATOM 4583 N N . ALA A 1 596 ? 6.462 -5.934 -5.850 1.00 56.47 596 ALA A N 1
ATOM 4584 C CA . ALA A 1 596 ? 6.633 -7.284 -6.359 1.00 56.47 596 ALA A CA 1
ATOM 4585 C C . ALA A 1 596 ? 5.460 -8.199 -5.956 1.00 56.47 596 ALA A C 1
ATOM 4587 O O . ALA A 1 596 ? 4.870 -8.082 -4.875 1.00 56.47 596 ALA A O 1
ATOM 4588 N N . GLN A 1 597 ? 5.127 -9.092 -6.880 1.00 58.91 597 GLN A N 1
ATOM 4589 C CA . GLN A 1 597 ? 4.121 -10.146 -6.780 1.00 58.91 597 GLN A CA 1
ATOM 4590 C C . GLN A 1 597 ? 4.791 -11.451 -7.228 1.00 58.91 597 GLN A C 1
ATOM 4592 O O . GLN A 1 597 ? 5.905 -11.408 -7.757 1.00 58.91 597 GLN A O 1
ATOM 4597 N N . ASP A 1 598 ? 4.132 -12.591 -7.027 1.00 57.34 598 ASP A N 1
ATOM 4598 C CA . ASP A 1 598 ? 4.707 -13.895 -7.359 1.00 57.34 598 ASP A CA 1
ATOM 4599 C C . ASP A 1 598 ? 5.203 -13.955 -8.808 1.00 57.34 598 ASP A C 1
ATOM 4601 O O . ASP A 1 598 ? 4.631 -13.361 -9.728 1.00 57.34 598 ASP A O 1
ATOM 4605 N N . LYS A 1 599 ? 6.297 -14.682 -9.021 1.00 55.91 599 LYS A N 1
ATOM 4606 C CA . LYS A 1 599 ? 6.971 -14.797 -10.320 1.00 55.91 599 LYS A CA 1
ATOM 4607 C C . LYS A 1 599 ? 6.017 -15.287 -11.413 1.00 55.91 599 LYS A C 1
ATOM 4609 O O . LYS A 1 599 ? 6.062 -14.815 -12.547 1.00 55.91 599 LYS A O 1
ATOM 4614 N N . GLU A 1 600 ? 5.111 -16.183 -11.050 1.00 56.75 600 GLU A N 1
ATOM 4615 C CA . GLU A 1 600 ? 4.069 -16.764 -11.891 1.00 56.75 600 GLU A CA 1
ATOM 4616 C C . GLU A 1 600 ? 2.997 -15.721 -12.241 1.00 56.75 600 GLU A C 1
ATOM 4618 O O . GLU A 1 600 ? 2.537 -15.674 -13.382 1.00 56.75 600 GLU A O 1
ATOM 4623 N N . VAL A 1 601 ? 2.669 -14.824 -11.304 1.00 57.50 601 VAL A N 1
ATOM 4624 C CA . VAL A 1 601 ? 1.780 -13.672 -11.520 1.00 57.50 601 VAL A CA 1
ATOM 4625 C C . VAL A 1 601 ? 2.419 -12.653 -12.465 1.00 57.50 601 VAL A C 1
ATOM 4627 O O . VAL A 1 601 ? 1.767 -12.214 -13.410 1.00 57.50 601 VAL A O 1
ATOM 4630 N N . ILE A 1 602 ? 3.701 -12.321 -12.289 1.00 58.72 602 ILE A N 1
ATOM 4631 C CA . ILE A 1 602 ? 4.430 -11.431 -13.209 1.00 58.72 602 ILE A CA 1
ATOM 4632 C C . ILE A 1 602 ? 4.581 -12.077 -14.601 1.00 58.72 602 ILE A C 1
ATOM 4634 O O . ILE A 1 602 ? 4.405 -11.407 -15.619 1.00 58.72 602 ILE A O 1
ATOM 4638 N N . ALA A 1 603 ? 4.825 -13.388 -14.680 1.00 57.97 603 ALA A N 1
ATOM 4639 C CA . ALA A 1 603 ? 4.879 -14.115 -15.949 1.00 57.97 603 ALA A CA 1
ATOM 4640 C C . ALA A 1 603 ? 3.512 -14.172 -16.664 1.00 57.97 603 ALA A C 1
ATOM 4642 O O . ALA A 1 603 ? 3.461 -14.035 -17.887 1.00 57.97 603 ALA A O 1
ATOM 4643 N N . ALA A 1 604 ? 2.412 -14.324 -15.918 1.00 55.56 604 ALA A N 1
ATOM 4644 C CA . ALA A 1 604 ? 1.044 -14.267 -16.437 1.00 55.56 604 ALA A CA 1
ATOM 4645 C C . ALA A 1 604 ? 0.582 -12.835 -16.779 1.00 55.56 604 ALA A C 1
ATOM 4647 O O . ALA A 1 604 ? -0.284 -12.659 -17.636 1.00 55.56 604 ALA A O 1
ATOM 4648 N N . ALA A 1 605 ? 1.180 -11.812 -16.158 1.00 56.38 605 ALA A N 1
ATOM 4649 C CA . ALA A 1 605 ? 0.953 -10.404 -16.483 1.00 56.38 605 ALA A CA 1
ATOM 4650 C C . ALA A 1 605 ? 1.571 -9.994 -17.834 1.00 56.38 605 ALA A C 1
ATOM 4652 O O . ALA A 1 605 ? 1.022 -9.144 -18.537 1.00 56.38 605 ALA A O 1
ATOM 4653 N N . PHE A 1 606 ? 2.696 -10.614 -18.217 1.00 58.06 606 PHE A N 1
ATOM 4654 C CA . PHE A 1 606 ? 3.466 -10.277 -19.423 1.00 58.06 606 PHE A CA 1
ATOM 4655 C C . PHE A 1 606 ? 3.786 -11.514 -20.302 1.00 58.06 606 PHE A C 1
ATOM 4657 O O . PHE A 1 606 ? 4.957 -11.771 -20.614 1.00 58.06 606 PHE A O 1
ATOM 4664 N N . PRO A 1 607 ? 2.774 -12.299 -20.729 1.00 48.16 607 PRO A N 1
ATOM 4665 C CA . PRO A 1 607 ? 2.980 -13.537 -21.477 1.00 48.16 607 PRO A CA 1
ATOM 4666 C C . PRO A 1 607 ? 3.593 -13.264 -22.855 1.00 48.16 607 PRO A C 1
ATOM 4668 O O . PRO A 1 607 ? 3.344 -12.230 -23.470 1.00 48.16 607 PRO A O 1
ATOM 4671 N N . ASN A 1 608 ? 4.397 -14.205 -23.360 1.00 45.78 608 ASN A N 1
ATOM 4672 C CA . ASN A 1 608 ? 5.013 -14.183 -24.700 1.00 45.78 608 ASN A CA 1
ATOM 4673 C C . ASN A 1 608 ? 5.901 -12.960 -25.039 1.00 45.78 608 ASN A C 1
ATOM 4675 O O . ASN A 1 608 ? 6.427 -12.886 -26.146 1.00 45.78 608 ASN A O 1
ATOM 4679 N N . ARG A 1 609 ? 6.121 -12.014 -24.113 1.00 51.59 609 ARG A N 1
ATOM 4680 C CA . ARG A 1 609 ? 6.872 -10.765 -24.353 1.00 51.59 609 ARG A CA 1
ATOM 4681 C C . ARG A 1 609 ? 8.333 -10.780 -23.876 1.00 51.59 609 ARG A C 1
ATOM 4683 O O . ARG A 1 609 ? 8.979 -9.732 -23.881 1.00 51.59 609 ARG A O 1
ATOM 4690 N N . ARG A 1 610 ? 8.867 -11.956 -23.515 1.00 47.84 610 ARG A N 1
ATOM 4691 C CA . ARG A 1 610 ? 10.283 -12.146 -23.143 1.00 47.84 610 ARG A CA 1
ATOM 4692 C C . ARG A 1 610 ? 11.203 -11.719 -24.292 1.00 47.84 610 ARG A C 1
ATOM 4694 O O . ARG A 1 610 ? 11.167 -12.322 -25.358 1.00 47.84 610 ARG A O 1
ATOM 4701 N N . GLY A 1 611 ? 12.044 -10.721 -24.047 1.00 48.25 611 GLY A N 1
ATOM 4702 C CA . GLY A 1 611 ? 13.093 -10.259 -24.953 1.00 48.25 611 GLY A CA 1
ATOM 4703 C C . GLY A 1 611 ? 13.157 -8.736 -25.120 1.00 48.25 611 GLY A C 1
ATOM 4704 O O . GLY A 1 611 ? 14.184 -8.215 -25.543 1.00 48.25 611 GLY A O 1
ATOM 4705 N N . MET A 1 612 ? 12.119 -7.980 -24.763 1.00 50.59 612 MET A N 1
ATOM 4706 C CA . MET A 1 612 ? 12.096 -6.527 -25.002 1.00 50.59 612 MET A CA 1
ATOM 4707 C C . MET A 1 612 ? 12.883 -5.706 -23.958 1.00 50.59 612 MET A C 1
ATOM 4709 O O . MET A 1 612 ? 13.015 -4.482 -24.093 1.00 50.59 612 MET A O 1
ATOM 4713 N N . GLY A 1 613 ? 13.436 -6.360 -22.929 1.00 53.69 613 GLY A N 1
ATOM 4714 C CA . GLY A 1 613 ? 14.125 -5.701 -21.813 1.00 53.69 613 GLY A CA 1
ATOM 4715 C C . GLY A 1 613 ? 13.147 -4.901 -20.953 1.00 53.69 613 GLY A C 1
ATOM 4716 O O . GLY A 1 613 ? 13.500 -3.857 -20.393 1.00 53.69 613 GLY A O 1
ATOM 4717 N N . LEU A 1 614 ? 11.883 -5.327 -20.928 1.00 59.16 614 LEU A N 1
ATOM 4718 C CA . LEU A 1 614 ? 10.808 -4.642 -20.225 1.00 59.16 614 LEU A CA 1
ATOM 4719 C C . LEU A 1 614 ? 11.106 -4.620 -18.721 1.00 59.16 614 LEU A C 1
ATOM 4721 O O . LEU A 1 614 ? 10.981 -3.573 -18.089 1.00 59.16 614 LEU A O 1
ATOM 4725 N N . PHE A 1 615 ? 11.619 -5.726 -18.180 1.00 61.75 615 PHE A N 1
ATOM 4726 C CA . PHE A 1 615 ? 11.904 -5.844 -16.752 1.00 61.75 615 PHE A CA 1
ATOM 4727 C C . PHE A 1 615 ? 13.148 -5.053 -16.297 1.00 61.75 615 PHE A C 1
ATOM 4729 O O . PHE A 1 615 ? 13.233 -4.665 -15.135 1.00 61.75 615 PHE A O 1
ATOM 4736 N N . GLU A 1 616 ? 14.080 -4.69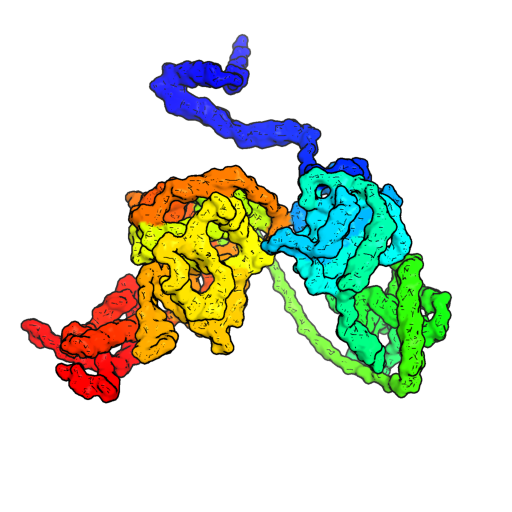8 -17.195 1.00 61.88 616 GLU A N 1
ATOM 4737 C CA . GLU A 1 616 ? 15.188 -3.773 -16.867 1.00 61.88 616 GLU A CA 1
ATOM 4738 C C . GLU A 1 616 ? 14.687 -2.350 -16.544 1.00 61.88 616 GLU A C 1
ATOM 4740 O O . GLU A 1 616 ? 15.322 -1.597 -15.803 1.00 61.88 616 GLU A O 1
ATOM 4745 N N . ARG A 1 617 ? 13.543 -1.961 -17.123 1.00 66.25 617 ARG A N 1
ATOM 4746 C CA . ARG A 1 617 ? 12.922 -0.634 -16.957 1.00 66.25 617 ARG A CA 1
ATOM 4747 C C . ARG A 1 617 ? 12.055 -0.544 -15.704 1.00 66.25 617 ARG A C 1
ATOM 4749 O O . ARG A 1 617 ? 11.616 0.545 -15.344 1.00 66.25 617 ARG A O 1
ATOM 4756 N N . PHE A 1 618 ? 11.801 -1.681 -15.070 1.00 69.56 618 PHE A N 1
ATOM 4757 C CA . PHE A 1 618 ? 10.981 -1.791 -13.880 1.00 69.56 618 PHE A CA 1
ATOM 4758 C C . PHE A 1 618 ? 11.825 -1.520 -12.632 1.00 69.56 618 PHE A C 1
ATOM 4760 O O . PHE A 1 618 ? 12.929 -2.052 -12.486 1.00 69.56 618 PHE A O 1
ATOM 4767 N N . TYR A 1 619 ? 11.303 -0.699 -11.725 1.00 72.88 619 TYR A N 1
ATOM 4768 C CA . TYR A 1 619 ? 11.830 -0.515 -10.377 1.00 72.88 619 TYR A CA 1
ATOM 4769 C C . TYR A 1 619 ? 10.998 -1.373 -9.420 1.00 72.88 619 TYR A C 1
ATOM 4771 O O . TYR A 1 619 ? 9.915 -0.974 -9.000 1.00 72.88 619 TYR A O 1
ATOM 4779 N N . GLY A 1 620 ? 11.457 -2.596 -9.152 1.00 73.44 620 GLY A N 1
ATOM 4780 C CA . GLY A 1 620 ? 10.755 -3.543 -8.285 1.00 73.44 620 GLY A CA 1
ATOM 4781 C C . GLY A 1 620 ? 11.111 -3.345 -6.814 1.00 73.44 620 GLY A C 1
ATOM 4782 O O . GLY A 1 620 ? 12.285 -3.207 -6.491 1.00 73.44 620 GLY A O 1
ATOM 4783 N N . GLU A 1 621 ? 10.131 -3.389 -5.917 1.00 80.19 621 GLU A N 1
ATOM 4784 C CA . GLU A 1 621 ? 10.344 -3.385 -4.465 1.00 80.19 621 GLU A CA 1
ATOM 4785 C C . GLU A 1 621 ? 9.450 -4.440 -3.787 1.00 80.19 621 GLU A C 1
ATOM 4787 O O . GLU A 1 621 ? 8.323 -4.668 -4.219 1.00 80.19 621 GLU A O 1
ATOM 4792 N N . TYR A 1 622 ? 9.944 -5.128 -2.757 1.00 75.88 622 TYR A N 1
ATOM 4793 C CA . TYR A 1 622 ? 9.336 -6.345 -2.202 1.00 75.88 622 TYR A CA 1
ATOM 4794 C C . TYR A 1 622 ? 9.073 -6.261 -0.691 1.00 75.88 622 TYR A C 1
ATOM 4796 O O . TYR A 1 622 ? 9.825 -5.658 0.075 1.00 75.88 622 TYR A O 1
ATOM 4804 N N . SER A 1 623 ? 8.035 -6.960 -0.246 1.00 70.88 623 SER A N 1
ATOM 4805 C CA . SER A 1 623 ? 7.902 -7.476 1.114 1.00 70.88 623 SER A CA 1
ATOM 4806 C C . SER A 1 623 ? 7.225 -8.840 1.030 1.00 70.88 623 SER A C 1
ATOM 4808 O O . SER A 1 623 ? 6.409 -9.061 0.131 1.00 70.88 623 SER A O 1
ATOM 4810 N N . ALA A 1 624 ? 7.466 -9.707 2.014 1.00 63.28 624 ALA A N 1
ATOM 4811 C CA . ALA A 1 624 ? 6.562 -10.827 2.254 1.00 63.28 624 ALA A CA 1
ATOM 4812 C C . ALA A 1 624 ? 5.109 -10.315 2.426 1.00 63.28 624 ALA A C 1
ATOM 4814 O O . ALA A 1 624 ? 4.915 -9.149 2.809 1.00 63.28 624 ALA A O 1
ATOM 4815 N N . PRO A 1 625 ? 4.082 -11.139 2.148 1.00 57.41 625 PRO A N 1
ATOM 4816 C CA . PRO A 1 625 ? 2.698 -10.793 2.450 1.00 57.41 625 PRO A CA 1
ATOM 4817 C C . PRO A 1 625 ? 2.536 -10.454 3.936 1.00 57.41 625 PRO A C 1
ATOM 4819 O O . PRO A 1 625 ? 2.790 -11.281 4.806 1.00 57.41 625 PRO A O 1
ATOM 4822 N N . ILE A 1 626 ? 2.125 -9.218 4.216 1.00 55.22 626 ILE A N 1
ATOM 4823 C CA . ILE A 1 626 ? 1.878 -8.703 5.565 1.00 55.22 626 ILE A CA 1
ATOM 4824 C C . ILE A 1 626 ? 0.440 -8.193 5.591 1.00 55.22 626 ILE A C 1
ATOM 4826 O O . ILE A 1 626 ? 0.065 -7.349 4.770 1.00 55.22 626 ILE A O 1
ATOM 4830 N N . ILE A 1 627 ? -0.351 -8.733 6.519 1.00 52.19 627 ILE A N 1
ATOM 4831 C CA . ILE A 1 627 ? -1.717 -8.284 6.795 1.00 52.19 627 ILE A CA 1
ATOM 4832 C C . ILE A 1 627 ? -1.643 -6.866 7.376 1.00 52.19 627 ILE A C 1
ATOM 4834 O O . ILE A 1 627 ? -0.762 -6.559 8.186 1.00 52.19 627 ILE A O 1
ATOM 4838 N N . ALA A 1 628 ? -2.552 -5.992 6.948 1.00 49.72 628 ALA A N 1
ATOM 4839 C CA . ALA A 1 628 ? -2.690 -4.671 7.539 1.00 49.72 628 ALA A CA 1
ATOM 4840 C C . ALA A 1 628 ? -3.241 -4.800 8.969 1.00 49.72 628 ALA A C 1
ATOM 4842 O O . ALA A 1 628 ? -4.384 -5.195 9.172 1.00 49.72 628 ALA A O 1
ATOM 4843 N N . GLY A 1 629 ? -2.398 -4.503 9.957 1.00 54.69 629 GLY A N 1
ATOM 4844 C CA . GLY A 1 629 ? -2.824 -4.193 11.316 1.00 54.69 629 GLY A CA 1
ATOM 4845 C C . GLY A 1 629 ? -3.212 -2.717 11.428 1.00 54.69 629 GLY A C 1
ATOM 4846 O O . GLY A 1 629 ? -3.292 -2.016 10.419 1.00 54.69 629 GLY A O 1
ATOM 4847 N N . ARG A 1 630 ? -3.417 -2.249 12.667 1.00 53.94 630 ARG A N 1
ATOM 4848 C CA . ARG A 1 630 ? -3.961 -0.922 13.018 1.00 53.94 630 ARG A CA 1
ATOM 4849 C C . ARG A 1 630 ? -3.520 0.206 12.069 1.00 53.94 630 ARG A C 1
ATOM 4851 O O . ARG A 1 630 ? -2.330 0.437 11.870 1.00 53.94 630 ARG A O 1
ATOM 4858 N N . LEU A 1 631 ? -4.490 0.952 11.541 1.00 71.00 631 LEU A N 1
ATOM 4859 C CA . LEU A 1 631 ? -4.272 2.086 10.638 1.00 71.00 631 LEU A CA 1
ATOM 4860 C C . LEU A 1 631 ? -4.689 3.410 11.310 1.00 71.00 631 LEU A C 1
ATOM 4862 O O . LEU A 1 631 ? -5.720 3.971 10.941 1.00 71.00 631 LEU A O 1
ATOM 4866 N N . PRO A 1 632 ? -3.931 3.941 12.296 1.00 77.00 632 PRO A N 1
ATOM 4867 C CA . PRO A 1 632 ? -4.271 5.216 12.933 1.00 77.00 632 PRO A CA 1
ATOM 4868 C C . PRO A 1 632 ? -4.440 6.326 11.886 1.00 77.00 632 PRO A C 1
ATOM 4870 O O . PRO A 1 632 ? -3.640 6.414 10.948 1.00 77.00 632 PRO A O 1
ATOM 4873 N N . LYS A 1 633 ? -5.476 7.166 12.028 1.00 80.19 633 LYS A N 1
ATOM 4874 C CA . LYS A 1 633 ? -5.708 8.323 11.143 1.00 80.19 633 LYS A CA 1
ATOM 4875 C C . LYS A 1 633 ? -4.427 9.163 11.052 1.00 80.19 633 LYS A C 1
ATOM 4877 O O . LYS A 1 633 ? -3.767 9.393 12.065 1.00 80.19 633 LYS A O 1
ATOM 4882 N N . VAL A 1 634 ? -4.066 9.594 9.844 1.00 83.81 634 VAL A N 1
ATOM 4883 C CA . VAL A 1 634 ? -2.939 10.515 9.654 1.00 83.81 634 VAL A CA 1
ATOM 4884 C C . VAL A 1 634 ? -3.298 11.851 10.310 1.00 83.81 634 VAL A C 1
ATOM 4886 O O . VAL A 1 634 ? -4.390 12.373 10.097 1.00 83.81 634 VAL A O 1
ATOM 4889 N N . ASP A 1 635 ? -2.392 12.401 11.117 1.00 85.38 635 ASP A N 1
ATOM 4890 C CA . ASP A 1 635 ? -2.578 13.710 11.746 1.00 85.38 635 ASP A CA 1
ATOM 4891 C C . ASP A 1 635 ? -2.611 14.810 10.666 1.00 85.38 635 ASP A C 1
ATOM 4893 O O . ASP A 1 635 ? -1.638 15.027 9.939 1.00 85.38 635 ASP A O 1
ATOM 4897 N N . THR A 1 636 ? -3.738 15.519 10.567 1.00 84.69 636 THR A N 1
ATOM 4898 C CA . THR A 1 636 ? -3.983 16.552 9.548 1.00 84.69 636 THR A CA 1
ATOM 4899 C C . THR A 1 636 ? -2.989 17.717 9.622 1.00 84.69 636 THR A C 1
ATOM 4901 O O . THR A 1 636 ? -2.645 18.302 8.593 1.00 84.69 636 THR A O 1
ATOM 4904 N N . LEU A 1 637 ? -2.492 18.066 10.813 1.00 84.69 637 LEU A N 1
ATOM 4905 C CA . LEU A 1 637 ? -1.497 19.123 11.003 1.00 84.69 637 LEU A CA 1
ATOM 4906 C C . LEU A 1 637 ? -0.098 18.647 10.584 1.00 84.69 637 LEU A C 1
ATOM 4908 O O . LEU A 1 637 ? 0.664 19.428 10.011 1.00 84.69 637 LEU A O 1
ATOM 4912 N N . VAL A 1 638 ? 0.241 17.378 10.824 1.00 87.94 638 VAL A N 1
ATOM 4913 C CA . VAL A 1 638 ? 1.466 16.745 10.307 1.00 87.94 638 VAL A CA 1
ATOM 4914 C C . VAL A 1 638 ? 1.418 16.664 8.780 1.00 87.94 638 VAL A C 1
ATOM 4916 O O . VAL A 1 638 ? 2.346 17.141 8.127 1.00 87.94 638 VAL A O 1
ATOM 4919 N N . ALA A 1 639 ? 0.318 16.173 8.203 1.00 87.12 639 ALA A N 1
ATOM 4920 C CA . ALA A 1 639 ? 0.112 16.130 6.755 1.00 87.12 639 ALA A CA 1
ATOM 4921 C C . ALA A 1 639 ? 0.221 17.526 6.112 1.00 87.12 639 ALA A C 1
ATOM 4923 O O . ALA A 1 639 ? 0.946 17.698 5.134 1.00 87.12 639 ALA A O 1
ATOM 4924 N N . THR A 1 640 ? -0.399 18.551 6.712 1.00 85.31 640 THR A N 1
ATOM 4925 C CA . THR A 1 640 ? -0.313 19.944 6.230 1.00 85.31 640 THR A CA 1
ATOM 4926 C C . THR A 1 640 ? 1.126 20.480 6.259 1.00 85.31 640 THR A C 1
ATOM 4928 O O . THR A 1 640 ? 1.571 21.100 5.293 1.00 85.31 640 THR A O 1
ATOM 4931 N N . LYS A 1 641 ? 1.899 20.205 7.322 1.00 90.06 641 LYS A N 1
ATOM 4932 C CA . LYS A 1 641 ? 3.319 20.605 7.419 1.00 90.06 641 LYS A CA 1
ATOM 4933 C C . LYS A 1 641 ? 4.197 19.907 6.378 1.00 90.06 641 LYS A C 1
ATOM 4935 O O . LYS A 1 641 ? 5.050 20.553 5.769 1.00 90.06 641 LYS A O 1
ATOM 4940 N N . ILE A 1 642 ? 3.980 18.610 6.159 1.00 92.62 642 ILE A N 1
ATOM 4941 C CA . ILE A 1 642 ? 4.672 17.824 5.128 1.00 92.62 642 ILE A CA 1
ATOM 4942 C C . ILE A 1 642 ? 4.351 18.385 3.741 1.00 92.62 642 ILE A C 1
ATOM 4944 O O . ILE A 1 642 ? 5.259 18.648 2.955 1.00 92.62 642 ILE A O 1
ATOM 4948 N N . TRP A 1 643 ? 3.076 18.648 3.461 1.00 87.50 643 TRP A N 1
ATOM 4949 C CA . TRP A 1 643 ? 2.629 19.252 2.210 1.00 87.50 643 TRP A CA 1
ATOM 4950 C C . TRP A 1 643 ? 3.277 20.621 1.961 1.00 87.50 643 TRP A C 1
ATOM 4952 O O . TRP A 1 643 ? 3.818 20.874 0.883 1.00 87.50 643 TRP A O 1
ATOM 4962 N N . GLU A 1 644 ? 3.313 21.486 2.977 1.00 87.75 644 GLU A N 1
ATOM 4963 C CA . GLU A 1 644 ? 4.010 22.771 2.916 1.00 87.75 644 GLU A CA 1
ATOM 4964 C C . GLU A 1 644 ? 5.508 22.626 2.606 1.00 87.75 644 GLU A C 1
ATOM 4966 O O . GLU A 1 644 ? 6.071 23.457 1.892 1.00 87.75 644 GLU A O 1
ATOM 4971 N N . ALA A 1 645 ? 6.170 21.607 3.158 1.00 91.38 645 ALA A N 1
ATOM 4972 C CA . ALA A 1 645 ? 7.577 21.326 2.892 1.00 91.38 645 ALA A CA 1
ATOM 4973 C C . ALA A 1 645 ? 7.789 20.803 1.460 1.00 91.38 645 ALA A C 1
ATOM 4975 O O . ALA A 1 645 ? 8.662 21.309 0.754 1.00 91.38 645 ALA A O 1
ATOM 4976 N N . VAL A 1 646 ? 6.929 19.898 0.975 1.00 90.44 646 VAL A N 1
ATOM 4977 C CA . VAL A 1 646 ? 6.909 19.442 -0.429 1.00 90.44 646 VAL A CA 1
ATOM 4978 C C . VAL A 1 646 ? 6.706 20.618 -1.396 1.00 90.44 646 VAL A C 1
ATOM 4980 O O . VAL A 1 646 ? 7.360 20.695 -2.438 1.00 90.44 646 VAL A O 1
ATOM 4983 N N . GLN A 1 647 ? 5.872 21.599 -1.039 1.00 84.56 647 GLN A N 1
ATOM 4984 C CA . GLN A 1 647 ? 5.676 22.817 -1.833 1.00 84.56 647 GLN A CA 1
ATOM 4985 C C . GLN A 1 647 ? 6.902 23.745 -1.882 1.00 84.56 647 GLN A C 1
ATOM 4987 O O . GLN A 1 647 ? 6.963 24.589 -2.781 1.00 84.56 647 GLN A O 1
ATOM 4992 N N . LYS A 1 648 ? 7.869 23.601 -0.967 1.00 90.50 648 LYS A N 1
ATOM 4993 C CA . LYS A 1 648 ? 9.112 24.395 -0.903 1.00 90.50 648 LYS A CA 1
ATOM 4994 C C . LYS A 1 648 ? 10.287 23.731 -1.647 1.00 90.50 648 LYS A C 1
ATOM 4996 O O . LYS A 1 648 ? 11.313 24.377 -1.839 1.00 90.50 648 LYS A O 1
ATOM 5001 N N . LEU A 1 649 ? 10.140 22.481 -2.104 1.00 91.44 649 LEU A N 1
ATOM 5002 C CA . LEU A 1 649 ? 11.154 21.775 -2.901 1.00 91.44 649 LEU A CA 1
ATOM 5003 C C . LEU A 1 649 ? 11.383 22.442 -4.275 1.00 91.44 649 LEU A C 1
ATOM 5005 O O . LEU A 1 649 ? 10.452 23.043 -4.823 1.00 91.44 649 LEU A O 1
ATOM 5009 N N . PRO A 1 650 ? 12.575 22.291 -4.890 1.00 90.00 650 PRO A N 1
ATOM 5010 C CA . PRO A 1 650 ? 12.833 22.752 -6.253 1.00 90.00 650 PRO A CA 1
ATOM 5011 C C . PRO A 1 650 ? 11.845 22.156 -7.267 1.00 90.00 650 PRO A C 1
ATOM 5013 O O . PRO A 1 650 ? 11.592 20.951 -7.262 1.00 90.00 650 PRO A O 1
ATOM 5016 N N . LYS A 1 651 ? 11.292 22.987 -8.160 1.00 83.62 651 LYS A N 1
ATOM 5017 C CA . LYS A 1 651 ? 10.249 22.569 -9.127 1.00 83.62 651 LYS A CA 1
ATOM 5018 C C . LYS A 1 651 ? 10.716 22.531 -10.585 1.00 83.62 651 LYS A C 1
ATOM 5020 O O . LYS A 1 651 ? 9.975 22.040 -11.431 1.00 83.62 651 LYS A O 1
ATOM 5025 N N . SER A 1 652 ? 11.915 23.037 -10.880 1.00 86.38 652 SER A N 1
ATOM 5026 C CA . SER A 1 652 ? 12.500 23.092 -12.227 1.00 86.38 652 SER A CA 1
ATOM 5027 C C . SER A 1 652 ? 14.007 23.357 -12.183 1.00 86.38 652 SER A C 1
ATOM 5029 O O . SER A 1 652 ? 14.457 24.084 -11.300 1.00 86.38 652 SER A O 1
ATOM 5031 N N . GLY A 1 653 ? 14.765 22.853 -13.162 1.00 87.69 653 GLY A N 1
ATOM 5032 C CA . GLY A 1 653 ? 16.186 23.171 -13.342 1.00 87.69 653 GLY A CA 1
ATOM 5033 C C . GLY A 1 653 ? 17.038 22.000 -13.841 1.00 87.69 653 GLY A C 1
ATOM 5034 O O . GLY A 1 653 ? 16.531 21.031 -14.411 1.00 87.69 653 GLY A O 1
ATOM 5035 N N . HIS A 1 654 ? 18.344 22.092 -13.602 1.00 89.50 654 HIS A N 1
ATOM 5036 C CA . HIS A 1 654 ? 19.311 21.021 -13.835 1.00 89.50 654 HIS A CA 1
ATOM 5037 C C . HIS A 1 654 ? 19.973 20.653 -12.506 1.00 89.50 654 HIS A C 1
ATOM 5039 O O . HIS A 1 654 ? 20.395 21.552 -11.777 1.00 89.50 654 HIS A O 1
ATOM 5045 N N . MET A 1 655 ? 20.010 19.363 -12.176 1.00 91.69 655 MET A N 1
ATOM 5046 C CA . MET A 1 655 ? 20.668 18.840 -10.981 1.00 91.69 655 MET A CA 1
ATOM 5047 C C . MET A 1 655 ? 22.030 18.256 -11.332 1.00 91.69 655 MET A C 1
ATOM 5049 O O . MET A 1 655 ? 22.130 17.492 -12.290 1.00 91.69 655 MET A O 1
ATOM 5053 N N . THR A 1 656 ? 23.042 18.583 -10.532 1.00 95.25 656 THR A N 1
ATOM 5054 C CA . THR A 1 656 ? 24.441 18.185 -10.749 1.00 95.25 656 THR A CA 1
ATOM 5055 C C . THR A 1 656 ? 24.987 17.352 -9.591 1.00 95.25 656 THR A C 1
ATOM 5057 O O . THR A 1 656 ? 24.356 17.227 -8.538 1.00 95.25 656 THR A O 1
ATOM 5060 N N . MET A 1 657 ? 26.169 16.773 -9.769 1.00 95.69 657 MET A N 1
ATOM 5061 C CA . MET A 1 657 ? 26.911 16.048 -8.739 1.00 95.69 657 MET A CA 1
ATOM 5062 C C . MET A 1 657 ? 27.939 16.944 -8.035 1.00 95.69 657 MET A C 1
ATOM 5064 O O . MET A 1 657 ? 28.527 17.854 -8.620 1.00 95.69 657 MET A O 1
ATOM 5068 N N . ALA A 1 658 ? 28.192 16.667 -6.757 1.00 96.12 658 ALA A N 1
ATOM 5069 C CA . ALA A 1 658 ? 29.363 17.175 -6.053 1.00 96.12 658 ALA A CA 1
ATOM 5070 C C . ALA A 1 658 ? 30.640 16.436 -6.505 1.00 96.12 658 ALA A C 1
ATOM 5072 O O . ALA A 1 658 ? 30.595 15.290 -6.960 1.00 96.12 658 ALA A O 1
ATOM 5073 N N . ALA A 1 659 ? 31.801 17.076 -6.341 1.00 93.88 659 ALA A N 1
ATOM 5074 C CA . ALA A 1 659 ? 33.091 16.495 -6.716 1.00 93.88 659 ALA A CA 1
ATOM 5075 C C . ALA A 1 659 ? 33.333 15.122 -6.047 1.00 93.88 659 ALA A C 1
ATOM 5077 O O . ALA A 1 659 ? 33.033 14.933 -4.867 1.00 93.88 659 ALA A O 1
ATOM 5078 N N . GLY A 1 660 ? 33.872 14.165 -6.810 1.00 91.56 660 GLY A N 1
ATOM 5079 C CA . GLY A 1 660 ? 34.146 12.793 -6.360 1.00 91.56 660 GLY A CA 1
ATOM 5080 C C . GLY A 1 660 ? 32.930 11.853 -6.302 1.00 91.56 660 GLY A C 1
ATOM 5081 O O . GLY A 1 660 ? 33.114 10.645 -6.157 1.00 91.56 660 GLY A O 1
ATOM 5082 N N . VAL A 1 661 ? 31.693 12.351 -6.443 1.00 94.44 661 VAL A N 1
ATOM 5083 C CA . VAL A 1 661 ? 30.485 11.499 -6.435 1.00 94.44 661 VAL A CA 1
ATOM 5084 C C . VAL A 1 661 ? 30.446 10.590 -7.668 1.00 94.44 661 VAL A C 1
ATOM 5086 O O . VAL A 1 661 ? 30.251 9.386 -7.525 1.00 94.44 661 VAL A O 1
ATOM 5089 N N . GLU A 1 662 ? 30.719 11.119 -8.864 1.00 92.50 662 GLU A N 1
ATOM 5090 C CA . GLU A 1 662 ? 30.778 10.313 -10.094 1.00 92.50 662 GLU A CA 1
ATOM 5091 C C . GLU A 1 662 ? 31.900 9.259 -10.041 1.00 92.50 662 GLU A C 1
ATOM 5093 O O . GLU A 1 662 ? 31.670 8.091 -10.349 1.00 92.50 662 GLU A O 1
ATOM 5098 N N . GLU A 1 663 ? 33.085 9.626 -9.543 1.00 92.62 663 GLU A N 1
ATOM 5099 C CA . GLU A 1 663 ? 34.215 8.703 -9.343 1.00 92.62 663 GLU A CA 1
ATOM 5100 C C . GLU A 1 663 ? 33.849 7.540 -8.402 1.00 92.62 663 GLU A C 1
ATOM 5102 O O . GLU A 1 663 ? 34.218 6.388 -8.646 1.00 92.62 663 GLU A O 1
ATOM 5107 N N . ARG A 1 664 ? 33.075 7.818 -7.342 1.00 93.25 664 ARG A N 1
ATOM 5108 C CA . ARG A 1 664 ? 32.535 6.799 -6.430 1.00 93.25 664 ARG A CA 1
ATOM 5109 C C . ARG A 1 664 ? 31.490 5.913 -7.113 1.00 93.25 664 ARG A C 1
ATOM 5111 O O . ARG A 1 664 ? 31.498 4.710 -6.850 1.00 93.25 664 ARG A O 1
ATOM 5118 N N . ILE A 1 665 ? 30.639 6.457 -7.989 1.00 91.06 665 ILE A N 1
ATOM 5119 C CA . ILE A 1 665 ? 29.686 5.668 -8.791 1.00 91.06 665 ILE A CA 1
ATOM 5120 C C . ILE A 1 665 ? 30.435 4.726 -9.737 1.00 91.06 665 ILE A C 1
ATOM 5122 O O . ILE A 1 665 ? 30.112 3.541 -9.770 1.00 91.06 665 ILE A O 1
ATOM 5126 N N . GLU A 1 666 ? 31.445 5.202 -10.472 1.00 90.62 666 GLU A N 1
ATOM 5127 C CA . GLU A 1 666 ? 32.229 4.345 -11.375 1.00 90.62 666 GLU A CA 1
ATOM 5128 C C . GLU A 1 666 ? 33.026 3.281 -10.614 1.00 90.62 666 GLU A C 1
ATOM 5130 O O . GLU A 1 666 ? 33.030 2.115 -11.008 1.00 90.62 666 GLU A O 1
ATOM 5135 N N . SER A 1 667 ? 33.649 3.651 -9.491 1.00 90.56 667 SER A N 1
ATOM 5136 C CA . SER A 1 667 ? 34.378 2.721 -8.620 1.00 90.56 667 SER A CA 1
ATOM 5137 C C . SER A 1 667 ? 33.466 1.618 -8.065 1.00 90.56 667 SER A C 1
ATOM 5139 O O . SER A 1 667 ? 33.795 0.432 -8.142 1.00 90.56 667 SER A O 1
ATOM 5141 N N . TYR A 1 668 ? 32.269 1.982 -7.588 1.00 90.12 668 TYR A N 1
ATOM 5142 C CA . TYR A 1 668 ? 31.262 1.013 -7.160 1.00 90.12 668 TYR A CA 1
ATOM 5143 C C . TYR A 1 668 ? 30.782 0.144 -8.329 1.00 90.12 668 TYR A C 1
ATOM 5145 O O . TYR A 1 668 ? 30.763 -1.081 -8.207 1.00 90.12 668 TYR A O 1
ATOM 5153 N N . TRP A 1 669 ? 30.463 0.740 -9.481 1.00 87.62 669 TRP A N 1
ATOM 5154 C CA . TRP A 1 669 ? 29.981 0.011 -10.656 1.00 87.62 669 TRP A CA 1
ATOM 5155 C C . TRP A 1 669 ? 31.006 -1.012 -11.164 1.00 87.62 669 TRP A C 1
ATOM 5157 O O . TRP A 1 669 ? 30.653 -2.158 -11.437 1.00 87.62 669 TRP A O 1
ATOM 5167 N N . ALA A 1 670 ? 32.287 -0.637 -11.209 1.00 87.50 670 ALA A N 1
ATOM 5168 C CA . ALA A 1 670 ? 33.389 -1.520 -11.591 1.00 87.50 670 ALA A CA 1
ATOM 5169 C C . ALA A 1 670 ? 33.627 -2.682 -10.605 1.00 87.50 670 ALA A C 1
ATOM 5171 O O . ALA A 1 670 ? 34.216 -3.692 -10.995 1.00 87.50 670 ALA A O 1
ATOM 5172 N N . SER A 1 671 ? 33.157 -2.569 -9.355 1.00 87.81 671 SER A N 1
ATOM 5173 C CA . SER A 1 671 ? 33.233 -3.639 -8.346 1.00 87.81 671 SER A CA 1
ATOM 5174 C C . SER A 1 671 ? 32.129 -4.702 -8.463 1.00 87.81 671 SER A C 1
ATOM 5176 O O . SER A 1 671 ? 32.264 -5.789 -7.902 1.00 87.81 671 SER A O 1
ATOM 5178 N N . LEU A 1 672 ? 31.043 -4.415 -9.194 1.00 85.62 672 LEU A N 1
ATOM 5179 C CA . LEU A 1 672 ? 29.898 -5.319 -9.340 1.00 85.62 672 LEU A CA 1
ATOM 5180 C C . LEU A 1 672 ? 30.209 -6.530 -10.245 1.00 85.62 672 LEU A C 1
ATOM 5182 O O . LEU A 1 672 ? 31.073 -6.433 -11.122 1.00 85.62 672 LEU A O 1
ATOM 5186 N N . PRO A 1 673 ? 29.468 -7.651 -10.119 1.00 83.50 673 PRO A N 1
ATOM 5187 C CA . PRO A 1 673 ? 29.558 -8.783 -11.041 1.00 83.50 673 PRO A CA 1
ATOM 5188 C C . PRO A 1 673 ? 29.383 -8.380 -12.511 1.00 83.50 673 PRO A C 1
ATOM 5190 O O . PRO A 1 673 ? 28.616 -7.479 -12.852 1.00 83.50 673 PRO A O 1
ATOM 5193 N N . ARG A 1 674 ? 30.096 -9.060 -13.416 1.00 75.12 674 ARG A N 1
ATOM 5194 C CA . ARG A 1 674 ? 30.220 -8.637 -14.824 1.00 75.12 674 ARG A CA 1
ATOM 5195 C C . ARG A 1 674 ? 28.901 -8.676 -15.605 1.00 75.12 674 ARG A C 1
ATOM 5197 O O . ARG A 1 674 ? 28.731 -7.908 -16.545 1.00 75.12 674 ARG A O 1
ATOM 5204 N N . ASP A 1 675 ? 27.972 -9.544 -15.217 1.00 72.56 675 ASP A N 1
ATOM 5205 C CA . ASP A 1 675 ? 26.610 -9.600 -15.753 1.00 72.56 675 ASP A CA 1
ATOM 5206 C C . ASP A 1 675 ? 25.715 -8.473 -15.203 1.00 72.56 675 ASP A C 1
ATOM 5208 O O . ASP A 1 675 ? 24.723 -8.116 -15.828 1.00 72.56 675 ASP A O 1
ATOM 5212 N N . VAL A 1 676 ? 26.039 -7.903 -14.038 1.00 75.50 676 VAL A N 1
ATOM 5213 C CA . VAL A 1 676 ? 25.388 -6.700 -13.502 1.00 75.50 676 VAL A CA 1
ATOM 5214 C C . VAL A 1 676 ? 25.927 -5.462 -14.216 1.00 75.50 676 VAL A C 1
ATOM 5216 O O . VAL A 1 676 ? 25.138 -4.613 -14.625 1.00 75.50 676 VAL A O 1
ATOM 5219 N N . GLN A 1 677 ? 27.238 -5.399 -14.473 1.00 75.25 677 GLN A N 1
ATOM 5220 C CA . GLN A 1 677 ? 27.869 -4.287 -15.197 1.00 75.25 677 GLN A CA 1
ATOM 5221 C C . GLN A 1 677 ? 27.286 -4.052 -16.603 1.00 75.25 677 GLN A C 1
ATOM 5223 O O . GLN A 1 677 ? 27.232 -2.907 -17.052 1.00 75.25 677 GLN A O 1
ATOM 5228 N N . THR A 1 678 ? 26.826 -5.101 -17.298 1.00 69.31 678 THR A N 1
ATOM 5229 C CA . THR A 1 678 ? 26.190 -4.984 -18.627 1.00 69.31 678 THR A CA 1
ATOM 5230 C C . THR A 1 678 ? 24.743 -4.481 -18.579 1.00 69.31 678 THR A C 1
ATOM 5232 O O . THR A 1 678 ? 24.216 -4.045 -19.605 1.00 69.31 678 THR A O 1
ATOM 5235 N N . LYS A 1 679 ? 24.088 -4.476 -17.409 1.00 69.25 679 LYS A N 1
ATOM 5236 C CA . LYS A 1 679 ? 22.707 -3.997 -17.216 1.00 69.25 679 LYS A CA 1
ATOM 5237 C C . LYS A 1 679 ? 22.694 -2.466 -17.094 1.00 69.25 679 LYS A C 1
ATOM 5239 O O . LYS A 1 679 ? 22.330 -1.925 -16.056 1.00 69.25 679 LYS A O 1
ATOM 5244 N N . VAL A 1 680 ? 23.080 -1.749 -18.157 1.00 63.56 680 VAL A N 1
ATOM 5245 C CA . VAL A 1 680 ? 23.282 -0.277 -18.170 1.00 63.56 680 VAL A CA 1
ATOM 5246 C C . VAL A 1 680 ? 22.106 0.507 -17.558 1.00 63.56 680 VAL A C 1
ATOM 5248 O O . VAL A 1 680 ? 22.321 1.462 -16.815 1.00 63.56 680 VAL A O 1
ATOM 5251 N N . ARG A 1 681 ? 20.858 0.072 -17.791 1.00 71.19 681 ARG A N 1
ATOM 5252 C CA . ARG A 1 681 ? 19.646 0.696 -17.216 1.00 71.19 681 ARG A CA 1
ATOM 5253 C C . ARG A 1 681 ? 19.562 0.612 -15.688 1.00 71.19 681 ARG A C 1
ATOM 5255 O O . ARG A 1 681 ? 18.946 1.474 -15.071 1.00 71.19 681 ARG A O 1
ATOM 5262 N N . LEU A 1 682 ? 20.197 -0.381 -15.065 1.00 73.56 682 LEU A N 1
ATOM 5263 C CA . LEU A 1 682 ? 20.277 -0.491 -13.609 1.00 73.56 682 LEU A CA 1
ATOM 5264 C C . LEU A 1 682 ? 21.183 0.601 -13.011 1.00 73.56 682 LEU A C 1
ATOM 5266 O O . LEU A 1 682 ? 20.876 1.116 -11.938 1.00 73.56 682 LEU A O 1
ATOM 5270 N N . LYS A 1 683 ? 22.217 1.047 -13.742 1.00 79.12 683 LYS A N 1
ATOM 5271 C CA . LYS A 1 683 ? 23.009 2.231 -13.368 1.00 79.12 683 LYS A CA 1
ATOM 5272 C C . LYS A 1 683 ? 22.156 3.502 -13.411 1.00 79.12 683 LYS A C 1
ATOM 5274 O O . LYS A 1 683 ? 22.239 4.329 -12.510 1.00 79.12 683 LYS A O 1
ATOM 5279 N N . SER A 1 684 ? 21.281 3.634 -14.412 1.00 77.75 684 SER A 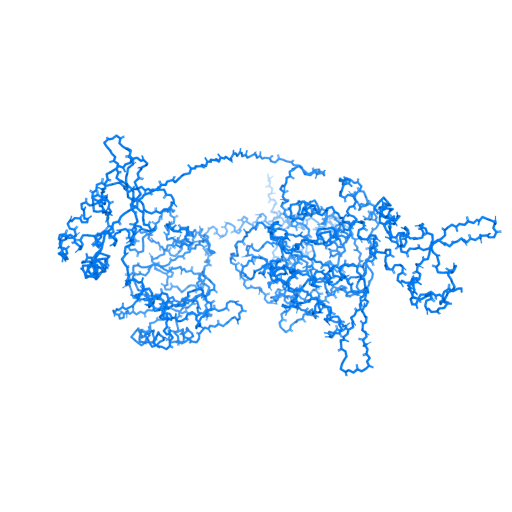N 1
ATOM 5280 C CA . SER A 1 684 ? 20.338 4.760 -14.523 1.00 77.75 684 SER A CA 1
ATOM 5281 C C . SER A 1 684 ? 19.355 4.843 -13.347 1.00 77.75 684 SER A C 1
ATOM 5283 O O . SER A 1 684 ? 19.005 5.951 -12.941 1.00 77.75 684 SER A O 1
ATOM 5285 N N . HIS A 1 685 ? 18.939 3.705 -12.771 1.00 78.69 685 HIS A N 1
ATOM 5286 C CA . HIS A 1 685 ? 18.148 3.695 -11.531 1.00 78.69 685 HIS A CA 1
ATOM 5287 C C . HIS A 1 685 ? 18.967 4.224 -10.341 1.00 78.69 685 HIS A C 1
ATOM 5289 O O . HIS A 1 685 ? 18.462 5.080 -9.626 1.00 78.69 685 HIS A O 1
ATOM 5295 N N . LEU A 1 686 ? 20.240 3.830 -10.186 1.00 84.62 686 LEU A N 1
ATOM 5296 C CA . LEU A 1 686 ? 21.118 4.335 -9.113 1.00 84.62 686 LEU A CA 1
ATOM 5297 C C . LEU A 1 686 ? 21.305 5.864 -9.164 1.00 84.62 686 LEU A C 1
ATOM 5299 O O . LEU A 1 686 ? 21.117 6.532 -8.149 1.00 84.62 686 LEU A O 1
ATOM 5303 N N . TYR A 1 687 ? 21.598 6.440 -10.340 1.00 85.62 687 TYR A N 1
ATOM 5304 C CA . TYR A 1 687 ? 21.652 7.906 -10.493 1.00 85.62 687 TYR A CA 1
ATOM 5305 C C . TYR A 1 687 ? 20.319 8.558 -10.099 1.00 85.62 687 TYR A C 1
ATOM 5307 O O . TYR A 1 687 ? 20.299 9.533 -9.350 1.00 85.62 687 TYR A O 1
ATOM 5315 N N . ARG A 1 688 ? 19.188 8.012 -10.569 1.00 84.38 688 ARG A N 1
ATOM 5316 C CA . ARG A 1 688 ? 17.855 8.553 -10.270 1.00 84.38 688 ARG A CA 1
ATOM 5317 C C . ARG A 1 688 ? 17.504 8.459 -8.786 1.00 84.38 688 ARG A C 1
ATOM 5319 O O . ARG A 1 688 ? 16.854 9.359 -8.265 1.00 84.38 688 ARG A O 1
ATOM 5326 N N . ASP A 1 689 ? 17.916 7.399 -8.102 1.00 85.81 689 ASP A N 1
ATOM 5327 C CA . ASP A 1 689 ? 17.739 7.253 -6.659 1.00 85.81 689 ASP A CA 1
ATOM 5328 C C . ASP A 1 689 ? 18.517 8.340 -5.910 1.00 85.81 689 ASP A C 1
ATOM 5330 O O . ASP A 1 689 ? 17.930 9.048 -5.090 1.00 85.81 689 ASP A O 1
ATOM 5334 N N . MET A 1 690 ? 19.790 8.542 -6.263 1.00 91.25 690 MET A N 1
ATOM 5335 C CA . MET A 1 690 ? 20.664 9.555 -5.665 1.00 91.25 690 MET A CA 1
ATOM 5336 C C . MET A 1 690 ? 20.126 10.978 -5.887 1.00 91.25 690 MET A C 1
ATOM 5338 O O . MET A 1 690 ? 20.018 11.761 -4.942 1.00 91.25 690 MET A O 1
ATOM 5342 N N . TYR A 1 691 ? 19.735 11.326 -7.117 1.00 90.75 691 TYR A N 1
ATOM 5343 C CA . TYR A 1 691 ? 19.158 12.643 -7.396 1.00 90.75 691 TYR A CA 1
ATOM 5344 C C . TYR A 1 691 ? 17.809 12.850 -6.705 1.00 90.75 691 TYR A C 1
ATOM 5346 O O . TYR A 1 691 ? 17.533 13.954 -6.240 1.00 90.75 691 TYR A O 1
ATOM 5354 N N . MET A 1 692 ? 16.981 11.808 -6.576 1.00 89.06 692 MET A N 1
ATOM 5355 C CA . MET A 1 692 ? 15.735 11.908 -5.815 1.00 89.06 692 MET A CA 1
ATOM 5356 C C . MET A 1 692 ? 16.005 12.100 -4.318 1.00 89.06 692 MET A C 1
ATOM 5358 O O . MET A 1 692 ? 15.337 12.930 -3.709 1.00 89.06 692 MET A O 1
ATOM 5362 N N . ALA A 1 693 ? 17.000 11.427 -3.729 1.00 90.88 693 ALA A N 1
ATOM 5363 C CA . ALA A 1 693 ? 17.413 11.659 -2.342 1.00 90.88 693 ALA A CA 1
ATOM 5364 C C . ALA A 1 693 ? 17.891 13.109 -2.121 1.00 90.88 693 ALA A C 1
ATOM 5366 O O . ALA A 1 693 ? 17.405 13.783 -1.209 1.00 90.88 693 ALA A O 1
ATOM 5367 N N . ALA A 1 694 ? 18.740 13.630 -3.016 1.00 94.06 694 ALA A N 1
ATOM 5368 C CA . ALA A 1 694 ? 19.203 15.019 -2.992 1.00 94.06 694 ALA A CA 1
ATOM 5369 C C . ALA A 1 694 ? 18.046 16.030 -3.127 1.00 94.06 694 ALA A C 1
ATOM 5371 O O . ALA A 1 694 ? 17.939 16.969 -2.331 1.00 94.06 694 ALA A O 1
ATOM 5372 N N . HIS A 1 695 ? 17.133 15.800 -4.078 1.00 93.12 695 HIS A N 1
ATOM 5373 C CA . HIS A 1 695 ? 15.921 16.604 -4.267 1.00 93.12 695 HIS A CA 1
ATOM 5374 C C . HIS A 1 695 ? 15.036 16.590 -3.017 1.00 93.12 695 HIS A C 1
ATOM 5376 O O . HIS A 1 695 ? 14.536 17.633 -2.604 1.00 93.12 695 HIS A O 1
ATOM 5382 N N . GLY A 1 696 ? 14.940 15.440 -2.343 1.00 91.44 696 GLY A N 1
ATOM 5383 C CA . GLY A 1 696 ? 14.220 15.277 -1.082 1.00 91.44 696 GLY A CA 1
ATOM 5384 C C . GLY A 1 696 ? 14.784 16.087 0.092 1.00 91.44 696 GLY A C 1
ATOM 5385 O O . GLY A 1 696 ? 14.080 16.326 1.071 1.00 91.44 696 GLY A O 1
ATOM 5386 N N . ARG A 1 697 ? 16.034 16.557 0.004 1.00 93.75 697 ARG A N 1
ATOM 5387 C CA . ARG A 1 697 ? 16.626 17.525 0.947 1.00 93.75 697 ARG A CA 1
ATOM 5388 C C . ARG A 1 697 ? 16.402 18.986 0.535 1.00 93.75 697 ARG A C 1
ATOM 5390 O O . ARG A 1 697 ? 16.957 19.880 1.167 1.00 93.75 697 ARG A O 1
ATOM 5397 N N . GLY A 1 698 ? 15.674 19.231 -0.554 1.00 93.19 698 GLY A N 1
ATOM 5398 C CA . GLY A 1 698 ? 15.576 20.534 -1.211 1.00 93.19 698 GLY A CA 1
ATOM 5399 C C . GLY A 1 698 ? 16.820 20.927 -2.022 1.00 93.19 698 GLY A C 1
ATOM 5400 O O . GLY A 1 698 ? 16.929 22.082 -2.427 1.00 93.19 698 GLY A O 1
ATOM 5401 N N . SER A 1 699 ? 17.762 20.004 -2.255 1.00 94.75 699 SER A N 1
ATOM 5402 C CA . SER A 1 699 ? 19.008 20.282 -2.980 1.00 94.75 699 SER A CA 1
ATOM 5403 C C . SER A 1 699 ? 18.848 20.099 -4.489 1.00 94.75 699 SER A C 1
ATOM 5405 O O . SER A 1 699 ? 18.160 19.188 -4.944 1.00 94.75 699 SER A O 1
ATOM 5407 N N . MET A 1 700 ? 19.560 20.921 -5.265 1.00 94.88 700 MET A N 1
ATOM 5408 C CA . MET A 1 700 ? 19.812 20.687 -6.696 1.00 94.88 700 MET A CA 1
ATOM 5409 C C . MET A 1 700 ? 21.198 20.063 -6.957 1.00 94.88 700 MET A C 1
ATOM 5411 O O . MET A 1 700 ? 21.551 19.822 -8.104 1.00 94.88 700 MET A O 1
ATOM 5415 N N . ILE A 1 701 ? 21.981 19.791 -5.908 1.00 96.56 701 ILE A N 1
ATOM 5416 C CA . ILE A 1 701 ? 23.297 19.143 -5.990 1.00 96.56 701 ILE A CA 1
ATOM 5417 C C . ILE A 1 701 ? 23.252 17.835 -5.195 1.00 96.56 701 ILE A C 1
ATOM 5419 O O . ILE A 1 701 ? 22.902 17.846 -4.010 1.00 96.56 701 ILE A O 1
ATOM 5423 N N . ALA A 1 702 ? 23.608 16.726 -5.842 1.00 95.25 702 ALA A N 1
ATOM 5424 C CA . ALA A 1 702 ? 23.767 15.421 -5.213 1.00 95.25 702 ALA A CA 1
ATOM 5425 C C . ALA A 1 702 ? 25.131 15.309 -4.520 1.00 95.25 702 ALA A C 1
ATOM 5427 O O . ALA A 1 702 ? 26.177 15.566 -5.113 1.00 95.25 702 ALA A O 1
ATOM 5428 N N . GLU A 1 703 ? 25.113 14.926 -3.250 1.00 96.44 703 GLU A N 1
ATOM 5429 C CA . GLU A 1 703 ? 26.280 14.813 -2.379 1.00 96.44 703 GLU A CA 1
ATOM 5430 C C . GLU A 1 703 ? 26.590 13.338 -2.077 1.00 96.44 703 GLU A C 1
ATOM 5432 O O . GLU A 1 703 ? 25.740 12.465 -2.241 1.00 96.44 703 GLU A O 1
ATOM 5437 N N . MET A 1 704 ? 27.784 13.045 -1.548 1.00 95.12 704 MET A N 1
ATOM 5438 C CA . MET A 1 704 ? 28.190 11.667 -1.216 1.00 95.12 704 MET A CA 1
ATOM 5439 C C . MET A 1 704 ? 27.182 10.945 -0.301 1.00 95.12 704 MET A C 1
ATOM 5441 O O . MET A 1 704 ? 26.929 9.760 -0.482 1.00 95.12 704 MET A O 1
ATOM 5445 N N . ARG A 1 705 ? 26.532 11.675 0.619 1.00 92.62 705 ARG A N 1
ATOM 5446 C CA . ARG A 1 705 ? 25.466 11.150 1.494 1.00 92.62 705 ARG A CA 1
ATOM 5447 C C . ARG A 1 705 ? 24.211 10.670 0.756 1.00 92.62 705 ARG A C 1
ATOM 5449 O O . ARG A 1 705 ? 23.548 9.771 1.257 1.00 92.62 705 ARG A O 1
ATOM 5456 N N . ASP A 1 706 ? 23.887 11.259 -0.395 1.00 94.38 706 ASP A N 1
ATOM 5457 C CA . ASP A 1 706 ? 22.737 10.857 -1.219 1.00 94.38 706 ASP A CA 1
ATOM 5458 C C . ASP A 1 706 ? 23.068 9.610 -2.044 1.00 94.38 706 ASP A C 1
ATOM 5460 O O . ASP A 1 706 ? 22.200 8.796 -2.347 1.00 94.38 706 ASP A O 1
ATOM 5464 N N . LEU A 1 707 ? 24.343 9.442 -2.402 1.00 93.69 707 LEU A N 1
ATOM 5465 C CA . LEU A 1 707 ? 24.826 8.217 -3.020 1.00 93.69 707 LEU A CA 1
ATOM 5466 C C . LEU A 1 707 ? 24.888 7.085 -1.988 1.00 93.69 707 LEU A C 1
ATOM 5468 O O . LEU A 1 707 ? 24.295 6.033 -2.201 1.00 93.69 707 LEU A O 1
ATOM 5472 N N . ASP A 1 708 ? 25.536 7.300 -0.844 1.00 91.88 708 ASP A N 1
ATOM 5473 C CA . ASP A 1 708 ? 25.678 6.272 0.192 1.00 91.88 708 ASP A CA 1
ATOM 5474 C C . ASP A 1 708 ? 24.318 5.788 0.732 1.00 91.88 708 ASP A C 1
ATOM 5476 O O . ASP A 1 708 ? 24.151 4.585 0.940 1.00 91.88 708 ASP A O 1
ATOM 5480 N N . SER A 1 709 ? 23.310 6.665 0.856 1.00 89.69 709 SER A N 1
ATOM 5481 C CA . SER A 1 709 ? 21.948 6.257 1.242 1.00 89.69 709 SER A CA 1
ATOM 5482 C C . SER A 1 709 ? 21.234 5.402 0.184 1.00 89.69 709 SER A C 1
ATOM 5484 O O . SER A 1 709 ? 20.294 4.686 0.510 1.00 89.69 709 SER A O 1
ATOM 5486 N N . THR A 1 710 ? 21.671 5.401 -1.077 1.00 87.44 710 THR A N 1
ATOM 5487 C CA . THR A 1 710 ? 21.071 4.555 -2.129 1.00 87.44 710 THR A CA 1
ATOM 5488 C C . THR A 1 710 ? 21.831 3.248 -2.327 1.00 87.44 710 THR A C 1
ATOM 5490 O O . THR A 1 710 ? 21.219 2.206 -2.576 1.00 87.44 710 THR A O 1
ATOM 5493 N N . LEU A 1 711 ? 23.150 3.258 -2.109 1.00 91.62 711 LEU A N 1
ATOM 5494 C CA . LEU A 1 711 ? 24.002 2.073 -2.212 1.00 91.62 711 LEU A CA 1
ATOM 5495 C C . LEU A 1 711 ? 23.612 0.952 -1.230 1.00 91.62 711 LEU A C 1
ATOM 5497 O O . LEU A 1 711 ? 23.763 -0.217 -1.587 1.00 91.62 711 LEU A O 1
ATOM 5501 N N . VAL A 1 712 ? 23.052 1.261 -0.051 1.00 89.88 712 VAL A N 1
ATOM 5502 C CA . VAL A 1 712 ? 22.614 0.237 0.927 1.00 89.88 712 VAL A CA 1
ATOM 5503 C C . VAL A 1 712 ? 21.528 -0.705 0.383 1.00 89.88 712 VAL A C 1
ATOM 5505 O O . VAL A 1 712 ? 21.556 -1.901 0.662 1.00 89.88 712 VAL A O 1
ATOM 5508 N N . ASN A 1 713 ? 20.611 -0.207 -0.457 1.00 88.56 713 ASN A N 1
ATOM 5509 C CA . ASN A 1 713 ? 19.544 -1.012 -1.071 1.00 88.56 713 ASN A CA 1
ATOM 5510 C C . ASN A 1 713 ? 19.845 -1.421 -2.524 1.00 88.56 713 ASN A C 1
ATOM 5512 O O . ASN A 1 713 ? 19.060 -2.151 -3.135 1.00 88.56 713 ASN A O 1
ATOM 5516 N N . PHE A 1 714 ? 20.982 -1.023 -3.097 1.00 88.19 714 PHE A N 1
ATOM 5517 C CA . PHE A 1 714 ? 21.321 -1.401 -4.470 1.00 88.19 714 PHE A CA 1
ATOM 5518 C C . PHE A 1 714 ? 21.529 -2.928 -4.660 1.00 88.19 714 PHE A C 1
ATOM 5520 O O . PHE A 1 714 ? 20.969 -3.483 -5.610 1.00 88.19 714 PHE A O 1
ATOM 5527 N N . PRO A 1 715 ? 22.199 -3.675 -3.751 1.00 86.44 715 PRO A N 1
ATOM 5528 C CA . PRO A 1 715 ? 22.274 -5.141 -3.837 1.00 86.44 715 PRO A CA 1
ATOM 5529 C C . PRO A 1 715 ? 20.901 -5.823 -3.743 1.00 86.44 715 PRO A C 1
ATOM 5531 O O . PRO A 1 715 ? 20.622 -6.785 -4.461 1.00 86.44 715 PRO A O 1
ATOM 5534 N N . ARG A 1 716 ? 20.000 -5.281 -2.913 1.00 86.62 716 ARG A N 1
ATOM 5535 C CA . ARG A 1 716 ? 18.597 -5.711 -2.822 1.00 86.62 716 ARG A CA 1
ATOM 5536 C C . ARG A 1 716 ? 17.878 -5.551 -4.165 1.00 86.62 716 ARG A C 1
ATOM 5538 O O . ARG A 1 716 ? 17.184 -6.467 -4.599 1.00 86.62 716 ARG A O 1
ATOM 5545 N N . GLN A 1 717 ? 18.073 -4.420 -4.843 1.00 82.25 717 GLN A N 1
ATOM 5546 C CA . GLN A 1 717 ? 17.508 -4.164 -6.169 1.00 82.25 717 GLN A CA 1
ATOM 5547 C C . GLN A 1 717 ? 18.017 -5.169 -7.229 1.00 82.25 717 GLN A C 1
ATOM 5549 O O . GLN A 1 717 ? 17.254 -5.542 -8.124 1.00 82.25 717 GLN A O 1
ATOM 5554 N N . ILE A 1 718 ? 19.248 -5.686 -7.115 1.00 81.50 718 ILE A N 1
ATOM 5555 C CA . ILE A 1 718 ? 19.718 -6.809 -7.949 1.00 81.50 718 ILE A CA 1
ATOM 5556 C C . ILE A 1 718 ? 18.922 -8.086 -7.625 1.00 81.50 718 ILE A C 1
ATOM 5558 O O . ILE A 1 718 ? 18.302 -8.659 -8.523 1.00 81.50 718 ILE A O 1
ATOM 5562 N N . LYS A 1 719 ? 18.859 -8.496 -6.349 1.00 80.88 719 LYS A N 1
ATOM 5563 C CA . LYS A 1 719 ? 18.202 -9.751 -5.927 1.00 80.88 719 LYS A CA 1
ATOM 5564 C C . LYS A 1 719 ? 16.702 -9.801 -6.234 1.00 80.88 719 LYS A C 1
ATOM 5566 O O . LYS A 1 719 ? 16.207 -10.826 -6.692 1.00 80.88 719 LYS A O 1
ATOM 5571 N N . ILE A 1 720 ? 15.982 -8.684 -6.099 1.00 78.44 720 ILE A N 1
ATOM 5572 C CA . ILE A 1 720 ? 14.567 -8.580 -6.509 1.00 78.44 720 ILE A CA 1
ATOM 5573 C C . ILE A 1 720 ? 14.389 -8.894 -8.007 1.00 78.44 720 ILE A C 1
ATOM 5575 O O . ILE A 1 720 ? 13.391 -9.504 -8.396 1.00 78.44 720 ILE A O 1
ATOM 5579 N N . ARG A 1 721 ? 15.361 -8.519 -8.852 1.00 76.12 721 ARG A N 1
ATOM 5580 C CA . ARG A 1 721 ? 15.349 -8.820 -10.294 1.00 76.12 721 ARG A CA 1
ATOM 5581 C C . ARG A 1 721 ? 15.735 -10.265 -10.598 1.00 76.12 721 ARG A C 1
ATOM 5583 O O . ARG A 1 721 ? 15.112 -10.872 -11.463 1.00 76.12 721 ARG A O 1
ATOM 5590 N N . GLU A 1 722 ? 16.679 -10.835 -9.855 1.00 74.62 722 GLU A N 1
ATOM 5591 C CA . GLU A 1 722 ? 17.035 -12.258 -9.954 1.00 74.62 722 GLU A CA 1
ATOM 5592 C C . GLU A 1 722 ? 15.883 -13.191 -9.544 1.00 74.62 722 GLU A C 1
ATOM 5594 O O . GLU A 1 722 ? 15.706 -14.228 -10.177 1.00 74.62 722 GLU A O 1
ATOM 5599 N N . ALA A 1 723 ? 15.071 -12.807 -8.552 1.00 71.75 723 ALA A N 1
ATOM 5600 C CA . ALA A 1 723 ? 13.967 -13.620 -8.037 1.00 71.75 723 ALA A CA 1
ATOM 5601 C C . ALA A 1 723 ? 12.663 -13.508 -8.857 1.00 71.75 723 ALA A C 1
ATOM 5603 O O . ALA A 1 723 ? 12.130 -14.519 -9.318 1.00 71.75 723 ALA A O 1
ATOM 5604 N N . PHE A 1 724 ? 12.135 -12.291 -9.055 1.00 66.31 724 PHE A N 1
ATOM 5605 C CA . PHE A 1 724 ? 10.800 -12.086 -9.650 1.00 66.31 724 PHE A CA 1
ATOM 5606 C C . PHE A 1 724 ? 10.817 -11.786 -11.151 1.00 66.31 724 PHE A C 1
ATOM 5608 O O . PHE A 1 724 ? 9.813 -11.979 -11.833 1.00 66.31 724 PHE A O 1
ATOM 5615 N N . PHE A 1 725 ? 11.952 -11.332 -11.686 1.00 64.25 725 PHE A N 1
ATOM 5616 C CA . PHE A 1 725 ? 12.080 -10.855 -13.065 1.00 64.25 725 PHE A CA 1
ATOM 5617 C C . PHE A 1 725 ? 13.035 -11.745 -13.880 1.00 64.25 725 PHE A C 1
ATOM 5619 O O . PHE A 1 725 ? 13.896 -11.275 -14.626 1.00 64.25 725 PHE A O 1
ATOM 5626 N N . THR A 1 726 ? 12.893 -13.064 -13.707 1.00 57.03 726 THR A N 1
ATOM 5627 C CA . THR A 1 726 ? 13.883 -14.055 -14.148 1.00 57.03 726 THR A CA 1
ATOM 5628 C C . THR A 1 726 ? 14.030 -14.126 -15.668 1.00 57.03 726 THR A C 1
ATOM 5630 O O . THR A 1 726 ? 13.062 -14.423 -16.372 1.00 57.03 726 THR A O 1
ATOM 5633 N N . THR A 1 727 ? 15.264 -13.945 -16.146 1.00 45.12 727 THR A N 1
ATOM 5634 C CA . THR A 1 727 ? 15.733 -14.336 -17.488 1.00 45.12 727 THR A CA 1
ATOM 5635 C C . THR A 1 727 ? 14.812 -13.969 -18.662 1.00 45.12 727 THR A C 1
ATOM 5637 O O . THR A 1 727 ? 14.497 -14.788 -19.528 1.00 45.12 727 THR A O 1
ATOM 5640 N N . GLU A 1 728 ? 14.553 -12.667 -18.823 1.00 42.88 728 GLU A N 1
ATOM 5641 C CA . GLU A 1 728 ? 14.769 -12.117 -20.165 1.00 42.88 728 GLU A CA 1
ATOM 5642 C C . GLU A 1 728 ? 16.264 -12.270 -20.492 1.00 42.88 728 GLU A C 1
ATOM 5644 O O . GLU A 1 728 ? 17.090 -11.493 -20.019 1.00 42.88 728 GLU A O 1
ATOM 5649 N N . VAL A 1 729 ? 16.622 -13.250 -21.329 1.00 42.16 729 VAL A N 1
ATOM 5650 C CA . VAL A 1 729 ? 17.700 -12.984 -22.288 1.00 42.16 729 VAL A CA 1
ATOM 5651 C C . VAL A 1 729 ? 17.096 -11.962 -23.248 1.00 42.16 729 VAL A C 1
ATOM 5653 O O . VAL A 1 729 ? 16.107 -12.289 -23.909 1.00 42.16 729 VAL A O 1
ATOM 5656 N N . PRO A 1 730 ? 17.587 -10.715 -23.284 1.00 47.31 730 PRO A N 1
ATOM 5657 C CA . PRO A 1 730 ? 16.991 -9.708 -24.138 1.00 47.31 730 PRO A CA 1
ATOM 5658 C C . PRO A 1 730 ? 17.169 -10.112 -25.602 1.00 47.31 730 PRO A C 1
ATOM 5660 O O . PRO A 1 730 ? 18.269 -10.455 -26.040 1.00 47.31 730 PRO A O 1
ATOM 5663 N N . ASP A 1 731 ? 16.094 -9.997 -26.376 1.00 57.38 731 ASP A N 1
ATOM 5664 C CA . ASP A 1 731 ? 16.098 -10.032 -27.831 1.00 57.38 731 ASP A CA 1
ATOM 5665 C C . ASP A 1 731 ? 16.713 -8.724 -28.348 1.00 57.38 731 ASP A C 1
ATOM 5667 O O . ASP A 1 731 ? 16.078 -7.850 -28.944 1.00 57.38 731 ASP A O 1
ATOM 5671 N N . LYS A 1 732 ? 18.012 -8.573 -28.073 1.00 60.78 732 LYS A N 1
ATOM 5672 C CA . LYS A 1 732 ? 18.843 -7.487 -28.585 1.00 60.78 732 LYS A CA 1
ATOM 5673 C C . LYS A 1 732 ? 18.826 -7.507 -30.115 1.00 60.78 732 LYS A C 1
ATOM 5675 O O . LYS A 1 732 ? 18.906 -6.449 -30.726 1.00 60.78 732 LYS A O 1
ATOM 5680 N N . ILE A 1 733 ? 18.646 -8.680 -30.731 1.00 66.00 733 ILE A N 1
ATOM 5681 C CA . ILE A 1 733 ? 18.477 -8.837 -32.177 1.00 66.00 733 ILE A CA 1
ATOM 5682 C C . ILE A 1 733 ? 17.206 -8.095 -32.626 1.00 66.00 733 ILE A C 1
ATOM 5684 O O . ILE A 1 733 ? 17.308 -7.190 -33.449 1.00 66.00 733 ILE A O 1
ATOM 5688 N N . GLY A 1 734 ? 16.041 -8.369 -32.038 1.00 58.47 734 GLY A N 1
ATOM 5689 C CA . GLY A 1 734 ? 14.783 -7.646 -32.267 1.00 58.47 734 GLY A CA 1
ATOM 5690 C C . GLY A 1 734 ? 14.851 -6.151 -31.943 1.00 58.47 734 GLY A C 1
ATOM 5691 O O . GLY A 1 734 ? 14.348 -5.327 -32.712 1.00 58.47 734 GLY A O 1
ATOM 5692 N N . LEU A 1 735 ? 15.544 -5.765 -30.866 1.00 66.00 735 LEU A N 1
ATOM 5693 C CA . LEU A 1 735 ? 15.818 -4.359 -30.541 1.00 66.00 735 LEU A CA 1
ATOM 5694 C C . LEU A 1 735 ? 16.611 -3.666 -31.661 1.00 66.00 735 LEU A C 1
ATOM 5696 O O . LEU A 1 735 ? 16.240 -2.570 -32.090 1.00 66.00 735 LEU A O 1
ATOM 5700 N N . TYR A 1 736 ? 17.672 -4.299 -32.168 1.00 77.19 736 TYR A N 1
ATOM 5701 C CA . TYR A 1 736 ? 18.457 -3.762 -33.277 1.00 77.19 736 TYR A CA 1
ATOM 5702 C C . TYR A 1 736 ? 17.696 -3.803 -34.602 1.00 77.19 736 TYR A C 1
ATOM 5704 O O . TYR A 1 736 ? 17.747 -2.814 -35.322 1.00 77.19 736 TYR A O 1
ATOM 5712 N N . LEU A 1 737 ? 16.907 -4.841 -34.893 1.00 73.62 737 LEU A N 1
ATOM 5713 C CA . LEU A 1 737 ? 15.997 -4.878 -36.047 1.00 73.62 737 LEU A CA 1
ATOM 5714 C C . LEU A 1 737 ? 15.003 -3.705 -36.011 1.00 73.62 737 LEU A C 1
ATOM 5716 O O . LEU A 1 737 ? 14.792 -3.041 -37.024 1.00 73.62 737 LEU A O 1
ATOM 5720 N N . SER A 1 738 ? 14.445 -3.390 -34.839 1.00 63.78 738 SER A N 1
ATOM 5721 C CA . SER A 1 738 ? 13.540 -2.252 -34.638 1.00 63.78 738 SER A CA 1
ATOM 5722 C C . SER A 1 738 ? 14.240 -0.901 -34.857 1.00 63.78 738 SER A C 1
ATOM 5724 O O . SER A 1 738 ? 13.723 -0.040 -35.576 1.00 63.78 738 SER A O 1
ATOM 5726 N N . ARG A 1 739 ? 15.459 -0.723 -34.322 1.00 79.44 739 ARG A N 1
ATOM 5727 C CA . ARG A 1 739 ? 16.274 0.489 -34.543 1.00 79.44 739 ARG A CA 1
ATOM 5728 C C . ARG A 1 739 ? 16.701 0.637 -36.012 1.00 79.44 739 ARG A C 1
ATOM 5730 O O . ARG A 1 739 ? 16.538 1.711 -36.585 1.00 79.44 739 ARG A O 1
ATOM 5737 N N . LEU A 1 740 ? 17.162 -0.440 -36.650 1.00 86.19 740 LEU A N 1
ATOM 5738 C CA . LEU A 1 740 ? 17.501 -0.484 -38.076 1.00 86.19 740 LEU A CA 1
ATOM 5739 C C . LEU A 1 740 ? 16.289 -0.132 -38.949 1.00 86.19 740 LEU A C 1
ATOM 5741 O O . LEU A 1 740 ? 16.411 0.692 -39.858 1.00 86.19 740 LEU A O 1
ATOM 5745 N N . LYS A 1 741 ? 15.101 -0.666 -38.637 1.00 85.25 741 LYS A N 1
ATOM 5746 C CA . LYS A 1 741 ? 13.842 -0.317 -39.314 1.00 85.25 741 LYS A CA 1
ATOM 5747 C C . LYS A 1 741 ? 13.507 1.171 -39.191 1.00 85.25 741 LYS A C 1
ATOM 5749 O O . LYS A 1 741 ? 13.124 1.776 -40.188 1.00 85.25 741 LYS A O 1
ATOM 5754 N N . ALA A 1 742 ? 13.694 1.775 -38.016 1.00 75.06 742 ALA A N 1
ATOM 5755 C CA . ALA A 1 742 ? 13.461 3.207 -37.814 1.00 75.06 742 ALA A CA 1
ATOM 5756 C C . ALA A 1 742 ? 14.416 4.091 -38.643 1.00 75.06 742 ALA A C 1
ATOM 5758 O O . ALA A 1 742 ? 13.970 5.063 -39.256 1.00 75.06 742 ALA A O 1
ATOM 5759 N N . ILE A 1 743 ? 15.701 3.727 -38.731 1.00 87.94 743 ILE A N 1
ATOM 5760 C CA . ILE A 1 743 ? 16.675 4.430 -39.585 1.00 87.94 743 ILE A CA 1
ATOM 5761 C C . ILE A 1 743 ? 16.300 4.254 -41.069 1.00 87.94 743 ILE A C 1
ATOM 5763 O O . ILE A 1 743 ? 16.227 5.236 -41.803 1.00 87.94 743 ILE A O 1
ATOM 5767 N N . THR A 1 744 ? 15.951 3.032 -41.489 1.00 90.38 744 THR A N 1
ATOM 5768 C CA . THR A 1 744 ? 15.502 2.710 -42.864 1.00 90.38 744 THR A CA 1
ATOM 5769 C C . THR A 1 744 ? 14.283 3.540 -43.285 1.00 90.38 744 THR A C 1
ATOM 5771 O O . THR A 1 744 ? 14.221 4.037 -44.405 1.00 90.38 744 THR A O 1
ATOM 5774 N N . GLU A 1 745 ? 13.318 3.713 -42.382 1.00 85.38 745 GLU A N 1
ATOM 5775 C CA . GLU A 1 745 ? 12.114 4.525 -42.587 1.00 85.38 745 GLU A CA 1
ATOM 5776 C C . GLU A 1 745 ? 12.438 6.028 -42.678 1.00 85.38 745 GLU A C 1
ATOM 5778 O O . GLU A 1 745 ? 11.899 6.730 -43.533 1.00 85.38 745 GLU A O 1
ATOM 5783 N N . SER A 1 746 ? 13.366 6.525 -41.852 1.00 84.50 746 SER A N 1
ATOM 5784 C CA . SER A 1 746 ? 13.869 7.904 -41.943 1.00 84.50 746 SER A CA 1
ATOM 5785 C C . SER A 1 746 ? 14.556 8.166 -43.292 1.00 84.50 746 SER A C 1
ATOM 5787 O O . SER A 1 746 ? 14.266 9.153 -43.968 1.00 84.50 746 SER A O 1
ATOM 5789 N N . MET A 1 747 ? 15.396 7.228 -43.741 1.00 91.19 747 MET A N 1
ATOM 5790 C CA . MET A 1 747 ? 16.031 7.262 -45.061 1.00 91.19 747 MET A CA 1
ATOM 5791 C C . MET A 1 747 ? 14.990 7.251 -46.191 1.00 91.19 747 MET A C 1
ATOM 5793 O O . MET A 1 747 ? 15.067 8.085 -47.088 1.00 91.19 747 MET A O 1
ATOM 5797 N N . ARG A 1 748 ? 13.975 6.374 -46.127 1.00 89.12 748 ARG A N 1
ATOM 5798 C CA . ARG A 1 748 ? 12.897 6.298 -47.133 1.00 89.12 748 ARG A CA 1
ATOM 5799 C C . ARG A 1 748 ? 12.142 7.625 -47.266 1.00 89.12 748 ARG A C 1
ATOM 5801 O O . ARG A 1 748 ? 11.848 8.051 -48.377 1.00 89.12 748 ARG A O 1
ATOM 5808 N N . ARG A 1 749 ? 11.896 8.328 -46.154 1.00 85.62 749 ARG A N 1
ATOM 5809 C CA . ARG A 1 749 ? 11.274 9.667 -46.165 1.00 85.62 749 ARG A CA 1
ATOM 5810 C C . ARG A 1 749 ? 12.150 10.718 -46.840 1.00 85.62 749 ARG A C 1
ATOM 5812 O O . ARG A 1 749 ? 11.621 11.485 -47.634 1.00 85.62 749 ARG A O 1
ATOM 5819 N N . ARG A 1 750 ? 13.461 10.723 -46.572 1.00 89.44 750 ARG A N 1
ATOM 5820 C CA . ARG A 1 750 ? 14.428 11.640 -47.207 1.00 89.44 750 ARG A CA 1
ATOM 5821 C C . ARG A 1 750 ? 14.486 11.445 -48.728 1.00 89.44 750 ARG A C 1
ATOM 5823 O O . ARG A 1 750 ? 14.382 12.417 -49.477 1.00 89.44 750 ARG A O 1
ATOM 5830 N N . LEU A 1 751 ? 14.536 10.189 -49.181 1.00 87.88 751 LEU A N 1
ATOM 5831 C CA . LEU A 1 751 ? 14.451 9.825 -50.604 1.00 87.88 751 LEU A CA 1
ATOM 5832 C C . LEU A 1 751 ? 13.120 10.279 -51.227 1.00 87.88 751 LEU A C 1
ATOM 5834 O O . LEU A 1 751 ? 13.113 10.927 -52.269 1.00 87.88 751 LEU A O 1
ATO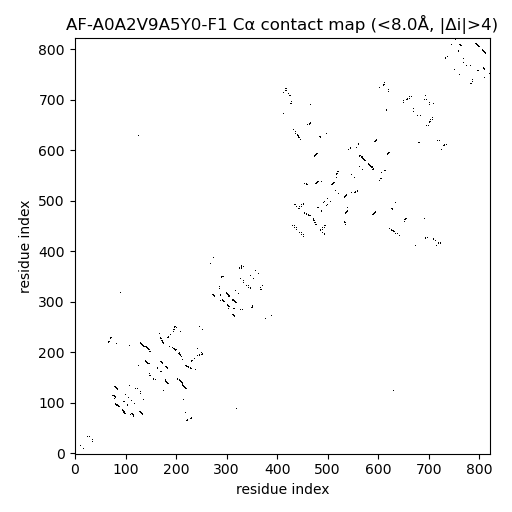M 5838 N N . ASN A 1 752 ? 11.993 10.037 -50.549 1.00 83.12 752 ASN A N 1
ATOM 5839 C CA . ASN A 1 752 ? 10.668 10.474 -51.005 1.00 83.12 752 ASN A CA 1
ATOM 5840 C C . ASN A 1 752 ? 10.445 12.002 -50.941 1.00 83.12 752 ASN A C 1
ATOM 5842 O O . ASN A 1 752 ? 9.508 12.494 -51.565 1.00 83.12 752 ASN A O 1
ATOM 5846 N N . SER A 1 753 ? 11.304 12.764 -50.252 1.00 82.69 753 SER A N 1
ATOM 5847 C CA . SER A 1 753 ? 11.381 14.232 -50.363 1.00 82.69 753 SER A CA 1
ATOM 5848 C C . SER A 1 753 ? 12.352 14.735 -51.444 1.00 82.69 753 SER A C 1
ATOM 5850 O O . SER A 1 753 ? 12.532 15.943 -51.575 1.00 82.69 753 SER A O 1
ATOM 5852 N N . GLY A 1 754 ? 12.962 13.840 -52.228 1.00 83.19 754 GLY A N 1
ATOM 5853 C CA . GLY A 1 754 ? 13.854 14.186 -53.339 1.00 83.19 754 GLY A CA 1
ATOM 5854 C C . GLY A 1 754 ? 15.334 14.330 -52.972 1.00 83.19 754 GLY A C 1
ATOM 5855 O O . GLY A 1 754 ? 16.099 14.866 -53.773 1.00 83.19 754 GLY A O 1
ATOM 5856 N N . GLU A 1 755 ? 15.774 13.868 -51.795 1.00 85.75 755 GLU A N 1
ATOM 5857 C CA . GLU A 1 755 ? 17.213 13.769 -51.521 1.00 85.75 755 GLU A CA 1
ATOM 5858 C C . GLU A 1 755 ? 17.852 12.630 -52.338 1.00 85.75 755 GLU A C 1
ATOM 5860 O O . GLU A 1 755 ? 17.305 11.525 -52.375 1.00 85.75 755 GLU A O 1
ATOM 5865 N N . PRO A 1 756 ? 19.029 12.838 -52.959 1.00 85.94 756 PRO A N 1
ATOM 5866 C CA . PRO A 1 756 ? 19.660 11.821 -53.791 1.00 85.94 756 PRO A CA 1
ATOM 5867 C C . PRO A 1 756 ? 20.243 10.677 -52.950 1.00 85.94 756 PRO A C 1
ATOM 5869 O O . PRO A 1 756 ? 20.788 10.889 -51.863 1.00 85.94 756 PRO A O 1
ATOM 5872 N N . VAL A 1 757 ? 20.207 9.455 -53.492 1.00 86.75 757 VAL A N 1
ATOM 5873 C CA . VAL A 1 757 ? 20.553 8.210 -52.774 1.00 86.75 757 VAL A CA 1
ATOM 5874 C C . VAL A 1 757 ? 21.915 8.267 -52.071 1.00 86.75 757 VAL A C 1
ATOM 5876 O O . VAL A 1 757 ? 22.039 7.822 -50.930 1.00 86.75 757 VAL A O 1
ATOM 5879 N N . TRP A 1 758 ? 22.933 8.869 -52.694 1.00 85.31 758 TRP A N 1
ATOM 5880 C CA . TRP A 1 758 ? 24.280 8.981 -52.118 1.00 85.31 758 TRP A CA 1
ATOM 5881 C C . TRP A 1 758 ? 24.355 9.871 -50.860 1.00 85.31 758 TRP A C 1
ATOM 5883 O O . TRP A 1 758 ? 25.225 9.650 -50.016 1.00 85.31 758 TRP A O 1
ATOM 5893 N N . ALA A 1 759 ? 23.451 10.848 -50.712 1.00 83.44 759 ALA A N 1
ATOM 5894 C CA . ALA A 1 759 ? 23.378 11.756 -49.561 1.00 83.44 759 ALA A CA 1
ATOM 5895 C C . ALA A 1 759 ? 22.563 11.168 -48.394 1.00 83.44 759 ALA A C 1
ATOM 5897 O O . ALA A 1 759 ? 22.720 11.575 -47.238 1.00 83.44 759 ALA A O 1
ATOM 5898 N N . VAL A 1 760 ? 21.704 10.188 -48.686 1.00 88.50 760 VAL A N 1
ATOM 5899 C CA . VAL A 1 760 ? 20.913 9.456 -47.688 1.00 88.50 760 VAL A CA 1
ATOM 5900 C C . VAL A 1 760 ? 21.627 8.188 -47.208 1.00 88.50 760 VAL A C 1
ATOM 5902 O O . VAL A 1 760 ? 21.449 7.794 -46.058 1.00 88.50 760 VAL A O 1
ATOM 5905 N N . ALA A 1 761 ? 22.450 7.556 -48.050 1.00 91.50 761 ALA A N 1
ATOM 5906 C CA . ALA A 1 761 ? 23.102 6.287 -47.738 1.00 91.50 761 ALA A CA 1
ATOM 5907 C C . ALA A 1 761 ? 24.058 6.362 -46.526 1.00 91.50 761 ALA A C 1
ATOM 5909 O O . ALA A 1 761 ? 24.840 7.309 -46.365 1.00 91.50 761 ALA A O 1
ATOM 5910 N N . LEU A 1 762 ? 24.051 5.305 -45.708 1.00 91.06 762 LEU A N 1
ATOM 5911 C CA . LEU A 1 762 ? 24.822 5.163 -44.463 1.00 91.06 762 LEU A CA 1
ATOM 5912 C C . LEU A 1 762 ? 25.717 3.914 -44.505 1.00 91.06 762 LEU A C 1
ATOM 5914 O O . LEU A 1 762 ? 25.362 2.908 -45.113 1.00 91.06 762 LEU A O 1
ATOM 5918 N N . SER A 1 763 ? 26.897 3.966 -43.892 1.00 91.69 763 SER A N 1
ATOM 5919 C CA . SER A 1 763 ? 27.773 2.799 -43.721 1.00 91.69 763 SER A CA 1
ATOM 5920 C C . SER A 1 763 ? 27.328 1.946 -42.527 1.00 91.69 763 SER A C 1
ATOM 5922 O O . SER A 1 763 ? 26.661 2.443 -41.620 1.00 91.69 763 SER A O 1
ATOM 5924 N N . GLN A 1 764 ? 27.738 0.673 -42.466 1.00 91.00 764 GLN A N 1
ATOM 5925 C CA . GLN A 1 764 ? 27.439 -0.194 -41.311 1.00 91.00 764 GLN A CA 1
ATOM 5926 C C . GLN A 1 764 ? 27.934 0.411 -39.983 1.00 91.00 764 GLN A C 1
ATOM 5928 O O . GLN A 1 764 ? 27.286 0.219 -38.959 1.00 91.00 764 GLN A O 1
ATOM 5933 N N . ARG A 1 765 ? 29.026 1.193 -39.990 1.00 85.94 765 ARG A N 1
ATOM 5934 C CA . ARG A 1 765 ? 29.530 1.883 -38.791 1.00 85.94 765 ARG A CA 1
ATOM 5935 C C . ARG A 1 765 ? 28.642 3.056 -38.366 1.00 85.94 765 ARG A C 1
ATOM 5937 O O . ARG A 1 765 ? 28.490 3.287 -37.167 1.00 85.94 765 ARG A O 1
ATOM 5944 N N . ASP A 1 766 ? 28.029 3.750 -39.321 1.00 90.19 766 ASP A N 1
ATOM 5945 C CA . ASP A 1 766 ? 27.037 4.789 -39.030 1.00 90.19 766 ASP A CA 1
ATOM 5946 C C . ASP A 1 766 ? 25.810 4.128 -38.374 1.00 90.19 766 ASP A C 1
ATOM 5948 O O . ASP A 1 766 ? 25.448 4.490 -37.260 1.00 90.19 766 ASP A O 1
ATOM 5952 N N . PHE A 1 767 ? 25.289 3.026 -38.940 1.00 91.25 767 PHE A N 1
ATOM 5953 C CA . PHE A 1 767 ? 24.235 2.226 -38.293 1.00 91.25 767 PHE A CA 1
ATOM 5954 C C . PHE A 1 767 ? 24.642 1.699 -36.898 1.00 91.25 767 PHE A C 1
ATOM 5956 O O . PHE A 1 767 ? 23.835 1.756 -35.973 1.00 91.25 767 PHE A O 1
ATOM 5963 N N . GLN A 1 768 ? 25.874 1.220 -36.686 1.00 86.00 768 GLN A N 1
ATOM 5964 C CA . GLN A 1 768 ? 26.364 0.804 -35.355 1.00 86.00 768 GLN A CA 1
ATOM 5965 C C . GLN A 1 768 ? 26.413 1.965 -34.344 1.00 86.00 768 GLN A C 1
ATOM 5967 O O . GLN A 1 768 ? 26.317 1.734 -33.137 1.00 86.00 768 GLN A O 1
ATOM 5972 N N . THR A 1 769 ? 26.553 3.202 -34.825 1.00 80.12 769 THR A N 1
ATOM 5973 C CA . THR A 1 769 ? 26.586 4.422 -34.008 1.00 80.12 769 THR A CA 1
ATOM 5974 C C . THR A 1 769 ? 25.168 4.913 -33.714 1.00 80.12 769 THR A C 1
ATOM 5976 O O . THR A 1 769 ? 24.799 5.030 -32.548 1.00 80.12 769 THR A O 1
ATOM 5979 N N . ASP A 1 770 ? 24.336 5.077 -34.744 1.00 79.69 770 ASP A N 1
ATOM 5980 C CA . ASP A 1 770 ? 22.946 5.549 -34.659 1.00 79.69 770 ASP A CA 1
ATOM 5981 C C . ASP A 1 770 ? 22.036 4.579 -33.887 1.00 79.69 770 ASP A C 1
ATOM 5983 O O . ASP A 1 770 ? 21.099 4.983 -33.200 1.00 79.69 770 ASP A O 1
ATOM 5987 N N . THR A 1 771 ? 22.318 3.273 -33.953 1.00 77.31 771 THR A N 1
ATOM 5988 C CA . THR A 1 771 ? 21.631 2.266 -33.127 1.00 77.31 771 THR A CA 1
ATOM 5989 C C . THR A 1 771 ? 22.205 2.140 -31.710 1.00 77.31 771 THR A C 1
ATOM 5991 O O . THR A 1 771 ? 21.710 1.315 -30.940 1.00 77.31 771 THR A O 1
ATOM 5994 N N . LEU A 1 772 ? 23.229 2.923 -31.350 1.00 69.06 772 LEU A N 1
ATOM 5995 C CA . LEU A 1 772 ? 24.000 2.876 -30.096 1.00 69.06 772 LEU A CA 1
ATOM 5996 C C . LEU A 1 772 ? 24.738 1.548 -29.817 1.00 69.06 772 LEU A C 1
ATOM 5998 O O . LEU A 1 772 ? 25.305 1.380 -28.740 1.00 69.06 772 LEU A O 1
ATOM 6002 N N . ALA A 1 773 ? 24.791 0.612 -30.772 1.00 70.00 773 ALA A N 1
ATOM 6003 C CA . ALA A 1 773 ? 25.474 -0.677 -30.606 1.00 70.00 773 ALA A CA 1
ATOM 6004 C C . ALA A 1 773 ? 26.964 -0.532 -30.257 1.00 70.00 773 ALA A C 1
ATOM 6006 O O . ALA A 1 773 ? 27.484 -1.288 -29.436 1.00 70.00 773 ALA A O 1
ATOM 6007 N N . TYR A 1 774 ? 27.634 0.463 -30.845 1.00 66.19 774 TYR A N 1
ATOM 6008 C CA . TYR A 1 774 ? 29.030 0.781 -30.552 1.00 66.19 774 TYR A CA 1
ATOM 6009 C C . TYR A 1 774 ? 29.200 1.372 -29.142 1.00 66.19 774 TYR A C 1
ATOM 6011 O O . TYR A 1 774 ? 30.050 0.906 -28.390 1.00 66.19 774 TYR A O 1
ATOM 6019 N N . LYS A 1 775 ? 28.351 2.341 -28.751 1.00 60.03 775 LYS A N 1
ATOM 6020 C CA . LYS A 1 775 ? 28.366 2.972 -27.413 1.00 60.03 775 LYS A CA 1
ATOM 6021 C C . LYS A 1 775 ? 28.128 1.951 -26.294 1.00 60.03 775 LYS A C 1
ATOM 6023 O O . LYS A 1 775 ? 28.745 2.047 -25.240 1.00 60.03 775 LYS A O 1
ATOM 6028 N N . ASN A 1 776 ? 27.275 0.960 -26.546 1.00 52.72 776 ASN A N 1
ATOM 6029 C CA . ASN A 1 776 ? 26.911 -0.067 -25.572 1.00 52.72 776 ASN A CA 1
ATOM 6030 C C . ASN A 1 776 ? 27.870 -1.278 -25.531 1.00 52.72 776 ASN A C 1
ATOM 6032 O O . ASN A 1 776 ? 27.699 -2.142 -24.676 1.00 52.72 776 ASN A O 1
ATOM 6036 N N . ASN A 1 777 ? 28.841 -1.385 -26.452 1.00 56.75 777 ASN A N 1
ATOM 6037 C CA . ASN A 1 777 ? 29.651 -2.598 -26.676 1.00 56.75 777 ASN A CA 1
ATOM 6038 C C . ASN A 1 777 ? 28.818 -3.859 -27.042 1.00 56.75 777 ASN A C 1
ATOM 6040 O O . ASN A 1 777 ? 29.172 -4.996 -26.732 1.00 56.75 777 ASN A O 1
ATOM 6044 N N . GLU A 1 778 ? 27.698 -3.666 -27.743 1.00 73.88 778 GLU A N 1
ATOM 6045 C CA . GLU A 1 778 ? 26.702 -4.702 -28.080 1.00 73.88 778 GLU A CA 1
ATOM 6046 C C . GLU A 1 778 ? 26.781 -5.153 -29.557 1.00 73.88 778 GLU A C 1
ATOM 6048 O O . GLU A 1 778 ? 25.841 -5.732 -30.108 1.00 73.88 778 GLU A O 1
ATOM 6053 N N . LEU A 1 779 ? 27.924 -4.905 -30.212 1.00 74.56 779 LEU A N 1
ATOM 6054 C CA . LEU A 1 779 ? 28.127 -5.090 -31.658 1.00 74.56 779 LEU A CA 1
ATOM 6055 C C . LEU A 1 779 ? 27.765 -6.492 -32.177 1.00 74.56 779 LEU A C 1
ATOM 6057 O O . LEU A 1 779 ? 27.228 -6.608 -33.271 1.00 74.56 779 LEU A O 1
ATOM 6061 N N . HIS A 1 780 ? 27.981 -7.550 -31.393 1.00 67.56 780 HIS A N 1
ATOM 6062 C CA . HIS A 1 780 ? 27.668 -8.927 -31.795 1.00 67.56 780 HIS A CA 1
ATOM 6063 C C . HIS A 1 780 ? 26.156 -9.186 -31.965 1.00 67.56 780 HIS A C 1
ATOM 6065 O O . HIS A 1 780 ? 25.743 -9.912 -32.876 1.00 67.56 780 HIS A O 1
ATOM 6071 N N . PHE A 1 781 ? 25.311 -8.548 -31.147 1.00 69.88 781 PHE A N 1
ATOM 6072 C CA . PHE A 1 781 ? 23.858 -8.578 -31.325 1.00 69.88 781 PHE A CA 1
ATOM 6073 C C . PHE A 1 781 ? 23.426 -7.724 -32.522 1.00 69.88 781 PHE A C 1
ATOM 6075 O O . PHE A 1 781 ? 22.578 -8.151 -33.309 1.00 69.88 781 PHE A O 1
ATOM 6082 N N . PHE A 1 782 ? 24.042 -6.548 -32.695 1.00 87.75 782 PHE A N 1
ATOM 6083 C CA . PHE A 1 782 ? 23.804 -5.692 -33.857 1.00 87.75 782 PHE A CA 1
ATOM 6084 C C . PHE A 1 782 ? 24.156 -6.406 -35.164 1.00 87.75 782 PHE A C 1
ATOM 6086 O O . PHE A 1 782 ? 23.333 -6.422 -36.071 1.00 87.75 782 PHE A O 1
ATOM 6093 N N . ASP A 1 783 ? 25.326 -7.038 -35.274 1.00 86.31 783 ASP A N 1
ATOM 6094 C CA . ASP A 1 783 ? 25.769 -7.687 -36.514 1.00 86.31 783 ASP A CA 1
ATOM 6095 C C . ASP A 1 783 ? 24.888 -8.900 -36.863 1.00 86.31 783 ASP A C 1
ATOM 6097 O O . ASP A 1 783 ? 24.710 -9.228 -38.038 1.00 86.31 783 ASP A O 1
ATOM 6101 N N . THR A 1 784 ? 24.275 -9.534 -35.858 1.00 73.44 784 THR A N 1
ATOM 6102 C CA . THR A 1 784 ? 23.270 -10.591 -36.049 1.00 73.44 784 THR A CA 1
ATOM 6103 C C . THR A 1 784 ? 21.953 -10.022 -36.595 1.00 73.44 784 THR A C 1
ATOM 6105 O O . THR A 1 784 ? 21.417 -10.547 -37.571 1.00 73.44 784 THR A O 1
ATOM 6108 N N . ALA A 1 785 ? 21.463 -8.904 -36.048 1.00 79.19 785 ALA A N 1
ATOM 6109 C CA . ALA A 1 785 ? 20.297 -8.192 -36.582 1.00 79.19 785 ALA A CA 1
ATOM 6110 C C . ALA A 1 785 ? 20.542 -7.618 -37.989 1.00 79.19 785 ALA A C 1
ATOM 6112 O O . ALA A 1 785 ? 19.683 -7.712 -38.867 1.00 79.19 785 ALA A O 1
ATOM 6113 N N . TRP A 1 786 ? 21.732 -7.061 -38.218 1.00 92.62 786 TRP A N 1
ATOM 6114 C CA . TRP A 1 786 ? 22.160 -6.467 -39.478 1.00 92.62 786 TRP A CA 1
ATOM 6115 C C . TRP A 1 786 ? 22.144 -7.487 -40.615 1.00 92.62 786 TRP A C 1
ATOM 6117 O O . TRP A 1 786 ? 21.598 -7.189 -41.671 1.00 92.62 786 TRP A O 1
ATOM 6127 N N . ARG A 1 787 ? 22.636 -8.716 -40.394 1.00 90.06 787 ARG A N 1
ATOM 6128 C CA . ARG A 1 787 ? 22.571 -9.810 -41.386 1.00 90.06 787 ARG A CA 1
ATOM 6129 C C . ARG A 1 787 ? 21.142 -10.091 -41.859 1.00 90.06 787 ARG A C 1
ATOM 6131 O O . ARG A 1 787 ? 20.917 -10.204 -43.061 1.00 90.06 787 ARG A O 1
ATOM 6138 N N . SER A 1 788 ? 20.180 -10.149 -40.939 1.00 83.06 788 SER A N 1
ATOM 6139 C CA . SER A 1 788 ? 18.762 -10.350 -41.271 1.00 83.06 788 SER A CA 1
ATOM 6140 C C . SER A 1 788 ? 18.151 -9.128 -41.974 1.00 83.06 788 SER A C 1
ATOM 6142 O O . SER A 1 788 ? 17.403 -9.269 -42.947 1.00 83.06 788 SER A O 1
ATOM 6144 N N . TRP A 1 789 ? 18.502 -7.917 -41.528 1.00 91.25 789 TRP A N 1
ATOM 6145 C CA . TRP A 1 789 ? 17.985 -6.665 -42.091 1.00 91.25 789 TRP A CA 1
ATOM 6146 C C . TRP A 1 789 ? 18.597 -6.282 -43.446 1.00 91.25 789 TRP A C 1
ATOM 6148 O O . TRP A 1 789 ? 17.959 -5.578 -44.225 1.00 91.25 789 TRP A O 1
ATOM 6158 N N . LEU A 1 790 ? 19.795 -6.778 -43.773 1.00 89.56 790 LEU A N 1
ATOM 6159 C CA . LEU A 1 790 ? 20.507 -6.499 -45.027 1.00 89.56 790 LEU A CA 1
ATOM 6160 C C . LEU A 1 790 ? 19.671 -6.854 -46.269 1.00 89.56 790 LEU A C 1
ATOM 6162 O O . LEU A 1 790 ? 19.797 -6.213 -47.309 1.00 89.56 790 LEU A O 1
ATOM 6166 N N . SER A 1 791 ? 18.747 -7.811 -46.138 1.00 88.56 791 SER A N 1
ATOM 6167 C CA . SER A 1 791 ? 17.736 -8.146 -47.151 1.00 88.56 791 SER A CA 1
ATOM 6168 C C . SER A 1 791 ? 16.901 -6.942 -47.626 1.00 88.56 791 SER A C 1
ATOM 6170 O O . SER A 1 791 ? 16.495 -6.915 -48.790 1.00 88.56 791 SER A O 1
ATOM 6172 N N . GLN A 1 792 ? 16.689 -5.944 -46.760 1.00 88.75 792 GLN A N 1
ATOM 6173 C CA . GLN A 1 792 ? 15.905 -4.723 -46.993 1.00 88.75 792 GLN A CA 1
ATOM 6174 C C . GLN A 1 792 ? 16.738 -3.558 -47.558 1.00 88.75 792 GLN A C 1
ATOM 6176 O O . GLN A 1 792 ? 16.189 -2.498 -47.865 1.00 88.75 792 GLN A O 1
ATOM 6181 N N . MET A 1 793 ? 18.056 -3.738 -47.690 1.00 92.25 793 MET A N 1
ATOM 6182 C CA . MET A 1 793 ? 19.011 -2.711 -48.107 1.00 92.25 793 MET A CA 1
ATOM 6183 C C . MET A 1 793 ? 19.604 -3.010 -49.487 1.00 92.25 793 MET A C 1
ATOM 6185 O O . MET A 1 793 ? 19.817 -4.164 -49.857 1.00 92.25 793 MET A O 1
ATOM 6189 N N . MET A 1 794 ? 19.912 -1.959 -50.242 1.00 89.88 794 MET A N 1
ATOM 6190 C CA . MET A 1 794 ? 20.742 -2.008 -51.445 1.00 89.88 794 MET A CA 1
ATOM 6191 C C . MET A 1 794 ? 22.120 -1.388 -51.158 1.00 89.88 794 MET A C 1
ATOM 6193 O O . MET A 1 794 ? 22.187 -0.366 -50.466 1.00 89.88 794 MET A O 1
ATOM 6197 N N . PRO A 1 795 ? 23.222 -1.976 -51.660 1.00 89.44 795 PRO A N 1
ATOM 6198 C CA . PRO A 1 795 ? 24.543 -1.370 -51.564 1.00 89.44 795 PRO A CA 1
ATOM 6199 C C . PRO A 1 795 ? 24.656 -0.166 -52.509 1.00 89.44 795 PRO A C 1
ATOM 6201 O O . PRO A 1 795 ? 24.132 -0.168 -53.622 1.00 89.44 795 PRO A O 1
ATOM 6204 N N . VAL A 1 796 ? 25.377 0.857 -52.063 1.00 87.44 796 VAL A N 1
ATOM 6205 C CA . VAL A 1 796 ? 25.635 2.110 -52.775 1.00 87.44 796 VAL A CA 1
ATOM 6206 C C . VAL A 1 796 ? 27.136 2.373 -52.700 1.00 87.44 796 VAL A C 1
ATOM 6208 O O . VAL A 1 796 ? 27.664 2.703 -51.636 1.00 87.44 796 VAL A O 1
ATOM 6211 N N . LYS A 1 797 ? 27.838 2.212 -53.827 1.00 85.06 797 LYS A N 1
ATOM 6212 C CA . LYS A 1 797 ? 29.269 2.528 -53.931 1.00 85.06 797 LYS A CA 1
ATOM 6213 C C . LYS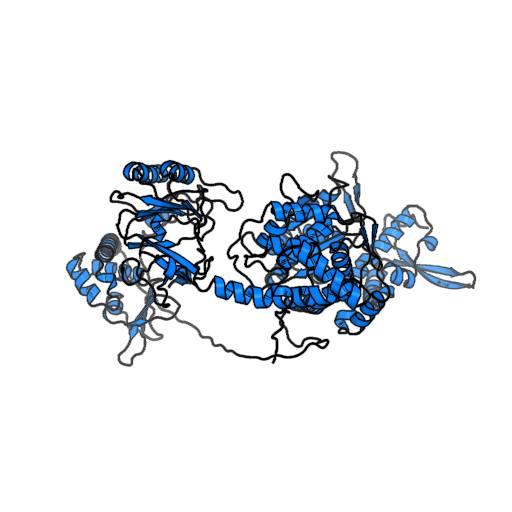 A 1 797 ? 29.456 4.041 -53.910 1.00 85.06 797 LYS A C 1
ATOM 6215 O O . LYS A 1 797 ? 28.979 4.733 -54.805 1.00 85.06 797 LYS A O 1
ATOM 6220 N N . ILE A 1 798 ? 30.170 4.555 -52.909 1.00 79.69 798 ILE A N 1
ATOM 6221 C CA . ILE A 1 798 ? 30.528 5.977 -52.826 1.00 79.69 798 ILE A CA 1
ATOM 6222 C C . ILE A 1 798 ? 32.046 6.122 -52.885 1.00 79.69 798 ILE A C 1
ATOM 6224 O O . ILE A 1 798 ? 32.774 5.574 -52.056 1.00 79.69 798 ILE A O 1
ATOM 6228 N N . LYS A 1 799 ? 32.511 6.892 -53.871 1.00 76.94 799 LYS A N 1
ATOM 6229 C CA . LYS A 1 799 ? 33.922 7.191 -54.115 1.00 76.94 799 LYS A CA 1
ATOM 6230 C C . LYS A 1 799 ? 34.314 8.476 -53.390 1.00 76.94 799 LYS A C 1
ATOM 6232 O O . LYS A 1 799 ? 33.711 9.521 -53.620 1.00 76.94 799 LYS A O 1
ATOM 6237 N N . LYS A 1 800 ? 35.302 8.408 -52.498 1.00 66.81 800 LYS A N 1
ATOM 6238 C CA . LYS A 1 800 ? 35.862 9.594 -51.830 1.00 66.81 800 LYS A CA 1
ATOM 6239 C C . LYS A 1 800 ? 36.884 10.301 -52.725 1.00 66.81 800 LYS A C 1
ATOM 6241 O O . LYS A 1 800 ? 37.431 9.720 -53.659 1.00 66.81 800 LYS A O 1
ATOM 6246 N N . THR A 1 801 ? 37.206 11.546 -52.377 1.00 64.12 801 THR A N 1
ATOM 6247 C CA . THR A 1 801 ? 38.204 12.402 -53.050 1.00 64.12 801 THR A CA 1
ATOM 6248 C C . THR A 1 801 ? 39.617 11.807 -53.097 1.00 64.12 801 THR A C 1
ATOM 6250 O O . THR A 1 801 ? 40.425 12.231 -53.913 1.00 64.12 801 THR A O 1
ATOM 6253 N N . ASN A 1 802 ? 39.919 10.814 -52.254 1.00 70.81 802 ASN A N 1
ATOM 6254 C CA . ASN A 1 802 ? 41.166 10.042 -52.269 1.00 70.81 802 ASN A CA 1
ATOM 6255 C C . ASN A 1 802 ? 41.110 8.797 -53.186 1.00 70.81 802 ASN A C 1
ATOM 6257 O O . ASN A 1 802 ? 41.954 7.917 -53.068 1.00 70.81 802 ASN A O 1
ATOM 6261 N N . GLY A 1 803 ? 40.096 8.676 -54.048 1.00 71.19 803 GLY A N 1
ATOM 6262 C CA . GLY A 1 803 ? 39.936 7.581 -55.011 1.00 71.19 803 GLY A CA 1
ATOM 6263 C C . GLY A 1 803 ? 39.371 6.275 -54.441 1.00 71.19 803 GLY A C 1
ATOM 6264 O O . GLY A 1 803 ? 38.909 5.442 -55.219 1.00 71.19 803 GLY A O 1
ATOM 6265 N N . HIS A 1 804 ? 39.350 6.098 -53.116 1.00 68.81 804 HIS A N 1
ATOM 6266 C CA . HIS A 1 804 ? 38.816 4.895 -52.477 1.00 68.81 804 HIS A CA 1
ATOM 6267 C C . HIS A 1 804 ? 37.283 4.843 -52.540 1.00 68.81 804 HIS A C 1
ATOM 6269 O O . HIS A 1 804 ? 36.593 5.827 -52.256 1.00 68.81 804 HIS A O 1
ATOM 6275 N N . GLU A 1 805 ? 36.758 3.665 -52.870 1.00 74.12 805 GLU A N 1
ATOM 6276 C CA . GLU A 1 805 ? 35.327 3.364 -52.895 1.00 74.12 805 GLU A CA 1
ATOM 6277 C C . GLU A 1 805 ? 34.915 2.607 -51.633 1.00 74.12 805 GLU A C 1
ATOM 6279 O O . GLU A 1 805 ? 35.598 1.680 -51.199 1.00 74.12 805 GLU A O 1
ATOM 6284 N N . TYR A 1 806 ? 33.784 3.004 -51.053 1.00 77.12 806 TYR A N 1
ATOM 6285 C CA . TYR A 1 806 ? 33.227 2.416 -49.839 1.00 77.12 806 TYR A CA 1
ATOM 6286 C C . TYR A 1 806 ? 31.790 1.965 -50.087 1.00 77.12 806 TYR A C 1
ATOM 6288 O O . TYR A 1 806 ? 31.015 2.672 -50.737 1.00 77.12 806 TYR A O 1
ATOM 6296 N N . ASP A 1 807 ? 31.424 0.812 -49.531 1.00 83.25 807 ASP A N 1
ATOM 6297 C CA . ASP A 1 807 ? 30.038 0.357 -49.484 1.00 83.25 807 ASP A CA 1
ATOM 6298 C C . ASP A 1 807 ? 29.272 1.109 -48.394 1.00 83.25 807 ASP A C 1
ATOM 6300 O O . ASP A 1 807 ? 29.518 0.954 -47.193 1.00 83.25 807 ASP A O 1
ATOM 6304 N N . LYS A 1 808 ? 28.321 1.930 -48.834 1.00 92.06 808 LYS A N 1
ATOM 6305 C CA . LYS A 1 808 ? 27.200 2.379 -48.015 1.00 92.06 808 LYS A CA 1
ATOM 6306 C C . LYS A 1 808 ? 25.944 1.589 -48.379 1.00 92.06 808 LYS A C 1
ATOM 6308 O O . LYS A 1 808 ? 25.928 0.843 -49.352 1.00 92.06 808 LYS A O 1
ATOM 6313 N N . PHE A 1 809 ? 24.883 1.777 -47.610 1.00 93.44 809 PHE A N 1
ATOM 6314 C CA . PHE A 1 809 ? 23.598 1.118 -47.784 1.00 93.44 809 PHE A CA 1
ATOM 6315 C C . PHE A 1 809 ? 22.477 2.154 -47.817 1.00 93.44 809 PHE A C 1
ATOM 6317 O O . PHE A 1 809 ? 22.523 3.149 -47.090 1.00 93.44 809 PHE A O 1
ATOM 6324 N N . ALA A 1 810 ? 21.474 1.906 -48.651 1.00 91.19 810 ALA A N 1
ATOM 6325 C CA . ALA A 1 810 ? 20.216 2.645 -48.707 1.00 91.19 810 ALA A CA 1
ATOM 6326 C C . ALA A 1 810 ? 19.036 1.653 -48.682 1.00 91.19 810 ALA A C 1
ATOM 6328 O O . ALA A 1 810 ? 19.238 0.481 -49.012 1.00 91.19 810 ALA A O 1
ATOM 6329 N N . PRO A 1 811 ? 17.813 2.071 -48.306 1.00 91.75 811 PRO A N 1
ATOM 6330 C CA . PRO A 1 811 ? 16.635 1.210 -48.397 1.00 91.75 811 PRO A CA 1
ATOM 6331 C C . PRO A 1 811 ? 16.434 0.705 -49.829 1.00 91.75 811 PRO A C 1
ATOM 6333 O O . PRO A 1 811 ? 16.629 1.463 -50.776 1.00 91.75 811 PRO A O 1
ATOM 6336 N N . LYS A 1 812 ? 15.987 -0.542 -50.008 1.00 88.12 812 LYS A N 1
ATOM 6337 C CA . LYS A 1 812 ? 15.462 -0.978 -51.311 1.00 88.12 812 LYS A CA 1
ATOM 6338 C C . LYS A 1 812 ? 14.159 -0.231 -51.639 1.00 88.12 812 LYS A C 1
ATOM 6340 O O . LYS A 1 812 ? 13.334 -0.071 -50.725 1.00 88.12 812 LYS A O 1
ATOM 6345 N N . PRO A 1 813 ? 13.936 0.177 -52.902 1.00 81.62 813 PRO A N 1
ATOM 6346 C CA . PRO A 1 813 ? 12.625 0.625 -53.362 1.00 81.62 813 PRO A CA 1
ATOM 6347 C C . PRO A 1 813 ? 11.549 -0.434 -53.097 1.00 81.62 813 PRO A C 1
ATOM 6349 O O . PRO A 1 813 ? 11.839 -1.631 -53.076 1.00 81.62 813 PRO A O 1
ATOM 6352 N N . LEU A 1 814 ? 10.312 0.008 -52.890 1.00 79.44 814 LEU A N 1
ATOM 6353 C CA . LEU A 1 814 ? 9.133 -0.835 -53.097 1.00 79.44 814 LEU A CA 1
ATOM 6354 C C . LEU A 1 814 ? 8.735 -0.799 -54.582 1.00 79.44 814 LEU A C 1
ATOM 6356 O O . LEU A 1 814 ? 9.149 0.102 -55.310 1.00 79.44 814 LEU A O 1
ATOM 6360 N N . GLU A 1 815 ? 7.891 -1.732 -55.029 1.00 69.50 815 GLU A N 1
ATOM 6361 C CA . GLU A 1 815 ? 7.419 -1.819 -56.429 1.00 69.50 815 GLU A CA 1
ATOM 6362 C C . GLU A 1 815 ? 6.770 -0.511 -56.930 1.00 69.50 815 GLU A C 1
ATOM 6364 O O . GLU A 1 815 ? 6.821 -0.192 -58.113 1.00 69.50 815 GLU A O 1
ATOM 6369 N N . ASN A 1 816 ? 6.193 0.283 -56.021 1.00 67.31 816 ASN A N 1
ATOM 6370 C CA . ASN A 1 816 ? 5.587 1.586 -56.305 1.00 67.31 816 ASN A CA 1
ATOM 6371 C C . ASN A 1 816 ? 6.550 2.787 -56.161 1.00 67.31 816 ASN A C 1
ATOM 6373 O O . ASN A 1 816 ? 6.113 3.928 -56.297 1.00 67.31 816 ASN A O 1
ATOM 6377 N N . GLU A 1 817 ? 7.821 2.547 -55.830 1.00 64.94 817 GLU A N 1
ATOM 6378 C CA . GLU A 1 817 ? 8.889 3.551 -55.682 1.00 64.94 817 GLU A CA 1
ATOM 6379 C C . GLU A 1 817 ? 10.036 3.326 -56.697 1.00 64.94 817 GLU A C 1
ATOM 6381 O O . GLU A 1 817 ? 10.913 4.184 -56.846 1.00 64.94 817 GLU A O 1
ATOM 6386 N N . GLU A 1 818 ? 10.038 2.205 -57.435 1.00 58.34 818 GLU A N 1
ATOM 6387 C CA . GLU A 1 818 ? 11.016 1.924 -58.493 1.00 58.34 818 GLU A CA 1
ATOM 6388 C C . GLU A 1 818 ? 10.986 2.997 -59.594 1.00 58.34 818 GLU A C 1
ATOM 6390 O O . GLU A 1 818 ? 10.073 3.086 -60.411 1.00 58.34 818 GLU A O 1
ATOM 6395 N N . GLY A 1 819 ? 12.034 3.824 -59.621 1.00 62.56 819 GLY A N 1
ATOM 6396 C CA . GLY A 1 819 ? 12.185 4.934 -60.561 1.00 62.56 819 GLY A CA 1
ATOM 6397 C C . GLY A 1 819 ? 12.040 6.326 -59.944 1.00 62.56 819 GLY A C 1
ATOM 6398 O O . GLY A 1 819 ? 12.491 7.278 -60.575 1.00 62.56 819 GLY A O 1
ATOM 6399 N N . MET A 1 820 ? 11.513 6.458 -58.719 1.00 61.44 820 MET A N 1
ATOM 6400 C CA . MET A 1 820 ? 11.473 7.747 -58.006 1.00 61.44 820 MET A CA 1
ATOM 6401 C C . MET A 1 820 ? 12.837 8.175 -57.442 1.00 61.44 820 MET A C 1
ATOM 6403 O O . MET A 1 820 ? 13.051 9.361 -57.216 1.00 61.44 820 MET A O 1
ATOM 6407 N N . TRP A 1 821 ? 13.751 7.229 -57.198 1.00 67.19 821 TRP A N 1
ATOM 6408 C CA . TRP A 1 821 ? 15.026 7.458 -56.495 1.00 67.19 821 TRP A CA 1
ATOM 6409 C C . TRP A 1 821 ? 16.263 7.249 -57.389 1.00 67.19 821 TRP A C 1
ATOM 6411 O O . TRP A 1 821 ? 17.231 6.613 -56.968 1.00 67.19 821 TRP A O 1
ATOM 6421 N N . LYS A 1 822 ? 16.207 7.698 -58.647 1.00 56.94 822 LYS A N 1
ATOM 6422 C CA . LYS A 1 822 ? 17.336 7.605 -59.591 1.00 56.94 822 LYS A CA 1
ATOM 6423 C C . LYS A 1 822 ? 18.343 8.740 -59.407 1.00 56.94 822 LYS A C 1
ATOM 6425 O O . LYS A 1 822 ? 17.889 9.885 -59.208 1.00 56.94 822 LYS A O 1
#

Nearest PDB structures (foldseek):
  7rr4-assembly1_A  TM=5.985E-01  e=8.393E-17  Nitratiruptor phage NrS-1
  6k9b-assembly2_B  TM=5.783E-01  e=2.481E-16  Nitratiruptor phage NrS-1
  7rr3-assembly1_A  TM=5.430E-01  e=3.381E-16  Nitratiruptor phage NrS-1
  8w0i-assembly1_5  TM=4.497E-01  e=5.828E-04  Homo sapiens

Foldseek 3Di:
DDDPDDPQVVVCPDPVSVVVQLVVVCVVVVHSVVSVCVVVVVVPVCCPPVVVVVCVVVCVPPDDQPLVLPAVVQQPDQQKWKWFFDQDLLGDTDTFTAALVGHGAFLADSVRTGHPSSRQVPWDAWLGMAMKGRQAQPQKKKKKFAQQADPVPRDGQPLVVVLCVQQQAWKAQASVNRIIMGIAGDDADDDDQKQFFANVRGHDPGGIMGMDRRRDMGGDNSHTPDDDGHHYHHDNVVSVVSSVVRCVVGPHPCPVCNVVCVVVVLDDDDFAKAFDPPDPDDDDPLRQFLAFAFDDDSPATKTFHADPVRHTGIMTGDRYLLVVLLVVLLVQCLVVVLPLVSSLVSSCNTNSDDPVCVPPVSSVVSSVSSNVSNVSVVVVVVPDDDHDYDDDDDDDDDDDDYDDDDDDDDDPDPDLDFDDDDPLLQAFLSVLLLCLLDPVKPQDSVLLSLLLLLVLLLLQAQFEAEPPDPARRAAEEEEFEDDQFSRVSSNCSRQDQFAQDPVLGDQEAEDPPQLLALVSLVCDQPPDDPNGGYYYYHHALLSLLVRCDPVHHVSSVVSLLCLQPAQKDKDFDDDPDPDTDIDMGGSRHYAYEYAFDALVSNCSSQDPPQASCSLLSYQYDYDDGDGMTDRPRRDPVSSVVSNVVSVLFDRHDYAEEDPCQVVVLVVVLVPDDPVSNLSVSLSVVLSSQQCSNCSSNSHSYRYNSSNVSSVVCSSSSVSSCVRRVNDSPHLLLVLLLVQLVVLQVVLVVCLVVPDAQVVSWAAVVRSCVSSCVVVSVNVVSNVNSCVVCCVQWDWDWDADPVRDTDTTIHGDDDPVCVPSRD

Secondary structure (DSSP, 8-state):
----PPPGGGG--SHHHHHHHHHHHHHHHSSHHHHHHHHHHHHHTTTTHHHHHHHHHHSTT-PPPSSTTS-HHHHTSS-EEEEEEEE-TTS-EEEEEE-TTSSBP-TT-GGG-B-HHHHHTT---SSSEEEEEEE-SSSEEEEEEET-EETTTTEE-HHHHHHHHHH-S-EEE-TTSS-EEEEEES-PPSS-SEEEB-GGGSSSS--EEEEESSSEEEEE---BSSSS----B--HHHHHHHHHHHHHHSBPP--HHHHHHHHSSSS---PPPEEPTT------HHHHHTT-EEE--TTSEEEEEE-TTS-EEEEEEESSHHHHHHHHHHHHHHHSTT-HHHHHHHHHTSTT--GGGG-HHHHHHHHHHHHHHHHHHHHHTTS-------------------------S-----SS------GGG--THHHHHHHHHHTTS---HHHHHHHHHHHHHHHHTTTEEETT-S-PSPEEEEE---TTBHHHHHHIIIIIIIIS-TTT--S-EEESSGGG-HHHHHHTTTSS-TTS-EEEEES-HHHHHHHHSTTT-THHHHHHHHHTT-S-EEEEPPPSSS---EEEE-S--EEEEEE---HHHHHHHSTT-TTS-TGGGEEEE-----B----PPPPHHHHHHHHHHHTTS--SEEEEEPTTHHHHHHHHHHHS-HHHHT-HHHHHHHHHHHHHHHHHTT-SEE-HHHHHHHHTTHHHHHHHHHHHSTT----HHHHHHHHHHHHHHHHHHHHHTT--HHHH-B-HHHHHHHTSTTTTT-HHHHHHHHHHHGGGEEEEEEE-TTS-EEEEEEEPPPTTTTTTT-

Solvent-accessible surface area (backbone atoms only — not comparable to full-atom values): 46274 Å² total; per-residue (Å²): 141,82,83,84,75,78,61,68,76,84,73,49,90,46,71,73,45,43,54,51,50,46,52,53,39,16,72,75,64,76,38,57,71,64,26,46,52,52,54,48,52,64,56,55,77,35,60,57,65,51,44,52,47,52,45,57,56,67,45,67,81,56,86,80,71,92,48,73,66,44,39,65,77,63,50,75,36,55,41,19,24,26,30,37,59,39,64,45,98,85,63,49,84,36,80,42,48,20,26,92,84,76,45,77,35,53,49,78,43,71,91,39,36,31,41,36,69,66,34,55,63,92,48,62,74,46,72,58,25,25,39,23,44,42,24,71,61,86,34,44,32,42,38,39,33,38,7,30,27,32,80,88,76,79,42,69,22,72,75,49,52,56,50,50,72,70,55,72,27,28,35,28,47,38,91,73,66,17,21,43,32,38,34,34,28,48,70,77,71,90,76,84,48,68,43,58,29,27,54,88,68,36,64,32,101,51,22,32,41,37,49,47,37,48,66,36,64,45,79,53,68,39,46,52,73,57,89,87,47,52,74,37,79,47,66,35,65,63,52,52,51,47,53,54,51,48,33,70,75,35,49,37,68,82,42,58,85,47,57,50,43,60,63,63,61,70,67,80,85,73,87,66,71,49,60,38,91,89,68,88,78,88,77,59,70,65,66,31,43,55,66,20,45,71,47,83,61,98,88,43,32,33,36,33,23,54,49,99,86,69,49,71,43,38,34,40,70,31,81,42,63,72,54,42,53,36,56,47,44,23,51,35,22,60,71,49,79,52,43,62,67,62,34,50,58,53,46,65,65,22,55,79,51,55,79,73,60,75,38,58,82,51,42,52,62,35,47,55,52,9,40,58,51,20,54,51,46,61,72,52,62,78,73,78,90,90,91,89,83,89,88,91,93,93,90,91,93,87,93,90,84,95,91,89,91,87,85,92,68,96,68,84,72,86,74,86,71,62,59,80,84,59,68,76,47,55,40,49,55,47,33,59,49,28,47,61,46,28,65,79,39,57,40,59,60,68,45,21,41,50,41,47,52,42,53,56,45,13,64,26,33,76,36,34,35,46,66,99,50,91,67,58,28,36,41,32,30,34,40,37,44,43,88,76,35,30,49,30,48,20,38,46,37,33,41,46,67,32,49,37,33,88,93,65,48,51,71,59,46,75,35,71,82,43,74,76,29,26,62,50,62,58,41,63,80,74,67,67,63,98,85,51,30,44,33,44,44,33,56,33,56,53,62,50,10,77,40,30,38,88,93,73,28,46,49,28,54,56,39,50,52,44,31,52,71,33,43,62,52,74,49,68,54,88,49,99,58,102,55,83,52,68,52,72,51,69,72,40,34,49,39,38,40,31,60,60,64,56,44,67,46,51,46,58,28,52,63,96,58,77,17,77,53,64,67,62,57,44,48,62,47,80,70,79,94,52,74,58,37,48,76,72,81,62,56,66,68,58,25,49,53,51,41,56,51,62,69,69,34,80,62,62,51,74,29,42,71,39,90,66,40,65,60,51,52,52,55,54,49,72,70,47,58,74,78,58,58,70,42,59,60,56,56,55,49,52,54,50,47,15,48,48,38,16,38,32,64,53,37,57,53,27,44,63,70,24,45,57,30,41,57,70,44,44,66,33,50,50,34,49,38,64,61,45,54,61,79,60,67,56,36,47,34,59,54,35,42,52,45,50,49,52,52,41,51,54,41,50,51,44,38,76,71,69,49,55,62,82,82,62,38,41,35,73,66,51,51,32,49,79,62,38,23,60,83,69,73,40,48,73,39,36,56,56,19,45,63,67,51,48,80,55,43,36,82,41,83,47,70,46,98,85,71,53,71,42,74,23,36,35,63,52,71,51,93,94,40,70,77,75,72,117

pLDDT: mean 72.37, std 19.45, range [21.16, 97.62]

Radius of gyration: 36.81 Å; Cα contacts (8 Å, |Δi|>4): 1284; chains: 1; bounding box: 83×92×114 Å